Protein AF-A0AAV1RE64-F1 (afdb_monomer)

Organism: NCBI:txid77055

Radius of gyration: 35.45 Å; Cα contacts (8 Å, |Δi|>4): 995; chains: 1; bounding box: 126×80×98 Å

Solvent-accessible surface area (backbone atoms only — not comparable to full-atom values): 45840 Å² total; per-residue (Å²): 108,74,66,52,60,55,44,54,54,45,50,55,46,54,66,58,64,77,73,74,89,84,85,86,84,79,94,85,84,91,78,91,80,85,88,79,85,76,79,71,61,69,72,60,56,58,52,50,49,46,50,47,49,34,50,58,50,44,66,53,47,54,61,50,41,52,50,45,44,70,75,49,64,65,70,63,78,70,22,60,59,48,49,59,52,38,31,36,45,46,52,70,39,74,86,70,77,67,62,79,47,46,55,48,66,36,58,44,55,52,42,52,52,49,53,43,70,77,40,62,77,56,75,77,46,94,48,61,71,64,47,34,70,62,52,37,63,66,54,50,17,44,48,24,41,53,34,45,32,52,32,32,40,50,45,35,54,43,44,46,72,77,39,72,89,56,57,68,68,59,41,45,52,51,23,54,40,59,53,40,34,50,69,66,41,59,43,24,61,37,62,56,59,63,41,54,34,47,31,28,47,51,46,16,44,45,29,37,77,69,68,36,40,63,61,13,29,54,33,31,49,49,17,27,35,31,28,58,72,38,51,47,57,41,51,47,47,49,52,50,47,53,49,53,54,43,53,51,52,52,53,51,52,53,50,52,50,53,53,54,55,61,67,58,71,79,74,85,91,84,84,90,83,84,90,82,88,81,89,81,90,83,89,83,86,86,89,81,92,77,90,82,80,88,70,86,76,83,79,84,81,76,87,76,91,75,82,93,69,53,76,68,51,53,52,50,50,48,52,53,50,42,61,75,41,39,70,63,51,47,65,52,43,41,59,48,51,52,48,50,53,51,50,53,53,45,31,66,73,65,74,39,86,43,76,17,51,56,88,82,65,55,80,30,79,18,51,30,45,60,40,52,47,28,37,53,52,35,59,72,38,33,65,64,56,69,27,69,66,50,50,50,50,52,52,52,53,36,63,74,40,44,70,65,42,49,52,52,49,52,51,45,50,51,52,46,48,49,27,47,72,78,19,60,65,85,36,68,68,48,73,71,41,67,49,42,70,55,26,51,43,44,52,64,50,44,54,57,40,94,59,41,52,60,67,45,38,66,52,26,47,50,28,45,56,44,50,61,71,39,39,75,62,59,70,68,57,53,49,51,50,52,51,42,45,43,70,59,38,20,43,42,50,60,86,55,73,77,72,46,50,61,57,46,53,55,50,66,74,43,32,56,87,72,52,70,66,44,48,50,53,44,34,53,52,25,50,52,52,41,52,53,53,51,47,42,55,71,75,44,63,49,77,52,100,88,49,94,65,81,43,61,36,65,60,85,53,47,83,44,40,67,55,39,52,60,50,48,70,70,63,65,61,80,77,55,57,58,57,52,51,49,52,49,49,49,52,51,48,50,57,52,62,70,70,71,74,82,84,82,86,85,85,85,84,92,71,84,79,82,77,73,88,80,66,70,36,50,57,44,68,44,73,73,20,64,87,69,62,12,26,14,21,56,66,33,49,42,39,34,29,63,45,84,31,45,80,93,23,54,44,24,39,36,40,35,30,41,50,79,60,68,39,53,45,72,69,51,40,61,60,35,28,80,32,45,51,6,13,51,88,58,42,71,63,55,46,72,61,53,51,79,56,10,68,45,56,93,63,10,75,86,48,25,38,24,23,34,34,40,40,58,44,22,38,36,46,48,42,66,18,45,71,96,23,66,65,87,79,81,60,82,65,36,47,19,13,35,45,39,47,54,48,50,49,55,51,44,36,72,79,49,53,55,67,30,50,31,38,35,40,25,13,37,37,31,9,3,35,23,29,66,73,43,40,66,63,56,50,68,72,36,48,90,87,32,50,69,49,68,46,55,38,78,27,83,79,72,87,51,64,45,101,86,68,42,56,56,54,50,52,48,50,52,34,35,48,46,68,29,69,73

Structure (mmCIF, N/CA/C/O backbone):
data_AF-A0AAV1RE64-F1
#
_entry.id   AF-A0AAV1RE64-F1
#
loop_
_atom_site.group_PDB
_atom_site.id
_atom_site.type_symbol
_atom_site.label_atom_id
_atom_site.label_alt_id
_atom_site.label_comp_id
_atom_site.label_asym_id
_atom_site.label_entity_id
_atom_site.label_seq_id
_atom_site.pdbx_PDB_ins_code
_atom_site.Cartn_x
_atom_site.Cartn_y
_atom_site.Cartn_z
_atom_site.occupancy
_atom_site.B_iso_or_equiv
_atom_site.auth_seq_id
_atom_site.auth_comp_id
_atom_site.auth_asym_id
_atom_site.auth_atom_id
_atom_site.pdbx_PDB_model_num
ATOM 1 N N . MET A 1 1 ? 6.760 13.873 -31.650 1.00 30.31 1 MET A N 1
ATOM 2 C CA . MET A 1 1 ? 6.759 14.200 -30.200 1.00 30.31 1 MET A CA 1
ATOM 3 C C . MET A 1 1 ? 6.348 15.653 -29.901 1.00 30.31 1 MET A C 1
ATOM 5 O O . MET A 1 1 ? 5.344 15.833 -29.226 1.00 30.31 1 MET A O 1
ATOM 9 N N . ASN A 1 2 ? 6.985 16.688 -30.474 1.00 26.80 2 ASN A N 1
ATOM 10 C CA . ASN A 1 2 ? 6.529 18.094 -30.334 1.00 26.80 2 ASN A CA 1
ATOM 11 C C . ASN A 1 2 ? 5.115 18.354 -30.897 1.00 26.80 2 ASN A C 1
ATOM 13 O O . ASN A 1 2 ? 4.369 19.173 -30.364 1.00 26.80 2 ASN A O 1
ATOM 17 N N . ALA A 1 3 ? 4.709 17.604 -31.926 1.00 28.86 3 ALA A N 1
ATOM 18 C CA . ALA A 1 3 ? 3.345 17.626 -32.455 1.00 28.86 3 ALA A CA 1
ATOM 19 C C . ALA A 1 3 ? 2.308 17.020 -31.489 1.00 28.86 3 ALA A C 1
ATOM 21 O O . ALA A 1 3 ? 1.174 17.482 -31.468 1.00 28.86 3 ALA A O 1
ATOM 22 N N . ILE A 1 4 ? 2.697 16.042 -30.660 1.00 35.31 4 ILE A N 1
ATOM 23 C CA . ILE A 1 4 ? 1.818 15.409 -29.664 1.00 35.31 4 ILE A CA 1
ATOM 24 C C . ILE A 1 4 ? 1.600 16.376 -28.504 1.00 35.31 4 ILE A C 1
ATOM 26 O O . ILE A 1 4 ? 0.457 16.638 -28.179 1.00 35.31 4 ILE A O 1
ATOM 30 N N . VAL A 1 5 ? 2.659 17.007 -27.978 1.00 36.25 5 VAL A N 1
ATOM 31 C CA . VAL A 1 5 ? 2.562 18.035 -26.920 1.00 36.25 5 VAL A CA 1
ATOM 32 C C . VAL A 1 5 ? 1.746 19.255 -27.374 1.00 36.25 5 VAL A C 1
ATOM 34 O O . VAL A 1 5 ? 0.902 19.754 -26.630 1.00 36.25 5 VAL A O 1
ATOM 37 N N . ARG A 1 6 ? 1.927 19.718 -28.623 1.00 32.91 6 ARG A N 1
ATOM 38 C CA . ARG A 1 6 ? 1.088 20.788 -29.194 1.00 32.91 6 ARG A CA 1
ATOM 39 C C . ARG A 1 6 ? -0.360 20.346 -29.419 1.00 32.91 6 ARG A C 1
ATOM 41 O O . ARG A 1 6 ? -1.257 21.161 -29.237 1.00 32.91 6 ARG A O 1
ATOM 48 N N . ARG A 1 7 ? -0.620 19.086 -29.786 1.00 40.19 7 ARG A N 1
ATOM 49 C CA . ARG A 1 7 ? 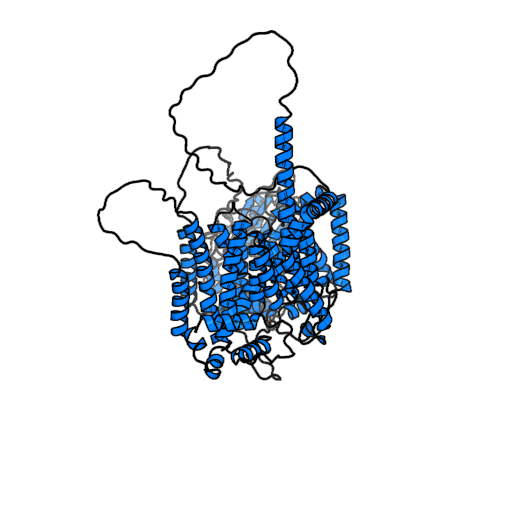-1.980 18.603 -30.078 1.00 40.19 7 ARG A CA 1
ATOM 50 C C . ARG A 1 7 ? -2.763 18.143 -28.852 1.00 40.19 7 ARG A C 1
ATOM 52 O O . ARG A 1 7 ? -3.953 18.414 -28.824 1.00 40.19 7 ARG A O 1
ATOM 59 N N . THR A 1 8 ? -2.147 17.588 -27.808 1.00 36.34 8 THR A N 1
ATOM 60 C CA . THR A 1 8 ? -2.816 17.398 -26.505 1.00 36.34 8 THR A CA 1
ATOM 61 C C . THR A 1 8 ? -3.140 18.739 -25.857 1.00 36.34 8 THR A C 1
ATOM 63 O O . THR A 1 8 ? -4.232 18.900 -25.324 1.00 36.34 8 THR A O 1
ATOM 66 N N . SER A 1 9 ? -2.272 19.748 -26.007 1.00 34.91 9 SER A N 1
ATOM 67 C CA . SER A 1 9 ? -2.593 21.139 -25.654 1.00 34.91 9 SER A CA 1
ATOM 68 C C . SER A 1 9 ? -3.762 21.709 -26.478 1.00 34.91 9 SER A C 1
ATOM 70 O O . SER A 1 9 ? -4.564 22.479 -25.951 1.00 34.91 9 SER A O 1
ATOM 72 N N . ASN A 1 10 ? -3.900 21.317 -27.749 1.00 36.12 10 ASN A N 1
ATOM 73 C CA . ASN A 1 10 ? -5.017 21.734 -28.603 1.00 36.12 10 ASN A CA 1
ATOM 74 C C . ASN A 1 10 ? -6.312 20.949 -28.341 1.00 36.12 10 ASN A C 1
ATOM 76 O O . ASN A 1 10 ? -7.383 21.525 -28.458 1.00 36.12 10 ASN A O 1
ATOM 80 N N . PHE A 1 11 ? -6.232 19.684 -27.925 1.00 35.69 11 PHE A N 1
ATOM 81 C CA . PHE A 1 11 ? -7.369 18.875 -27.477 1.00 35.69 11 PHE A CA 1
ATOM 82 C C . PHE A 1 11 ? -7.912 19.379 -26.131 1.00 35.69 11 PHE A C 1
ATOM 84 O O . PHE A 1 11 ? -9.117 19.550 -25.972 1.00 35.69 11 PHE A O 1
ATOM 91 N N . LEU A 1 12 ? -7.018 19.749 -25.205 1.00 34.56 12 LEU A N 1
ATOM 92 C CA . LEU A 1 12 ? -7.361 20.501 -23.993 1.00 34.56 12 LEU A CA 1
ATOM 93 C C . LEU A 1 12 ? -7.972 21.870 -24.330 1.00 34.56 12 LEU A C 1
ATOM 95 O O . LEU A 1 12 ? -8.958 22.255 -23.714 1.00 34.56 12 LEU A O 1
ATOM 99 N N . ARG A 1 13 ? -7.465 22.585 -25.345 1.00 37.16 13 ARG A N 1
ATOM 100 C CA . ARG A 1 13 ? -8.078 23.835 -25.839 1.00 37.16 13 ARG A CA 1
ATOM 101 C C . ARG A 1 13 ? -9.428 23.642 -26.526 1.00 37.16 13 ARG A C 1
ATOM 103 O O . ARG A 1 13 ? -10.276 24.511 -26.397 1.00 37.16 13 ARG A O 1
ATOM 110 N N . TRP A 1 14 ? -9.644 22.527 -27.211 1.00 39.84 14 TRP A N 1
ATOM 111 C CA . TRP A 1 14 ? -10.925 22.175 -27.823 1.00 39.84 14 TRP A CA 1
ATOM 112 C C . TRP A 1 14 ? -11.975 21.806 -26.760 1.00 39.84 14 TRP A C 1
ATOM 114 O O . TRP A 1 14 ? -13.126 22.223 -26.854 1.00 39.84 14 TRP A O 1
ATOM 124 N N . LEU A 1 15 ? -11.561 21.134 -25.678 1.00 31.62 15 LEU A N 1
ATOM 125 C CA . LEU A 1 15 ? -12.375 20.966 -24.467 1.00 31.62 15 LEU A CA 1
ATOM 126 C C . LEU A 1 15 ? -12.692 22.312 -23.788 1.00 31.62 15 LEU A C 1
ATOM 128 O O . LEU A 1 15 ? -13.791 22.490 -23.269 1.00 31.62 15 LEU A O 1
ATOM 132 N N . LEU A 1 16 ? -11.762 23.274 -23.828 1.00 35.59 16 LEU A N 1
ATOM 133 C CA . LEU A 1 16 ? -11.968 24.643 -23.332 1.00 35.59 16 LEU A CA 1
ATOM 134 C C . LEU A 1 16 ? -12.836 25.509 -24.270 1.00 35.59 16 LEU A C 1
ATOM 136 O O . LEU A 1 16 ? -13.486 26.438 -23.798 1.00 35.59 16 LEU A O 1
ATOM 140 N N . SER A 1 17 ? -12.891 25.219 -25.577 1.00 34.91 17 SER A N 1
ATOM 141 C CA . SER A 1 17 ? -13.649 26.016 -26.557 1.00 34.91 17 SER A CA 1
ATOM 142 C C . SER A 1 17 ? -15.141 25.678 -26.617 1.00 34.91 17 SER A C 1
ATOM 144 O O . SER A 1 17 ? -15.888 26.363 -27.307 1.00 34.91 17 SER A O 1
ATOM 146 N N . GLN A 1 18 ? -15.597 24.656 -25.889 1.00 34.59 18 GLN A N 1
ATOM 147 C CA . GLN A 1 18 ? -17.011 24.264 -25.811 1.00 34.59 18 GLN A CA 1
ATOM 148 C C . GLN A 1 18 ? -17.834 25.091 -24.803 1.00 34.59 18 GLN A C 1
ATOM 150 O O . GLN A 1 18 ? -18.966 24.730 -24.488 1.00 34.59 18 GLN A O 1
ATOM 155 N N . GLY A 1 19 ? -17.321 26.221 -24.301 1.00 39.97 19 GLY A N 1
ATOM 156 C CA . GLY A 1 19 ? -18.161 27.109 -23.499 1.00 39.97 19 GLY A CA 1
ATOM 157 C C . GLY A 1 19 ? -17.478 28.315 -22.881 1.00 39.97 19 GLY A C 1
ATOM 158 O O . GLY A 1 19 ? -17.381 28.361 -21.665 1.00 39.97 19 GLY A O 1
ATOM 159 N N . VAL A 1 20 ? -17.093 29.318 -23.678 1.00 29.23 20 VAL A N 1
ATOM 160 C CA . VAL A 1 20 ? -16.965 30.712 -23.205 1.00 29.23 20 VAL A CA 1
ATOM 161 C C . VAL A 1 20 ? -17.178 31.670 -24.386 1.00 29.23 20 VAL A C 1
ATOM 163 O O . VAL A 1 20 ? -16.322 31.771 -25.260 1.00 29.23 20 VAL A O 1
ATOM 166 N N . SER A 1 21 ? -18.291 32.413 -24.408 1.00 25.03 21 SER A N 1
ATOM 167 C CA . SER A 1 21 ? -18.388 33.654 -25.189 1.00 25.03 21 SER A CA 1
ATOM 168 C C . SER A 1 21 ? -17.872 34.810 -24.327 1.00 25.03 21 SER A C 1
ATOM 170 O O . SER A 1 21 ? -18.452 35.101 -23.279 1.00 25.03 21 SER A O 1
ATOM 172 N N . LEU A 1 22 ? -16.794 35.470 -24.746 1.00 23.70 22 LEU A N 1
ATOM 173 C CA . LEU A 1 22 ? -16.275 36.680 -24.104 1.00 23.70 22 LEU A CA 1
ATOM 174 C C . LEU A 1 22 ? -16.874 37.913 -24.791 1.00 23.70 22 LEU A C 1
ATOM 176 O O . LEU A 1 22 ? -16.552 38.206 -25.938 1.00 23.70 22 LEU A O 1
ATOM 180 N N . VAL A 1 23 ? -17.743 38.635 -24.080 1.00 24.66 23 VAL A N 1
ATOM 181 C CA . VAL A 1 23 ? -18.159 39.996 -24.450 1.00 24.66 23 VAL A CA 1
ATOM 182 C C . VAL A 1 23 ? -17.116 40.970 -23.903 1.00 24.66 23 VAL A C 1
ATOM 184 O O . VAL A 1 23 ? -16.835 40.975 -22.707 1.00 24.66 23 VAL A O 1
ATOM 187 N N . SER A 1 24 ? -16.536 41.771 -24.798 1.00 26.11 24 SER A N 1
ATOM 188 C CA . SER A 1 24 ? -15.544 42.813 -24.514 1.00 26.11 24 SER A CA 1
ATOM 189 C C . SER A 1 24 ? -16.209 44.182 -24.330 1.00 26.11 24 SER A C 1
ATOM 191 O O . SER A 1 24 ? -17.044 44.574 -25.144 1.00 26.11 24 SER A O 1
ATOM 193 N N . ARG A 1 25 ? -15.821 44.896 -23.268 1.00 24.53 25 ARG A N 1
ATOM 194 C CA . ARG A 1 25 ? -15.871 46.358 -23.020 1.00 24.53 25 ARG A CA 1
ATOM 195 C C . ARG A 1 25 ? -15.164 46.534 -21.669 1.00 24.53 25 ARG A C 1
ATOM 197 O O . ARG A 1 25 ? -15.479 45.788 -20.752 1.00 24.53 25 ARG A O 1
ATOM 204 N N . GLY A 1 26 ? -14.199 47.403 -21.415 1.00 24.08 26 GLY A N 1
ATOM 205 C CA . GLY A 1 26 ? -13.715 48.649 -22.002 1.00 24.08 26 GLY A CA 1
ATOM 206 C C . GLY A 1 26 ? -13.120 49.412 -20.802 1.00 24.08 26 GLY A C 1
ATOM 207 O O . GLY A 1 26 ? -13.701 49.370 -19.718 1.00 24.08 26 GLY A O 1
ATOM 208 N N . GLU A 1 27 ? -11.930 49.985 -20.948 1.00 27.73 27 GLU A N 1
ATOM 209 C CA . GLU A 1 27 ? -11.127 50.605 -19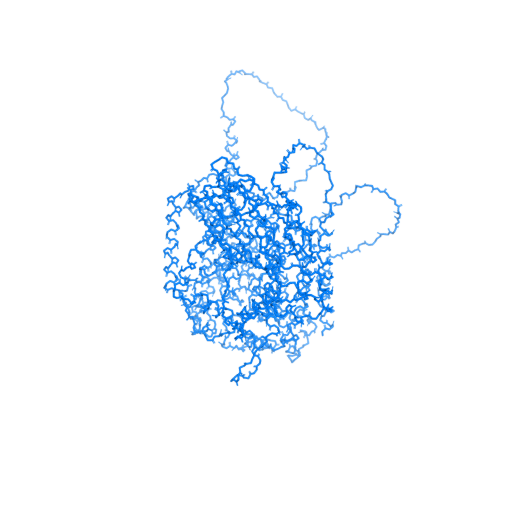.881 1.00 27.73 27 GLU A CA 1
ATOM 210 C C . GLU A 1 27 ? -11.842 51.759 -19.150 1.00 27.73 27 GLU A C 1
ATOM 212 O O . GLU A 1 27 ? -12.475 52.583 -19.802 1.00 27.73 27 GLU A O 1
ATOM 217 N N . HIS A 1 28 ? -11.698 51.853 -17.816 1.00 24.88 28 HIS A N 1
ATOM 218 C CA . HIS A 1 28 ? -11.141 53.022 -17.102 1.00 24.88 28 HIS A CA 1
ATOM 219 C C . HIS A 1 28 ? -11.316 52.959 -15.565 1.00 24.88 28 HIS A C 1
ATOM 221 O O . HIS A 1 28 ? -12.323 52.500 -15.040 1.00 24.88 28 HIS A O 1
ATOM 227 N N . GLN A 1 29 ? -10.331 53.573 -14.896 1.00 24.97 29 GLN A N 1
ATOM 228 C CA . GLN A 1 29 ? -10.312 54.163 -13.546 1.00 24.97 29 GLN A CA 1
ATOM 229 C C . GLN A 1 29 ? -9.961 53.318 -12.304 1.00 24.97 29 GLN A C 1
ATOM 231 O O . GLN A 1 29 ? -10.695 52.481 -11.790 1.00 24.97 29 GLN A O 1
ATOM 236 N N . VAL A 1 30 ? -8.807 53.713 -11.759 1.00 30.25 30 VAL A N 1
ATOM 237 C CA . VAL A 1 30 ? -8.296 53.536 -10.400 1.00 30.25 30 VAL A CA 1
ATOM 238 C C . VAL A 1 30 ? -9.179 54.288 -9.393 1.00 30.25 30 VAL A C 1
ATOM 240 O O . VAL A 1 30 ? -9.315 55.502 -9.525 1.00 30.25 30 VAL A O 1
ATOM 243 N N . ARG A 1 31 ? -9.697 53.601 -8.359 1.00 24.86 31 ARG A N 1
ATOM 244 C CA . ARG A 1 31 ? -9.714 54.020 -6.930 1.00 24.86 31 ARG A CA 1
ATOM 245 C C . ARG A 1 31 ? -10.546 53.062 -6.054 1.00 24.86 31 ARG A C 1
ATOM 247 O O . ARG A 1 31 ? -11.724 52.842 -6.279 1.00 24.86 31 ARG A O 1
ATOM 254 N N . GLN A 1 32 ? -9.875 52.524 -5.033 1.00 28.42 32 GLN A N 1
ATOM 255 C CA . GLN A 1 32 ? -10.322 52.330 -3.645 1.00 28.42 32 GLN A CA 1
ATOM 256 C C . GLN A 1 32 ? -11.811 52.001 -3.377 1.00 28.42 32 GLN A C 1
ATOM 258 O O . GLN A 1 32 ? -12.644 52.896 -3.319 1.00 28.42 32 GLN A O 1
ATOM 263 N N . CYS A 1 33 ? -12.111 50.740 -3.033 1.00 23.55 33 CYS A N 1
ATOM 264 C CA . CYS A 1 33 ? -13.186 50.390 -2.092 1.00 23.55 33 CYS A CA 1
ATOM 265 C C . CYS A 1 33 ? -12.957 49.012 -1.447 1.00 23.55 33 CYS A C 1
ATOM 267 O O . CYS A 1 33 ? -12.687 48.012 -2.113 1.00 23.55 33 CYS A O 1
ATOM 269 N N . ARG A 1 34 ? -13.065 48.994 -0.114 1.00 27.42 34 ARG A N 1
ATOM 270 C CA . ARG A 1 34 ? -13.110 47.816 0.759 1.00 27.42 34 ARG A CA 1
ATOM 271 C C . ARG A 1 34 ? -14.312 46.930 0.408 1.00 27.42 34 ARG A C 1
ATOM 273 O O . ARG A 1 34 ? -15.392 47.437 0.141 1.00 27.42 34 ARG A O 1
ATOM 280 N N . GLY A 1 35 ? -14.135 45.615 0.549 1.00 32.84 35 GLY A N 1
ATOM 281 C CA . GLY A 1 35 ? -15.232 44.688 0.837 1.00 32.84 35 GLY A CA 1
ATOM 282 C C . GLY A 1 35 ? -16.151 44.332 -0.333 1.00 32.84 35 GLY A C 1
ATOM 283 O O . GLY A 1 35 ? -17.333 44.642 -0.301 1.00 32.84 35 GLY A O 1
ATOM 284 N N . ILE A 1 36 ? -15.651 43.563 -1.305 1.00 22.66 36 ILE A N 1
ATOM 285 C CA . ILE A 1 36 ? -16.509 42.782 -2.208 1.00 22.66 36 ILE A CA 1
ATOM 286 C C . ILE A 1 36 ? -16.204 41.302 -1.978 1.00 22.66 36 ILE A C 1
ATOM 288 O O . ILE A 1 36 ? -15.208 40.759 -2.454 1.00 22.66 36 ILE A O 1
ATOM 292 N N . ARG A 1 37 ? -17.076 40.628 -1.221 1.00 24.69 37 ARG A N 1
ATOM 293 C CA . ARG A 1 37 ? -17.142 39.164 -1.200 1.00 24.69 37 ARG A CA 1
ATOM 294 C C . ARG A 1 37 ? -17.761 38.744 -2.533 1.00 24.69 37 ARG A C 1
ATOM 296 O O . ARG A 1 37 ? -18.981 38.701 -2.665 1.00 24.69 37 ARG A O 1
ATOM 303 N N . VAL A 1 38 ? -16.915 38.498 -3.533 1.00 25.59 38 VAL A N 1
ATOM 304 C CA . VAL A 1 38 ? -17.333 37.975 -4.839 1.00 25.59 38 VAL A CA 1
ATOM 305 C C . VAL A 1 38 ? -18.032 36.638 -4.603 1.00 25.59 38 VAL A C 1
ATOM 307 O O . VAL A 1 38 ? -17.408 35.643 -4.237 1.00 25.59 38 VAL A O 1
ATOM 310 N N . LYS A 1 39 ? -19.353 36.620 -4.784 1.00 27.08 39 LYS A N 1
ATOM 311 C CA . LYS A 1 39 ? -20.157 35.401 -4.816 1.00 27.08 39 LYS A CA 1
ATOM 312 C C . LYS A 1 39 ? -19.879 34.730 -6.161 1.00 27.08 39 LYS A C 1
ATOM 314 O O . LYS A 1 39 ? -20.588 34.961 -7.136 1.00 27.08 39 LYS A O 1
ATOM 319 N N . VAL A 1 40 ? -18.785 33.970 -6.236 1.00 34.50 40 VAL A N 1
ATOM 320 C CA . VAL A 1 40 ? -18.492 33.127 -7.399 1.00 34.50 40 VAL A CA 1
ATOM 321 C C . VAL A 1 40 ? -19.674 32.173 -7.565 1.00 34.50 40 VAL A C 1
ATOM 323 O O . VAL A 1 40 ? -20.089 31.503 -6.622 1.00 34.50 40 VAL A O 1
ATOM 326 N N . ARG A 1 41 ? -20.269 32.165 -8.757 1.00 37.06 41 ARG A N 1
ATOM 327 C CA . ARG A 1 41 ? -21.332 31.234 -9.152 1.00 37.06 41 ARG A CA 1
ATOM 328 C C . ARG A 1 41 ? -20.798 29.811 -8.913 1.00 37.06 41 ARG A C 1
ATOM 330 O O . ARG A 1 41 ? -19.825 29.448 -9.566 1.00 37.06 41 ARG A O 1
ATOM 337 N N . ASN A 1 42 ? -21.393 29.037 -7.996 1.00 51.50 42 ASN A N 1
ATOM 338 C CA . ASN A 1 42 ? -20.886 27.723 -7.544 1.00 51.50 42 ASN A CA 1
ATOM 339 C C . ASN A 1 42 ? -20.410 26.783 -8.676 1.00 51.50 42 ASN A C 1
ATOM 341 O O . ASN A 1 42 ? -19.464 26.033 -8.474 1.00 51.50 42 ASN A O 1
ATOM 345 N N . GLY A 1 43 ? -20.995 26.858 -9.879 1.00 56.81 43 GLY A N 1
ATOM 346 C CA . GLY A 1 43 ? -20.573 26.038 -11.024 1.00 56.81 43 GLY A CA 1
ATOM 347 C C . GLY A 1 43 ? -19.150 26.306 -11.541 1.00 56.81 43 GLY A C 1
ATOM 348 O O . GLY A 1 43 ? -18.504 25.385 -12.031 1.00 56.81 43 GLY A O 1
ATOM 349 N N . ASN A 1 44 ? -18.621 27.527 -11.395 1.00 66.81 44 ASN A N 1
ATOM 350 C CA . ASN A 1 44 ? -17.283 27.863 -11.900 1.00 66.81 44 ASN A CA 1
ATOM 351 C C . ASN A 1 44 ? -16.165 27.310 -11.002 1.00 66.81 44 ASN A C 1
ATOM 353 O O . ASN A 1 44 ? -15.087 26.991 -11.500 1.00 66.81 44 ASN A O 1
ATOM 357 N N . LEU A 1 45 ? -16.410 27.192 -9.692 1.00 73.44 45 LEU A N 1
ATOM 358 C CA . LEU A 1 45 ? -15.425 26.679 -8.737 1.00 73.44 45 LEU A CA 1
ATOM 359 C C . LEU A 1 45 ? -15.273 25.157 -8.859 1.00 73.44 45 LEU A C 1
ATOM 361 O O . LEU A 1 45 ? -14.157 24.663 -8.982 1.00 73.44 45 LEU A O 1
ATOM 365 N N . GLU A 1 46 ? -16.388 24.428 -8.927 1.00 72.81 46 GLU A N 1
ATOM 366 C CA . GLU A 1 46 ? -16.391 22.970 -9.095 1.00 72.81 46 GLU A CA 1
ATOM 367 C C . GLU A 1 46 ? -15.705 22.556 -10.409 1.00 72.81 46 GLU A C 1
ATOM 369 O O . GLU A 1 46 ? -14.882 21.640 -10.444 1.00 72.81 46 GLU A O 1
ATOM 374 N N . GLN A 1 47 ? -15.973 23.287 -11.498 1.00 81.31 47 GLN A N 1
ATOM 375 C CA . GLN A 1 47 ? -15.295 23.068 -12.774 1.00 81.31 47 GLN A CA 1
ATOM 376 C C . GLN A 1 47 ? -13.793 23.377 -12.692 1.00 81.31 47 GLN A C 1
ATOM 378 O O . GLN A 1 47 ? -12.987 22.603 -13.209 1.00 81.31 47 GLN A O 1
ATOM 383 N N . ALA A 1 48 ? -13.401 24.457 -12.008 1.00 83.62 48 ALA A N 1
ATOM 384 C CA . ALA A 1 48 ? -11.995 24.790 -11.796 1.00 83.62 48 ALA A CA 1
ATOM 385 C C . ALA A 1 48 ? -11.255 23.713 -10.982 1.00 83.62 48 ALA A C 1
ATOM 387 O O . ALA A 1 48 ? -10.118 23.380 -11.309 1.00 83.62 48 ALA A O 1
ATOM 388 N N . LEU A 1 49 ? -11.895 23.114 -9.974 1.00 86.56 49 LEU A N 1
ATOM 389 C CA . LEU A 1 49 ? -11.288 22.066 -9.148 1.00 86.56 49 LEU A CA 1
ATOM 390 C C . LEU A 1 49 ? -11.161 20.722 -9.874 1.00 86.56 49 LEU A C 1
ATOM 392 O O . LEU A 1 49 ? -10.133 20.061 -9.738 1.00 86.56 49 LEU A O 1
ATOM 396 N N . ARG A 1 50 ? -12.125 20.347 -10.727 1.00 89.69 50 ARG A N 1
ATOM 397 C CA . ARG A 1 50 ? -11.973 19.191 -11.637 1.00 89.69 50 ARG A CA 1
ATOM 398 C C . ARG A 1 50 ? -10.746 19.348 -12.533 1.00 89.69 50 ARG A C 1
ATOM 400 O O . ARG A 1 50 ? -9.961 18.413 -12.691 1.00 89.69 50 ARG A O 1
ATOM 407 N N . ILE A 1 51 ? -10.573 20.545 -13.096 1.00 89.44 51 ILE A N 1
ATOM 408 C CA . ILE A 1 51 ? -9.415 20.886 -13.928 1.00 89.44 51 ILE A CA 1
ATOM 409 C C . ILE A 1 51 ? -8.133 20.851 -13.090 1.00 89.44 51 ILE A C 1
ATOM 411 O O . ILE A 1 51 ? -7.123 20.333 -13.561 1.00 89.44 51 ILE A O 1
ATOM 415 N N . ALA A 1 52 ? -8.173 21.328 -11.843 1.00 90.00 52 ALA A N 1
ATOM 416 C CA . ALA A 1 52 ? -7.031 21.278 -10.937 1.00 90.00 52 ALA A CA 1
ATOM 417 C C . ALA A 1 52 ? -6.583 19.836 -10.648 1.00 90.00 52 ALA A C 1
ATOM 419 O O . ALA A 1 52 ? -5.398 19.546 -10.790 1.00 90.00 52 ALA A O 1
ATOM 420 N N . VAL A 1 53 ? -7.505 18.915 -10.326 1.00 93.38 53 VAL A N 1
ATOM 421 C CA . VAL A 1 53 ? -7.184 17.483 -10.141 1.00 93.38 53 VAL A CA 1
ATOM 422 C C . VAL A 1 53 ? -6.530 16.917 -11.401 1.00 93.38 53 VAL A C 1
ATOM 424 O O . VAL A 1 53 ? -5.459 16.318 -11.325 1.00 93.38 53 VAL A O 1
ATOM 427 N N . ALA A 1 54 ? -7.137 17.146 -12.570 1.00 94.75 54 ALA A N 1
ATOM 428 C CA . ALA A 1 54 ? -6.608 16.644 -13.834 1.00 94.75 54 ALA A CA 1
ATOM 429 C C . ALA A 1 54 ? -5.206 17.197 -14.140 1.00 94.75 54 ALA A C 1
ATOM 431 O O . ALA A 1 54 ? -4.330 16.450 -14.580 1.00 94.75 54 ALA A O 1
ATOM 432 N N . PHE A 1 55 ? -4.973 18.485 -13.879 1.00 94.00 55 PHE A N 1
ATOM 433 C CA . PHE A 1 55 ? -3.683 19.140 -14.077 1.00 94.00 55 PHE A CA 1
ATOM 434 C C . PHE A 1 55 ? -2.608 18.590 -13.133 1.00 94.00 55 PHE A C 1
ATOM 436 O O . PHE A 1 55 ? -1.518 18.239 -13.585 1.00 94.00 55 PHE A O 1
ATOM 443 N N . ILE A 1 56 ? -2.932 18.456 -11.843 1.00 94.00 56 ILE A N 1
ATOM 444 C CA . ILE A 1 56 ? -2.032 17.901 -10.827 1.00 94.00 56 ILE A CA 1
ATOM 445 C C . ILE A 1 56 ? -1.619 16.480 -11.223 1.00 94.00 56 ILE A C 1
ATOM 447 O O . ILE A 1 56 ? -0.427 16.205 -11.310 1.00 94.00 56 ILE A O 1
ATOM 451 N N . VAL A 1 57 ? -2.572 15.612 -11.572 1.00 95.38 57 VAL A N 1
ATOM 452 C CA . VAL A 1 57 ? -2.282 14.225 -11.978 1.00 95.38 57 VAL A CA 1
ATOM 453 C C . VAL A 1 57 ? -1.456 14.167 -13.261 1.00 95.38 57 VAL A C 1
ATOM 455 O O . VAL A 1 57 ? -0.473 13.430 -13.351 1.00 95.38 57 VAL A O 1
ATOM 458 N N . SER A 1 58 ? -1.780 15.013 -14.238 1.00 94.38 58 SER A N 1
ATOM 459 C CA . SER A 1 58 ? -1.014 15.107 -15.487 1.00 94.38 58 SER A CA 1
ATOM 460 C C . SER A 1 58 ? 0.452 15.490 -15.257 1.00 94.38 58 SER A C 1
ATOM 462 O O . SER A 1 58 ? 1.317 15.059 -16.024 1.00 94.38 58 SER A O 1
ATOM 464 N N . SER A 1 59 ? 0.743 16.267 -14.204 1.00 94.31 59 SER A N 1
ATOM 465 C CA . SER A 1 59 ? 2.091 16.772 -13.915 1.00 94.31 59 SER A CA 1
ATOM 466 C C . SER A 1 59 ? 3.121 15.669 -13.655 1.00 94.31 59 SER A C 1
ATOM 468 O O . SER A 1 59 ? 4.280 15.858 -14.015 1.00 94.31 59 SER A O 1
ATOM 470 N N . TRP A 1 60 ? 2.720 14.507 -13.119 1.00 93.69 60 TRP A N 1
ATOM 471 C CA . TRP A 1 60 ? 3.603 13.339 -12.989 1.00 93.69 60 TRP A CA 1
ATOM 472 C C . TRP A 1 60 ? 3.350 12.277 -14.060 1.00 93.69 60 TRP A C 1
ATOM 474 O O . TRP A 1 60 ? 4.304 11.644 -14.513 1.00 93.69 60 TRP A O 1
ATOM 484 N N . VAL A 1 61 ? 2.101 12.090 -14.510 1.00 96.31 61 VAL A N 1
ATOM 485 C CA . VAL A 1 61 ? 1.773 11.049 -15.500 1.00 96.31 61 VAL A CA 1
ATOM 486 C C . VAL A 1 61 ? 2.553 11.267 -16.795 1.00 96.31 61 VAL A C 1
ATOM 488 O O . VAL A 1 61 ? 3.135 10.324 -17.330 1.00 96.31 61 VAL A O 1
ATOM 491 N N . ILE A 1 62 ? 2.628 12.506 -17.286 1.00 93.75 62 ILE A N 1
ATOM 492 C CA . ILE A 1 62 ? 3.314 12.826 -18.544 1.00 93.75 62 ILE A CA 1
ATOM 493 C C . ILE A 1 62 ? 4.832 12.575 -18.462 1.00 93.75 62 ILE A C 1
ATOM 495 O O . ILE A 1 62 ? 5.331 11.786 -19.271 1.00 93.75 62 ILE A O 1
ATOM 499 N N . PRO A 1 63 ? 5.599 13.194 -17.538 1.00 94.75 63 PRO A N 1
ATOM 500 C CA . PRO A 1 63 ? 7.050 13.010 -17.506 1.00 94.75 63 PRO A CA 1
ATOM 501 C C . PRO A 1 63 ? 7.456 11.566 -17.209 1.00 94.75 63 PRO A C 1
ATOM 503 O O . PRO A 1 63 ? 8.411 11.075 -17.810 1.00 94.75 63 PRO A O 1
ATOM 506 N N . ILE A 1 64 ? 6.721 10.857 -16.349 1.00 93.94 64 ILE A N 1
ATOM 507 C CA . ILE A 1 64 ? 7.040 9.464 -16.021 1.00 93.94 64 ILE A CA 1
ATOM 508 C C . ILE A 1 64 ? 6.697 8.541 -17.190 1.00 93.94 64 ILE A C 1
ATOM 510 O O . ILE A 1 64 ? 7.502 7.676 -17.518 1.00 93.94 64 ILE A O 1
ATOM 514 N N . SER A 1 65 ? 5.597 8.782 -17.914 1.00 94.44 65 SER A N 1
ATOM 515 C CA . SER A 1 65 ? 5.315 8.056 -19.163 1.00 94.44 65 SER A CA 1
ATOM 516 C C . SER A 1 65 ? 6.431 8.251 -20.191 1.00 94.44 65 SER A C 1
ATOM 518 O O . SER A 1 65 ? 6.831 7.297 -20.855 1.00 94.44 65 SER A O 1
ATOM 520 N N . ILE A 1 66 ? 6.967 9.469 -20.327 1.00 92.44 66 ILE A N 1
ATOM 521 C CA . ILE A 1 66 ? 8.105 9.734 -21.220 1.00 92.44 66 ILE A CA 1
ATOM 522 C C . ILE A 1 66 ? 9.338 8.952 -20.757 1.00 92.44 66 ILE A C 1
ATOM 524 O O . ILE A 1 66 ? 10.021 8.351 -21.583 1.00 92.44 66 ILE A O 1
ATOM 528 N N . LEU A 1 67 ? 9.617 8.938 -19.453 1.00 92.75 67 LEU A N 1
ATOM 529 C CA . LEU A 1 67 ? 10.750 8.216 -18.880 1.00 92.75 67 LEU A CA 1
ATOM 530 C C . LEU A 1 67 ? 10.639 6.701 -19.111 1.00 92.75 67 LEU A C 1
ATOM 532 O O . LEU A 1 67 ? 11.582 6.094 -19.619 1.00 92.75 67 LEU A O 1
ATOM 536 N N . VAL A 1 68 ? 9.477 6.113 -18.812 1.00 93.12 68 VAL A N 1
ATOM 537 C CA . VAL A 1 68 ? 9.186 4.685 -19.016 1.00 93.12 68 VAL A CA 1
ATOM 538 C C . VAL A 1 68 ? 9.352 4.313 -20.484 1.00 93.12 68 VAL A C 1
ATOM 540 O O . VAL A 1 68 ? 10.078 3.378 -20.784 1.00 93.12 68 VAL A O 1
ATOM 543 N N . ASN A 1 69 ? 8.776 5.077 -21.414 1.00 92.88 69 ASN A N 1
ATOM 544 C CA . ASN A 1 69 ? 8.883 4.764 -22.842 1.00 92.88 69 ASN A CA 1
ATOM 545 C C . ASN A 1 69 ? 10.291 4.980 -23.421 1.00 92.88 69 ASN A C 1
ATOM 547 O O . ASN A 1 69 ? 10.618 4.386 -24.443 1.00 92.88 69 ASN A O 1
ATOM 551 N N . ARG A 1 70 ? 11.138 5.808 -22.792 1.00 91.19 70 ARG A N 1
ATOM 552 C CA . ARG A 1 70 ? 12.548 5.958 -23.194 1.00 91.19 70 ARG A CA 1
ATOM 553 C C . ARG A 1 70 ? 13.427 4.810 -22.707 1.00 91.19 70 ARG A C 1
ATOM 555 O O . ARG A 1 70 ? 14.325 4.398 -23.428 1.00 91.19 70 ARG A O 1
ATOM 562 N N . ILE A 1 71 ? 13.202 4.329 -21.485 1.00 88.75 71 ILE A N 1
ATOM 563 C CA . ILE A 1 71 ? 14.031 3.288 -20.852 1.00 88.75 71 ILE A CA 1
ATOM 564 C C . ILE A 1 71 ? 13.507 1.877 -21.172 1.00 88.75 71 ILE A C 1
ATOM 566 O O . ILE A 1 71 ? 14.268 0.908 -21.210 1.00 88.75 71 ILE A O 1
ATOM 570 N N . VAL A 1 72 ? 12.197 1.737 -21.376 1.00 89.44 72 VAL A N 1
ATOM 571 C CA . VAL A 1 72 ? 11.475 0.484 -21.639 1.00 89.44 72 VAL A CA 1
ATOM 572 C C . VAL A 1 72 ? 10.688 0.624 -22.956 1.00 89.44 72 VAL A C 1
ATOM 574 O O . VAL A 1 72 ? 9.461 0.679 -22.930 1.00 89.44 72 VAL A O 1
ATOM 577 N N . PRO A 1 73 ? 11.342 0.763 -24.123 1.00 87.12 73 PRO A N 1
ATOM 578 C CA . PRO A 1 73 ? 10.618 0.959 -25.384 1.00 87.12 73 PRO A CA 1
ATOM 579 C C . PRO A 1 73 ? 9.814 -0.281 -25.810 1.00 87.12 73 PRO A C 1
ATOM 581 O O . PRO A 1 73 ? 8.738 -0.142 -26.392 1.00 87.12 73 PRO A O 1
ATOM 584 N N . GLU A 1 74 ? 10.303 -1.473 -25.466 1.00 87.31 74 GLU A N 1
ATOM 585 C CA . GLU A 1 74 ? 9.682 -2.745 -25.835 1.00 87.31 74 GLU A CA 1
ATOM 586 C C . GLU A 1 74 ? 8.503 -3.130 -24.917 1.00 87.31 74 GLU A C 1
ATOM 588 O O . GLU A 1 74 ? 8.454 -2.690 -23.756 1.00 87.31 74 GLU A O 1
ATOM 593 N N . PRO A 1 75 ? 7.548 -3.945 -25.413 1.00 87.62 75 PRO A N 1
ATOM 594 C CA . PRO A 1 75 ? 6.463 -4.506 -24.608 1.00 87.62 75 PRO A CA 1
ATOM 595 C C . PRO A 1 75 ? 6.979 -5.290 -23.391 1.00 87.62 75 PRO A C 1
ATOM 597 O O . PRO A 1 75 ? 7.883 -6.116 -23.507 1.00 87.62 75 PRO A O 1
ATOM 600 N N . TYR A 1 76 ? 6.393 -5.042 -22.219 1.00 84.88 76 TYR A N 1
ATOM 601 C CA . TYR A 1 76 ? 6.729 -5.699 -20.958 1.00 84.88 76 TYR A CA 1
ATOM 602 C C . TYR A 1 76 ? 5.630 -6.678 -20.511 1.00 84.88 76 TYR A C 1
ATOM 604 O O . TYR A 1 76 ? 4.462 -6.308 -20.397 1.00 84.88 76 TYR A O 1
ATOM 612 N N . MET A 1 77 ? 6.022 -7.918 -20.197 1.00 81.12 77 MET A N 1
ATOM 613 C CA . MET A 1 77 ? 5.136 -8.998 -19.728 1.00 81.12 77 MET A CA 1
ATOM 614 C C . MET A 1 77 ? 3.903 -9.200 -20.619 1.00 81.12 77 MET A C 1
ATOM 616 O O . MET A 1 77 ? 4.062 -9.522 -21.795 1.00 81.12 77 MET A O 1
ATOM 620 N N . ASP A 1 78 ? 2.688 -8.995 -20.098 1.00 83.31 78 ASP A N 1
ATOM 621 C CA . ASP A 1 78 ? 1.450 -9.273 -20.839 1.00 83.31 78 ASP A CA 1
ATOM 622 C C . ASP A 1 78 ? 1.251 -8.288 -22.007 1.00 83.31 78 ASP A C 1
ATOM 624 O O . ASP A 1 78 ? 0.478 -8.555 -22.929 1.00 83.31 78 ASP A O 1
ATOM 628 N N . GLU A 1 79 ? 1.986 -7.165 -22.035 1.00 89.94 79 GLU A N 1
ATOM 629 C CA . GLU A 1 79 ? 1.992 -6.257 -23.185 1.00 89.94 79 GLU A CA 1
ATOM 630 C C . GLU A 1 79 ? 2.474 -6.948 -24.468 1.00 89.94 79 GLU A C 1
ATOM 632 O O . GLU A 1 79 ? 2.080 -6.522 -25.552 1.00 89.94 79 GLU A O 1
ATOM 637 N N . ILE A 1 80 ? 3.278 -8.017 -24.367 1.00 89.88 80 ILE A N 1
ATOM 638 C CA . ILE A 1 80 ? 3.735 -8.807 -25.522 1.00 89.88 80 ILE A CA 1
ATOM 639 C C . ILE A 1 80 ? 2.546 -9.432 -26.267 1.00 89.88 80 ILE A C 1
ATOM 641 O O . ILE A 1 80 ? 2.605 -9.561 -27.484 1.00 89.88 80 ILE A O 1
ATOM 645 N N . PHE A 1 81 ? 1.450 -9.747 -25.573 1.00 90.50 81 PHE A N 1
ATOM 646 C CA . PHE A 1 81 ? 0.217 -10.241 -26.195 1.00 90.50 81 PHE A CA 1
ATOM 647 C C . PHE A 1 81 ? -0.734 -9.084 -26.542 1.00 90.50 81 PHE A C 1
ATOM 649 O O . PHE A 1 81 ? -1.297 -9.018 -27.635 1.00 90.50 81 PHE A O 1
ATOM 656 N N . HIS A 1 82 ? -0.892 -8.115 -25.634 1.00 92.62 82 HIS A N 1
ATOM 657 C CA . HIS A 1 82 ? -1.863 -7.030 -25.802 1.00 92.62 82 HIS A CA 1
ATOM 658 C C . HIS A 1 82 ? -1.484 -6.003 -26.883 1.00 92.62 82 HIS A C 1
ATOM 660 O O . HIS A 1 82 ? -2.365 -5.527 -27.602 1.00 92.62 82 HIS A O 1
ATOM 666 N N . ILE A 1 83 ? -0.204 -5.633 -27.011 1.00 92.62 83 ILE A N 1
ATOM 667 C CA . ILE A 1 83 ? 0.239 -4.604 -27.966 1.00 92.62 83 ILE A CA 1
ATOM 668 C C . ILE A 1 83 ? 0.102 -5.089 -29.415 1.00 92.62 83 ILE A C 1
ATOM 670 O O . ILE A 1 83 ? -0.547 -4.384 -30.195 1.00 92.62 83 ILE A O 1
ATOM 674 N N . PRO A 1 84 ? 0.618 -6.274 -29.803 1.00 92.12 84 PRO A N 1
ATOM 675 C CA . PRO A 1 84 ? 0.422 -6.784 -31.158 1.00 92.12 84 PRO A CA 1
ATOM 676 C C . PRO A 1 84 ? -1.056 -6.973 -31.502 1.00 92.12 84 PRO A C 1
ATOM 678 O O . PRO A 1 84 ? -1.479 -6.612 -32.601 1.00 92.12 84 PRO A O 1
ATOM 681 N N . GLN A 1 85 ? -1.871 -7.449 -30.555 1.00 92.94 85 GLN A N 1
ATOM 682 C CA . GLN A 1 85 ? -3.314 -7.580 -30.758 1.00 92.94 85 GLN A CA 1
ATOM 683 C C . GLN A 1 85 ? -3.988 -6.223 -31.025 1.00 92.94 85 GLN A C 1
ATOM 685 O O . GLN A 1 85 ? -4.780 -6.094 -31.961 1.00 92.94 85 GLN A O 1
ATOM 690 N N . ALA A 1 86 ? -3.654 -5.186 -30.251 1.00 91.62 86 ALA A N 1
ATOM 691 C CA . ALA A 1 86 ? -4.163 -3.836 -30.486 1.00 91.62 86 ALA A CA 1
ATOM 692 C C . ALA A 1 86 ? -3.726 -3.293 -31.859 1.00 91.62 86 ALA A C 1
ATOM 694 O O . ALA A 1 86 ? -4.518 -2.668 -32.564 1.00 91.62 86 ALA A O 1
ATOM 695 N N . GLN A 1 87 ? -2.491 -3.578 -32.280 1.00 91.06 87 GLN A N 1
ATOM 696 C CA . GLN A 1 87 ? -1.976 -3.192 -33.595 1.00 91.06 87 GLN A CA 1
ATOM 697 C C . GLN A 1 87 ? -2.712 -3.886 -34.750 1.00 91.06 87 GLN A C 1
ATOM 699 O O . GLN A 1 87 ? -2.940 -3.248 -35.778 1.00 91.06 87 GLN A O 1
ATOM 704 N N . GLN A 1 88 ? -3.140 -5.146 -34.597 1.00 89.81 88 GLN A N 1
ATOM 705 C CA . GLN A 1 88 ? -3.991 -5.818 -35.594 1.00 89.81 88 GLN A CA 1
ATOM 706 C C . GLN A 1 88 ? -5.333 -5.100 -35.763 1.00 89.81 88 GLN A C 1
ATOM 708 O O . GLN A 1 88 ? -5.775 -4.856 -36.886 1.00 89.81 88 GLN A O 1
ATOM 713 N N . TYR A 1 89 ? -5.943 -4.667 -34.661 1.00 89.06 89 TYR A N 1
ATOM 714 C CA . TYR A 1 89 ? -7.190 -3.903 -34.707 1.00 89.06 89 TYR A CA 1
ATOM 715 C C . TYR A 1 89 ? -6.985 -2.526 -35.350 1.00 89.06 89 TYR A C 1
ATOM 717 O O . TYR A 1 89 ? -7.833 -2.071 -36.115 1.00 89.06 89 TYR A O 1
ATOM 725 N N . CYS A 1 90 ? -5.831 -1.888 -35.128 1.00 86.19 90 CYS A N 1
ATOM 726 C CA . CYS A 1 90 ? -5.462 -0.662 -35.840 1.00 86.19 90 CYS A CA 1
ATOM 727 C C . CYS A 1 90 ? -5.291 -0.876 -37.353 1.00 86.19 90 CYS A C 1
ATOM 729 O O . CYS A 1 90 ? -5.577 0.021 -38.138 1.00 86.19 90 CYS A O 1
ATOM 731 N N . LYS A 1 91 ? -4.904 -2.078 -37.791 1.00 85.12 91 LYS A N 1
ATOM 732 C CA . LYS A 1 91 ? -4.877 -2.470 -39.212 1.00 85.12 91 LYS A CA 1
ATOM 733 C C . LYS A 1 91 ? -6.261 -2.838 -39.770 1.00 85.12 91 LYS A C 1
ATOM 735 O O . LYS A 1 91 ? -6.340 -3.361 -40.877 1.00 85.12 91 LYS A O 1
ATOM 740 N N . ALA A 1 92 ? -7.338 -2.597 -39.016 1.00 84.88 92 ALA A N 1
ATOM 741 C CA . ALA A 1 92 ? -8.704 -3.034 -39.315 1.00 84.88 92 ALA A CA 1
ATOM 742 C C . ALA A 1 92 ? -8.872 -4.565 -39.430 1.00 84.88 92 ALA A C 1
ATOM 744 O O . ALA A 1 92 ? -9.866 -5.045 -39.974 1.00 84.88 92 ALA A O 1
ATOM 745 N N . ASN A 1 93 ? -7.932 -5.343 -38.884 1.00 87.00 93 ASN A N 1
ATOM 746 C CA . ASN A 1 93 ? -8.026 -6.796 -38.813 1.00 87.00 93 ASN A CA 1
ATOM 747 C C . ASN A 1 93 ? -8.708 -7.221 -37.503 1.00 87.00 93 ASN A C 1
ATOM 749 O O . ASN A 1 93 ? -8.055 -7.623 -36.539 1.00 87.00 93 ASN A O 1
ATOM 753 N N . PHE A 1 94 ? -10.036 -7.108 -37.469 1.00 88.69 94 PHE A N 1
ATOM 754 C CA . PHE A 1 94 ? -10.853 -7.455 -36.297 1.00 88.69 94 PHE A CA 1
ATOM 755 C C . PHE A 1 94 ? -11.069 -8.963 -36.113 1.00 88.69 94 PHE A C 1
ATOM 757 O O . PHE A 1 94 ? -11.549 -9.382 -35.064 1.00 88.69 94 PHE A O 1
ATOM 764 N N . SER A 1 95 ? -10.719 -9.774 -37.116 1.00 88.19 95 SER A N 1
ATOM 765 C CA . SER A 1 95 ? -10.869 -11.234 -37.076 1.00 88.19 95 SER A CA 1
ATOM 766 C C . SER A 1 95 ? -9.682 -11.944 -36.417 1.00 88.19 95 SER A C 1
ATOM 768 O O . SER A 1 95 ? -9.782 -13.122 -36.087 1.00 88.19 95 SER A O 1
ATOM 770 N N . SER A 1 96 ? -8.552 -11.254 -36.232 1.00 88.31 96 SER A N 1
ATOM 771 C CA . SER A 1 96 ? -7.373 -11.799 -35.553 1.00 88.31 96 SER A CA 1
ATOM 772 C C . SER A 1 96 ? -7.570 -11.800 -34.040 1.00 88.31 96 SER A C 1
ATOM 774 O O . SER A 1 96 ? -7.909 -10.763 -33.470 1.00 88.31 96 SER A O 1
ATOM 776 N N . TRP A 1 97 ? -7.273 -12.919 -33.378 1.00 89.62 97 TRP A N 1
ATOM 777 C CA . TRP A 1 97 ? -7.296 -13.030 -31.919 1.00 89.62 97 TRP A CA 1
ATOM 778 C C . TRP A 1 97 ? -6.136 -13.887 -31.412 1.00 89.62 97 TRP A C 1
ATOM 780 O O . TRP A 1 97 ? -5.988 -15.034 -31.831 1.00 89.62 97 TRP A O 1
ATOM 790 N N . ASP A 1 98 ? -5.332 -13.345 -30.500 1.00 88.19 98 ASP A N 1
ATOM 791 C CA . ASP A 1 98 ? -4.292 -14.102 -29.807 1.00 88.19 98 ASP A CA 1
ATOM 792 C C . ASP A 1 98 ? -4.922 -15.018 -28.730 1.00 88.19 98 ASP A C 1
ATOM 794 O O . ASP A 1 98 ? -5.611 -14.534 -27.821 1.00 88.19 98 ASP A O 1
ATOM 798 N N . PRO A 1 99 ? -4.705 -16.346 -28.797 1.00 86.94 99 PRO A N 1
ATOM 799 C CA . PRO A 1 99 ? -5.321 -17.310 -27.885 1.00 86.94 99 PRO A CA 1
ATOM 800 C C . PRO A 1 99 ? -4.834 -17.204 -26.430 1.00 86.94 99 PRO A C 1
ATOM 802 O O . PRO A 1 99 ? -5.471 -17.781 -25.543 1.00 86.94 99 PRO A O 1
ATOM 805 N N . MET A 1 100 ? -3.739 -16.486 -26.158 1.00 84.94 100 MET A N 1
ATOM 806 C CA . MET A 1 100 ? -3.238 -16.241 -24.800 1.00 84.94 100 MET A CA 1
ATOM 807 C C . MET A 1 100 ? -3.990 -15.107 -24.088 1.00 84.94 100 MET A C 1
ATOM 809 O O . MET A 1 100 ? -3.867 -14.944 -22.875 1.00 84.94 100 MET A O 1
ATOM 813 N N . ILE A 1 101 ? -4.809 -14.332 -24.807 1.00 87.06 101 ILE A N 1
ATOM 814 C CA . ILE A 1 101 ? -5.543 -13.199 -24.238 1.00 87.06 101 ILE A CA 1
ATOM 815 C C . ILE A 1 101 ? -6.823 -13.678 -23.550 1.00 87.06 101 ILE A C 1
ATOM 817 O O . ILE A 1 101 ? -7.728 -14.262 -24.148 1.00 87.06 101 ILE A O 1
ATOM 821 N N . THR A 1 102 ? -6.920 -13.369 -22.262 1.00 85.88 102 THR A N 1
ATOM 822 C CA . THR A 1 102 ? -7.956 -13.880 -21.353 1.00 85.88 102 THR A CA 1
ATOM 823 C C . THR A 1 102 ? -9.101 -12.889 -21.124 1.00 85.88 102 THR A C 1
ATOM 825 O O . THR A 1 102 ? -10.168 -13.274 -20.638 1.00 85.88 102 THR A O 1
ATOM 828 N N . THR A 1 103 ? -8.912 -11.621 -21.496 1.00 89.50 103 THR A N 1
ATOM 829 C CA . THR A 1 103 ? -9.891 -10.531 -21.353 1.00 89.50 103 THR A CA 1
ATOM 830 C C . THR A 1 103 ? -10.578 -10.196 -22.679 1.00 89.50 103 THR A C 1
ATOM 832 O O . THR A 1 103 ? -9.953 -10.348 -23.729 1.00 89.50 103 THR A O 1
ATOM 835 N N . PRO A 1 104 ? -11.815 -9.664 -22.682 1.00 91.50 104 PRO A N 1
ATOM 836 C CA . PRO A 1 104 ? -12.457 -9.233 -23.917 1.00 91.50 104 PRO A CA 1
ATOM 837 C C . PRO A 1 104 ? -11.805 -7.959 -24.506 1.00 91.50 104 PRO A C 1
ATOM 839 O O . PRO A 1 104 ? -11.033 -7.271 -23.831 1.00 91.50 104 PRO A O 1
ATOM 842 N N . PRO A 1 105 ? -12.087 -7.625 -25.780 1.00 92.88 105 PRO A N 1
ATOM 843 C CA . PRO A 1 105 ? -11.373 -6.586 -26.535 1.00 92.88 105 PRO A CA 1
ATOM 844 C C . PRO A 1 105 ? -11.643 -5.126 -26.127 1.00 92.88 105 PRO A C 1
ATOM 846 O O . PRO A 1 105 ? -11.255 -4.214 -26.861 1.00 92.88 105 PRO A O 1
ATOM 849 N N . GLY A 1 106 ? -12.301 -4.851 -24.995 1.00 93.00 106 GLY A N 1
ATOM 850 C CA . GLY A 1 106 ? -12.714 -3.496 -24.610 1.00 93.00 106 GLY A CA 1
ATOM 851 C C . GLY A 1 106 ? -11.572 -2.471 -24.584 1.00 93.00 106 GLY A C 1
ATOM 852 O O . GLY A 1 106 ? -11.748 -1.342 -25.046 1.00 93.00 106 GLY A O 1
ATOM 853 N N . LEU A 1 107 ? -10.374 -2.865 -24.133 1.00 94.19 107 LEU A N 1
ATOM 854 C CA . LEU A 1 107 ? -9.190 -1.991 -24.136 1.00 94.19 107 LEU A CA 1
ATOM 855 C C . LEU A 1 107 ? -8.727 -1.617 -25.555 1.00 94.19 107 LEU A C 1
ATOM 857 O O . LEU A 1 107 ? -8.287 -0.487 -25.786 1.00 94.19 107 LEU A O 1
ATOM 861 N N . TYR A 1 108 ? -8.858 -2.522 -26.525 1.00 93.50 108 TYR A N 1
ATOM 862 C CA . TYR A 1 108 ? -8.433 -2.271 -27.904 1.00 93.50 108 TYR A CA 1
ATOM 863 C C . TYR A 1 108 ? -9.362 -1.271 -28.584 1.00 93.50 108 TYR A C 1
ATOM 865 O O . TYR A 1 108 ? -8.892 -0.336 -29.225 1.00 93.50 108 TYR A O 1
ATOM 873 N N . TYR A 1 109 ? -10.673 -1.380 -28.355 1.00 92.44 109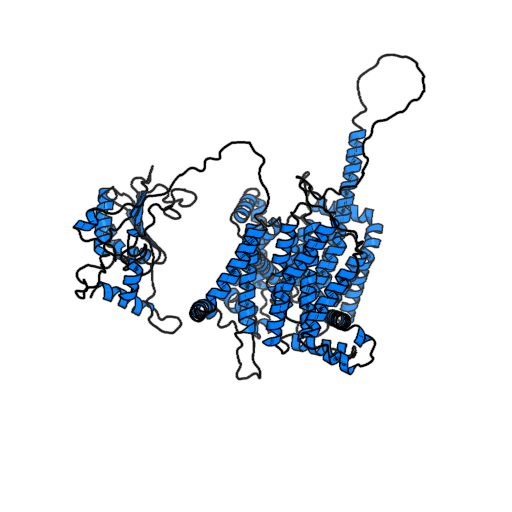 TYR A N 1
ATOM 874 C CA . TYR A 1 109 ? -11.631 -0.384 -28.839 1.00 92.44 109 TYR A CA 1
ATOM 875 C C . TYR A 1 109 ? -11.420 0.993 -28.199 1.00 92.44 109 TYR A C 1
ATOM 877 O O . TYR A 1 109 ? -11.477 2.002 -28.903 1.00 92.44 109 TYR A O 1
ATOM 885 N N . LEU A 1 110 ? -11.097 1.054 -26.898 1.00 93.19 110 LEU A N 1
ATOM 886 C CA . LEU A 1 110 ? -10.671 2.308 -26.258 1.00 93.19 110 LEU A CA 1
ATOM 887 C C . LEU A 1 110 ? -9.436 2.902 -26.929 1.00 93.19 110 LEU A C 1
ATOM 889 O O . LEU A 1 110 ? -9.347 4.114 -27.109 1.00 93.19 110 LEU A O 1
ATOM 893 N N . SER A 1 111 ? -8.498 2.048 -27.321 1.00 92.19 111 SER A N 1
ATOM 894 C CA . SER A 1 111 ? -7.257 2.474 -27.961 1.00 92.19 111 SER A CA 1
ATOM 895 C C . SER A 1 111 ? -7.503 3.005 -29.369 1.00 92.19 111 SER A C 1
ATOM 897 O O . SER A 1 111 ? -6.968 4.053 -29.716 1.00 92.19 111 SER A O 1
ATOM 899 N N . LEU A 1 112 ? -8.380 2.363 -30.146 1.00 89.50 112 LEU A N 1
ATOM 900 C CA . LEU A 1 112 ? -8.822 2.873 -31.446 1.00 89.50 112 LEU A CA 1
ATOM 901 C C . LEU A 1 112 ? -9.499 4.240 -31.319 1.00 89.50 112 LEU A C 1
ATOM 903 O O . LEU A 1 112 ? -9.158 5.161 -32.059 1.00 89.50 112 LEU A O 1
ATOM 907 N N . ALA A 1 113 ? -10.414 4.394 -30.357 1.00 89.56 113 ALA A N 1
ATOM 908 C CA . ALA A 1 113 ? -11.082 5.668 -30.096 1.00 89.56 113 ALA A CA 1
ATOM 909 C C . ALA A 1 113 ? -10.081 6.763 -29.685 1.00 89.56 113 ALA A C 1
ATOM 911 O O . ALA A 1 113 ? -10.155 7.894 -30.168 1.00 89.56 113 ALA A O 1
ATOM 912 N N . HIS A 1 114 ? -9.105 6.420 -28.840 1.00 89.75 114 HIS A N 1
ATOM 913 C CA . HIS A 1 114 ? -8.034 7.324 -28.420 1.00 89.75 114 HIS A CA 1
ATOM 914 C C . HIS A 1 114 ? -7.161 7.768 -29.596 1.00 89.75 114 HIS A C 1
ATOM 916 O O . HIS A 1 114 ? -6.977 8.966 -29.808 1.00 89.75 114 HIS A O 1
ATOM 922 N N . VAL A 1 115 ? -6.687 6.833 -30.420 1.00 86.12 115 VAL A N 1
ATOM 923 C CA . VAL A 1 115 ? -5.896 7.146 -31.619 1.00 86.12 115 VAL A CA 1
ATOM 924 C C . VAL A 1 115 ? -6.702 8.005 -32.598 1.00 86.12 115 VAL A C 1
ATOM 926 O O . VAL A 1 115 ? -6.192 9.018 -33.080 1.00 86.12 115 VAL A O 1
ATOM 929 N N . ALA A 1 116 ? -7.977 7.676 -32.830 1.00 82.88 116 ALA A N 1
ATOM 930 C CA . ALA A 1 116 ? -8.866 8.468 -33.679 1.00 82.88 116 ALA A CA 1
ATOM 931 C C . ALA A 1 116 ? -9.030 9.910 -33.160 1.00 82.88 116 ALA A C 1
ATOM 933 O O . ALA A 1 116 ? -8.989 10.857 -33.945 1.00 82.88 116 ALA A O 1
ATOM 934 N N . SER A 1 117 ? -9.137 10.094 -31.838 1.00 84.00 117 SER A N 1
ATOM 935 C CA . SER A 1 117 ? -9.238 11.421 -31.212 1.00 84.00 117 SER A CA 1
ATOM 936 C C . SER A 1 117 ? -7.965 12.268 -31.348 1.00 84.00 117 SER A C 1
ATOM 938 O O . SER A 1 117 ? -8.044 13.489 -31.484 1.00 84.00 117 SER A O 1
ATOM 940 N N . LEU A 1 118 ? -6.786 11.636 -31.363 1.00 81.19 118 LEU A N 1
ATOM 941 C CA . LEU A 1 118 ? -5.500 12.321 -31.528 1.00 81.19 118 LEU A CA 1
ATOM 942 C C . LEU A 1 118 ? -5.233 12.718 -32.989 1.00 81.19 118 LEU A C 1
ATOM 944 O O . LEU A 1 118 ? -4.514 13.692 -33.252 1.00 81.19 118 LEU A O 1
ATOM 948 N N . PHE A 1 119 ? -5.817 11.984 -33.941 1.00 75.94 119 PHE A N 1
ATOM 949 C CA . PHE A 1 119 ? -5.584 12.148 -35.376 1.00 75.94 119 PHE A CA 1
ATOM 950 C C . PHE A 1 119 ? -6.882 12.179 -36.212 1.00 75.94 119 PHE A C 1
ATOM 952 O O . PHE A 1 119 ? -7.039 11.378 -37.137 1.00 75.94 119 PHE A O 1
ATOM 959 N N . PRO A 1 120 ? -7.785 13.151 -35.980 1.00 67.62 120 PRO A N 1
ATOM 960 C CA . PRO A 1 120 ? -9.105 13.182 -36.619 1.00 67.62 120 PRO A CA 1
ATOM 961 C C . PRO A 1 120 ? -9.042 13.284 -38.153 1.00 67.62 120 PRO A C 1
ATOM 963 O O . PRO A 1 120 ? -9.871 12.705 -38.845 1.00 67.62 120 PRO A O 1
ATOM 966 N N . GLY A 1 121 ? -8.029 13.967 -38.704 1.00 59.69 121 GLY A N 1
ATOM 967 C CA . GLY A 1 121 ? -7.863 14.138 -40.154 1.00 59.69 121 GLY A CA 1
ATOM 968 C C . GLY A 1 121 ? -7.402 12.885 -40.909 1.00 59.69 121 GLY A C 1
ATOM 969 O O . GLY A 1 121 ? -7.619 12.799 -42.111 1.00 59.69 121 GLY A O 1
ATOM 970 N N . MET A 1 122 ? -6.801 11.902 -40.228 1.00 60.69 122 MET A N 1
ATOM 971 C CA . MET A 1 122 ? -6.359 10.652 -40.866 1.00 60.69 122 MET A CA 1
ATOM 972 C C . MET A 1 122 ? -7.439 9.570 -40.872 1.00 60.69 122 MET A C 1
ATOM 974 O O . MET A 1 122 ? -7.336 8.636 -41.653 1.00 60.69 122 MET A O 1
ATOM 978 N N . PHE A 1 123 ? -8.503 9.712 -40.077 1.00 54.00 123 PHE A N 1
ATOM 979 C CA . PHE A 1 123 ? -9.652 8.801 -40.124 1.00 54.00 123 PHE A CA 1
ATOM 980 C C . PHE A 1 123 ? -10.448 8.936 -41.439 1.00 54.00 123 PHE A C 1
ATOM 982 O O . PHE A 1 123 ? -11.052 7.977 -41.910 1.00 54.00 123 PHE A O 1
ATOM 989 N N . PHE A 1 124 ? -10.408 10.120 -42.061 1.00 54.03 124 PHE A N 1
ATOM 990 C CA . PHE A 1 124 ? -11.059 10.398 -43.347 1.00 54.03 124 PHE A CA 1
ATOM 991 C C . PHE A 1 124 ? -10.212 10.002 -44.567 1.00 54.03 124 PHE A C 1
ATOM 993 O O . PHE A 1 124 ? -10.748 9.845 -45.662 1.00 54.03 124 PHE A O 1
ATOM 1000 N N . ILE A 1 125 ? -8.901 9.807 -44.394 1.00 57.09 125 ILE A N 1
ATOM 1001 C CA . ILE A 1 125 ? -7.994 9.379 -45.461 1.00 57.09 125 ILE A CA 1
ATOM 1002 C C . ILE A 1 125 ? -7.876 7.855 -45.353 1.00 57.09 125 ILE A C 1
ATOM 1004 O O . ILE A 1 125 ? -7.294 7.352 -44.399 1.00 57.09 125 ILE A O 1
ATOM 1008 N N . ARG A 1 126 ? -8.445 7.108 -46.310 1.00 48.09 126 ARG A N 1
ATOM 1009 C CA . ARG A 1 126 ? -8.442 5.626 -46.394 1.00 48.09 126 ARG A CA 1
ATOM 1010 C C . ARG A 1 126 ? -7.032 5.020 -46.601 1.00 48.09 126 ARG A C 1
ATOM 1012 O O . ARG A 1 126 ? -6.806 4.266 -47.540 1.00 48.09 126 ARG A O 1
ATOM 1019 N N . GLY A 1 127 ? -6.065 5.342 -45.747 1.00 54.09 127 GLY A N 1
ATOM 1020 C CA . GLY A 1 127 ? -4.724 4.759 -45.740 1.00 54.09 127 GLY A CA 1
ATOM 1021 C C . GLY A 1 127 ? -4.564 3.779 -44.581 1.00 54.09 127 GLY A C 1
ATOM 1022 O O . GLY A 1 127 ? -4.072 4.161 -43.523 1.00 54.09 127 GLY A O 1
ATOM 1023 N N . VAL A 1 128 ? -4.964 2.516 -44.773 1.00 52.72 128 VAL A N 1
ATOM 1024 C CA . VAL A 1 128 ? -4.881 1.444 -43.752 1.00 52.72 128 VAL A CA 1
ATOM 1025 C C . VAL A 1 128 ? -3.441 1.238 -43.242 1.00 52.72 128 VAL A C 1
ATOM 1027 O O . VAL A 1 128 ? -3.233 0.908 -42.076 1.00 52.72 128 VAL A O 1
ATOM 1030 N N . SER A 1 129 ? -2.432 1.502 -44.080 1.00 53.16 129 SER A N 1
ATOM 1031 C CA . SER A 1 129 ? -1.011 1.392 -43.724 1.00 53.16 129 SER A CA 1
ATOM 1032 C C . SER A 1 129 ? -0.529 2.478 -42.751 1.00 53.16 129 SER A C 1
ATOM 1034 O O . SER A 1 129 ? 0.237 2.175 -41.841 1.00 53.16 129 SER A O 1
ATOM 1036 N N . LEU A 1 130 ? -1.023 3.717 -42.872 1.00 55.25 130 LEU A N 1
ATOM 1037 C CA . LEU A 1 130 ? -0.625 4.848 -42.019 1.00 55.25 130 LEU A CA 1
ATOM 1038 C C . LEU A 1 130 ? -1.217 4.764 -40.607 1.00 55.25 130 LEU A C 1
ATOM 1040 O O . LEU A 1 130 ? -0.583 5.198 -39.650 1.00 55.25 130 LEU A O 1
ATOM 1044 N N . PHE A 1 131 ? -2.407 4.174 -40.448 1.00 59.84 131 PHE A N 1
ATOM 1045 C CA . PHE A 1 131 ? -3.039 4.031 -39.130 1.00 59.84 131 PHE A CA 1
ATOM 1046 C C . PHE A 1 131 ? -2.320 2.999 -38.241 1.00 59.84 131 PHE A C 1
ATOM 1048 O O . PHE A 1 131 ? -2.277 3.149 -37.021 1.00 59.84 131 PHE A O 1
ATOM 1055 N N . SER A 1 132 ? -1.675 1.993 -38.846 1.00 58.44 132 SER A N 1
ATOM 1056 C CA . SER A 1 132 ? -0.868 0.999 -38.128 1.00 58.44 132 SER A CA 1
ATOM 1057 C C . SER A 1 132 ? 0.368 1.600 -37.456 1.00 58.44 132 SER A C 1
ATOM 1059 O O . SER A 1 132 ? 0.724 1.171 -36.359 1.00 58.44 132 SER A O 1
ATOM 1061 N N . GLU A 1 133 ? 1.028 2.578 -38.081 1.00 65.12 133 GLU A N 1
ATOM 1062 C CA . GLU A 1 133 ? 2.214 3.231 -37.504 1.00 65.12 133 GLU A CA 1
ATOM 1063 C C . GLU A 1 133 ? 1.862 4.121 -36.299 1.00 65.12 133 GLU A C 1
ATOM 1065 O O . GLU A 1 133 ? 2.698 4.387 -35.431 1.00 65.12 133 GLU A O 1
ATOM 1070 N N . LEU A 1 134 ? 0.595 4.538 -36.190 1.00 73.25 134 LEU A N 1
ATOM 1071 C CA . LEU A 1 134 ? 0.089 5.340 -35.074 1.00 73.25 134 LEU A CA 1
ATOM 1072 C C . LEU A 1 134 ? -0.186 4.510 -33.817 1.00 73.25 134 LEU A C 1
ATOM 1074 O O . LEU A 1 134 ? -0.250 5.075 -32.730 1.00 73.25 134 LEU A O 1
ATOM 1078 N N . CYS A 1 135 ? -0.295 3.186 -33.921 1.00 84.44 135 CYS A N 1
ATOM 1079 C CA . CYS A 1 135 ? -0.474 2.292 -32.773 1.00 84.44 135 CYS A CA 1
ATOM 1080 C C . CYS A 1 135 ? 0.862 1.765 -32.233 1.00 84.44 135 CYS A C 1
ATOM 1082 O O . CYS A 1 135 ? 1.023 0.586 -31.914 1.00 84.44 135 CYS A O 1
ATOM 1084 N N . SER A 1 136 ? 1.841 2.663 -32.126 1.00 89.00 136 SER A N 1
ATOM 1085 C CA . SER A 1 136 ? 3.109 2.380 -31.452 1.00 89.00 136 SER A CA 1
ATOM 1086 C C . SER A 1 136 ? 2.906 2.151 -29.948 1.00 89.00 136 SER A C 1
ATOM 1088 O O . SER A 1 136 ? 1.972 2.688 -29.343 1.00 89.00 136 SER A O 1
ATOM 1090 N N . THR A 1 137 ? 3.819 1.401 -29.324 1.00 90.94 137 THR A N 1
ATOM 1091 C CA . THR A 1 137 ? 3.819 1.114 -27.878 1.00 90.94 137 THR A CA 1
ATOM 1092 C C . THR A 1 137 ? 3.591 2.359 -27.003 1.00 90.94 137 THR A C 1
ATOM 1094 O O . THR A 1 137 ? 2.706 2.317 -26.145 1.00 90.94 137 THR A O 1
ATOM 1097 N N . PRO A 1 138 ? 4.267 3.509 -27.226 1.00 91.81 138 PRO A N 1
ATOM 1098 C CA . PRO A 1 138 ? 4.040 4.702 -26.407 1.00 91.81 138 PRO A CA 1
ATOM 1099 C C . PRO A 1 138 ? 2.633 5.292 -26.548 1.00 91.81 138 PRO A C 1
ATOM 1101 O O . PRO A 1 138 ? 2.089 5.823 -25.579 1.00 91.81 138 PRO A O 1
ATOM 1104 N N . ILE A 1 139 ? 2.032 5.213 -27.741 1.00 90.88 139 ILE A N 1
ATOM 1105 C CA . ILE A 1 139 ? 0.679 5.729 -27.983 1.00 90.88 139 ILE A CA 1
ATOM 1106 C C . ILE A 1 139 ? -0.351 4.822 -27.309 1.00 90.88 139 ILE A C 1
ATOM 1108 O O . ILE A 1 139 ? -1.244 5.330 -26.631 1.00 90.88 139 ILE A O 1
ATOM 1112 N N . LEU A 1 140 ? -0.187 3.502 -27.402 1.00 93.38 140 LEU A N 1
ATOM 1113 C CA . LEU A 1 140 ? -1.053 2.548 -26.710 1.00 93.38 140 LEU A CA 1
ATOM 1114 C C . LEU A 1 140 ? -0.949 2.701 -25.186 1.00 93.38 140 LEU A C 1
ATOM 1116 O O . LEU A 1 140 ? -1.968 2.885 -24.526 1.00 93.38 140 LEU A O 1
ATOM 1120 N N . ARG A 1 141 ? 0.260 2.777 -24.616 1.00 95.19 141 ARG A N 1
ATOM 1121 C CA . ARG A 1 141 ? 0.453 3.059 -23.177 1.00 95.19 141 ARG A CA 1
ATOM 1122 C C . ARG A 1 141 ? -0.169 4.389 -22.739 1.00 95.19 141 ARG A C 1
ATOM 1124 O O . ARG A 1 141 ? -0.691 4.487 -21.631 1.00 95.19 141 ARG A O 1
ATOM 1131 N N . SER A 1 142 ? -0.188 5.404 -23.610 1.00 94.62 142 SER A N 1
ATOM 1132 C CA . SER A 1 142 ? -0.811 6.699 -23.292 1.00 94.62 142 SER A CA 1
ATOM 1133 C C . SER A 1 142 ? -2.321 6.616 -23.034 1.00 94.62 142 SER A C 1
ATOM 1135 O O . SER A 1 142 ? -2.850 7.480 -22.334 1.00 94.62 142 SER A O 1
ATOM 1137 N N . VAL A 1 143 ? -3.003 5.570 -23.527 1.00 95.06 143 VAL A N 1
ATOM 1138 C CA . VAL A 1 143 ? -4.422 5.300 -23.234 1.00 95.06 143 VAL A CA 1
ATOM 1139 C C . VAL A 1 143 ? -4.628 5.175 -21.724 1.00 95.06 143 VAL A C 1
ATOM 1141 O O . VAL A 1 143 ? -5.501 5.840 -21.167 1.00 95.06 143 VAL A O 1
ATOM 1144 N N . ASN A 1 144 ? -3.774 4.410 -21.036 1.00 96.38 144 ASN A N 1
ATOM 1145 C CA . ASN A 1 144 ? -3.844 4.261 -19.582 1.00 96.38 144 ASN A CA 1
ATOM 1146 C C . ASN A 1 144 ? -3.479 5.552 -18.844 1.00 96.38 144 ASN A C 1
ATOM 1148 O O . ASN A 1 144 ? -4.134 5.884 -17.859 1.00 96.38 144 ASN A O 1
ATOM 1152 N N . GLY A 1 145 ? -2.532 6.337 -19.364 1.00 96.44 145 GLY A N 1
ATOM 1153 C CA . GLY A 1 145 ? -2.236 7.674 -18.842 1.00 96.44 145 GLY A CA 1
ATOM 1154 C C . GLY A 1 145 ? -3.459 8.600 -18.846 1.00 96.44 145 GLY A C 1
ATOM 1155 O O . GLY A 1 145 ? -3.769 9.233 -17.837 1.00 96.44 145 GLY A O 1
ATOM 1156 N N . VAL A 1 146 ? -4.198 8.645 -19.959 1.00 96.44 146 VAL A N 1
ATOM 1157 C CA . VAL A 1 146 ? -5.433 9.442 -20.073 1.00 96.44 146 VAL A CA 1
ATOM 1158 C C . VAL A 1 146 ? -6.536 8.894 -19.172 1.00 96.44 146 VAL A C 1
ATOM 1160 O O . VAL A 1 146 ? -7.202 9.664 -18.476 1.00 96.44 146 VAL A O 1
ATOM 1163 N N . LEU A 1 147 ? -6.717 7.573 -19.136 1.00 97.25 147 LEU A N 1
ATOM 1164 C CA . LEU A 1 147 ? -7.720 6.939 -18.285 1.00 97.25 147 LEU A CA 1
ATOM 1165 C C . LEU A 1 147 ? -7.440 7.163 -16.794 1.00 97.25 147 LEU A C 1
ATOM 1167 O O . LEU A 1 147 ? -8.385 7.403 -16.055 1.00 97.25 147 LEU A O 1
ATOM 1171 N N . ALA A 1 148 ? -6.183 7.186 -16.347 1.00 97.44 148 ALA A N 1
ATOM 1172 C CA . ALA A 1 148 ? -5.831 7.497 -14.958 1.00 97.44 148 ALA A CA 1
ATOM 1173 C C . ALA A 1 148 ? -6.189 8.945 -14.568 1.00 97.44 148 ALA A C 1
ATOM 1175 O O . ALA A 1 148 ? -6.710 9.197 -13.475 1.00 97.44 148 ALA A O 1
ATOM 1176 N N . ILE A 1 149 ? -5.990 9.903 -15.482 1.00 97.44 149 ILE A N 1
ATOM 1177 C CA . ILE A 1 149 ? -6.423 11.295 -15.289 1.00 97.44 149 ILE A CA 1
ATOM 1178 C C . ILE A 1 149 ? -7.954 11.356 -15.174 1.00 97.44 149 ILE A C 1
ATOM 1180 O O . ILE A 1 149 ? -8.481 11.957 -14.236 1.00 97.44 149 ILE A O 1
ATOM 1184 N N . LEU A 1 150 ? -8.678 10.686 -16.080 1.00 96.94 150 LEU A N 1
ATOM 1185 C CA . LEU A 1 150 ? -10.143 10.604 -16.031 1.00 96.94 150 LEU A CA 1
ATOM 1186 C C . LEU A 1 150 ? -10.637 9.917 -14.750 1.00 96.94 150 LEU A C 1
ATOM 1188 O O . LEU A 1 150 ? -11.572 10.405 -14.118 1.00 96.94 150 LEU A O 1
ATOM 1192 N N . CYS A 1 151 ? -9.984 8.833 -14.332 1.00 98.12 151 CYS A N 1
ATOM 1193 C CA . CYS A 1 151 ? -10.277 8.108 -13.100 1.00 98.12 151 CYS A CA 1
ATOM 1194 C C . CYS A 1 151 ? -10.179 9.030 -11.886 1.00 98.12 151 CYS A C 1
ATOM 1196 O O . CYS A 1 151 ? -11.079 9.045 -11.052 1.00 98.12 151 CYS A O 1
ATOM 1198 N N . SER A 1 152 ? -9.142 9.865 -11.823 1.00 97.50 152 SER A N 1
ATOM 1199 C CA . SER A 1 152 ? -8.938 10.817 -10.727 1.00 97.50 152 SER A CA 1
ATOM 1200 C C . SER A 1 152 ? -10.053 11.869 -10.651 1.00 97.50 152 SER A C 1
ATOM 1202 O O . SER A 1 152 ? -10.519 12.209 -9.562 1.00 97.50 152 SER A O 1
ATOM 1204 N N . VAL A 1 153 ? -10.548 12.340 -11.802 1.00 96.81 153 VAL A N 1
ATOM 1205 C CA . VAL A 1 153 ? -11.704 13.252 -11.868 1.00 96.81 153 VAL A CA 1
ATOM 1206 C C . VAL A 1 153 ? -12.994 12.543 -11.443 1.00 96.81 153 VAL A C 1
ATOM 1208 O O . VAL A 1 153 ? -13.777 13.100 -10.678 1.00 96.81 153 VAL A O 1
ATOM 1211 N N . VAL A 1 154 ? -13.212 11.302 -11.884 1.00 97.50 154 VAL A N 1
ATOM 1212 C CA . VAL A 1 154 ? -14.365 10.488 -11.459 1.00 97.50 154 VAL A CA 1
ATOM 1213 C C . VAL A 1 154 ? -14.334 10.243 -9.948 1.00 97.50 154 VAL A C 1
ATOM 1215 O O . VAL A 1 154 ? -15.363 10.358 -9.287 1.00 97.50 154 VAL A O 1
ATOM 1218 N N . VAL A 1 155 ? -13.163 9.961 -9.378 1.00 97.19 155 VAL A N 1
ATOM 1219 C CA . VAL A 1 155 ? -12.971 9.797 -7.931 1.00 97.19 155 VAL A CA 1
ATOM 1220 C C . VAL A 1 155 ? -13.319 11.084 -7.181 1.00 97.19 155 VAL A C 1
ATOM 1222 O O . VAL A 1 155 ? -14.077 11.022 -6.215 1.00 97.19 155 VAL A O 1
ATOM 1225 N N . TYR A 1 156 ? -12.839 12.245 -7.642 1.00 95.50 156 TYR A N 1
ATOM 1226 C CA . TYR A 1 156 ? -13.196 13.552 -7.073 1.00 95.50 156 TYR A CA 1
ATOM 1227 C C . TYR A 1 156 ? -14.717 13.776 -7.044 1.00 95.50 156 TYR A C 1
ATOM 1229 O O . TYR A 1 156 ? -15.279 14.134 -6.007 1.00 95.50 156 TYR A O 1
ATOM 1237 N N . GLU A 1 157 ? -15.403 13.478 -8.150 1.00 94.75 157 GLU A N 1
ATOM 1238 C CA . GLU A 1 157 ? -16.864 13.569 -8.241 1.00 94.75 157 GLU A CA 1
ATOM 1239 C C . GLU A 1 157 ? -17.578 12.656 -7.241 1.00 94.75 157 GLU A C 1
ATOM 1241 O O . GLU A 1 157 ? -18.544 13.064 -6.594 1.00 94.75 157 GLU A O 1
ATOM 1246 N N . ILE A 1 158 ? -17.110 11.412 -7.106 1.00 95.56 158 ILE A N 1
ATOM 1247 C CA . ILE A 1 158 ? -17.680 10.458 -6.155 1.00 95.56 158 ILE A CA 1
ATOM 1248 C C . ILE A 1 158 ? -17.482 10.964 -4.723 1.00 95.56 158 ILE A C 1
ATOM 1250 O O . ILE A 1 158 ? -18.427 10.923 -3.940 1.00 95.56 158 ILE A O 1
ATOM 1254 N N . ILE A 1 159 ? -16.298 11.480 -4.377 1.00 93.31 159 ILE A N 1
ATOM 1255 C CA . ILE A 1 159 ? -16.018 12.016 -3.037 1.00 93.31 159 ILE A CA 1
ATOM 1256 C C . ILE A 1 159 ? -16.994 13.145 -2.693 1.00 93.31 159 ILE A C 1
ATOM 1258 O O . ILE A 1 159 ? -17.593 13.107 -1.619 1.00 93.31 159 ILE A O 1
ATOM 1262 N N . ASN A 1 160 ? -17.211 14.097 -3.604 1.00 90.56 160 ASN A N 1
ATOM 1263 C CA . ASN A 1 160 ? -18.135 15.212 -3.379 1.00 90.56 160 ASN A CA 1
ATOM 1264 C C . ASN A 1 160 ? -19.591 14.751 -3.205 1.00 90.56 160 ASN A C 1
ATOM 1266 O O . ASN A 1 160 ? -20.307 15.281 -2.356 1.00 90.56 160 ASN A O 1
ATOM 1270 N N . LEU A 1 161 ? -20.034 13.738 -3.960 1.00 90.69 161 LEU A N 1
ATOM 1271 C CA . LEU A 1 161 ? -21.382 13.176 -3.811 1.00 90.69 161 LEU A CA 1
ATOM 1272 C C . LEU A 1 161 ? -21.554 12.381 -2.515 1.00 90.69 161 LEU A C 1
ATOM 1274 O O . LEU A 1 161 ? -22.615 12.432 -1.894 1.00 90.69 161 LEU A O 1
ATOM 1278 N N . LEU A 1 162 ? -20.529 11.632 -2.108 1.00 89.88 162 LEU A N 1
ATOM 1279 C CA . LEU A 1 162 ? -20.573 10.828 -0.890 1.00 89.88 162 LEU A CA 1
ATOM 1280 C C . LEU A 1 162 ? -20.383 11.673 0.378 1.00 89.88 162 LEU A C 1
ATOM 1282 O O . LEU A 1 162 ? -20.884 11.292 1.436 1.00 89.88 162 LEU A O 1
ATOM 1286 N N . ARG A 1 163 ? -19.661 12.799 0.292 1.00 87.69 163 ARG A N 1
ATOM 1287 C CA . ARG A 1 163 ? -19.278 13.654 1.428 1.00 87.69 163 ARG A CA 1
ATOM 1288 C C . ARG A 1 163 ? -19.538 15.146 1.132 1.00 87.69 163 ARG A C 1
ATOM 1290 O O . ARG A 1 163 ? -18.597 15.930 1.071 1.00 87.69 163 ARG A O 1
ATOM 1297 N N . PRO A 1 164 ? -20.804 15.579 1.035 1.00 81.88 164 PRO A N 1
ATOM 1298 C CA . PRO A 1 164 ? -21.164 16.945 0.628 1.00 81.88 164 PRO A CA 1
ATOM 1299 C C . PRO A 1 164 ? -20.800 18.037 1.646 1.00 81.88 164 PRO A C 1
ATOM 1301 O O . PRO A 1 164 ? -20.795 19.213 1.303 1.00 81.88 164 PRO A O 1
ATOM 1304 N N . ASN A 1 165 ? -20.504 17.664 2.895 1.00 80.56 165 ASN A N 1
ATOM 1305 C CA . ASN A 1 165 ? -20.060 18.593 3.942 1.00 80.56 165 ASN A CA 1
ATOM 1306 C C . ASN A 1 165 ? -18.526 18.731 4.006 1.00 80.56 165 ASN A C 1
ATOM 1308 O O . ASN A 1 165 ? -18.012 19.452 4.860 1.00 80.56 165 ASN A O 1
ATOM 1312 N N . LEU A 1 166 ? -17.787 17.997 3.168 1.00 83.69 166 LEU A N 1
ATOM 1313 C CA . LEU A 1 166 ? -16.332 18.065 3.120 1.00 83.69 166 LEU A CA 1
ATOM 1314 C C . LEU A 1 166 ? -15.899 19.292 2.311 1.00 83.69 166 LEU A C 1
ATOM 1316 O O . LEU A 1 166 ? -16.457 19.573 1.256 1.00 83.69 166 LEU A O 1
ATOM 1320 N N . ASP A 1 167 ? -14.878 19.998 2.794 1.00 85.25 167 ASP A N 1
ATOM 1321 C CA . ASP A 1 167 ? -14.268 21.103 2.054 1.00 85.25 167 ASP A CA 1
ATOM 1322 C C . ASP A 1 167 ? -13.725 20.620 0.696 1.00 85.25 167 ASP A C 1
ATOM 1324 O O . ASP A 1 167 ? -13.018 19.609 0.616 1.00 85.25 167 ASP A O 1
ATOM 1328 N N . GLU A 1 168 ? -14.030 21.353 -0.375 1.00 84.25 168 GLU A N 1
ATOM 1329 C CA . GLU A 1 168 ? -13.724 20.958 -1.754 1.00 84.25 168 GLU A CA 1
ATOM 1330 C C . GLU A 1 168 ? -12.208 20.821 -1.992 1.00 84.25 168 GLU A C 1
ATOM 1332 O O . GLU A 1 168 ? -11.758 19.987 -2.787 1.00 84.25 168 GLU A O 1
ATOM 1337 N N . ARG A 1 169 ? -11.390 21.590 -1.257 1.00 85.69 169 ARG A N 1
ATOM 1338 C CA . ARG A 1 169 ? -9.922 21.464 -1.283 1.00 85.69 169 ARG A CA 1
ATOM 1339 C C . ARG A 1 169 ? -9.451 20.150 -0.662 1.00 85.69 169 ARG A C 1
ATOM 1341 O O . ARG A 1 169 ? -8.551 19.508 -1.198 1.00 85.69 169 ARG A O 1
ATOM 1348 N N . LYS A 1 170 ? -10.086 19.706 0.427 1.00 88.19 170 LYS A N 1
ATOM 1349 C CA . LYS A 1 170 ? -9.794 18.406 1.055 1.00 88.19 170 LYS A CA 1
ATOM 1350 C C . LYS A 1 170 ? -10.227 17.248 0.156 1.00 88.19 170 LYS A C 1
ATOM 1352 O O . LYS A 1 170 ? -9.499 16.266 0.049 1.00 88.19 170 LYS A O 1
ATOM 1357 N N . ALA A 1 171 ? -11.360 17.381 -0.536 1.00 90.00 171 ALA A N 1
ATOM 1358 C CA . ALA A 1 171 ? -11.797 16.407 -1.538 1.00 90.00 171 ALA A CA 1
ATOM 1359 C C . ALA A 1 171 ? -10.800 16.298 -2.707 1.00 90.00 171 ALA A C 1
ATOM 1361 O O . ALA A 1 171 ? -10.430 15.194 -3.104 1.00 90.00 171 ALA A O 1
ATOM 1362 N N . THR A 1 172 ? -10.308 17.441 -3.197 1.00 91.06 172 THR A N 1
ATOM 1363 C CA . THR A 1 172 ? -9.250 17.523 -4.221 1.00 91.06 172 THR A CA 1
ATOM 1364 C C . THR A 1 172 ? -7.981 16.802 -3.761 1.00 91.06 172 THR A C 1
ATOM 1366 O O . THR A 1 172 ? -7.460 15.949 -4.477 1.00 91.06 172 THR A O 1
ATOM 1369 N N . PHE A 1 173 ? -7.514 17.092 -2.544 1.00 92.38 173 PHE A N 1
ATOM 1370 C CA . PHE A 1 173 ? -6.338 16.447 -1.962 1.00 92.38 173 PHE A CA 1
ATOM 1371 C C . PHE A 1 173 ? -6.507 14.925 -1.852 1.00 92.38 173 PHE A C 1
ATOM 1373 O O . PHE A 1 173 ? -5.626 14.173 -2.261 1.00 92.38 173 PHE A O 1
ATOM 1380 N N . PHE A 1 174 ? -7.661 14.454 -1.374 1.00 92.44 174 PHE A N 1
ATOM 1381 C CA . PHE A 1 174 ? -7.932 13.022 -1.242 1.00 92.44 174 PHE A CA 1
ATOM 1382 C C . PHE A 1 174 ? -7.982 12.300 -2.597 1.00 92.44 174 PHE A C 1
ATOM 1384 O O . PHE A 1 174 ? -7.440 11.204 -2.728 1.00 92.44 174 PHE A O 1
ATOM 1391 N N . ALA A 1 175 ? -8.562 12.926 -3.628 1.00 94.81 175 ALA A N 1
ATOM 1392 C CA . ALA A 1 175 ? -8.548 12.388 -4.989 1.00 94.81 175 ALA A CA 1
ATOM 1393 C C . ALA A 1 175 ? -7.117 12.254 -5.543 1.00 94.81 175 ALA A C 1
ATOM 1395 O O . ALA A 1 175 ? -6.790 11.243 -6.163 1.00 94.81 175 ALA A O 1
ATOM 1396 N N . VAL A 1 176 ? -6.248 13.233 -5.267 1.00 95.06 176 VAL A N 1
ATOM 1397 C CA . VAL A 1 176 ? -4.824 13.205 -5.643 1.00 95.06 176 VAL A CA 1
ATOM 1398 C C . VAL A 1 176 ? -4.067 12.094 -4.909 1.00 95.06 176 VAL A C 1
ATOM 1400 O O . VAL A 1 176 ? -3.313 11.358 -5.541 1.00 95.06 176 VAL A O 1
ATOM 1403 N N . VAL A 1 177 ? -4.298 11.912 -3.604 1.00 95.62 177 VAL A N 1
ATOM 1404 C CA . VAL A 1 177 ? -3.703 10.803 -2.832 1.00 95.62 177 VAL A CA 1
ATOM 1405 C C . VAL A 1 177 ? -4.131 9.447 -3.402 1.00 95.62 177 VAL A C 1
ATOM 1407 O O . VAL A 1 177 ? -3.298 8.560 -3.565 1.00 95.62 177 VAL A O 1
ATOM 1410 N N . LEU A 1 178 ? -5.402 9.290 -3.780 1.00 95.69 178 LEU A N 1
ATOM 1411 C CA . LEU A 1 178 ? -5.894 8.062 -4.410 1.00 95.69 178 LEU A CA 1
ATOM 1412 C C . LEU A 1 178 ? -5.310 7.814 -5.803 1.00 95.69 178 LEU A C 1
ATOM 1414 O O . LEU A 1 178 ? -5.102 6.662 -6.171 1.00 95.69 178 LEU A O 1
ATOM 1418 N N . ALA A 1 179 ? -5.005 8.859 -6.573 1.00 96.25 179 ALA A N 1
ATOM 1419 C CA . ALA A 1 179 ? -4.310 8.722 -7.854 1.00 96.25 179 ALA A CA 1
ATOM 1420 C C . ALA A 1 179 ? -2.859 8.220 -7.695 1.00 96.25 179 ALA A C 1
ATOM 1422 O O . ALA A 1 179 ? -2.282 7.677 -8.635 1.00 96.25 179 ALA A O 1
ATOM 1423 N N . LEU A 1 180 ? -2.277 8.374 -6.500 1.00 96.69 180 LEU A N 1
ATOM 1424 C CA . LEU A 1 180 ? -0.958 7.854 -6.140 1.00 96.69 180 LEU A CA 1
ATOM 1425 C C . LEU A 1 180 ? -1.006 6.423 -5.582 1.00 96.69 180 LEU A C 1
ATOM 1427 O O . LEU A 1 180 ? 0.049 5.884 -5.266 1.00 96.69 180 LEU A O 1
ATOM 1431 N N . TYR A 1 181 ? -2.177 5.785 -5.464 1.00 96.25 181 TYR A N 1
ATOM 1432 C CA . TYR A 1 181 ? -2.267 4.413 -4.955 1.00 96.25 181 TYR A CA 1
ATOM 1433 C C . TYR A 1 181 ? -1.337 3.465 -5.742 1.00 96.25 181 TYR A C 1
ATOM 1435 O O . TYR A 1 181 ? -1.494 3.375 -6.964 1.00 96.25 181 TYR A O 1
ATOM 1443 N N . PRO A 1 182 ? -0.396 2.740 -5.097 1.00 94.19 182 PRO A N 1
ATOM 1444 C CA . PRO A 1 182 ? 0.752 2.196 -5.818 1.00 94.19 182 PRO A CA 1
ATOM 1445 C C . PRO A 1 182 ? 0.460 1.249 -6.977 1.00 94.19 182 PRO A C 1
ATOM 1447 O O . PRO A 1 182 ? 1.107 1.328 -8.020 1.00 94.19 182 PRO A O 1
ATOM 1450 N N . LEU A 1 183 ? -0.555 0.392 -6.843 1.00 91.50 183 LEU A N 1
ATOM 1451 C CA . LEU A 1 183 ? -0.941 -0.514 -7.927 1.00 91.50 183 LEU A CA 1
ATOM 1452 C C . LEU A 1 183 ? -1.537 0.260 -9.106 1.00 91.50 183 LEU A C 1
ATOM 1454 O O . LEU A 1 183 ? -1.114 0.076 -10.243 1.00 91.50 183 LEU A O 1
ATOM 1458 N N . HIS A 1 184 ? -2.485 1.163 -8.839 1.00 95.12 184 HIS A N 1
ATOM 1459 C CA . HIS A 1 184 ? -3.100 1.985 -9.883 1.00 95.12 184 HIS A CA 1
ATOM 1460 C C . HIS A 1 184 ? -2.061 2.865 -10.589 1.00 95.12 184 HIS A C 1
ATOM 1462 O O . HIS A 1 184 ? -2.037 2.952 -11.818 1.00 95.12 184 HIS A O 1
ATOM 1468 N N . TRP A 1 185 ? -1.166 3.468 -9.810 1.00 96.25 185 TRP A N 1
ATOM 1469 C CA . TRP A 1 185 ? -0.121 4.344 -10.310 1.00 96.25 185 TRP A CA 1
ATOM 1470 C C . TRP A 1 185 ? 0.886 3.592 -11.190 1.00 96.25 185 TRP A C 1
ATOM 1472 O O . TRP A 1 185 ? 1.188 4.053 -12.285 1.00 96.25 185 TRP A O 1
ATOM 1482 N N . PHE A 1 186 ? 1.345 2.401 -10.790 1.00 93.75 186 PHE A N 1
ATOM 1483 C CA . PHE A 1 186 ? 2.281 1.609 -11.597 1.00 93.75 186 PHE A CA 1
ATOM 1484 C C . PHE A 1 186 ? 1.677 1.199 -12.952 1.00 93.75 186 PHE A C 1
ATOM 1486 O O . PHE A 1 186 ? 2.282 1.426 -14.002 1.00 93.75 186 PHE A O 1
ATOM 1493 N N . PHE A 1 187 ? 0.440 0.685 -12.955 1.00 93.56 187 PHE A N 1
ATOM 1494 C CA . PHE A 1 187 ? -0.255 0.276 -14.185 1.00 93.56 187 PHE A CA 1
ATOM 1495 C C . PHE A 1 187 ? -0.727 1.448 -15.061 1.00 93.56 187 PHE A C 1
ATOM 1497 O O . PHE A 1 187 ? -1.160 1.229 -16.191 1.00 93.56 187 PHE A O 1
ATOM 1504 N N . THR A 1 188 ? -0.600 2.696 -14.597 1.00 96.12 188 THR A N 1
ATOM 1505 C CA . THR A 1 188 ? -0.846 3.889 -15.427 1.00 96.12 188 THR A CA 1
ATOM 1506 C C . THR A 1 188 ? 0.148 3.993 -16.588 1.00 96.12 188 THR A C 1
ATOM 1508 O O . THR A 1 188 ? -0.187 4.550 -17.633 1.00 96.12 188 THR A O 1
ATOM 1511 N N . PHE A 1 189 ? 1.354 3.440 -16.431 1.00 95.94 189 PHE A N 1
ATOM 1512 C CA . PHE A 1 189 ? 2.441 3.570 -17.408 1.00 95.94 189 PHE A CA 1
ATOM 1513 C C . PHE A 1 189 ? 2.608 2.365 -18.338 1.00 95.94 189 PHE A C 1
ATOM 1515 O O . PHE A 1 189 ? 3.430 2.417 -19.253 1.00 95.94 189 PHE A O 1
ATOM 1522 N N . LEU A 1 190 ? 1.840 1.298 -18.114 1.00 93.75 190 LEU A N 1
ATOM 1523 C CA . LEU A 1 190 ? 1.870 0.055 -18.886 1.00 93.75 190 LEU A CA 1
ATOM 1524 C C . LEU A 1 190 ? 0.513 -0.170 -19.554 1.00 93.75 190 LEU A C 1
ATOM 1526 O O . LEU A 1 190 ? -0.513 0.262 -19.035 1.00 93.75 190 LEU A O 1
ATOM 1530 N N . TYR A 1 191 ? 0.487 -0.855 -20.691 1.00 94.69 191 TYR A N 1
ATOM 1531 C CA . TYR A 1 191 ? -0.713 -1.115 -21.478 1.00 94.69 191 TYR A CA 1
ATOM 1532 C C . TYR A 1 191 ? -1.479 -2.341 -20.961 1.00 94.69 191 TYR A C 1
ATOM 1534 O O . TYR A 1 191 ? -1.420 -3.435 -21.515 1.00 94.69 191 TYR A O 1
ATOM 1542 N N . TYR A 1 192 ? -2.198 -2.127 -19.860 1.00 93.06 192 TYR A N 1
ATOM 1543 C CA . TYR A 1 192 ? -2.959 -3.140 -19.126 1.00 93.06 192 TYR A CA 1
ATOM 1544 C C . TYR A 1 192 ? -4.446 -2.783 -19.000 1.00 93.06 192 TYR A C 1
ATOM 1546 O O . TYR A 1 192 ? -4.828 -1.613 -19.014 1.00 93.06 192 TYR A O 1
ATOM 1554 N N . THR A 1 193 ? -5.305 -3.786 -18.802 1.00 94.31 193 THR A N 1
ATOM 1555 C CA . THR A 1 193 ? -6.763 -3.595 -18.656 1.00 94.31 193 THR A CA 1
ATOM 1556 C C . THR A 1 193 ? -7.182 -2.998 -17.303 1.00 94.31 193 THR A C 1
ATOM 1558 O O . THR A 1 193 ? -8.310 -2.525 -17.166 1.00 94.31 193 THR A O 1
ATOM 1561 N N . ASP A 1 194 ? -6.292 -2.968 -16.307 1.00 94.00 194 ASP A N 1
ATOM 1562 C CA . ASP A 1 194 ? -6.562 -2.558 -14.921 1.00 94.00 194 ASP A CA 1
ATOM 1563 C C . ASP A 1 194 ? -7.091 -1.127 -14.775 1.00 94.00 194 ASP A C 1
ATOM 1565 O O . ASP A 1 194 ? -8.123 -0.901 -14.137 1.00 94.00 194 ASP A O 1
ATOM 1569 N N . VAL A 1 195 ? -6.415 -0.154 -15.392 1.00 96.56 195 VAL A N 1
ATOM 1570 C CA . VAL A 1 195 ? -6.778 1.269 -15.291 1.00 96.56 195 VAL A CA 1
ATOM 1571 C C . VAL A 1 195 ? -8.121 1.527 -15.971 1.00 96.56 195 VAL A C 1
ATOM 1573 O O . VAL A 1 195 ? -8.995 2.181 -15.397 1.00 96.56 195 VAL A O 1
ATOM 1576 N N . ALA A 1 196 ? -8.327 0.957 -17.161 1.00 96.94 196 ALA A N 1
ATOM 1577 C CA . ALA A 1 196 ? -9.590 1.039 -17.889 1.00 96.94 196 ALA A CA 1
ATOM 1578 C C . ALA A 1 196 ? -10.750 0.404 -17.103 1.00 96.94 196 ALA A C 1
ATOM 1580 O O . ALA A 1 196 ? -11.833 0.986 -16.996 1.00 96.94 196 ALA A O 1
ATOM 1581 N N . SER A 1 197 ? -10.500 -0.757 -16.496 1.00 96.94 197 SER A N 1
ATOM 1582 C CA . SER A 1 197 ? -11.453 -1.480 -15.656 1.00 96.94 197 SER A CA 1
ATOM 1583 C C . SER A 1 197 ? -11.880 -0.655 -14.441 1.00 96.94 197 SER A C 1
ATOM 1585 O O . SER A 1 197 ? -13.072 -0.458 -14.220 1.00 96.94 197 SER A O 1
ATOM 1587 N N . LEU A 1 198 ? -10.927 -0.122 -13.669 1.00 97.81 198 LEU A N 1
ATOM 1588 C CA . LEU A 1 198 ? -11.238 0.712 -12.506 1.00 97.81 198 LEU A CA 1
ATOM 1589 C C . LEU A 1 198 ? -12.022 1.968 -12.912 1.00 97.81 198 LEU A C 1
ATOM 1591 O O . LEU A 1 198 ? -13.053 2.274 -12.315 1.00 97.81 198 LEU A O 1
ATOM 1595 N N . THR A 1 199 ? -11.561 2.668 -13.952 1.00 98.00 199 THR A N 1
ATOM 1596 C CA . THR A 1 199 ? -12.171 3.922 -14.421 1.00 98.00 199 THR A CA 1
ATOM 1597 C C . THR A 1 199 ? -13.635 3.718 -14.806 1.00 98.00 199 THR A C 1
ATOM 1599 O O . THR A 1 199 ? -14.501 4.490 -14.399 1.00 98.00 199 THR A O 1
ATOM 1602 N N . THR A 1 200 ? -13.930 2.661 -15.567 1.00 97.81 200 THR A N 1
ATOM 1603 C CA . THR A 1 200 ? -15.289 2.370 -16.049 1.00 97.81 200 THR A CA 1
ATOM 1604 C C . THR A 1 200 ? -16.210 1.862 -14.943 1.00 97.81 200 THR A C 1
ATOM 1606 O O . THR A 1 200 ? -17.361 2.293 -14.886 1.00 97.81 200 THR A O 1
ATOM 1609 N N . VAL A 1 201 ? -15.712 1.049 -14.003 1.00 98.44 201 VAL A N 1
ATOM 1610 C CA . VAL A 1 201 ? -16.481 0.626 -12.819 1.00 98.44 201 VAL A CA 1
ATOM 1611 C C . VAL A 1 201 ? -16.827 1.816 -11.920 1.00 98.44 201 VAL A C 1
ATOM 1613 O O . VAL A 1 201 ? -17.974 1.952 -11.488 1.00 98.44 201 VAL A O 1
ATOM 1616 N N . LEU A 1 202 ? -15.877 2.723 -11.673 1.00 98.38 202 LEU A N 1
ATOM 1617 C CA . LEU A 1 202 ? -16.142 3.937 -10.899 1.00 98.38 202 LEU A CA 1
ATOM 1618 C C . LEU A 1 202 ? -17.063 4.906 -11.652 1.00 98.38 202 LEU A C 1
ATOM 1620 O O . LEU A 1 202 ? -17.930 5.520 -11.035 1.00 98.38 202 LEU A O 1
ATOM 1624 N N . ALA A 1 203 ? -16.952 5.011 -12.979 1.00 98.19 203 ALA A N 1
ATOM 1625 C CA . ALA A 1 203 ? -17.862 5.821 -13.788 1.00 98.19 203 ALA A CA 1
ATOM 1626 C C . ALA A 1 203 ? -19.298 5.263 -13.774 1.00 98.19 203 ALA A C 1
ATOM 1628 O O . ALA A 1 203 ? -20.254 6.025 -13.615 1.00 98.19 203 ALA A O 1
ATOM 1629 N N . MET A 1 204 ? -19.457 3.937 -13.870 1.00 97.94 204 MET A N 1
ATOM 1630 C CA . MET A 1 204 ? -20.733 3.245 -13.659 1.00 97.94 204 MET A CA 1
ATOM 1631 C C . MET A 1 204 ? -21.298 3.587 -12.279 1.00 97.94 204 MET A C 1
ATOM 1633 O O . MET A 1 204 ? -22.468 3.967 -12.171 1.00 97.94 204 MET A O 1
ATOM 1637 N N . TYR A 1 205 ? -20.474 3.506 -11.232 1.00 98.12 205 TYR A N 1
ATOM 1638 C CA . TYR A 1 205 ? -20.898 3.835 -9.876 1.00 98.12 205 TYR A CA 1
ATOM 1639 C C . TYR A 1 205 ? -21.327 5.302 -9.736 1.00 98.12 205 TYR A C 1
ATOM 1641 O O . TYR A 1 205 ? -22.405 5.583 -9.213 1.00 98.12 205 TYR A O 1
ATOM 1649 N N . LEU A 1 206 ? -20.550 6.237 -10.286 1.00 97.50 206 LEU A N 1
ATOM 1650 C CA . LEU A 1 206 ? -20.872 7.663 -10.322 1.00 97.50 206 LEU A CA 1
ATOM 1651 C C . LEU A 1 206 ? -22.207 7.934 -11.034 1.00 97.50 206 LEU A C 1
ATOM 1653 O O . LEU A 1 206 ? -23.022 8.720 -10.549 1.00 97.50 206 LEU A O 1
ATOM 1657 N N . ALA A 1 207 ? -22.463 7.275 -12.167 1.00 96.62 207 ALA A N 1
ATOM 1658 C CA . ALA A 1 207 ? -23.733 7.389 -12.880 1.00 96.62 207 ALA A CA 1
ATOM 1659 C C . ALA A 1 207 ? -24.911 6.864 -12.040 1.00 96.62 207 ALA A C 1
ATOM 1661 O O . ALA A 1 207 ? -25.972 7.493 -12.023 1.00 96.62 207 ALA A O 1
ATOM 1662 N N . CYS A 1 208 ? -24.713 5.770 -11.295 1.00 95.06 208 CYS A N 1
ATOM 1663 C CA . CYS A 1 208 ? -25.710 5.241 -10.364 1.00 95.06 208 CYS A CA 1
ATOM 1664 C C . CYS A 1 208 ? -25.996 6.226 -9.219 1.00 95.06 208 CYS A C 1
ATOM 1666 O O . CYS A 1 208 ? -27.159 6.502 -8.935 1.00 95.06 208 CYS A O 1
ATOM 1668 N N . LEU A 1 209 ? -24.959 6.827 -8.619 1.00 93.06 209 LEU A N 1
ATOM 1669 C CA . LEU A 1 209 ? -25.105 7.861 -7.583 1.00 93.06 209 LEU A CA 1
ATOM 1670 C C . LEU A 1 209 ? -25.847 9.103 -8.100 1.00 93.06 209 LEU A C 1
ATOM 1672 O O . LEU A 1 209 ? -26.654 9.694 -7.387 1.00 93.06 209 LEU A O 1
ATOM 1676 N N . LYS A 1 210 ? -25.634 9.475 -9.368 1.00 93.44 210 LYS A N 1
ATOM 1677 C CA . LYS A 1 210 ? -26.374 10.549 -10.053 1.00 93.44 210 LYS A CA 1
ATOM 1678 C C . LYS A 1 210 ? -27.781 10.123 -10.516 1.00 93.44 210 LYS A C 1
ATOM 1680 O O . LYS A 1 210 ? -28.417 10.870 -11.256 1.00 93.44 210 LYS A O 1
ATOM 1685 N N . LYS A 1 211 ? -28.269 8.943 -10.104 1.00 92.19 211 LYS A N 1
ATOM 1686 C CA . LYS A 1 211 ? -29.580 8.355 -10.453 1.00 92.19 211 LYS A CA 1
ATOM 1687 C C . LYS A 1 211 ? -29.798 8.139 -11.960 1.00 92.19 211 LYS A C 1
ATOM 1689 O O . LYS A 1 211 ? -30.929 8.051 -12.428 1.00 92.19 211 LYS A O 1
ATOM 1694 N N . LYS A 1 212 ? -28.716 8.033 -12.740 1.00 94.12 212 LYS A N 1
ATOM 1695 C CA . LYS A 1 212 ? -28.739 7.748 -14.185 1.00 94.12 212 LYS A CA 1
ATOM 1696 C C . LYS A 1 212 ? -28.517 6.252 -14.429 1.00 94.12 212 LYS A C 1
ATOM 1698 O O . LYS A 1 212 ? -27.466 5.848 -14.925 1.00 94.12 212 LYS A O 1
ATOM 1703 N N . TYR A 1 213 ? -29.501 5.426 -14.075 1.00 94.06 213 TYR A N 1
ATOM 1704 C CA . TYR A 1 213 ? -29.363 3.960 -14.059 1.00 94.06 213 TYR A CA 1
ATOM 1705 C C . TYR A 1 213 ? -29.091 3.342 -15.441 1.00 94.06 213 TYR A C 1
ATOM 1707 O O . TYR A 1 213 ? -28.232 2.475 -15.553 1.00 94.06 213 TYR A O 1
ATOM 1715 N N . HIS A 1 214 ? -29.717 3.842 -16.512 1.00 93.12 214 HIS A N 1
ATOM 1716 C CA . HIS A 1 214 ? -29.452 3.358 -17.876 1.00 93.12 214 HIS A CA 1
ATOM 1717 C C . HIS A 1 214 ? -28.010 3.635 -18.332 1.00 93.12 214 HIS A C 1
ATOM 1719 O O . HIS A 1 214 ? -27.347 2.751 -18.869 1.00 93.12 214 HIS A O 1
ATOM 1725 N N . LEU A 1 215 ? -27.497 4.845 -18.069 1.00 96.00 215 LEU A N 1
ATOM 1726 C CA . LEU A 1 215 ? -26.100 5.189 -18.356 1.00 96.00 215 LEU A CA 1
ATOM 1727 C C . LEU A 1 215 ? -25.141 4.348 -17.506 1.00 96.00 215 LEU A C 1
ATOM 1729 O O . LEU A 1 215 ? -24.109 3.904 -17.998 1.00 96.00 215 LEU A O 1
ATOM 1733 N N . SER A 1 216 ? -25.494 4.115 -16.240 1.00 96.88 216 SER A N 1
ATOM 1734 C CA . SER A 1 216 ? -24.729 3.251 -15.342 1.00 96.88 216 SER A CA 1
ATOM 1735 C C . SER A 1 216 ? -24.626 1.827 -15.896 1.00 96.88 216 SER A C 1
ATOM 1737 O O . SER A 1 216 ? -23.522 1.303 -15.994 1.00 96.88 216 SER A O 1
ATOM 1739 N N . ALA A 1 217 ? -25.728 1.244 -16.370 1.00 96.31 217 ALA A N 1
ATOM 1740 C CA . ALA A 1 217 ? -25.721 -0.081 -16.984 1.00 96.31 217 ALA A CA 1
ATOM 1741 C C . ALA A 1 217 ? -24.913 -0.144 -18.289 1.00 96.31 217 ALA A C 1
ATOM 1743 O O . ALA A 1 217 ? -24.207 -1.121 -18.507 1.00 96.31 217 ALA A O 1
ATOM 1744 N N . LEU A 1 218 ? -24.963 0.894 -19.134 1.00 96.62 218 LEU A N 1
ATOM 1745 C CA . LEU A 1 218 ? -24.140 0.969 -20.349 1.00 96.62 218 LEU A CA 1
ATOM 1746 C C . LEU A 1 218 ? -22.642 0.987 -20.011 1.00 96.62 218 LEU A C 1
ATOM 1748 O O . LEU A 1 218 ? -21.857 0.247 -20.600 1.00 96.62 218 LEU A O 1
ATOM 1752 N N . LEU A 1 219 ? -22.249 1.805 -19.029 1.00 97.25 219 LEU A N 1
ATOM 1753 C CA . LEU A 1 219 ? -20.875 1.840 -18.523 1.00 97.25 219 LEU A CA 1
ATOM 1754 C C . LEU A 1 219 ? -20.482 0.510 -17.865 1.00 97.25 219 LEU A C 1
ATOM 1756 O O . LEU A 1 219 ? -19.341 0.084 -18.007 1.00 97.25 219 LEU A O 1
ATOM 1760 N N . GLY A 1 220 ? -21.421 -0.166 -17.198 1.00 96.75 220 GLY A N 1
ATOM 1761 C CA . GLY A 1 220 ? -21.240 -1.505 -16.639 1.00 96.75 220 GLY A CA 1
ATOM 1762 C C . GLY A 1 220 ? -21.027 -2.576 -17.706 1.00 96.75 220 GLY A C 1
ATOM 1763 O O . GLY A 1 220 ? -20.081 -3.350 -17.603 1.00 96.75 220 GLY A O 1
ATOM 1764 N N . ALA A 1 221 ? -21.827 -2.572 -18.774 1.00 96.75 221 ALA A N 1
ATOM 1765 C CA . ALA A 1 221 ? -21.643 -3.450 -19.929 1.00 96.75 221 ALA A CA 1
ATOM 1766 C C . ALA A 1 221 ? -20.260 -3.249 -20.557 1.00 96.75 221 ALA A C 1
ATOM 1768 O O . ALA A 1 221 ? -19.546 -4.208 -20.845 1.00 96.75 221 ALA A O 1
ATOM 1769 N N . PHE A 1 222 ? -19.846 -1.990 -20.698 1.00 96.31 222 PHE A N 1
ATOM 1770 C CA . PHE A 1 222 ? -18.526 -1.655 -21.204 1.00 96.31 222 PHE A CA 1
ATOM 1771 C C . PHE A 1 222 ? -17.399 -2.081 -20.250 1.00 96.31 222 PHE A C 1
ATOM 1773 O O . PHE A 1 222 ? -16.380 -2.601 -20.699 1.00 96.31 222 PHE A O 1
ATOM 1780 N N . ALA A 1 223 ? -17.594 -1.949 -18.935 1.00 96.88 223 ALA A N 1
ATOM 1781 C CA . ALA A 1 223 ? -16.659 -2.457 -17.936 1.00 96.88 223 ALA A CA 1
ATOM 1782 C C . ALA A 1 223 ? -16.509 -3.986 -18.029 1.00 96.88 223 ALA A C 1
ATOM 1784 O O . ALA A 1 223 ? -15.383 -4.484 -17.996 1.00 96.88 223 ALA A O 1
ATOM 1785 N N . VAL A 1 224 ? -17.608 -4.730 -18.205 1.00 95.94 224 VAL A N 1
ATOM 1786 C CA . VAL A 1 224 ? -17.587 -6.189 -18.440 1.00 95.94 224 VAL A CA 1
ATOM 1787 C C . VAL A 1 224 ? -16.826 -6.531 -19.724 1.00 95.94 224 VAL A C 1
ATOM 1789 O O . VAL A 1 224 ? -16.065 -7.494 -19.755 1.00 95.94 224 VAL A O 1
ATOM 1792 N N . PHE A 1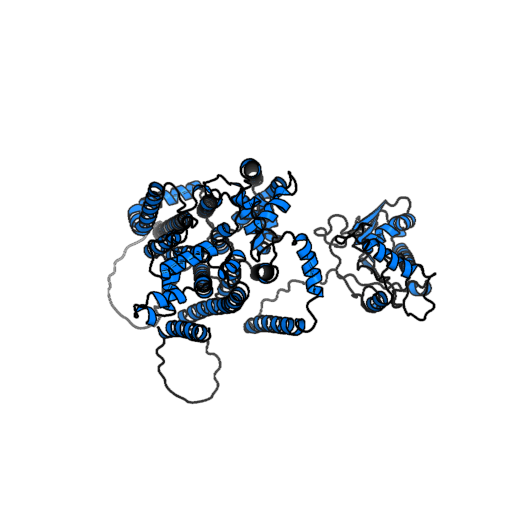 225 ? -16.963 -5.706 -20.763 1.00 94.50 225 PHE A N 1
ATOM 1793 C CA . PHE A 1 225 ? -16.251 -5.875 -22.029 1.00 94.50 225 PHE A CA 1
ATOM 1794 C C . PHE A 1 225 ? -14.750 -5.543 -21.954 1.00 94.50 225 PHE A C 1
ATOM 1796 O O . PHE A 1 225 ? -13.978 -5.962 -22.811 1.00 94.50 225 PHE A O 1
ATOM 1803 N N . ILE A 1 226 ? -14.305 -4.814 -20.930 1.00 94.75 226 ILE A N 1
ATOM 1804 C CA . ILE A 1 226 ? -12.877 -4.645 -20.619 1.00 94.75 226 ILE A CA 1
ATOM 1805 C C . ILE A 1 226 ? -12.372 -5.835 -19.800 1.00 94.75 226 ILE A C 1
ATOM 1807 O O . ILE A 1 226 ? -11.276 -6.333 -20.047 1.00 94.75 226 ILE A O 1
ATOM 1811 N N . ARG A 1 227 ? -13.164 -6.283 -18.818 1.00 92.44 227 ARG A N 1
ATOM 1812 C CA . ARG A 1 227 ? -12.861 -7.423 -17.947 1.00 92.44 227 ARG A CA 1
ATOM 1813 C C . ARG A 1 227 ? -14.130 -8.121 -17.483 1.00 92.44 227 ARG A C 1
ATOM 1815 O O . ARG A 1 227 ? -14.975 -7.516 -16.829 1.00 92.44 227 ARG A O 1
ATOM 1822 N N . GLN A 1 228 ? -14.186 -9.430 -17.689 1.00 89.69 228 GLN A N 1
ATOM 1823 C CA . GLN A 1 228 ? -15.301 -10.289 -17.299 1.00 89.69 228 GLN A CA 1
ATOM 1824 C C . GLN A 1 228 ? -15.632 -10.225 -15.798 1.00 89.69 228 GLN A C 1
ATOM 1826 O O . GLN A 1 228 ? -16.801 -10.239 -15.419 1.00 89.69 228 GLN A O 1
ATOM 1831 N N . THR A 1 229 ? -14.626 -10.074 -14.929 1.00 90.06 229 THR A N 1
ATOM 1832 C CA . THR A 1 229 ? -14.809 -10.005 -13.467 1.00 90.06 229 THR A CA 1
ATOM 1833 C C . THR A 1 229 ? -15.590 -8.767 -13.014 1.00 90.06 229 THR A C 1
ATOM 1835 O O . THR A 1 229 ? -16.167 -8.769 -11.925 1.00 90.06 229 THR A O 1
ATOM 1838 N N . ASN A 1 230 ? -15.702 -7.734 -13.859 1.00 95.62 230 ASN A N 1
ATOM 1839 C CA . ASN A 1 230 ? -16.488 -6.536 -13.559 1.00 95.62 230 ASN A CA 1
ATOM 1840 C C . ASN A 1 230 ? -17.995 -6.794 -13.476 1.00 95.62 230 ASN A C 1
ATOM 1842 O O . ASN A 1 230 ? -18.712 -5.946 -12.941 1.00 95.62 230 ASN A O 1
ATOM 1846 N N . ILE A 1 231 ? -18.478 -7.963 -13.918 1.00 95.75 231 ILE A N 1
ATOM 1847 C CA . ILE A 1 231 ? -19.883 -8.351 -13.751 1.00 95.75 231 ILE A CA 1
ATOM 1848 C C . ILE A 1 231 ? -20.296 -8.329 -12.272 1.00 95.75 231 ILE A C 1
ATOM 1850 O O . ILE A 1 231 ? -21.390 -7.880 -11.937 1.00 95.75 231 ILE A O 1
ATOM 1854 N N . ILE A 1 232 ? -19.389 -8.710 -11.366 1.00 96.19 232 ILE A N 1
ATOM 1855 C CA . ILE A 1 232 ? -19.641 -8.711 -9.922 1.00 96.19 232 ILE A CA 1
ATOM 1856 C C . ILE A 1 232 ? -19.806 -7.283 -9.393 1.00 96.19 232 ILE A C 1
ATOM 1858 O O . ILE A 1 232 ? -20.733 -7.000 -8.634 1.00 96.19 232 ILE A O 1
ATOM 1862 N N . TRP A 1 233 ? -18.953 -6.355 -9.834 1.00 97.12 233 TRP A N 1
ATOM 1863 C CA . TRP A 1 233 ? -19.049 -4.945 -9.447 1.00 97.12 233 TRP A CA 1
ATOM 1864 C C . TRP A 1 233 ? -20.292 -4.271 -10.018 1.00 97.12 233 TRP A C 1
ATOM 1866 O O . TRP A 1 233 ? -20.887 -3.422 -9.358 1.00 97.12 233 TRP A O 1
ATOM 1876 N N . MET A 1 234 ? -20.724 -4.677 -11.211 1.00 96.44 234 MET A N 1
ATOM 1877 C CA . MET A 1 234 ? -21.984 -4.229 -11.791 1.00 96.44 234 MET A CA 1
ATOM 1878 C C . MET A 1 234 ? -23.181 -4.661 -10.932 1.00 96.44 234 MET A C 1
ATOM 1880 O O . MET A 1 234 ? -24.031 -3.829 -10.617 1.00 96.44 234 MET A O 1
ATOM 1884 N N . LEU A 1 235 ? -23.219 -5.924 -10.492 1.00 95.81 235 LEU A N 1
ATOM 1885 C CA . LEU A 1 235 ? -24.247 -6.417 -9.569 1.00 95.81 235 LEU A CA 1
ATOM 1886 C C . LEU A 1 235 ? -24.206 -5.678 -8.228 1.00 95.81 235 LEU A C 1
ATOM 1888 O O . LEU A 1 235 ? -25.244 -5.250 -7.730 1.00 95.81 235 LEU A O 1
ATOM 1892 N N . PHE A 1 236 ? -23.014 -5.456 -7.674 1.00 96.31 236 PHE A N 1
ATOM 1893 C CA . PHE A 1 236 ? -22.837 -4.690 -6.441 1.00 96.31 236 PHE A CA 1
ATOM 1894 C C . PHE A 1 236 ? -23.382 -3.256 -6.559 1.00 96.31 236 PHE A C 1
ATOM 1896 O O . PHE A 1 236 ? -24.118 -2.799 -5.681 1.00 96.31 236 PHE A O 1
ATOM 1903 N N . VAL A 1 237 ? -23.079 -2.551 -7.656 1.00 96.31 237 VAL A N 1
ATOM 1904 C CA . VAL A 1 237 ? -23.593 -1.194 -7.907 1.00 96.31 237 VAL A CA 1
ATOM 1905 C C . VAL A 1 237 ? -25.109 -1.197 -8.108 1.00 96.31 237 VAL A C 1
ATOM 1907 O O . VAL A 1 237 ? -25.783 -0.326 -7.556 1.00 96.31 237 VAL A O 1
ATOM 1910 N N . ALA A 1 238 ? -25.661 -2.183 -8.822 1.00 94.38 238 ALA A N 1
ATOM 1911 C CA . ALA A 1 238 ? -27.105 -2.329 -8.984 1.00 94.38 238 ALA A CA 1
ATOM 1912 C C . ALA A 1 238 ? -27.805 -2.543 -7.630 1.00 94.38 238 ALA A C 1
ATOM 1914 O O . ALA A 1 238 ? -28.743 -1.814 -7.305 1.00 94.38 238 ALA A O 1
ATOM 1915 N N . CYS A 1 239 ? -27.296 -3.456 -6.796 1.00 92.06 239 CYS A N 1
ATOM 1916 C CA . CYS A 1 239 ? -27.786 -3.675 -5.433 1.00 92.06 239 CYS A CA 1
ATOM 1917 C C . CYS A 1 239 ? -27.731 -2.391 -4.596 1.00 92.06 239 CYS A C 1
ATOM 1919 O O . CYS A 1 239 ? -28.690 -2.065 -3.900 1.00 92.06 239 CYS A O 1
ATOM 1921 N N . ASN A 1 240 ? -26.643 -1.622 -4.694 1.00 91.25 240 ASN A N 1
ATOM 1922 C CA . ASN A 1 240 ? -26.514 -0.347 -3.991 1.00 91.25 240 ASN A CA 1
ATOM 1923 C C . ASN A 1 240 ? -27.541 0.695 -4.469 1.00 91.25 240 ASN A C 1
ATOM 1925 O O . ASN A 1 240 ? -28.150 1.382 -3.652 1.00 91.25 240 ASN A O 1
ATOM 1929 N N . GLY A 1 241 ? -27.799 0.768 -5.777 1.00 90.06 241 GLY A N 1
ATOM 1930 C CA . GLY A 1 241 ? -28.842 1.627 -6.336 1.00 90.06 241 GLY A CA 1
ATOM 1931 C C . GLY A 1 241 ? -30.252 1.246 -5.871 1.00 90.06 241 GLY A C 1
ATOM 1932 O O . GLY A 1 241 ? -31.044 2.127 -5.533 1.00 90.06 241 GLY A O 1
ATOM 1933 N N . VAL A 1 242 ? -30.560 -0.054 -5.805 1.00 90.00 242 VAL A N 1
ATOM 1934 C CA . VAL A 1 242 ? -31.841 -0.556 -5.274 1.00 90.00 242 VAL A CA 1
ATOM 1935 C C . VAL A 1 242 ? -31.987 -0.199 -3.795 1.00 90.00 242 VAL A C 1
ATOM 1937 O O . VAL A 1 242 ? -33.038 0.306 -3.394 1.00 90.00 242 VAL A O 1
ATOM 1940 N N . MET A 1 243 ? -30.936 -0.392 -2.991 1.00 86.25 243 MET A N 1
ATOM 1941 C CA . MET A 1 243 ? -30.932 -0.000 -1.577 1.00 86.25 243 MET A CA 1
ATOM 1942 C C . MET A 1 243 ? -31.177 1.505 -1.406 1.00 86.25 243 MET A C 1
ATOM 1944 O O . MET A 1 243 ? -32.010 1.888 -0.589 1.00 86.25 243 MET A O 1
ATOM 1948 N N . ASP A 1 244 ? -30.522 2.360 -2.198 1.00 85.69 244 ASP A N 1
ATOM 1949 C CA . ASP A 1 244 ? -30.683 3.820 -2.120 1.00 85.69 244 ASP A CA 1
ATOM 1950 C C . ASP A 1 244 ? -32.120 4.276 -2.434 1.00 85.69 244 ASP A C 1
ATOM 1952 O O . ASP A 1 244 ? -32.700 5.073 -1.689 1.00 85.69 244 ASP A O 1
ATOM 1956 N N . ILE A 1 245 ? -32.744 3.719 -3.482 1.00 86.62 245 ILE A N 1
ATOM 1957 C CA . ILE A 1 245 ? -34.150 4.005 -3.823 1.00 86.62 245 ILE A CA 1
ATOM 1958 C C . ILE A 1 245 ? -35.080 3.564 -2.692 1.00 86.62 245 ILE A C 1
ATOM 1960 O O . ILE A 1 245 ? -35.959 4.322 -2.278 1.00 86.62 245 ILE A O 1
ATOM 1964 N N . THR A 1 246 ? -34.873 2.349 -2.190 1.00 84.75 246 THR A N 1
ATOM 1965 C CA . THR A 1 246 ? -35.738 1.729 -1.182 1.00 84.75 246 THR A CA 1
ATOM 1966 C C . THR A 1 246 ? -35.674 2.486 0.145 1.00 84.75 246 THR A C 1
ATOM 1968 O O . THR A 1 246 ? -36.707 2.823 0.722 1.00 84.75 246 THR A O 1
ATOM 1971 N N . LEU A 1 247 ? -34.467 2.844 0.593 1.00 79.94 247 LEU A N 1
ATOM 1972 C CA . LEU A 1 247 ? -34.253 3.621 1.816 1.00 79.94 247 LEU A CA 1
ATOM 1973 C C . LEU A 1 247 ? -34.773 5.060 1.691 1.00 79.94 247 LEU A C 1
ATOM 1975 O O . LEU A 1 247 ? -35.302 5.611 2.658 1.00 79.94 247 LEU A O 1
ATOM 1979 N N . THR A 1 248 ? -34.649 5.678 0.513 1.00 80.00 248 THR A N 1
ATOM 1980 C CA . THR A 1 248 ? -35.210 7.016 0.262 1.00 80.00 248 THR A CA 1
ATOM 1981 C C . THR A 1 248 ? -36.734 6.990 0.381 1.00 80.00 248 THR A C 1
ATOM 1983 O O . THR A 1 248 ? -37.304 7.826 1.079 1.00 80.00 248 THR A O 1
ATOM 1986 N N . HIS A 1 249 ? -37.382 5.987 -0.215 1.00 80.06 249 HIS A N 1
ATOM 1987 C CA . HIS A 1 249 ? -38.833 5.820 -0.161 1.00 80.06 249 HIS A CA 1
ATOM 1988 C C . HIS A 1 249 ? -39.347 5.584 1.268 1.00 80.06 249 HIS A C 1
ATOM 1990 O O . HIS A 1 249 ? -40.322 6.201 1.689 1.00 80.06 249 HIS A O 1
ATOM 1996 N N . GLN A 1 250 ? -38.653 4.761 2.061 1.00 76.50 250 GLN A N 1
ATOM 1997 C CA . GLN A 1 250 ? -39.004 4.553 3.472 1.00 76.50 250 GLN A CA 1
ATOM 1998 C C . GLN A 1 250 ? -38.944 5.854 4.286 1.00 76.50 250 GLN A C 1
ATOM 2000 O O . GLN A 1 250 ? -39.835 6.120 5.090 1.00 76.50 250 GLN A O 1
ATOM 2005 N N . ARG A 1 251 ? -37.935 6.709 4.059 1.00 73.50 251 ARG A N 1
ATOM 2006 C CA . ARG A 1 251 ? -37.848 8.019 4.732 1.00 73.50 251 ARG A CA 1
ATOM 2007 C C . ARG A 1 251 ? -38.972 8.965 4.323 1.00 73.50 251 ARG A C 1
ATOM 2009 O O . ARG A 1 251 ? -39.400 9.771 5.146 1.00 73.50 251 ARG A O 1
ATOM 2016 N N . GLU A 1 252 ? -39.411 8.913 3.069 1.00 76.06 252 GLU A N 1
ATOM 2017 C CA . GLU A 1 252 ? -40.539 9.712 2.588 1.00 76.06 252 GLU A CA 1
ATOM 2018 C C . GLU A 1 252 ? -41.848 9.268 3.249 1.00 76.06 252 GLU A C 1
ATOM 2020 O O . GLU A 1 252 ? -42.551 10.122 3.785 1.00 76.06 252 GLU A O 1
ATOM 2025 N N . ILE A 1 253 ? -42.114 7.958 3.330 1.00 74.94 253 ILE A N 1
ATOM 2026 C CA . ILE A 1 253 ? -43.283 7.412 4.045 1.00 74.94 253 ILE A CA 1
ATOM 2027 C C . ILE A 1 253 ? -43.276 7.852 5.515 1.00 74.94 253 ILE A C 1
ATOM 2029 O O . ILE A 1 253 ? -44.244 8.442 5.982 1.00 74.94 253 ILE A O 1
ATOM 2033 N N . VAL A 1 254 ? -42.157 7.670 6.227 1.00 74.31 254 VAL A N 1
ATOM 2034 C CA . VAL A 1 254 ? -42.046 8.052 7.649 1.00 74.31 254 VAL A CA 1
ATOM 2035 C C . VAL A 1 254 ? -42.239 9.560 7.859 1.00 74.31 254 VAL A C 1
ATOM 2037 O O . VAL A 1 254 ? -42.814 9.982 8.861 1.00 74.31 254 VAL A O 1
ATOM 2040 N N . LYS A 1 255 ? -41.781 10.408 6.928 1.00 71.00 255 LYS A N 1
ATOM 2041 C CA . LYS A 1 255 ? -42.034 11.857 6.995 1.00 71.00 255 LYS A CA 1
ATOM 2042 C C . LYS A 1 255 ? -43.514 12.188 6.809 1.00 71.00 255 LYS A C 1
ATOM 2044 O O . LYS A 1 255 ? -44.018 13.041 7.535 1.00 71.00 255 LYS A O 1
ATOM 2049 N N . VAL A 1 256 ? -44.189 11.534 5.864 1.00 71.00 256 VAL A N 1
ATOM 2050 C CA . VAL A 1 256 ? -45.629 11.711 5.622 1.00 71.00 256 VAL A CA 1
ATOM 2051 C C . VAL A 1 256 ? -46.439 11.244 6.835 1.00 71.00 256 VAL A C 1
ATOM 2053 O O . VAL A 1 256 ? -47.310 11.977 7.298 1.00 71.00 256 VAL A O 1
ATOM 2056 N N . ASP A 1 257 ? -46.090 10.103 7.429 1.00 64.56 257 ASP A N 1
ATOM 2057 C CA . ASP A 1 257 ? -46.746 9.594 8.637 1.00 64.56 257 ASP A CA 1
ATOM 2058 C C . ASP A 1 257 ? -46.528 10.512 9.844 1.00 64.56 257 ASP A C 1
ATOM 2060 O O . ASP A 1 257 ? -47.478 10.810 10.567 1.00 64.56 257 ASP A O 1
ATOM 2064 N N . ASN A 1 258 ? -45.322 11.053 10.040 1.00 65.88 258 ASN A N 1
ATOM 2065 C CA . ASN A 1 258 ? -45.059 12.009 11.122 1.00 65.88 258 ASN A CA 1
ATOM 2066 C C . ASN A 1 258 ? -45.817 13.334 10.937 1.00 65.88 258 ASN A C 1
ATOM 2068 O O . ASN A 1 258 ? -46.305 13.900 11.916 1.00 65.88 258 ASN A O 1
ATOM 2072 N N . LEU A 1 259 ? -45.966 13.814 9.698 1.00 65.06 259 LEU A N 1
ATOM 2073 C CA . LEU A 1 259 ? -46.787 14.991 9.385 1.00 65.06 259 LEU A CA 1
ATOM 2074 C C . LEU A 1 259 ? -48.276 14.721 9.655 1.00 65.06 259 LEU A C 1
ATOM 2076 O O . LEU A 1 259 ? -48.947 15.554 10.262 1.00 65.06 259 LEU A O 1
ATOM 2080 N N . ASN A 1 260 ? -48.772 13.534 9.301 1.00 52.31 260 ASN A N 1
ATOM 2081 C CA . ASN A 1 260 ? -50.157 13.128 9.551 1.00 52.31 260 ASN A CA 1
ATOM 2082 C C . ASN A 1 260 ? -50.444 12.897 11.046 1.00 52.31 260 ASN A C 1
ATOM 2084 O O . ASN A 1 260 ? -51.523 13.234 11.531 1.00 52.31 260 ASN A O 1
ATOM 2088 N N . THR A 1 261 ? -49.475 12.374 11.803 1.00 48.97 261 THR A N 1
ATOM 2089 C CA . THR A 1 261 ? -49.592 12.176 13.260 1.00 48.97 261 THR A CA 1
ATOM 2090 C C . THR A 1 261 ? -49.479 13.500 14.026 1.00 48.97 261 THR A C 1
ATOM 2092 O O . THR A 1 261 ? -50.149 13.681 15.041 1.00 48.97 261 THR A O 1
ATOM 2095 N N . SER A 1 262 ? -48.689 14.459 13.524 1.00 44.00 262 SER A N 1
ATOM 2096 C CA . SER A 1 262 ? -48.631 15.824 14.067 1.00 44.00 262 SER A CA 1
ATOM 2097 C C . SER A 1 262 ? -49.900 16.628 13.763 1.00 44.00 262 SER A C 1
ATOM 2099 O O . SER A 1 262 ? -50.295 17.445 14.588 1.00 44.00 262 SER A O 1
ATOM 2101 N N . GLY A 1 263 ? -50.560 16.383 12.625 1.00 41.56 263 GLY A N 1
ATOM 2102 C CA . GLY A 1 263 ? -51.854 16.985 12.279 1.00 41.56 263 GLY A CA 1
ATOM 2103 C C . GLY A 1 263 ? -53.051 16.405 13.046 1.00 41.56 263 GLY A C 1
ATOM 2104 O O . GLY A 1 263 ? -54.089 17.047 13.121 1.00 41.56 263 GLY A O 1
ATOM 2105 N N . LYS A 1 264 ? -52.910 15.218 13.654 1.00 41.03 264 LYS A N 1
ATOM 2106 C CA . LYS A 1 264 ? -53.952 14.570 14.476 1.00 41.03 264 LYS A CA 1
ATOM 2107 C C . LYS A 1 264 ? -53.859 14.864 15.980 1.00 41.03 264 LYS A C 1
ATOM 2109 O O . LYS A 1 264 ? -54.714 14.407 16.728 1.00 41.03 264 LYS A O 1
ATOM 2114 N N . LYS A 1 265 ? -52.851 15.615 16.445 1.00 33.69 265 LYS A N 1
ATOM 2115 C CA . LYS A 1 265 ? -52.674 15.964 17.873 1.00 33.69 265 LYS A CA 1
ATOM 2116 C C . LYS A 1 265 ? -53.319 17.293 18.302 1.00 33.69 265 LYS A C 1
ATOM 2118 O O . LYS A 1 265 ? -53.118 17.705 19.439 1.00 33.69 265 LYS A O 1
ATOM 2123 N N . THR A 1 266 ? -54.109 17.937 17.443 1.00 34.25 266 THR A N 1
ATOM 2124 C CA . THR A 1 266 ? -54.868 19.161 17.779 1.00 34.25 266 THR A CA 1
ATOM 2125 C C . THR A 1 266 ? -56.370 18.961 17.958 1.00 34.25 266 THR A C 1
ATOM 2127 O O . THR A 1 266 ? -57.068 19.951 18.109 1.00 34.25 266 THR A O 1
ATOM 2130 N N . ASP A 1 267 ? -56.865 17.725 18.033 1.00 34.78 267 ASP A N 1
ATOM 2131 C CA . ASP A 1 267 ? -58.253 17.462 18.419 1.00 34.78 267 ASP A CA 1
ATOM 2132 C C . ASP A 1 267 ? -58.283 16.475 19.586 1.00 34.78 267 ASP A C 1
ATOM 2134 O O . ASP A 1 267 ? -58.252 15.264 19.396 1.00 34.78 267 ASP A O 1
ATOM 2138 N N . HIS A 1 268 ? -58.240 17.012 20.809 1.00 30.09 268 HIS A N 1
ATOM 2139 C CA . HIS A 1 268 ? -59.293 16.810 21.810 1.00 30.09 268 HIS A CA 1
ATOM 2140 C C . HIS A 1 268 ? -58.946 17.471 23.160 1.00 30.09 268 HIS A C 1
ATOM 2142 O O . HIS A 1 268 ? -57.937 17.154 23.782 1.00 30.09 268 HIS A O 1
ATOM 2148 N N . SER A 1 269 ? -59.892 18.319 23.596 1.00 26.72 269 SER A N 1
ATOM 2149 C CA . SER A 1 269 ? -60.427 18.512 24.960 1.00 26.72 269 SER A CA 1
ATOM 2150 C C . SER A 1 269 ? -60.123 19.832 25.689 1.00 26.72 269 SER A C 1
ATOM 2152 O O . SER A 1 269 ? -59.145 19.913 26.423 1.00 26.72 269 SER A O 1
ATOM 2154 N N . VAL A 1 270 ? -61.056 20.796 25.596 1.00 25.84 270 VAL A N 1
ATOM 2155 C CA . VAL A 1 270 ? -61.490 21.716 26.680 1.00 25.84 270 VAL A CA 1
ATOM 2156 C C . VAL A 1 270 ? -63.006 22.000 26.482 1.00 25.84 270 VAL A C 1
ATOM 2158 O O . VAL A 1 270 ? -63.437 22.035 25.327 1.00 25.84 270 VAL A O 1
ATOM 2161 N N . PRO A 1 271 ? -63.841 22.113 27.545 1.00 30.72 271 PRO A N 1
ATOM 2162 C CA . PRO A 1 271 ? -65.296 21.930 27.464 1.00 30.72 271 PRO A CA 1
ATOM 2163 C C . PRO A 1 271 ? -66.123 23.211 27.219 1.00 30.72 271 PRO A C 1
ATOM 2165 O O . PRO A 1 271 ? -65.661 24.326 27.428 1.00 30.72 271 PRO A O 1
ATOM 2168 N N . ASN A 1 272 ? -67.374 22.975 26.792 1.00 30.09 272 ASN A N 1
ATOM 2169 C CA . ASN A 1 272 ? -68.543 23.855 26.611 1.00 30.09 272 ASN A CA 1
ATOM 2170 C C . ASN A 1 272 ? -68.478 25.319 27.097 1.00 30.09 272 ASN A C 1
ATOM 2172 O O . ASN A 1 272 ? -68.387 25.574 28.294 1.00 30.09 272 ASN A O 1
ATOM 2176 N N . SER A 1 273 ? -68.785 26.266 26.195 1.00 23.44 273 SER A N 1
ATOM 2177 C CA . SER A 1 273 ? -69.778 27.339 26.434 1.00 23.44 273 SER A CA 1
ATOM 2178 C C . SER A 1 273 ? -70.076 28.197 25.183 1.00 23.44 273 SER A C 1
ATOM 2180 O O . SER A 1 273 ? -69.180 28.646 24.485 1.00 23.44 273 SER A O 1
ATOM 2182 N N . HIS A 1 274 ? -71.379 28.405 24.958 1.00 25.20 274 HIS A N 1
ATOM 2183 C CA . HIS A 1 274 ? -72.088 29.550 24.358 1.00 25.20 274 HIS A CA 1
ATOM 2184 C C . HIS A 1 274 ? -71.799 30.111 22.935 1.00 25.20 274 HIS A C 1
ATOM 2186 O O . HIS A 1 274 ? -70.803 30.767 22.671 1.00 25.20 274 HIS A O 1
ATOM 2192 N N . ILE A 1 275 ? -72.812 29.918 22.067 1.00 26.09 275 ILE A N 1
ATOM 2193 C CA . ILE A 1 275 ? -73.576 30.873 21.215 1.00 26.09 275 ILE A CA 1
ATOM 2194 C C . ILE A 1 275 ? -72.901 32.208 20.781 1.00 26.09 275 ILE A C 1
ATOM 2196 O O . ILE A 1 275 ? -72.548 33.017 21.629 1.00 26.09 275 ILE A O 1
ATOM 2200 N N . ILE A 1 276 ? -72.909 32.502 19.462 1.00 24.59 276 ILE A N 1
ATOM 2201 C CA . ILE A 1 276 ? -73.549 33.661 18.758 1.00 24.59 276 ILE A CA 1
ATOM 2202 C C . ILE A 1 276 ? -72.857 33.963 17.402 1.00 24.59 276 ILE A C 1
ATOM 2204 O O . ILE A 1 276 ? -71.673 34.266 17.335 1.00 24.59 276 ILE A O 1
ATOM 2208 N N . VAL A 1 277 ? -73.668 33.870 16.334 1.00 25.84 277 VAL A N 1
ATOM 2209 C CA . VAL A 1 277 ? -73.830 34.742 15.141 1.00 25.84 277 VAL A CA 1
ATOM 2210 C C . VAL A 1 277 ? -72.671 35.657 14.706 1.00 25.84 277 VAL A C 1
ATOM 2212 O O . VAL A 1 277 ? -72.214 36.497 15.471 1.00 25.84 277 VAL A O 1
ATOM 2215 N N . GLY A 1 278 ? -72.380 35.675 13.395 1.00 25.33 278 GLY A N 1
ATOM 2216 C CA . GLY A 1 278 ? -71.949 36.923 12.747 1.00 25.33 278 GLY A CA 1
ATOM 2217 C C . GLY A 1 278 ? -71.073 36.797 11.505 1.00 25.33 278 GLY A C 1
ATOM 2218 O O . GLY A 1 278 ? -69.863 36.637 11.584 1.00 25.33 278 GLY A O 1
ATOM 2219 N N . SER A 1 279 ? -71.710 36.978 10.352 1.00 27.62 279 SER A N 1
ATOM 2220 C CA . SER A 1 279 ? -71.151 37.442 9.077 1.00 27.62 279 SER A CA 1
ATOM 2221 C C . SER A 1 279 ? -70.060 38.522 9.192 1.00 27.62 279 SER A C 1
ATOM 2223 O O . SER A 1 279 ? -70.219 39.455 9.975 1.00 27.62 279 SER A O 1
ATOM 2225 N N . ASN A 1 280 ? -69.061 38.511 8.297 1.00 28.00 280 ASN A N 1
ATOM 2226 C CA . ASN A 1 280 ? -68.915 39.544 7.253 1.00 28.00 280 ASN A CA 1
ATOM 2227 C C . ASN A 1 280 ? -67.630 39.394 6.421 1.00 28.00 280 ASN A C 1
ATOM 2229 O O . ASN A 1 280 ? -66.508 39.367 6.921 1.00 28.00 280 ASN A O 1
ATOM 2233 N N . MET A 1 281 ? -67.824 39.386 5.102 1.00 31.62 281 MET A N 1
ATOM 2234 C CA . MET A 1 281 ? -66.808 39.718 4.105 1.00 31.62 281 MET A CA 1
ATOM 2235 C C . MET A 1 281 ? -66.334 41.177 4.274 1.00 31.62 281 MET A C 1
ATOM 2237 O O . MET A 1 281 ? -67.168 42.026 4.579 1.00 31.62 281 MET A O 1
ATOM 2241 N N . ARG A 1 282 ? -65.061 41.492 3.943 1.00 27.48 282 ARG A N 1
ATOM 2242 C CA . ARG A 1 282 ? -64.639 42.408 2.837 1.00 27.48 282 ARG A CA 1
ATOM 2243 C C . ARG A 1 282 ? -63.178 42.923 2.962 1.00 27.48 282 ARG A C 1
ATOM 2245 O O . ARG A 1 282 ? -62.810 43.552 3.939 1.00 27.48 282 ARG A O 1
ATOM 2252 N N . ARG A 1 283 ? -62.403 42.694 1.882 1.00 32.19 283 ARG A N 1
ATOM 2253 C CA . ARG A 1 283 ? -61.230 43.416 1.292 1.00 32.19 283 ARG A CA 1
ATOM 2254 C C . ARG A 1 283 ? -60.364 44.376 2.147 1.00 32.19 283 ARG A C 1
ATOM 2256 O O . ARG A 1 283 ? -60.862 45.429 2.525 1.00 32.19 283 ARG A O 1
ATOM 2263 N N . ARG A 1 284 ? -59.024 44.223 2.052 1.00 24.31 284 ARG A N 1
ATOM 2264 C CA . ARG A 1 284 ? -58.078 45.117 1.304 1.00 24.31 284 ARG A CA 1
ATOM 2265 C C . ARG A 1 284 ? -56.597 44.668 1.432 1.00 24.31 284 ARG A C 1
ATOM 2267 O O . ARG A 1 284 ? -56.137 44.375 2.524 1.00 24.31 284 ARG A O 1
ATOM 2274 N N . LYS A 1 285 ? -55.852 44.670 0.311 1.00 33.69 285 LYS A N 1
ATOM 2275 C CA . LYS A 1 285 ? -54.365 44.810 0.218 1.00 33.69 285 LYS A CA 1
ATOM 2276 C C . LYS A 1 285 ? -53.981 46.266 0.601 1.00 33.69 285 LYS A C 1
ATOM 2278 O O . LYS A 1 285 ? -54.877 47.098 0.421 1.00 33.69 285 LYS A O 1
ATOM 2283 N N . PRO A 1 286 ? -52.734 46.640 1.011 1.00 33.81 286 PRO A N 1
ATOM 2284 C CA . PRO A 1 286 ? -51.477 46.313 0.300 1.00 33.81 286 PRO A CA 1
ATOM 2285 C C . PRO A 1 286 ? -50.147 46.221 1.122 1.00 33.81 286 PRO A C 1
ATOM 2287 O O . PRO A 1 286 ? -50.076 46.583 2.285 1.00 33.81 286 PRO A O 1
ATOM 2290 N N . ASN A 1 287 ? -49.090 45.805 0.402 1.00 23.48 287 ASN A N 1
ATOM 2291 C CA . ASN A 1 287 ? -47.639 46.068 0.540 1.00 23.48 287 ASN A CA 1
ATOM 2292 C C . ASN A 1 287 ? -46.812 45.586 1.754 1.00 23.48 287 ASN A C 1
ATOM 2294 O O . ASN A 1 287 ? -46.978 46.032 2.879 1.00 23.48 287 ASN A O 1
ATOM 2298 N N . GLY A 1 288 ? -45.776 44.796 1.440 1.00 24.92 288 GLY A N 1
ATOM 2299 C CA . GLY A 1 288 ? -44.623 44.508 2.297 1.00 24.92 288 GLY A CA 1
ATOM 2300 C C . GLY A 1 288 ? -43.784 43.369 1.712 1.00 24.92 288 GLY A C 1
ATOM 2301 O O . GLY A 1 288 ? -44.224 42.225 1.701 1.00 24.92 288 GLY A O 1
ATOM 2302 N N . ALA A 1 289 ? -42.622 43.694 1.151 1.00 27.00 289 ALA A N 1
ATOM 2303 C CA . ALA A 1 289 ? -41.728 42.781 0.444 1.00 27.00 289 ALA A CA 1
ATOM 2304 C C . ALA A 1 289 ? -41.154 41.672 1.345 1.00 27.00 289 ALA A C 1
ATOM 2306 O O . ALA A 1 289 ? -40.577 41.983 2.381 1.00 27.00 289 ALA A O 1
ATOM 2307 N N . VAL A 1 290 ? -41.219 40.410 0.899 1.00 27.55 290 VAL A N 1
ATOM 2308 C CA . VAL A 1 290 ? -40.271 39.350 1.288 1.00 27.55 290 VAL A CA 1
ATOM 2309 C C . VAL A 1 290 ? -40.052 38.420 0.092 1.00 27.55 290 VAL A C 1
ATOM 2311 O O . VAL A 1 290 ? -40.989 37.823 -0.442 1.00 27.55 290 VAL A O 1
ATOM 2314 N N . ASP A 1 291 ? -38.791 38.332 -0.320 1.00 23.36 291 ASP A N 1
ATOM 2315 C CA . ASP A 1 291 ? -38.255 37.457 -1.358 1.00 23.36 291 ASP A CA 1
ATOM 2316 C C . ASP A 1 291 ? -38.637 35.985 -1.157 1.00 23.36 291 ASP A C 1
ATOM 2318 O O . ASP A 1 291 ? -38.307 35.369 -0.144 1.00 23.36 291 ASP A O 1
ATOM 2322 N N . ASN A 1 292 ? -39.235 35.377 -2.183 1.00 23.11 292 ASN A N 1
ATOM 2323 C CA . ASN A 1 292 ? -39.434 33.932 -2.271 1.00 23.11 292 ASN A CA 1
ATOM 2324 C C . ASN A 1 292 ? -38.534 33.351 -3.370 1.00 23.11 292 ASN A C 1
ATOM 2326 O O . ASN A 1 292 ? -38.975 33.050 -4.477 1.00 23.11 292 ASN A O 1
ATOM 2330 N N . SER A 1 293 ? -37.256 33.143 -3.045 1.00 24.11 293 SER A N 1
ATOM 2331 C CA . SER A 1 293 ? -36.404 32.209 -3.787 1.00 24.11 293 SER A CA 1
ATOM 2332 C C . SER A 1 293 ? -36.496 30.822 -3.142 1.00 24.11 293 SER A C 1
ATOM 2334 O O . SER A 1 293 ? -35.671 30.414 -2.328 1.00 24.11 293 SER A O 1
ATOM 2336 N N . LYS A 1 294 ? -37.527 30.056 -3.522 1.00 26.06 294 LYS A N 1
ATOM 2337 C CA . LYS A 1 294 ? -37.560 28.604 -3.291 1.00 26.06 294 LYS A CA 1
ATOM 2338 C C . LYS A 1 294 ? -36.550 27.932 -4.225 1.00 26.06 294 LYS A C 1
ATOM 2340 O O . LYS A 1 294 ? -36.898 27.421 -5.281 1.00 26.06 294 LYS A O 1
ATOM 2345 N N . SER A 1 295 ? -35.285 27.943 -3.816 1.00 23.34 295 SER A N 1
ATOM 2346 C CA . SER A 1 295 ? -34.298 26.957 -4.246 1.00 23.34 295 SER A CA 1
ATOM 2347 C C . SER A 1 295 ? -34.321 25.821 -3.230 1.00 23.34 295 SER A C 1
ATOM 2349 O O . SER A 1 295 ? -33.959 25.998 -2.065 1.00 23.34 295 SER A O 1
ATOM 2351 N N . SER A 1 296 ? -34.817 24.665 -3.665 1.00 23.92 296 SER A N 1
ATOM 2352 C CA . SER A 1 296 ? -34.792 23.412 -2.921 1.00 23.92 296 SER A CA 1
ATOM 2353 C C . SER A 1 296 ? -33.340 23.002 -2.660 1.00 23.92 296 SER A C 1
ATOM 2355 O O . SER A 1 296 ? -32.707 22.328 -3.471 1.00 23.92 296 SER A O 1
ATOM 2357 N N . ARG A 1 297 ? -32.798 23.433 -1.520 1.00 22.05 297 ARG A N 1
ATOM 2358 C CA . ARG A 1 297 ? -31.548 22.915 -0.965 1.00 22.05 297 ARG A CA 1
ATOM 2359 C C . ARG A 1 297 ? -31.791 21.495 -0.467 1.00 22.05 297 ARG A C 1
ATOM 2361 O O . ARG A 1 297 ? -32.399 21.284 0.579 1.00 22.05 297 ARG A O 1
ATOM 2368 N N . THR A 1 298 ? -31.310 20.532 -1.239 1.00 23.62 298 THR A N 1
ATOM 2369 C CA . THR A 1 298 ? -31.173 19.126 -0.864 1.00 23.62 298 THR A CA 1
ATOM 2370 C C . THR A 1 298 ? -30.233 19.039 0.340 1.00 23.62 298 THR A C 1
ATOM 2372 O O . THR A 1 298 ? -29.029 19.246 0.216 1.00 23.62 298 THR A O 1
ATOM 2375 N N . SER A 1 299 ? -30.786 18.803 1.529 1.00 24.64 299 SER A N 1
ATOM 2376 C CA . SER A 1 299 ? -30.023 18.591 2.756 1.00 24.64 299 SER A CA 1
ATOM 2377 C C . SER A 1 299 ? -29.516 17.151 2.812 1.00 24.64 299 SER A C 1
ATOM 2379 O O . SER A 1 299 ? -30.279 16.200 2.971 1.00 24.64 299 SER A O 1
ATOM 2381 N N . THR A 1 300 ? -28.207 16.970 2.682 1.00 28.73 300 THR A N 1
ATOM 2382 C CA . THR A 1 300 ? -27.574 15.653 2.772 1.00 28.73 300 THR A CA 1
ATOM 2383 C C . THR A 1 300 ? -27.233 15.297 4.217 1.00 28.73 300 THR A C 1
ATOM 2385 O O . THR A 1 300 ? -26.199 15.665 4.762 1.00 28.73 300 THR A O 1
ATOM 2388 N N . HIS A 1 301 ? -28.186 14.590 4.821 1.00 32.41 301 HIS A N 1
ATOM 2389 C CA . HIS A 1 301 ? -28.042 13.328 5.552 1.00 32.41 301 HIS A CA 1
ATOM 2390 C C . HIS A 1 301 ? -26.741 13.058 6.330 1.00 32.41 301 HIS A C 1
ATOM 2392 O O . HIS A 1 301 ? -25.904 12.256 5.918 1.00 32.41 301 HIS A O 1
ATOM 2398 N N . THR A 1 302 ? -26.675 13.589 7.548 1.00 23.98 302 THR A N 1
ATOM 2399 C CA . THR A 1 302 ? -25.979 12.936 8.665 1.00 23.98 302 THR A CA 1
ATOM 2400 C C . THR A 1 302 ? -26.870 11.798 9.178 1.00 23.98 302 THR A C 1
ATOM 2402 O O . THR A 1 302 ? -28.041 12.024 9.490 1.00 23.98 302 THR A O 1
ATOM 2405 N N . TYR A 1 303 ? -26.358 10.565 9.229 1.00 34.38 303 TYR A N 1
ATOM 2406 C CA . TYR A 1 303 ? -27.086 9.422 9.786 1.00 34.38 303 TYR A CA 1
ATOM 2407 C C . TYR A 1 303 ? -27.244 9.599 11.302 1.00 34.38 303 TYR A C 1
ATOM 2409 O O . TYR A 1 303 ? -26.313 9.366 12.065 1.00 34.38 303 TYR A O 1
ATOM 2417 N N . SER A 1 304 ? -28.433 10.016 11.731 1.00 22.38 304 SER A N 1
ATOM 2418 C CA . SER A 1 304 ? -28.880 9.852 13.112 1.00 22.38 304 SER A CA 1
ATOM 2419 C C . SER A 1 304 ? -29.316 8.398 13.296 1.00 22.38 304 SER A C 1
ATOM 2421 O O . SER A 1 304 ? -30.330 7.964 12.749 1.00 22.38 304 SER A O 1
ATOM 2423 N N . THR A 1 305 ? -28.520 7.626 14.031 1.00 31.48 305 THR A N 1
ATOM 2424 C CA . THR A 1 305 ? -28.920 6.328 14.574 1.00 31.48 305 THR A CA 1
ATOM 2425 C C . THR A 1 305 ? -29.958 6.556 15.670 1.00 31.48 305 THR A C 1
ATOM 2427 O O . THR A 1 305 ? -29.604 6.786 16.824 1.00 31.48 305 THR A O 1
ATOM 2430 N N . SER A 1 306 ? -31.240 6.480 15.323 1.00 28.67 306 SER A N 1
ATOM 2431 C CA . SER A 1 306 ? -32.303 6.271 16.306 1.00 28.67 306 SER A CA 1
ATOM 2432 C C . SER A 1 306 ? -33.236 5.163 15.815 1.00 28.67 306 SER A C 1
ATOM 2434 O O . SER A 1 306 ? -33.592 5.124 14.642 1.00 28.67 306 SER A O 1
ATOM 2436 N N . HIS A 1 307 ? -33.569 4.265 16.745 1.00 30.95 307 HIS A N 1
ATOM 2437 C CA . HIS A 1 307 ? -34.298 2.994 16.631 1.00 30.95 307 HIS A CA 1
ATOM 2438 C C . HIS A 1 307 ? -33.493 1.763 16.175 1.00 30.95 307 HIS A C 1
ATOM 2440 O O . HIS A 1 307 ? -33.174 1.558 15.007 1.00 30.95 307 HIS A O 1
ATOM 2446 N N . SER A 1 308 ? -33.199 0.900 17.155 1.00 35.84 308 SER A N 1
ATOM 2447 C CA . SER A 1 308 ? -32.647 -0.441 16.979 1.00 35.84 308 SER A CA 1
ATOM 2448 C C . SER A 1 308 ? -33.677 -1.369 16.327 1.00 35.84 308 SER A C 1
ATOM 2450 O O . SER A 1 308 ? -34.469 -2.007 17.017 1.00 35.84 308 SER A O 1
ATOM 2452 N N . SER A 1 309 ? -33.662 -1.454 15.001 1.00 46.88 309 SER A N 1
ATOM 2453 C CA . SER A 1 309 ? -34.224 -2.594 14.270 1.00 46.88 309 SER A CA 1
ATOM 2454 C C . SER A 1 309 ? -33.128 -3.653 14.088 1.00 46.88 309 SER A C 1
ATOM 2456 O O . SER A 1 309 ? -31.946 -3.324 13.938 1.00 46.88 309 SER A O 1
ATOM 2458 N N . GLY A 1 310 ? -33.474 -4.937 14.195 1.00 61.31 310 GLY A N 1
ATOM 2459 C CA . GLY A 1 310 ? -32.525 -6.026 13.986 1.00 61.31 310 GLY A CA 1
ATOM 2460 C C . GLY A 1 310 ? -32.043 -6.080 12.531 1.00 61.31 310 GLY A C 1
ATOM 2461 O O . GLY A 1 310 ? -32.718 -5.612 11.621 1.00 61.31 310 GLY A O 1
ATOM 2462 N N . PHE A 1 311 ? -30.886 -6.702 12.279 1.00 71.00 311 PHE A N 1
ATOM 2463 C CA . PHE A 1 311 ? -30.354 -6.885 10.913 1.00 71.00 311 PHE A CA 1
ATOM 2464 C C . PHE A 1 311 ? -31.344 -7.613 9.981 1.00 71.00 311 PHE A C 1
ATOM 2466 O O . PHE A 1 311 ? -31.455 -7.293 8.801 1.00 71.00 311 PHE A O 1
ATOM 2473 N N . LEU A 1 312 ? -32.098 -8.573 10.524 1.00 73.00 312 LEU A N 1
ATOM 2474 C CA . LEU A 1 312 ? -33.138 -9.288 9.782 1.00 73.00 312 LEU A CA 1
ATOM 2475 C C . LEU A 1 312 ? -34.351 -8.406 9.469 1.00 73.00 312 LEU A C 1
ATOM 2477 O O . LEU A 1 312 ? -34.983 -8.594 8.432 1.00 73.00 312 LEU A O 1
ATOM 2481 N N . ASP A 1 313 ? -34.661 -7.438 10.329 1.00 72.00 313 ASP A N 1
ATOM 2482 C CA . ASP A 1 313 ? -35.758 -6.496 10.101 1.00 72.00 313 ASP A CA 1
ATOM 2483 C C . ASP A 1 313 ? -35.392 -5.505 8.993 1.00 72.00 313 ASP A C 1
ATOM 2485 O O . ASP A 1 313 ? -36.232 -5.189 8.156 1.00 72.00 313 ASP A O 1
ATOM 2489 N N . GLU A 1 314 ? -34.119 -5.097 8.920 1.00 75.38 314 GLU A N 1
ATOM 2490 C CA . GLU A 1 314 ? -33.578 -4.291 7.820 1.00 75.38 314 GLU A CA 1
ATOM 2491 C C . GLU A 1 314 ? -33.718 -5.021 6.470 1.00 75.38 314 GLU A C 1
ATOM 2493 O O . GLU A 1 314 ? -34.227 -4.445 5.506 1.00 75.38 314 GLU A O 1
ATOM 2498 N N . ILE A 1 315 ? -33.358 -6.312 6.408 1.00 78.38 315 ILE A N 1
ATOM 2499 C CA . ILE A 1 315 ? -33.536 -7.144 5.202 1.00 78.38 315 ILE A CA 1
ATOM 2500 C C . ILE A 1 315 ? -35.014 -7.243 4.826 1.00 78.38 315 ILE A C 1
ATOM 2502 O O . ILE A 1 315 ? -35.379 -6.972 3.682 1.00 78.38 315 ILE A O 1
ATOM 2506 N N . LYS A 1 316 ? -35.877 -7.614 5.781 1.00 80.00 316 LYS A N 1
ATOM 2507 C CA . LYS A 1 316 ? -37.318 -7.755 5.537 1.00 80.00 316 LYS A CA 1
ATOM 2508 C C . LYS A 1 316 ? -37.923 -6.449 5.030 1.00 80.00 316 LYS A C 1
ATOM 2510 O O . LYS A 1 316 ? -38.671 -6.474 4.056 1.00 80.00 316 LYS A O 1
ATOM 2515 N N . ALA A 1 317 ? -37.567 -5.317 5.636 1.00 78.94 317 ALA A N 1
ATOM 2516 C CA . ALA A 1 317 ? -38.044 -4.003 5.225 1.00 78.94 317 ALA A CA 1
ATOM 2517 C C . ALA A 1 317 ? -37.608 -3.664 3.792 1.00 78.94 317 ALA A C 1
ATOM 2519 O O . ALA A 1 317 ? -38.435 -3.234 2.988 1.00 78.94 317 ALA A O 1
ATOM 2520 N N . ILE A 1 318 ? -36.341 -3.911 3.439 1.00 80.50 318 ILE A N 1
ATOM 2521 C CA . ILE A 1 318 ? -35.842 -3.683 2.077 1.00 80.50 318 ILE A CA 1
ATOM 2522 C C . ILE A 1 318 ? -36.570 -4.583 1.074 1.00 80.50 318 ILE A C 1
ATOM 2524 O O . ILE A 1 318 ? -37.014 -4.090 0.038 1.00 80.50 318 ILE A O 1
ATOM 2528 N N . CYS A 1 319 ? -36.749 -5.872 1.371 1.00 83.44 319 CYS A N 1
ATOM 2529 C CA . CYS A 1 319 ? -37.450 -6.807 0.490 1.00 83.44 319 CYS A CA 1
ATOM 2530 C C . CYS A 1 319 ? -38.920 -6.417 0.277 1.00 83.44 319 CYS A C 1
ATOM 2532 O O . CYS A 1 319 ? -39.387 -6.394 -0.862 1.00 83.44 319 CYS A O 1
ATOM 2534 N N . LEU A 1 320 ? -39.640 -6.063 1.345 1.00 83.12 320 LEU A N 1
ATOM 2535 C CA . LEU A 1 320 ? -41.051 -5.670 1.276 1.00 83.12 320 LEU A CA 1
ATOM 2536 C C . LEU A 1 320 ? -41.239 -4.372 0.486 1.00 83.12 320 LEU A C 1
ATOM 2538 O O . LEU A 1 320 ? -42.071 -4.316 -0.419 1.00 83.12 320 LEU A O 1
ATOM 2542 N N . THR A 1 321 ? -40.437 -3.342 0.767 1.00 79.69 321 THR A N 1
ATOM 2543 C CA . THR A 1 321 ? -40.505 -2.079 0.020 1.00 79.69 321 THR A CA 1
ATOM 2544 C C . THR A 1 321 ? -40.056 -2.266 -1.437 1.00 79.69 321 THR A C 1
ATOM 2546 O O . THR A 1 321 ? -40.671 -1.707 -2.344 1.00 79.69 321 THR A O 1
ATOM 2549 N N . SER A 1 322 ? -39.057 -3.118 -1.701 1.00 83.50 322 SER A N 1
ATOM 2550 C CA . SER A 1 322 ? -38.655 -3.465 -3.074 1.00 83.50 322 SER A CA 1
ATOM 2551 C C . SER A 1 322 ? -39.785 -4.157 -3.840 1.00 83.50 322 SER A C 1
ATOM 2553 O O . SER A 1 322 ? -40.024 -3.841 -5.004 1.00 83.50 322 SER A O 1
ATOM 2555 N N . TRP A 1 323 ? -40.529 -5.055 -3.185 1.00 85.12 323 TRP A N 1
ATOM 2556 C CA . TRP A 1 323 ? -41.690 -5.724 -3.776 1.00 85.12 323 TRP A CA 1
ATOM 2557 C C . TRP A 1 323 ? -42.823 -4.745 -4.106 1.00 85.12 323 TRP A C 1
ATOM 2559 O O . TRP A 1 323 ? -43.420 -4.822 -5.181 1.00 85.12 323 TRP A O 1
ATOM 2569 N N . GLN A 1 324 ? -43.080 -3.776 -3.224 1.00 84.12 324 GLN A N 1
ATOM 2570 C CA . GLN A 1 324 ? -44.051 -2.704 -3.468 1.00 84.12 324 GLN A CA 1
ATOM 2571 C C . GLN A 1 324 ? -43.646 -1.820 -4.659 1.00 84.12 324 GLN A C 1
ATOM 2573 O O . GLN A 1 324 ? -44.499 -1.377 -5.423 1.00 84.12 324 GLN A O 1
ATOM 2578 N N . MET A 1 325 ? -42.343 -1.610 -4.868 1.00 84.25 325 MET A N 1
ATOM 2579 C CA . MET A 1 325 ? -41.793 -0.783 -5.950 1.00 84.25 325 MET A CA 1
ATOM 2580 C C . MET A 1 325 ? -41.352 -1.583 -7.188 1.00 84.25 325 MET A C 1
ATOM 2582 O O . MET A 1 325 ? -40.640 -1.044 -8.044 1.00 84.25 325 MET A O 1
ATOM 2586 N N . LYS A 1 326 ? -41.779 -2.848 -7.317 1.00 87.25 326 LYS A N 1
ATOM 2587 C CA . LYS A 1 326 ? -41.266 -3.799 -8.319 1.00 87.25 326 LYS A CA 1
ATOM 2588 C C . LYS A 1 326 ? -41.251 -3.259 -9.748 1.00 87.25 326 LYS A C 1
ATOM 2590 O O . LYS A 1 326 ? -40.234 -3.385 -10.415 1.00 87.25 326 LYS A O 1
ATOM 2595 N N . SER A 1 327 ? -42.309 -2.587 -10.205 1.00 85.56 327 SER A N 1
ATOM 2596 C CA . SER A 1 327 ? -42.381 -2.072 -11.583 1.00 85.56 327 SER A CA 1
ATOM 2597 C C . SER A 1 327 ? -41.380 -0.941 -11.838 1.00 85.56 327 SER A C 1
ATOM 2599 O O . SER A 1 327 ? -40.736 -0.900 -12.884 1.00 85.56 327 SER A O 1
ATOM 2601 N N . LYS A 1 328 ? -41.199 -0.043 -10.861 1.00 87.31 328 LYS A N 1
ATOM 2602 C CA . LYS A 1 328 ? -40.250 1.076 -10.956 1.00 87.31 328 LYS A CA 1
ATOM 2603 C C . LYS A 1 328 ? -38.804 0.584 -10.917 1.00 87.31 328 LYS A C 1
ATOM 2605 O O . LYS A 1 328 ? -37.974 1.068 -11.689 1.00 87.31 328 LYS A O 1
ATOM 2610 N N . LEU A 1 329 ? -38.511 -0.377 -10.039 1.00 88.75 329 LEU A N 1
ATOM 2611 C CA . LEU A 1 329 ? -37.195 -1.008 -9.953 1.00 88.75 329 LEU A CA 1
ATOM 2612 C C . LEU A 1 329 ? -36.892 -1.820 -11.215 1.00 88.75 329 LEU A C 1
ATOM 2614 O O . LEU A 1 329 ? -35.818 -1.660 -11.786 1.00 88.75 329 LEU A O 1
ATOM 2618 N N . LEU A 1 330 ? -37.852 -2.609 -11.703 1.00 87.56 330 LEU A N 1
ATOM 2619 C CA . LEU A 1 330 ? -37.694 -3.404 -12.917 1.00 87.56 330 LEU A CA 1
ATOM 2620 C C . LEU A 1 330 ? -37.400 -2.518 -14.129 1.00 87.56 330 LEU A C 1
ATOM 2622 O O . LEU A 1 330 ? -36.449 -2.793 -14.846 1.00 87.56 330 LEU A O 1
ATOM 2626 N N . PHE A 1 331 ? -38.138 -1.423 -14.331 1.00 89.25 331 PHE A N 1
ATOM 2627 C CA . PHE A 1 331 ? -37.857 -0.502 -15.436 1.00 89.25 331 PHE A CA 1
ATOM 2628 C C . PHE A 1 331 ? -36.457 0.122 -15.314 1.00 89.25 331 PHE A C 1
ATOM 2630 O O . PHE A 1 331 ? -35.668 0.060 -16.257 1.00 89.25 331 PHE A O 1
ATOM 2637 N N . SER A 1 332 ? -36.118 0.642 -14.128 1.00 89.44 332 SER A N 1
ATOM 2638 C CA . SER A 1 332 ? -34.857 1.364 -13.888 1.00 89.44 332 SER A CA 1
ATOM 2639 C C . SER A 1 332 ? -33.615 0.470 -13.985 1.00 89.44 332 SER A C 1
ATOM 2641 O O . SER A 1 332 ? -32.570 0.924 -14.447 1.00 89.44 332 SER A O 1
ATOM 2643 N N . PHE A 1 333 ? -33.720 -0.794 -13.558 1.00 92.44 333 PHE A N 1
ATOM 2644 C CA . PHE A 1 333 ? -32.611 -1.755 -13.547 1.00 92.44 333 PHE A CA 1
ATOM 2645 C C . PHE A 1 333 ? -32.701 -2.824 -14.645 1.00 92.44 333 PHE A C 1
ATOM 2647 O O . PHE A 1 333 ? -31.794 -3.648 -14.751 1.00 92.44 333 PHE A O 1
ATOM 2654 N N . SER A 1 334 ? -33.721 -2.787 -15.511 1.00 92.69 334 SER A N 1
ATOM 2655 C CA . SER A 1 334 ? -33.842 -3.695 -16.664 1.00 92.69 334 SER A CA 1
ATOM 2656 C C . SER A 1 334 ? -32.569 -3.793 -17.515 1.00 92.69 334 SER A C 1
ATOM 2658 O O . SER A 1 334 ? -32.218 -4.914 -17.892 1.00 92.69 334 SER A O 1
ATOM 2660 N N . PRO A 1 335 ? -31.795 -2.710 -17.763 1.00 93.75 335 PRO A N 1
ATOM 2661 C CA . PRO A 1 335 ? -30.593 -2.837 -18.579 1.00 93.75 335 PRO A CA 1
ATOM 2662 C C . PRO A 1 335 ? -29.473 -3.607 -17.863 1.00 93.75 335 PRO A C 1
ATOM 2664 O O . PRO A 1 335 ? -28.709 -4.308 -18.516 1.00 93.75 335 PRO A O 1
ATOM 2667 N N . PHE A 1 336 ? -29.390 -3.544 -16.528 1.00 93.69 336 PHE A N 1
ATOM 2668 C CA . PHE A 1 336 ? -28.441 -4.362 -15.759 1.00 93.69 336 PHE A CA 1
ATOM 2669 C C . PHE A 1 336 ? -28.774 -5.850 -15.869 1.00 93.69 336 PHE A C 1
ATOM 2671 O O . PHE A 1 336 ? -27.878 -6.677 -16.036 1.00 93.69 336 PHE A O 1
ATOM 2678 N N . PHE A 1 337 ? -30.066 -6.186 -15.804 1.00 92.44 337 PHE A N 1
ATOM 2679 C CA . PHE A 1 337 ? -30.533 -7.560 -15.969 1.00 92.44 337 PHE A CA 1
ATOM 2680 C C . PHE A 1 337 ? -30.236 -8.089 -17.376 1.00 92.44 337 PHE A C 1
ATOM 2682 O O . PHE A 1 337 ? -29.746 -9.206 -17.513 1.00 92.44 337 PHE A O 1
ATOM 2689 N N . LEU A 1 338 ? -30.439 -7.269 -18.412 1.00 94.25 338 LEU A N 1
ATOM 2690 C CA . LEU A 1 338 ? -30.100 -7.631 -19.789 1.00 94.25 338 LEU A CA 1
ATOM 2691 C C . LEU A 1 338 ? -28.611 -7.978 -19.941 1.00 94.25 338 LEU A C 1
ATOM 2693 O O . LEU A 1 338 ? -28.277 -8.999 -20.544 1.00 94.25 338 LEU A O 1
ATOM 2697 N N . VAL A 1 339 ? -27.718 -7.169 -19.363 1.00 95.00 339 VAL A N 1
ATOM 2698 C CA . VAL A 1 339 ? -26.270 -7.438 -19.389 1.00 95.00 339 VAL A CA 1
ATOM 2699 C C . VAL A 1 339 ? -25.945 -8.733 -18.646 1.00 95.00 339 VAL A C 1
ATOM 2701 O O . VAL A 1 339 ? -25.162 -9.535 -19.148 1.00 95.00 339 VAL A O 1
ATOM 2704 N N . LEU A 1 340 ? -26.571 -8.978 -17.489 1.00 94.62 340 LEU A N 1
ATOM 2705 C CA . LEU A 1 340 ? -26.378 -10.214 -16.727 1.00 94.62 340 LEU A CA 1
ATOM 2706 C C . LEU A 1 340 ? -26.809 -11.453 -17.522 1.00 94.62 340 LEU A C 1
ATOM 2708 O O . LEU A 1 340 ? -26.042 -12.406 -17.613 1.00 94.62 340 LEU A O 1
ATOM 2712 N N . VAL A 1 341 ? -28.003 -11.437 -18.120 1.00 94.94 341 VAL A N 1
ATOM 2713 C CA . VAL A 1 341 ? -28.504 -12.548 -18.947 1.00 94.94 341 VAL A CA 1
ATOM 2714 C C . VAL A 1 341 ? -27.584 -12.784 -20.141 1.00 94.94 341 VAL A C 1
ATOM 2716 O O . VAL A 1 341 ? -27.221 -13.924 -20.417 1.00 94.94 341 VAL A O 1
ATOM 2719 N N . THR A 1 342 ? -27.143 -11.712 -20.803 1.00 93.88 342 THR A N 1
ATOM 2720 C CA . THR A 1 342 ? -26.198 -11.799 -21.926 1.00 93.88 342 THR A CA 1
ATOM 2721 C C . THR A 1 342 ? -24.866 -12.408 -21.489 1.00 93.88 342 THR A C 1
ATOM 2723 O O . THR A 1 342 ? -24.315 -13.255 -22.185 1.00 93.88 342 THR A O 1
ATOM 2726 N N . PHE A 1 343 ? -24.359 -12.029 -20.314 1.00 93.50 343 PHE A N 1
ATOM 2727 C CA . PHE A 1 343 ? -23.129 -12.588 -19.760 1.00 93.50 343 PHE A CA 1
ATOM 2728 C C . PHE A 1 343 ? -23.276 -14.074 -19.411 1.00 93.50 343 PHE A C 1
ATOM 2730 O O . PHE A 1 343 ? -22.401 -14.865 -19.746 1.00 93.50 343 PHE A O 1
ATOM 2737 N N . VAL A 1 344 ? -24.387 -14.480 -18.790 1.00 93.38 344 VAL A N 1
ATOM 2738 C CA . VAL A 1 344 ? -24.661 -15.895 -18.484 1.00 93.38 344 VAL A CA 1
ATOM 2739 C C . VAL A 1 344 ? -24.777 -16.720 -19.768 1.00 93.38 344 VAL A C 1
ATOM 2741 O O . VAL A 1 344 ? -24.182 -17.793 -19.855 1.00 93.38 344 VAL A O 1
ATOM 2744 N N . ALA A 1 345 ? -25.471 -16.201 -20.785 1.00 93.31 345 ALA A N 1
ATOM 2745 C CA . ALA A 1 345 ? -25.548 -16.833 -22.100 1.00 93.31 345 ALA A CA 1
ATOM 2746 C C . ALA A 1 345 ? -24.158 -16.970 -22.745 1.00 93.31 345 ALA A C 1
ATOM 2748 O O . ALA A 1 345 ? -23.826 -18.033 -23.265 1.00 93.31 345 ALA A O 1
ATOM 2749 N N . PHE A 1 346 ? -23.316 -15.936 -22.643 1.00 91.00 346 PHE A N 1
ATOM 2750 C CA . PHE A 1 346 ? -21.927 -15.983 -23.095 1.00 91.00 346 PHE A CA 1
ATOM 2751 C C . PHE A 1 346 ? -21.109 -17.049 -22.354 1.00 91.00 346 PHE A C 1
ATOM 2753 O O . PHE A 1 346 ? -20.403 -17.811 -23.004 1.00 91.00 346 PHE A O 1
ATOM 2760 N N . VAL A 1 347 ? -21.209 -17.149 -21.024 1.00 89.62 347 VAL A N 1
ATOM 2761 C CA . VAL A 1 347 ? -20.480 -18.167 -20.243 1.00 89.62 347 VAL A CA 1
ATOM 2762 C C . VAL A 1 347 ? -20.922 -19.575 -20.639 1.00 89.62 347 VAL A C 1
ATOM 2764 O O . VAL A 1 347 ? -20.075 -20.455 -20.782 1.00 89.62 347 VAL A O 1
ATOM 2767 N N . HIS A 1 348 ? -22.223 -19.784 -20.864 1.00 90.00 348 HIS A N 1
ATOM 2768 C CA . HIS A 1 348 ? -22.745 -21.069 -21.322 1.00 90.00 348 HIS A CA 1
ATOM 2769 C C . HIS A 1 348 ? -22.243 -21.421 -22.730 1.00 90.00 348 HIS A C 1
ATOM 2771 O O . HIS A 1 348 ? -21.796 -22.541 -22.956 1.00 90.00 348 HIS A O 1
ATOM 2777 N N . TRP A 1 349 ? -22.242 -20.454 -23.651 1.00 91.06 349 TRP A N 1
ATOM 2778 C CA . TRP A 1 349 ? -21.749 -20.636 -25.018 1.00 91.06 349 TRP A CA 1
ATOM 2779 C C . TRP A 1 349 ? -20.226 -20.835 -25.093 1.00 91.06 349 TRP A C 1
ATOM 2781 O O . TRP A 1 349 ? -19.747 -21.692 -25.829 1.00 91.06 349 TRP A O 1
ATOM 2791 N N . ASN A 1 350 ? -19.453 -20.077 -24.313 1.00 87.50 350 ASN A N 1
ATOM 2792 C CA . ASN A 1 350 ? -17.990 -20.146 -24.295 1.00 87.50 350 ASN A CA 1
ATOM 2793 C C . ASN A 1 350 ? -17.457 -21.326 -23.454 1.00 87.50 350 ASN A C 1
ATOM 2795 O O . ASN A 1 350 ? -16.283 -21.685 -23.567 1.00 87.50 350 ASN A O 1
ATOM 2799 N N . GLY A 1 351 ? -18.274 -21.909 -22.572 1.00 83.81 351 GLY A N 1
ATOM 2800 C CA . GLY A 1 351 ? -17.885 -22.996 -21.664 1.00 83.81 351 GLY A CA 1
ATOM 2801 C C . GLY A 1 351 ? -16.920 -22.584 -20.541 1.00 83.81 351 GLY A C 1
ATOM 2802 O O . GLY A 1 351 ? -16.468 -23.426 -19.773 1.00 83.81 351 GLY A O 1
ATOM 2803 N N . SER A 1 352 ? -16.577 -21.297 -20.438 1.00 82.69 352 SER A N 1
ATOM 2804 C CA . SER A 1 352 ? -15.743 -20.721 -19.379 1.00 82.69 352 SER A CA 1
ATOM 2805 C C . SER A 1 352 ? -16.021 -19.223 -19.248 1.00 82.69 352 SER A C 1
ATOM 2807 O O . SER A 1 352 ? -16.518 -18.575 -20.171 1.00 82.69 352 SER A O 1
ATOM 2809 N N . VAL A 1 353 ? -15.661 -18.655 -18.099 1.00 83.12 353 VAL A N 1
ATOM 2810 C CA . VAL A 1 353 ? -15.687 -17.206 -17.853 1.00 83.12 353 VAL A CA 1
ATOM 2811 C C . VAL A 1 353 ? -14.557 -16.487 -18.608 1.00 83.12 353 VAL A C 1
ATOM 2813 O O . VAL A 1 353 ? -14.660 -15.294 -18.883 1.00 83.12 353 VAL A O 1
ATOM 2816 N N . VAL A 1 354 ? -13.489 -17.204 -18.971 1.00 80.25 354 VAL A N 1
ATOM 2817 C CA . VAL A 1 354 ? -12.296 -16.664 -19.642 1.00 80.25 354 VAL A CA 1
ATOM 2818 C C . VAL A 1 354 ? -12.301 -17.024 -21.135 1.00 80.25 354 VAL A C 1
ATOM 2820 O O . VAL A 1 354 ? -12.720 -18.121 -21.509 1.00 80.25 354 VAL A O 1
ATOM 2823 N N . LEU A 1 355 ? -11.857 -16.099 -21.996 1.00 76.56 355 LEU A N 1
ATOM 2824 C CA . LEU A 1 355 ? -11.808 -16.298 -23.454 1.00 76.56 355 LEU A CA 1
ATOM 2825 C C . LEU A 1 355 ? -10.645 -17.214 -23.877 1.00 76.56 355 LEU A C 1
ATOM 2827 O O . LEU A 1 355 ? -10.888 -18.299 -24.405 1.00 76.56 355 LEU A O 1
ATOM 2831 N N . GLY A 1 356 ? -9.403 -16.788 -23.628 1.00 72.62 356 GLY A N 1
ATOM 2832 C CA . GLY A 1 356 ? -8.168 -17.525 -23.926 1.00 72.62 356 GLY A CA 1
ATOM 2833 C C . GLY A 1 356 ? -7.582 -18.282 -22.728 1.00 72.62 356 GLY A C 1
ATOM 2834 O O . GLY A 1 356 ? -8.035 -18.108 -21.600 1.00 72.62 356 GLY A O 1
ATOM 2835 N N . ALA A 1 357 ? -6.589 -19.142 -22.981 1.00 72.88 357 ALA A N 1
ATOM 2836 C CA . ALA A 1 357 ? -5.845 -19.921 -21.975 1.00 72.88 357 ALA A CA 1
ATOM 2837 C C . ALA A 1 357 ? -6.708 -20.554 -20.849 1.00 72.88 357 ALA A C 1
ATOM 2839 O O . ALA A 1 357 ? -6.398 -20.442 -19.662 1.00 72.88 357 ALA A O 1
ATOM 2840 N N . LYS A 1 358 ? -7.811 -21.229 -21.208 1.00 78.19 358 LYS A N 1
ATOM 2841 C CA . LYS A 1 358 ? -8.816 -21.744 -20.250 1.00 78.19 358 LYS A CA 1
ATOM 2842 C C . LYS A 1 358 ? -8.234 -22.695 -19.194 1.00 78.19 358 LYS A C 1
ATOM 2844 O O . LYS A 1 358 ? -8.653 -22.648 -18.042 1.00 78.19 358 LYS A O 1
ATOM 2849 N N . GLU A 1 359 ? -7.248 -23.507 -19.569 1.00 68.25 359 GLU A N 1
ATOM 2850 C CA . GLU A 1 359 ? -6.591 -24.480 -18.682 1.00 68.25 359 GLU A CA 1
ATOM 2851 C C . GLU A 1 359 ? -5.723 -23.823 -17.596 1.00 68.25 359 GLU A C 1
ATOM 2853 O O . GLU A 1 359 ? -5.566 -24.367 -16.507 1.00 68.25 359 GLU A O 1
ATOM 2858 N N . ALA A 1 360 ? -5.213 -22.617 -17.856 1.00 63.66 360 ALA A N 1
ATOM 2859 C CA . ALA A 1 360 ? -4.389 -21.843 -16.927 1.00 63.66 360 ALA A CA 1
ATOM 2860 C C . ALA A 1 360 ? -5.216 -21.026 -15.912 1.00 63.66 360 ALA A C 1
ATOM 2862 O O . ALA A 1 360 ? -4.673 -20.513 -14.932 1.00 63.66 360 ALA A O 1
ATOM 2863 N N . HIS A 1 361 ? -6.528 -20.899 -16.140 1.00 68.31 361 HIS A N 1
ATOM 2864 C CA . HIS A 1 361 ? -7.438 -20.046 -15.370 1.00 68.31 361 HIS A CA 1
ATOM 2865 C C . HIS A 1 361 ? -8.660 -20.813 -14.850 1.00 68.31 361 HIS A C 1
ATOM 2867 O O . HIS A 1 361 ? -9.790 -20.316 -14.881 1.00 68.31 361 HIS A O 1
ATOM 2873 N N . VAL A 1 362 ? -8.440 -22.033 -14.357 1.00 73.94 362 VAL A N 1
ATOM 2874 C CA . VAL A 1 362 ? -9.492 -22.831 -13.719 1.00 73.94 362 VAL A CA 1
ATOM 2875 C C . VAL A 1 362 ? -9.906 -22.184 -12.396 1.00 73.94 362 VAL A C 1
ATOM 2877 O O . VAL A 1 362 ? -9.072 -21.827 -11.559 1.00 73.94 362 VAL A O 1
ATOM 2880 N N . VAL A 1 363 ? -11.219 -22.047 -12.203 1.00 79.75 363 VAL A N 1
ATOM 2881 C CA . VAL A 1 363 ? -11.811 -21.539 -10.961 1.00 79.75 363 VAL A CA 1
ATOM 2882 C C . VAL A 1 363 ? -11.342 -22.401 -9.794 1.00 79.75 363 VAL A C 1
ATOM 2884 O O . VAL A 1 363 ? -11.599 -23.602 -9.762 1.00 79.75 363 VAL A O 1
ATOM 2887 N N . SER A 1 364 ? -10.664 -21.780 -8.831 1.00 81.69 364 SER A N 1
ATOM 2888 C CA . SER A 1 364 ? -10.121 -22.470 -7.659 1.00 81.69 364 SER A CA 1
ATOM 2889 C C . SER A 1 364 ? -10.674 -21.853 -6.378 1.00 81.69 364 SER A C 1
ATOM 2891 O O . SER A 1 364 ? -10.810 -20.636 -6.324 1.00 81.69 364 SER A O 1
ATOM 2893 N N . PRO A 1 365 ? -10.983 -22.633 -5.329 1.00 87.38 365 PRO A N 1
ATOM 2894 C CA . PRO A 1 365 ? -11.482 -22.097 -4.065 1.00 87.38 365 PRO A CA 1
ATOM 2895 C C . PRO A 1 365 ? -10.340 -21.504 -3.215 1.00 87.38 365 PRO A C 1
ATOM 2897 O O . PRO A 1 365 ? -9.966 -22.057 -2.188 1.00 87.38 365 PRO A O 1
ATOM 2900 N N . HIS A 1 366 ? -9.757 -20.371 -3.618 1.00 88.75 366 HIS A N 1
ATOM 2901 C CA . HIS A 1 366 ? -8.638 -19.736 -2.908 1.00 88.75 366 HIS A CA 1
ATOM 2902 C C . HIS A 1 366 ? -9.133 -18.771 -1.813 1.00 88.75 366 HIS A C 1
ATOM 2904 O O . HIS A 1 366 ? -8.961 -17.552 -1.885 1.00 88.75 366 HIS A O 1
ATOM 2910 N N . PHE A 1 367 ? -9.747 -19.302 -0.752 1.00 90.00 367 PHE A N 1
ATOM 2911 C CA . PHE A 1 367 ? -10.300 -18.485 0.341 1.00 90.00 367 PHE A CA 1
ATOM 2912 C C . PHE A 1 367 ? -9.257 -17.631 1.085 1.00 90.00 367 PHE A C 1
ATOM 2914 O O . PHE A 1 367 ? -9.607 -16.581 1.628 1.00 90.00 367 PHE A O 1
ATOM 2921 N N . ALA A 1 368 ? -7.973 -18.011 1.066 1.00 90.12 368 ALA A N 1
ATOM 2922 C CA . ALA A 1 368 ? -6.903 -17.217 1.674 1.00 90.12 368 ALA A CA 1
ATOM 2923 C C . ALA A 1 368 ? -6.729 -15.822 1.029 1.00 90.12 368 ALA A C 1
ATOM 2925 O O . ALA A 1 368 ? -6.280 -14.895 1.704 1.00 90.12 368 ALA A O 1
ATOM 2926 N N . GLN A 1 369 ? -7.181 -15.612 -0.216 1.00 91.38 369 GLN A N 1
ATOM 2927 C CA . GLN A 1 369 ? -7.146 -14.303 -0.886 1.00 91.38 369 GLN A CA 1
ATOM 2928 C C . GLN A 1 369 ? -7.923 -13.228 -0.125 1.00 91.38 369 GLN A C 1
ATOM 2930 O O . GLN A 1 369 ? -7.523 -12.066 -0.119 1.00 91.38 369 GLN A O 1
ATOM 2935 N N . LEU A 1 370 ? -9.011 -13.603 0.558 1.00 92.81 370 LEU A N 1
ATOM 2936 C CA . LEU A 1 370 ? -9.779 -12.681 1.397 1.00 92.81 370 LEU A CA 1
ATOM 2937 C C . LEU A 1 370 ? -8.971 -12.178 2.596 1.00 92.81 370 LEU A C 1
ATOM 2939 O O . LEU A 1 370 ? -9.144 -11.040 3.029 1.00 92.81 370 LEU A O 1
ATOM 2943 N N . LEU A 1 371 ? -8.098 -13.026 3.136 1.00 93.38 371 LEU A N 1
ATOM 2944 C CA . LEU A 1 371 ? -7.224 -12.695 4.257 1.00 93.38 371 LEU A CA 1
ATOM 2945 C C . LEU A 1 371 ?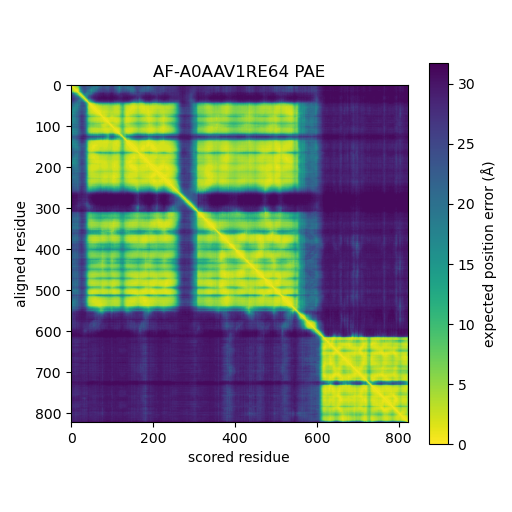 -6.048 -11.832 3.782 1.00 93.38 371 LEU A C 1
ATOM 2947 O O . LEU A 1 371 ? -5.727 -10.815 4.393 1.00 93.38 371 LEU A O 1
ATOM 2951 N N . TYR A 1 372 ? -5.455 -12.175 2.637 1.00 93.00 372 TYR A N 1
ATOM 2952 C CA . TYR A 1 372 ? -4.400 -11.369 2.020 1.00 93.00 372 TYR A CA 1
ATOM 2953 C C . TYR A 1 372 ? -4.903 -9.969 1.660 1.00 93.00 372 TYR A C 1
ATOM 2955 O O . TYR A 1 372 ? -4.247 -8.978 1.983 1.00 93.00 372 TYR A O 1
ATOM 2963 N N . PHE A 1 373 ? -6.100 -9.874 1.080 1.00 94.81 373 PHE A N 1
ATOM 2964 C CA . PHE A 1 373 ? -6.739 -8.606 0.755 1.00 94.81 373 PHE A CA 1
ATOM 2965 C C . PHE A 1 373 ? -6.956 -7.716 1.983 1.00 94.81 373 PHE A C 1
ATOM 2967 O O . PHE A 1 373 ? -6.663 -6.518 1.914 1.00 94.81 373 PHE A O 1
ATOM 2974 N N . SER A 1 374 ? -7.448 -8.266 3.102 1.00 94.75 374 SER A N 1
ATOM 2975 C CA . SER A 1 374 ? -7.707 -7.460 4.301 1.00 94.75 374 SER A CA 1
ATOM 2976 C C . SER A 1 374 ? -6.423 -6.889 4.884 1.00 94.75 374 SER A C 1
ATOM 2978 O O . SER A 1 374 ? -6.371 -5.694 5.186 1.00 94.75 374 SER A O 1
ATOM 2980 N N . LEU A 1 375 ? -5.363 -7.699 4.969 1.00 94.12 375 LEU A N 1
ATOM 2981 C CA . LEU A 1 375 ? -4.070 -7.236 5.458 1.00 94.12 375 LEU A CA 1
ATOM 2982 C C . LEU A 1 375 ? -3.469 -6.186 4.523 1.00 94.12 375 LEU A C 1
ATOM 2984 O O . LEU A 1 375 ? -3.157 -5.091 4.986 1.00 94.12 375 LEU A O 1
ATOM 2988 N N . VAL A 1 376 ? -3.377 -6.466 3.219 1.00 93.50 376 VAL A N 1
ATOM 2989 C CA . VAL A 1 376 ? -2.808 -5.528 2.235 1.00 93.50 376 VAL A CA 1
ATOM 2990 C C . VAL A 1 376 ? -3.571 -4.202 2.223 1.00 93.50 376 VAL A C 1
ATOM 2992 O O . VAL A 1 376 ? -2.949 -3.142 2.242 1.00 93.50 376 VAL A O 1
ATOM 2995 N N . SER A 1 377 ? -4.904 -4.236 2.268 1.00 94.81 377 SER A N 1
ATOM 2996 C CA . SER A 1 377 ? -5.726 -3.019 2.306 1.00 94.81 377 SER A CA 1
ATOM 2997 C C . SER A 1 377 ? -5.543 -2.234 3.604 1.00 94.81 377 SER A C 1
ATOM 2999 O O . SER A 1 377 ? -5.422 -1.011 3.566 1.00 94.81 377 SER A O 1
ATOM 3001 N N . SER A 1 378 ? -5.471 -2.923 4.749 1.00 94.00 378 SER A N 1
ATOM 3002 C CA . SER A 1 378 ? -5.229 -2.274 6.042 1.00 94.00 378 SER A CA 1
ATOM 3003 C C . SER A 1 378 ? -3.830 -1.658 6.137 1.00 94.00 378 SER A C 1
ATOM 3005 O O . SER A 1 378 ? -3.691 -0.571 6.688 1.00 94.00 378 SER A O 1
ATOM 3007 N N . LEU A 1 379 ? -2.808 -2.292 5.545 1.00 93.00 379 LEU A N 1
ATOM 3008 C CA . LEU A 1 379 ? -1.441 -1.765 5.471 1.00 93.00 379 LEU A CA 1
ATOM 3009 C C . LEU A 1 379 ? -1.338 -0.574 4.511 1.00 93.00 379 LEU A C 1
ATOM 3011 O O . LEU A 1 379 ? -0.704 0.425 4.837 1.00 93.00 379 LEU A O 1
ATOM 3015 N N . ALA A 1 380 ? -2.018 -0.628 3.361 1.00 92.69 380 ALA A N 1
ATOM 3016 C CA . ALA A 1 380 ? -2.111 0.505 2.437 1.00 92.69 380 ALA A CA 1
ATOM 3017 C C . ALA A 1 380 ? -2.818 1.725 3.058 1.00 92.69 380 ALA A C 1
ATOM 3019 O O . ALA A 1 380 ? -2.682 2.839 2.555 1.00 92.69 380 ALA A O 1
ATOM 3020 N N . LEU A 1 381 ? -3.557 1.525 4.151 1.00 93.50 381 LEU A N 1
ATOM 3021 C CA . LEU A 1 381 ? -4.232 2.553 4.941 1.00 93.50 381 LEU A CA 1
ATOM 3022 C C . LEU A 1 381 ? -3.754 2.525 6.401 1.00 93.50 381 LEU A C 1
ATOM 3024 O O . LEU A 1 381 ? -4.538 2.769 7.320 1.00 93.50 381 LEU A O 1
ATOM 3028 N N . ALA A 1 382 ? -2.472 2.217 6.632 1.00 92.00 382 ALA A N 1
ATOM 3029 C CA . ALA A 1 382 ? -1.969 1.935 7.974 1.00 92.00 382 ALA A CA 1
ATOM 3030 C C . ALA A 1 382 ? -2.210 3.051 9.009 1.00 92.00 382 ALA A C 1
ATOM 3032 O O . ALA A 1 382 ? -2.655 2.715 10.109 1.00 92.00 382 ALA A O 1
ATOM 3033 N N . PRO A 1 383 ? -2.028 4.352 8.686 1.00 89.88 383 PRO A N 1
ATOM 3034 C CA . PRO A 1 383 ? -2.350 5.436 9.618 1.00 89.88 383 PRO A CA 1
ATOM 3035 C C . PRO A 1 383 ? -3.809 5.434 10.093 1.00 89.88 383 PRO A C 1
ATOM 3037 O O . PRO A 1 383 ? -4.083 5.862 11.205 1.00 89.88 383 PRO A O 1
ATOM 3040 N N . LEU A 1 384 ? -4.742 4.906 9.292 1.00 86.94 384 LEU A N 1
ATOM 3041 C CA . LEU A 1 384 ? -6.149 4.772 9.667 1.00 86.94 384 LEU A CA 1
ATOM 3042 C C . LEU A 1 384 ? -6.390 3.524 10.533 1.00 86.94 384 LEU A C 1
ATOM 3044 O O . LEU A 1 384 ? -6.991 3.617 11.601 1.00 86.94 384 LEU A O 1
ATOM 3048 N N . HIS A 1 385 ? -5.929 2.353 10.083 1.00 88.38 385 HIS A N 1
ATOM 3049 C CA . HIS A 1 385 ? -6.299 1.068 10.696 1.00 88.38 385 HIS A CA 1
ATOM 3050 C C . HIS A 1 385 ? -5.429 0.633 11.875 1.00 88.38 385 HIS A C 1
ATOM 3052 O O . HIS A 1 385 ? -5.883 -0.195 12.666 1.00 88.38 385 HIS A O 1
ATOM 3058 N N . PHE A 1 386 ? -4.210 1.159 11.999 1.00 88.19 386 PHE A N 1
ATOM 3059 C CA . PHE A 1 386 ? -3.273 0.852 13.086 1.00 88.19 386 PHE A CA 1
ATOM 3060 C C . PHE A 1 386 ? -3.007 2.068 13.987 1.00 88.19 386 PHE A C 1
ATOM 3062 O O . PHE A 1 386 ? -2.042 2.077 14.749 1.00 88.19 386 PHE A O 1
ATOM 3069 N N . SER A 1 387 ? -3.862 3.097 13.925 1.00 85.62 387 SER A N 1
ATOM 3070 C CA . SER A 1 387 ? -3.832 4.193 14.894 1.00 85.62 387 SER A CA 1
ATOM 3071 C C . SER A 1 387 ? -4.205 3.697 16.292 1.00 85.62 387 SER A C 1
ATOM 3073 O O . SER A 1 387 ? -5.042 2.804 16.458 1.00 85.62 387 SER A O 1
ATOM 3075 N N . LEU A 1 388 ? -3.611 4.313 17.318 1.00 82.50 388 LEU A N 1
ATOM 3076 C CA . LEU A 1 388 ? -3.922 3.992 18.713 1.00 82.50 388 LEU A CA 1
ATOM 3077 C C . LEU A 1 388 ? -5.412 4.188 19.023 1.00 82.50 388 LEU A C 1
ATOM 3079 O O . LEU A 1 388 ? -5.990 3.381 19.746 1.00 82.50 388 LEU A O 1
ATOM 3083 N N . ASP A 1 389 ? -6.047 5.206 18.439 1.00 78.31 389 ASP A N 1
ATOM 3084 C CA . ASP A 1 389 ? -7.474 5.478 18.634 1.00 78.31 389 ASP A CA 1
ATOM 3085 C C . ASP A 1 389 ? -8.356 4.333 18.113 1.00 78.31 389 ASP A C 1
ATOM 3087 O O . ASP A 1 389 ? -9.206 3.821 18.844 1.00 78.31 389 ASP A O 1
ATOM 3091 N N . GLN A 1 390 ? -8.089 3.840 16.899 1.00 81.56 390 GLN A N 1
ATOM 3092 C CA . GLN A 1 390 ? -8.840 2.730 16.313 1.00 81.56 390 GLN A CA 1
ATOM 3093 C C . GLN A 1 390 ? -8.654 1.429 17.108 1.00 81.56 390 GLN A C 1
ATOM 3095 O O . GLN A 1 390 ? -9.625 0.703 17.348 1.00 81.56 390 GLN A O 1
ATOM 3100 N N . VAL A 1 391 ? -7.429 1.144 17.564 1.00 81.94 391 VAL A N 1
ATOM 3101 C CA . VAL A 1 391 ? -7.127 -0.028 18.404 1.00 81.94 391 VAL A CA 1
ATOM 3102 C C . VAL A 1 391 ? -7.883 0.054 19.733 1.00 81.94 391 VAL A C 1
ATOM 3104 O O . VAL A 1 391 ? -8.556 -0.901 20.127 1.00 81.94 391 VAL A O 1
ATOM 3107 N N . VAL A 1 392 ? -7.838 1.209 20.403 1.00 83.25 392 VAL A N 1
ATOM 3108 C CA . VAL A 1 392 ? -8.547 1.446 21.669 1.00 83.25 392 VAL A CA 1
ATOM 3109 C C . VAL A 1 392 ? -10.063 1.371 21.474 1.00 83.25 392 VAL A C 1
ATOM 3111 O O . VAL A 1 392 ? -10.761 0.795 22.312 1.00 83.25 392 VAL A O 1
ATOM 3114 N N . HIS A 1 393 ? -10.593 1.901 20.371 1.00 81.44 393 HIS A N 1
ATOM 3115 C CA . HIS A 1 393 ? -12.016 1.840 20.052 1.00 81.44 393 HIS A CA 1
ATOM 3116 C C . HIS A 1 393 ? -12.494 0.396 19.842 1.00 81.44 393 HIS A C 1
ATOM 3118 O O . HIS A 1 393 ? -13.503 -0.012 20.429 1.00 81.44 393 HIS A O 1
ATOM 3124 N N . LEU A 1 394 ? -11.752 -0.408 19.071 1.00 80.50 394 LEU A N 1
ATOM 3125 C CA . LEU A 1 394 ? -12.042 -1.832 18.876 1.00 80.50 394 LEU A CA 1
ATOM 3126 C C . LEU A 1 394 ? -11.965 -2.606 20.196 1.00 80.50 394 LEU A C 1
ATOM 3128 O O . LEU A 1 394 ? -12.879 -3.375 20.499 1.00 80.50 394 LEU A O 1
ATOM 3132 N N . PHE A 1 395 ? -10.944 -2.351 21.017 1.00 83.06 395 PHE A N 1
ATOM 3133 C CA . PHE A 1 395 ? -10.791 -2.983 22.329 1.00 83.06 395 PHE A CA 1
ATOM 3134 C C . PHE A 1 395 ? -11.942 -2.625 23.283 1.00 83.06 395 PHE A C 1
ATOM 3136 O O . PHE A 1 395 ? -12.542 -3.493 23.919 1.00 83.06 395 PHE A O 1
ATOM 3143 N N . ARG A 1 396 ? -12.340 -1.349 23.331 1.00 82.88 396 ARG A N 1
ATOM 3144 C CA . ARG A 1 396 ? -13.482 -0.888 24.133 1.00 82.88 396 ARG A CA 1
ATOM 3145 C C . ARG A 1 396 ? -14.800 -1.491 23.637 1.00 82.88 396 ARG A C 1
ATOM 3147 O O . ARG A 1 396 ? -15.639 -1.873 24.452 1.00 82.88 396 ARG A O 1
ATOM 3154 N N . SER A 1 397 ? -14.993 -1.590 22.320 1.00 77.12 397 SER A N 1
ATOM 3155 C CA . SER A 1 397 ? -16.163 -2.243 21.716 1.00 77.12 397 SER A CA 1
ATOM 3156 C C . SER A 1 397 ? -16.219 -3.731 22.067 1.00 77.12 397 SER A C 1
ATOM 3158 O O . SER A 1 397 ? -17.281 -4.232 22.443 1.00 77.12 397 SER A O 1
ATOM 3160 N N . PHE A 1 398 ? -15.072 -4.414 22.013 1.00 78.44 398 PHE A N 1
ATOM 3161 C CA . PHE A 1 398 ? -14.931 -5.810 22.413 1.00 78.44 398 PHE A CA 1
ATOM 3162 C C . PHE A 1 398 ? -15.355 -6.015 23.872 1.00 78.44 398 PHE A C 1
ATOM 3164 O O . PHE A 1 398 ? -16.158 -6.899 24.166 1.00 78.44 398 PHE A O 1
ATOM 3171 N N . TRP A 1 399 ? -14.899 -5.147 24.781 1.00 80.56 399 TRP A N 1
ATOM 3172 C CA . TRP A 1 399 ? -15.215 -5.270 26.205 1.00 80.56 399 TRP A CA 1
ATOM 3173 C C . TRP A 1 399 ? -16.681 -4.953 26.538 1.00 80.56 399 TRP A C 1
ATOM 3175 O O . TRP A 1 399 ? -17.275 -5.612 27.390 1.00 80.56 399 TRP A O 1
ATOM 3185 N N . LYS A 1 400 ? -17.310 -4.000 25.832 1.00 78.00 400 LYS A N 1
ATOM 3186 C CA . LYS A 1 400 ? -18.733 -3.652 26.024 1.00 78.00 400 LYS A CA 1
ATOM 3187 C C . LYS A 1 400 ? -19.695 -4.797 25.688 1.00 78.00 400 LYS A C 1
ATOM 3189 O O . LYS A 1 400 ? -20.761 -4.881 26.289 1.00 78.00 400 LYS A O 1
ATOM 3194 N N . LYS A 1 401 ? -19.354 -5.662 24.726 1.00 78.38 401 LYS A N 1
ATOM 3195 C CA . LYS A 1 401 ? -20.173 -6.815 24.297 1.00 78.38 401 LYS A CA 1
ATOM 3196 C C . LYS A 1 401 ? -19.391 -8.122 24.418 1.00 78.38 401 LYS A C 1
ATOM 3198 O O . LYS A 1 401 ? -19.398 -8.939 23.499 1.00 78.38 401 LYS A O 1
ATOM 3203 N N . ARG A 1 402 ? -18.727 -8.308 25.565 1.00 79.00 402 ARG A N 1
ATOM 3204 C CA . ARG A 1 402 ? -17.708 -9.343 25.799 1.00 79.00 402 ARG A CA 1
ATOM 3205 C C . ARG A 1 402 ? -18.083 -10.728 25.268 1.00 79.00 402 ARG A C 1
ATOM 3207 O O . ARG A 1 402 ? -17.299 -11.296 24.523 1.00 79.00 402 ARG A O 1
ATOM 3214 N N . ALA A 1 403 ? -19.271 -11.249 25.582 1.00 81.06 403 ALA A N 1
ATOM 3215 C CA . ALA A 1 403 ? -19.676 -12.594 25.155 1.00 81.06 403 ALA A CA 1
ATOM 3216 C C . ALA A 1 403 ? -19.853 -12.722 23.628 1.00 81.06 403 ALA A C 1
ATOM 3218 O O . ALA A 1 403 ? -19.306 -13.635 23.012 1.00 81.06 403 ALA A O 1
ATOM 3219 N N . LEU A 1 404 ? -20.570 -11.781 23.002 1.00 78.50 404 LEU A N 1
ATOM 3220 C CA . LEU A 1 404 ? -20.821 -11.796 21.558 1.00 78.50 404 LEU A CA 1
ATOM 3221 C C . LEU A 1 404 ? -19.539 -11.527 20.761 1.00 78.50 404 LEU A C 1
ATOM 3223 O O . LEU A 1 404 ? -19.276 -12.208 19.775 1.00 78.50 404 LEU A O 1
ATOM 3227 N N . CYS A 1 405 ? -18.736 -10.550 21.186 1.00 78.25 405 CYS A N 1
ATOM 3228 C CA . CYS A 1 405 ? -17.477 -10.228 20.523 1.00 78.25 405 CYS A CA 1
ATOM 3229 C C . CYS A 1 405 ? -16.454 -11.355 20.684 1.00 78.25 405 CYS A C 1
ATOM 3231 O O . CYS A 1 405 ? -15.785 -11.685 19.712 1.00 78.25 405 CYS A O 1
ATOM 3233 N N . PHE A 1 406 ? -16.373 -11.993 21.856 1.00 83.19 406 PHE A N 1
ATOM 3234 C CA . PHE A 1 406 ? -15.525 -13.168 22.049 1.00 83.19 406 PHE A CA 1
ATOM 3235 C C . PHE A 1 406 ? -15.927 -14.305 21.103 1.00 83.19 406 PHE A C 1
ATOM 3237 O O . PHE A 1 406 ? -15.074 -14.813 20.386 1.00 83.19 406 PHE A O 1
ATOM 3244 N N . PHE A 1 407 ? -17.223 -14.627 21.014 1.00 83.12 407 PHE A N 1
ATOM 3245 C CA . PHE A 1 407 ? -17.730 -15.632 20.074 1.00 83.12 407 PHE A CA 1
ATOM 3246 C C . PHE A 1 407 ? -17.430 -15.282 18.605 1.00 83.12 407 PHE A C 1
ATOM 3248 O O . PHE A 1 407 ? -16.985 -16.127 17.835 1.00 83.12 407 PHE A O 1
ATOM 3255 N N . GLN A 1 408 ? -17.624 -14.025 18.198 1.00 82.94 408 GLN A N 1
ATOM 3256 C CA . GLN A 1 408 ? -17.309 -13.585 16.834 1.00 82.94 408 GLN A CA 1
ATOM 3257 C C . GLN A 1 408 ? -15.815 -13.707 16.513 1.00 82.94 408 GLN A C 1
ATOM 3259 O O . GLN A 1 408 ? -15.460 -14.142 15.419 1.00 82.94 408 GLN A O 1
ATOM 3264 N N . TRP A 1 409 ? -14.943 -13.340 17.454 1.00 86.31 409 TRP A N 1
ATOM 3265 C CA . TRP A 1 409 ? -13.494 -13.446 17.287 1.00 86.31 409 TRP A CA 1
ATOM 3266 C C . TRP A 1 409 ? -13.024 -14.899 17.231 1.00 86.31 409 TRP A C 1
ATOM 3268 O O . TRP A 1 409 ? -12.209 -15.227 16.372 1.00 86.31 409 TRP A O 1
ATOM 3278 N N . THR A 1 410 ? -13.549 -15.785 18.083 1.00 86.56 410 THR A N 1
ATOM 3279 C CA . THR A 1 410 ? -13.186 -17.211 18.055 1.00 86.56 410 THR A CA 1
ATOM 3280 C C . THR A 1 410 ? -13.643 -17.883 16.764 1.00 86.56 410 THR A C 1
ATOM 3282 O O . THR A 1 410 ? -12.853 -18.592 16.143 1.00 86.56 410 THR A O 1
ATOM 3285 N N . VAL A 1 411 ? -14.863 -17.598 16.294 1.00 87.88 411 VAL A N 1
ATOM 3286 C CA . VAL A 1 411 ? -15.359 -18.091 14.997 1.00 87.88 411 VAL A CA 1
ATOM 3287 C C . VAL A 1 411 ? -14.507 -17.556 13.843 1.00 87.88 411 VAL A C 1
ATOM 3289 O O . VAL A 1 411 ? -14.119 -18.327 12.966 1.00 87.88 411 VAL A O 1
ATOM 3292 N N . ALA A 1 412 ? -14.162 -16.264 13.848 1.00 89.25 412 ALA A N 1
ATOM 3293 C CA . ALA A 1 412 ? -13.329 -15.664 12.806 1.00 89.25 412 ALA A CA 1
ATOM 3294 C C . ALA A 1 412 ? -11.907 -16.249 12.778 1.00 89.25 412 ALA A C 1
ATOM 3296 O O . ALA A 1 412 ? -11.378 -16.508 11.695 1.00 89.25 412 ALA A O 1
ATOM 3297 N N . LEU A 1 413 ? -11.299 -16.497 13.943 1.00 91.94 413 LEU A N 1
ATOM 3298 C CA . LEU A 1 413 ? -9.989 -17.145 14.063 1.00 91.94 413 LEU A CA 1
ATOM 3299 C C . LEU A 1 413 ? -10.033 -18.597 13.575 1.00 91.94 413 LEU A C 1
ATOM 3301 O O . LEU A 1 413 ? -9.166 -18.997 12.798 1.00 91.94 413 LEU A O 1
ATOM 3305 N N . ALA A 1 414 ? -11.051 -19.367 13.969 1.00 91.44 414 ALA A N 1
ATOM 3306 C CA . ALA A 1 414 ? -11.221 -20.749 13.528 1.00 91.44 414 ALA A CA 1
ATOM 3307 C C . ALA A 1 414 ? -11.416 -20.833 12.004 1.00 91.44 414 ALA A C 1
ATOM 3309 O O . ALA A 1 414 ? -10.701 -21.573 11.328 1.00 91.44 414 ALA A O 1
ATOM 3310 N N . ALA A 1 415 ? -12.311 -20.012 11.446 1.00 90.88 415 ALA A N 1
ATOM 3311 C CA . ALA A 1 415 ? -12.555 -19.950 10.006 1.00 90.88 415 ALA A CA 1
ATOM 3312 C C . ALA A 1 415 ? -11.310 -19.497 9.225 1.00 90.88 415 ALA A C 1
ATOM 3314 O O . ALA A 1 415 ? -10.954 -20.113 8.224 1.00 90.88 415 ALA A O 1
ATOM 3315 N N . SER A 1 416 ? -10.601 -18.468 9.701 1.00 92.06 416 SER A N 1
ATOM 3316 C CA . SER A 1 416 ? -9.381 -17.976 9.045 1.00 92.06 416 SER A CA 1
ATOM 3317 C C . SER A 1 416 ? -8.249 -19.003 9.099 1.00 92.06 416 SER A C 1
ATOM 3319 O O . SER A 1 416 ? -7.522 -19.165 8.123 1.00 92.06 416 SER A O 1
ATOM 3321 N N . THR A 1 417 ? -8.127 -19.747 10.201 1.00 92.19 417 THR A N 1
ATOM 3322 C CA . THR A 1 417 ? -7.163 -20.851 10.317 1.00 92.19 417 THR A CA 1
ATOM 3323 C C . THR A 1 417 ? -7.496 -21.970 9.332 1.00 92.19 417 THR A C 1
ATOM 3325 O O . THR A 1 417 ? -6.602 -22.445 8.634 1.00 92.19 417 THR A O 1
ATOM 3328 N N . LEU A 1 418 ? -8.777 -22.339 9.206 1.00 92.56 418 LEU A N 1
ATOM 3329 C CA . LEU A 1 418 ? -9.243 -23.319 8.220 1.00 92.56 418 LEU A CA 1
ATOM 3330 C C . LEU A 1 418 ? -8.962 -22.858 6.782 1.00 92.56 418 LEU A C 1
ATOM 3332 O O . LEU A 1 418 ? -8.497 -23.655 5.964 1.00 92.56 418 LEU A O 1
ATOM 3336 N N . PHE A 1 419 ? -9.200 -21.576 6.485 1.00 92.38 419 PHE A N 1
ATOM 3337 C CA . PHE A 1 419 ? -8.907 -20.972 5.184 1.00 92.38 419 PHE A CA 1
ATOM 3338 C C . PHE A 1 419 ? -7.418 -21.007 4.856 1.00 92.38 419 PHE A C 1
ATOM 3340 O O . PHE A 1 419 ? -7.047 -21.426 3.763 1.00 92.38 419 PHE A O 1
ATOM 3347 N N . VAL A 1 420 ? -6.555 -20.637 5.803 1.00 90.81 420 VAL A N 1
ATOM 3348 C CA . VAL A 1 420 ? -5.106 -20.710 5.598 1.00 90.81 420 VAL A CA 1
ATOM 3349 C C . VAL A 1 420 ? -4.638 -22.158 5.443 1.00 90.81 420 VAL A C 1
ATOM 3351 O O . VAL A 1 420 ? -3.798 -22.432 4.586 1.00 90.81 420 VAL A O 1
ATOM 3354 N N . HIS A 1 421 ? -5.165 -23.084 6.246 1.00 90.31 421 HIS A N 1
ATOM 3355 C CA . HIS A 1 421 ? -4.765 -24.489 6.213 1.00 90.31 421 HIS A CA 1
ATOM 3356 C C . HIS A 1 421 ? -5.134 -25.164 4.889 1.00 90.31 421 HIS A C 1
ATOM 3358 O O . HIS A 1 421 ? -4.271 -25.773 4.261 1.00 90.31 421 HIS A O 1
ATOM 3364 N N . SER A 1 422 ? -6.394 -25.021 4.465 1.00 87.69 422 SER A N 1
ATOM 3365 C CA . SER A 1 422 ? -6.978 -25.814 3.372 1.00 87.69 422 SER A CA 1
ATOM 3366 C C . SER A 1 422 ? -6.972 -25.096 2.021 1.00 87.69 422 SER A C 1
ATOM 3368 O O . SER A 1 422 ? -7.057 -25.745 0.985 1.00 87.69 422 SER A O 1
ATOM 3370 N N . TYR A 1 423 ? -6.885 -23.761 2.016 1.00 86.69 423 TYR A N 1
ATOM 3371 C CA . TYR A 1 423 ? -7.138 -22.936 0.829 1.00 86.69 423 TYR A CA 1
ATOM 3372 C C . TYR A 1 423 ? -6.055 -21.873 0.563 1.00 86.69 423 TYR A C 1
ATOM 3374 O O . TYR A 1 423 ? -6.306 -20.908 -0.161 1.00 86.69 423 TYR A O 1
ATOM 3382 N N . SER A 1 424 ? -4.848 -22.044 1.121 1.00 84.56 424 SER A N 1
ATOM 3383 C CA . SER A 1 424 ? -3.650 -21.301 0.688 1.00 84.56 424 SER A CA 1
ATOM 3384 C C . SER A 1 424 ? -2.968 -22.061 -0.451 1.00 84.56 424 SER A C 1
ATOM 3386 O O . SER A 1 424 ? -2.187 -22.981 -0.206 1.00 84.56 424 SER A O 1
ATOM 3388 N N . ILE A 1 425 ? -3.265 -21.691 -1.696 1.00 83.19 425 ILE A N 1
ATOM 3389 C CA . ILE A 1 425 ? -2.814 -22.434 -2.884 1.00 83.19 425 ILE A CA 1
ATOM 3390 C C . ILE A 1 425 ? -1.490 -21.860 -3.408 1.00 83.19 425 ILE A C 1
ATOM 3392 O O . ILE A 1 425 ? -1.407 -20.680 -3.749 1.00 83.19 425 ILE A O 1
ATOM 3396 N N . ALA A 1 426 ? -0.463 -22.705 -3.535 1.00 81.62 426 ALA A N 1
ATOM 3397 C CA . ALA A 1 426 ? 0.770 -22.366 -4.245 1.00 81.62 426 ALA A CA 1
ATOM 3398 C C . ALA A 1 426 ? 0.587 -22.625 -5.748 1.00 81.62 426 ALA A C 1
ATOM 3400 O O . ALA A 1 426 ? 0.794 -23.742 -6.217 1.00 81.62 426 ALA A O 1
ATOM 3401 N N . HIS A 1 427 ? 0.156 -21.620 -6.510 1.00 81.81 427 HIS A N 1
ATOM 3402 C CA . HIS A 1 427 ? -0.048 -21.801 -7.949 1.00 81.81 427 HIS A CA 1
ATOM 3403 C C . HIS A 1 427 ? 1.280 -21.991 -8.705 1.00 81.81 427 HIS A C 1
ATOM 3405 O O . HIS A 1 427 ? 2.271 -21.336 -8.386 1.00 81.81 427 HIS A O 1
ATOM 3411 N N . ALA A 1 428 ? 1.294 -22.814 -9.760 1.00 80.62 428 ALA A N 1
ATOM 3412 C CA . ALA A 1 428 ? 2.501 -23.089 -10.548 1.00 80.62 428 ALA A CA 1
ATOM 3413 C C . ALA A 1 428 ? 3.138 -21.810 -11.128 1.00 80.62 428 ALA A C 1
ATOM 3415 O O . ALA A 1 428 ? 4.334 -21.602 -10.951 1.00 80.62 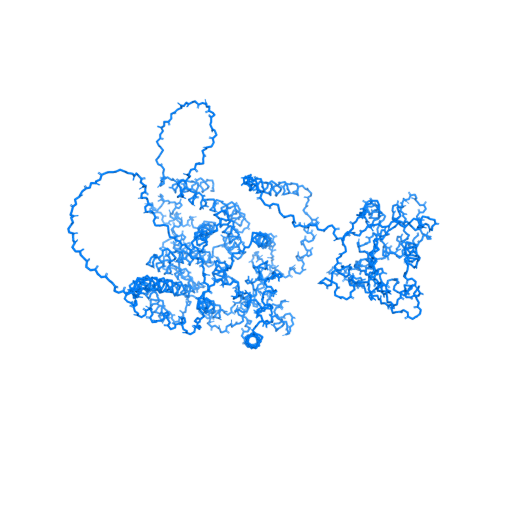428 ALA A O 1
ATOM 3416 N N . TYR A 1 429 ? 2.345 -20.901 -11.715 1.00 77.56 429 TYR A N 1
ATOM 3417 C CA . TYR A 1 429 ? 2.848 -19.598 -12.193 1.00 77.56 429 TYR A CA 1
ATOM 3418 C C . TYR A 1 429 ? 3.477 -18.741 -11.091 1.00 77.56 429 TYR A C 1
ATOM 3420 O O . TYR A 1 429 ? 4.487 -18.088 -11.334 1.00 77.56 429 TYR A O 1
ATOM 3428 N N . LEU A 1 430 ? 2.916 -18.774 -9.875 1.00 80.94 430 LEU A N 1
ATOM 3429 C CA . LEU A 1 430 ? 3.475 -18.037 -8.743 1.00 80.94 430 LEU A CA 1
ATOM 3430 C C . LEU A 1 430 ? 4.865 -18.564 -8.392 1.00 80.94 430 LEU A C 1
ATOM 3432 O O . LEU A 1 430 ? 5.727 -17.765 -8.070 1.00 80.94 430 LEU A O 1
ATOM 3436 N N . LEU A 1 431 ? 5.071 -19.885 -8.438 1.00 80.94 431 LEU A N 1
ATOM 3437 C CA . LEU A 1 431 ? 6.346 -20.531 -8.114 1.00 80.94 431 LEU A CA 1
ATOM 3438 C C . LEU A 1 431 ? 7.367 -20.464 -9.258 1.00 80.94 431 LEU A C 1
ATOM 3440 O O . LEU A 1 431 ? 8.568 -20.449 -8.992 1.00 80.94 431 LEU A O 1
ATOM 3444 N N . ALA A 1 432 ? 6.897 -20.439 -10.505 1.00 75.94 432 ALA A N 1
ATOM 3445 C CA . ALA A 1 432 ? 7.738 -20.409 -11.695 1.00 75.94 432 ALA A CA 1
ATOM 3446 C C . ALA A 1 432 ? 8.314 -19.013 -11.974 1.00 75.94 432 ALA A C 1
ATOM 3448 O O . ALA A 1 432 ? 9.442 -18.899 -12.451 1.00 75.94 432 ALA A O 1
ATOM 3449 N N . ASP A 1 433 ? 7.573 -17.948 -11.655 1.00 72.19 433 ASP A N 1
ATOM 3450 C CA . ASP A 1 433 ? 7.967 -16.583 -11.991 1.00 72.19 433 ASP A CA 1
ATOM 3451 C C . ASP A 1 433 ? 8.542 -15.823 -10.784 1.00 72.19 433 ASP A C 1
ATOM 3453 O O . ASP A 1 433 ? 7.847 -15.125 -10.042 1.00 72.19 433 ASP A O 1
ATOM 3457 N N . ASN A 1 434 ? 9.864 -15.913 -10.614 1.00 75.38 434 ASN A N 1
ATOM 3458 C CA . ASN A 1 434 ? 10.583 -15.188 -9.564 1.00 75.38 434 ASN A CA 1
ATOM 3459 C C . ASN A 1 434 ? 10.761 -13.682 -9.840 1.00 75.38 434 ASN A C 1
ATOM 3461 O O . ASN A 1 434 ? 11.447 -13.006 -9.068 1.00 75.38 434 ASN A O 1
ATOM 3465 N N . ARG A 1 435 ? 10.158 -13.148 -10.911 1.00 71.94 435 ARG A N 1
ATOM 3466 C CA . ARG A 1 435 ? 10.214 -11.718 -11.236 1.00 71.94 435 ARG A CA 1
ATOM 3467 C C . ARG A 1 435 ? 9.229 -10.902 -10.407 1.00 71.94 435 ARG A C 1
ATOM 3469 O O . ARG A 1 435 ? 9.435 -9.716 -10.162 1.00 71.94 435 ARG A O 1
ATOM 3476 N N . HIS A 1 436 ? 8.174 -11.550 -9.923 1.00 72.06 436 HIS A N 1
ATOM 3477 C CA . HIS A 1 436 ? 7.077 -10.900 -9.222 1.00 72.06 436 HIS A CA 1
ATOM 3478 C C . HIS A 1 436 ? 7.322 -10.795 -7.710 1.00 72.06 436 HIS A C 1
ATOM 3480 O O . HIS A 1 436 ? 7.773 -11.735 -7.057 1.00 72.06 436 HIS A O 1
ATOM 3486 N N . TYR A 1 437 ? 6.918 -9.672 -7.110 1.00 73.62 437 TYR A N 1
ATOM 3487 C CA . TYR A 1 437 ? 6.930 -9.471 -5.650 1.00 73.62 437 TYR A CA 1
ATOM 3488 C C . TYR A 1 437 ? 6.106 -10.534 -4.905 1.00 73.62 437 TYR A C 1
ATOM 3490 O O . TYR A 1 437 ? 6.430 -10.912 -3.778 1.00 73.62 437 TYR A O 1
ATOM 3498 N N . THR A 1 438 ? 5.059 -11.063 -5.542 1.00 80.19 438 THR A N 1
ATOM 3499 C CA . THR A 1 438 ? 4.204 -12.113 -4.978 1.00 80.19 438 THR A CA 1
ATOM 3500 C C . THR A 1 438 ? 4.958 -13.427 -4.784 1.00 80.19 438 THR A C 1
ATOM 3502 O O . THR A 1 438 ? 4.715 -14.098 -3.781 1.00 80.19 438 THR A O 1
ATOM 3505 N N . PHE A 1 439 ? 5.940 -13.753 -5.638 1.00 82.81 439 PHE A N 1
ATOM 3506 C CA . PHE A 1 439 ? 6.823 -14.910 -5.441 1.00 82.81 439 PHE A CA 1
ATOM 3507 C C . PHE A 1 439 ? 7.631 -14.778 -4.149 1.00 82.81 439 PHE A C 1
ATOM 3509 O O . PHE A 1 439 ? 7.674 -15.704 -3.338 1.00 82.81 439 PHE A O 1
ATOM 3516 N N . TYR A 1 440 ? 8.250 -13.617 -3.914 1.00 80.69 440 TYR A N 1
ATOM 3517 C CA . TYR A 1 440 ? 9.053 -13.400 -2.709 1.00 80.69 440 TYR A CA 1
ATOM 3518 C C . TYR A 1 440 ? 8.198 -13.277 -1.454 1.00 80.69 440 TYR A C 1
ATOM 3520 O O . TYR A 1 440 ? 8.599 -13.789 -0.413 1.00 80.69 440 TYR A O 1
ATOM 3528 N N . LEU A 1 441 ? 7.014 -12.670 -1.537 1.00 82.44 441 LEU A N 1
ATOM 3529 C CA . LEU A 1 441 ? 6.064 -12.662 -0.429 1.00 82.44 441 LEU A CA 1
ATOM 3530 C C . LEU A 1 441 ? 5.638 -14.088 -0.063 1.00 82.44 441 LEU A C 1
ATOM 3532 O O . LEU A 1 441 ? 5.667 -14.464 1.108 1.00 82.44 441 LEU A O 1
ATOM 3536 N N . TRP A 1 442 ? 5.299 -14.900 -1.065 1.00 85.31 442 TRP A N 1
ATOM 3537 C CA . TRP A 1 442 ? 4.936 -16.294 -0.855 1.00 85.31 442 TRP A CA 1
ATOM 3538 C C . TRP A 1 442 ? 6.089 -17.078 -0.230 1.00 85.31 442 TRP A C 1
ATOM 3540 O O . TRP A 1 442 ? 5.919 -17.691 0.817 1.00 85.31 442 TRP A O 1
ATOM 3550 N N . ARG A 1 443 ? 7.286 -17.000 -0.820 1.00 85.25 443 ARG A N 1
ATOM 3551 C CA . ARG A 1 443 ? 8.451 -17.793 -0.414 1.00 85.25 443 ARG A CA 1
ATOM 3552 C C . ARG A 1 443 ? 9.107 -17.321 0.887 1.00 85.25 443 ARG A C 1
ATOM 3554 O O . ARG A 1 443 ? 9.480 -18.156 1.698 1.00 85.25 443 ARG A O 1
ATOM 3561 N N . LYS A 1 444 ? 9.308 -16.013 1.080 1.00 84.50 444 LYS A N 1
ATOM 3562 C CA . LYS A 1 444 ? 10.075 -15.454 2.216 1.00 84.50 444 LYS A CA 1
ATOM 3563 C C . LYS A 1 444 ? 9.214 -15.037 3.406 1.00 84.50 444 LYS A C 1
ATOM 3565 O O . LYS A 1 444 ? 9.763 -14.920 4.498 1.00 84.50 444 LYS A O 1
ATOM 3570 N N . VAL A 1 445 ? 7.914 -14.793 3.215 1.00 85.00 445 VAL A N 1
ATOM 3571 C CA . VAL A 1 445 ? 7.006 -14.373 4.297 1.00 85.00 445 VAL A CA 1
ATOM 3572 C C . VAL A 1 445 ? 6.008 -15.480 4.614 1.00 85.00 445 VAL A C 1
ATOM 3574 O O . VAL A 1 445 ? 6.050 -16.027 5.708 1.00 85.00 445 VAL A O 1
ATOM 3577 N N . ILE A 1 446 ? 5.149 -15.865 3.669 1.00 84.50 446 ILE A N 1
ATOM 3578 C CA . ILE A 1 446 ? 4.060 -16.823 3.940 1.00 84.50 446 ILE A CA 1
ATOM 3579 C C . ILE A 1 446 ? 4.608 -18.233 4.220 1.00 84.50 446 ILE A C 1
ATOM 3581 O O . ILE A 1 446 ? 4.173 -18.880 5.171 1.00 84.50 446 ILE A O 1
ATOM 3585 N N . GLN A 1 447 ? 5.580 -18.686 3.426 1.00 85.56 447 GLN A N 1
ATOM 3586 C CA . GLN A 1 447 ? 6.229 -20.002 3.523 1.00 85.56 447 GLN A CA 1
ATOM 3587 C C . GLN A 1 447 ? 7.634 -19.936 4.144 1.00 85.56 447 GLN A C 1
ATOM 3589 O O . GLN A 1 447 ? 8.413 -20.871 3.987 1.00 85.56 447 GLN A O 1
ATOM 3594 N N . SER A 1 448 ? 7.969 -18.844 4.846 1.00 85.56 448 SER A N 1
ATOM 3595 C CA . SER A 1 448 ? 9.275 -18.687 5.512 1.00 85.56 448 SER A CA 1
ATOM 3596 C C . SER A 1 448 ? 9.562 -19.842 6.476 1.00 85.56 448 SER A C 1
ATOM 3598 O O . SER A 1 448 ? 10.636 -20.437 6.474 1.00 85.56 448 SER A O 1
ATOM 3600 N N . HIS A 1 449 ? 8.546 -20.184 7.268 1.00 86.81 449 HIS A N 1
ATOM 3601 C CA . HIS A 1 449 ? 8.501 -21.340 8.143 1.00 86.81 449 HIS A CA 1
ATOM 3602 C C . HIS A 1 449 ? 7.080 -21.920 8.108 1.00 86.81 449 HIS A C 1
ATOM 3604 O O . HIS A 1 449 ? 6.113 -21.193 7.858 1.00 86.81 449 HIS A O 1
ATOM 3610 N N . TRP A 1 450 ? 6.918 -23.218 8.387 1.00 83.00 450 TRP A N 1
ATOM 3611 C CA . TRP A 1 450 ? 5.616 -23.901 8.301 1.00 83.00 450 TRP A CA 1
ATOM 3612 C C . TRP A 1 450 ? 4.533 -23.262 9.192 1.00 83.00 450 TRP A C 1
ATOM 3614 O O . TRP A 1 450 ? 3.341 -23.355 8.886 1.00 83.00 450 TRP A O 1
ATOM 3624 N N . SER A 1 451 ? 4.951 -22.593 10.274 1.00 86.19 451 SER A N 1
ATOM 3625 C CA . SER A 1 451 ? 4.076 -21.903 11.225 1.00 86.19 451 SER A CA 1
ATOM 3626 C C . SER A 1 451 ? 3.735 -20.456 10.839 1.00 86.19 451 SER A C 1
ATOM 3628 O O . SER A 1 451 ? 2.728 -19.933 11.319 1.00 86.19 451 SER A O 1
ATOM 3630 N N . THR A 1 452 ? 4.508 -19.799 9.961 1.00 85.25 452 THR A N 1
ATOM 3631 C CA . THR A 1 452 ? 4.358 -18.357 9.677 1.00 85.25 452 THR A CA 1
ATOM 3632 C C . THR A 1 452 ? 2.996 -18.026 9.075 1.00 85.25 452 THR A C 1
ATOM 3634 O O . THR A 1 452 ? 2.361 -17.058 9.488 1.00 85.25 452 THR A O 1
ATOM 3637 N N . LYS A 1 453 ? 2.484 -18.873 8.172 1.00 86.19 453 LYS A N 1
ATOM 3638 C CA . LYS A 1 453 ? 1.140 -18.710 7.597 1.00 86.19 453 LYS A CA 1
ATOM 3639 C C . LYS A 1 453 ? 0.029 -18.659 8.658 1.00 86.19 453 LYS A C 1
ATOM 3641 O O . LYS A 1 453 ? -0.925 -17.905 8.494 1.00 86.19 453 LYS A O 1
ATOM 3646 N N . TYR A 1 454 ? 0.165 -19.404 9.760 1.00 90.44 454 TYR A N 1
ATOM 3647 C CA . TYR A 1 454 ? -0.802 -19.389 10.865 1.00 90.44 454 TYR A CA 1
ATOM 3648 C C . TYR A 1 454 ? -0.575 -18.217 11.819 1.00 90.44 454 TYR A C 1
ATOM 3650 O O . TYR A 1 454 ? -1.536 -17.653 12.332 1.00 90.44 454 TYR A O 1
ATOM 3658 N N . LEU A 1 455 ? 0.679 -17.797 12.013 1.00 90.44 455 LEU A N 1
ATOM 3659 C CA . LEU A 1 455 ? 1.015 -16.638 12.844 1.00 90.44 455 LEU A CA 1
ATOM 3660 C C . LEU A 1 455 ? 0.420 -15.328 12.293 1.00 90.44 455 LEU A C 1
ATOM 3662 O O . LEU A 1 455 ? 0.160 -14.400 13.053 1.00 90.44 455 LEU A O 1
ATOM 3666 N N . LEU A 1 456 ? 0.155 -15.260 10.984 1.00 90.25 456 LEU A N 1
ATOM 3667 C CA . LEU A 1 456 ? -0.517 -14.124 10.344 1.00 90.25 456 LEU A CA 1
ATOM 3668 C C . LEU A 1 456 ? -2.043 -14.104 10.563 1.00 90.25 456 LEU A C 1
ATOM 3670 O O . LEU A 1 456 ? -2.668 -13.065 10.357 1.00 90.25 456 LEU A O 1
ATOM 3674 N N . VAL A 1 457 ? -2.660 -15.205 11.015 1.00 92.94 457 VAL A N 1
ATOM 3675 C CA . VAL A 1 457 ? -4.123 -15.313 11.183 1.00 92.94 457 VAL A CA 1
ATOM 3676 C C . VAL A 1 457 ? -4.708 -14.251 12.125 1.00 92.94 457 VAL A C 1
ATOM 3678 O O . VAL A 1 457 ? -5.678 -13.600 11.726 1.00 92.94 457 VAL A O 1
ATOM 3681 N N . PRO A 1 458 ? -4.140 -13.988 13.319 1.00 92.69 458 PRO A N 1
ATOM 3682 C CA . PRO A 1 458 ? -4.629 -12.915 14.184 1.00 92.69 458 PRO A CA 1
ATOM 3683 C C . PRO A 1 458 ? -4.602 -11.536 13.513 1.00 92.69 458 PRO A C 1
ATOM 3685 O O . PRO A 1 458 ? -5.527 -10.748 13.705 1.00 92.69 458 PRO A O 1
ATOM 3688 N N . LEU A 1 459 ? -3.588 -11.262 12.681 1.00 91.31 459 LEU A N 1
ATOM 3689 C CA . LEU A 1 459 ? -3.489 -10.008 11.929 1.00 91.31 459 LEU A CA 1
ATOM 3690 C C . LEU A 1 459 ? -4.573 -9.919 10.851 1.00 91.31 459 LEU A C 1
ATOM 3692 O O . LEU A 1 459 ? -5.231 -8.889 10.748 1.00 91.31 459 LEU A O 1
ATOM 3696 N N . TYR A 1 460 ? -4.828 -10.999 10.104 1.00 93.25 460 TYR A N 1
ATOM 3697 C CA . TYR A 1 460 ? -5.906 -11.034 9.107 1.00 93.25 460 TYR A CA 1
ATOM 3698 C C . TYR A 1 460 ? -7.282 -10.774 9.720 1.00 93.25 460 TYR A C 1
ATOM 3700 O O . TYR A 1 460 ? -8.090 -10.026 9.157 1.00 93.25 460 TYR A O 1
ATOM 3708 N N . VAL A 1 461 ? -7.540 -11.386 10.879 1.00 92.12 461 VAL A N 1
ATOM 3709 C CA . VAL A 1 461 ? -8.786 -11.206 11.627 1.00 92.12 461 VAL A CA 1
ATOM 3710 C C . VAL A 1 461 ? -8.897 -9.765 12.120 1.00 92.12 461 VAL A C 1
ATOM 3712 O O . VAL A 1 461 ? -9.907 -9.114 11.847 1.00 92.12 461 VAL A O 1
ATOM 3715 N N . TYR A 1 462 ? -7.847 -9.226 12.751 1.00 92.38 462 TYR A N 1
ATOM 3716 C CA . TYR A 1 462 ? -7.805 -7.822 13.166 1.00 92.38 462 TYR A CA 1
ATOM 3717 C C . TYR A 1 462 ? -8.100 -6.869 12.000 1.00 92.38 462 TYR A C 1
ATOM 3719 O O . TYR A 1 462 ? -8.953 -5.988 12.131 1.00 92.38 462 TYR A O 1
ATOM 3727 N N . SER A 1 463 ? -7.453 -7.066 10.847 1.00 93.75 463 SER A N 1
ATOM 3728 C CA . SER A 1 463 ? -7.644 -6.228 9.663 1.00 93.75 463 SER A CA 1
ATOM 3729 C C . SER A 1 463 ? -9.104 -6.205 9.204 1.00 93.75 463 SER A C 1
ATOM 3731 O O . SER A 1 463 ? -9.628 -5.128 8.926 1.00 93.75 463 SER A O 1
ATOM 3733 N N . TRP A 1 464 ? -9.801 -7.347 9.189 1.00 92.81 464 TRP A N 1
ATOM 3734 C CA . TRP A 1 464 ? -11.229 -7.390 8.845 1.00 92.81 464 TRP A CA 1
ATOM 3735 C C . TRP A 1 464 ? -12.112 -6.669 9.865 1.00 92.81 464 TRP A C 1
ATOM 3737 O O . TRP A 1 464 ? -12.972 -5.882 9.471 1.00 92.81 464 TRP A O 1
ATOM 3747 N N . PHE A 1 465 ? -11.886 -6.875 11.166 1.00 89.69 465 PHE A N 1
ATOM 3748 C CA . PHE A 1 465 ? -12.631 -6.155 12.204 1.00 89.69 465 PHE A CA 1
ATOM 3749 C C . PHE A 1 465 ? -12.395 -4.640 12.130 1.00 89.69 465 PHE A C 1
ATOM 3751 O O . PHE A 1 465 ? -13.342 -3.864 12.271 1.00 89.69 465 PHE A O 1
ATOM 3758 N N . SER A 1 466 ? -11.162 -4.214 11.846 1.00 90.62 466 SER A N 1
ATOM 3759 C CA . SER A 1 466 ? -10.823 -2.804 11.649 1.00 90.62 466 SER A CA 1
ATOM 3760 C C . SER A 1 466 ? -11.483 -2.224 10.396 1.00 90.62 466 SER A C 1
ATOM 3762 O O . SER A 1 466 ? -12.047 -1.132 10.459 1.00 90.62 466 SER A O 1
ATOM 3764 N N . ILE A 1 467 ? -11.499 -2.965 9.283 1.00 91.25 467 ILE A N 1
ATOM 3765 C CA . ILE A 1 467 ? -12.202 -2.584 8.049 1.00 91.25 467 ILE A CA 1
ATOM 3766 C C . ILE A 1 467 ? -13.703 -2.424 8.300 1.00 91.25 467 ILE A C 1
ATOM 3768 O O . ILE A 1 467 ? -14.270 -1.386 7.963 1.00 91.25 467 ILE A O 1
ATOM 3772 N N . PHE A 1 468 ? -14.353 -3.406 8.928 1.00 88.69 468 PHE A N 1
ATOM 3773 C CA . PHE A 1 468 ? -15.785 -3.328 9.218 1.00 88.69 468 PHE A CA 1
ATOM 3774 C C . PHE A 1 468 ? -16.126 -2.195 10.186 1.00 88.69 468 PHE A C 1
ATOM 3776 O O . PHE A 1 468 ? -17.159 -1.554 10.016 1.00 88.69 468 PHE A O 1
ATOM 3783 N N . GLY A 1 469 ? -15.255 -1.911 11.158 1.00 82.88 469 GLY A N 1
ATOM 3784 C CA . GLY A 1 469 ? -15.406 -0.762 12.050 1.00 82.88 469 GLY A CA 1
ATOM 3785 C C . GLY A 1 469 ? -15.215 0.589 11.352 1.00 82.88 469 GLY A C 1
ATOM 3786 O O . GLY A 1 469 ? -15.828 1.569 11.758 1.00 82.88 469 GLY A O 1
ATOM 3787 N N . ALA A 1 470 ? -14.391 0.651 10.302 1.00 86.12 470 ALA A N 1
ATOM 3788 C CA . ALA A 1 470 ? -14.111 1.880 9.561 1.00 86.12 470 ALA A CA 1
ATOM 3789 C C . ALA A 1 470 ? -15.166 2.215 8.488 1.00 86.12 470 ALA A C 1
ATOM 3791 O O . ALA A 1 470 ? -15.226 3.359 8.031 1.00 86.12 470 ALA A O 1
ATOM 3792 N N . LEU A 1 471 ? -15.976 1.244 8.055 1.00 86.62 471 LEU A N 1
ATOM 3793 C CA . LEU A 1 471 ? -17.023 1.444 7.051 1.00 86.62 471 LEU A CA 1
ATOM 3794 C C . LEU A 1 471 ? -18.247 2.136 7.668 1.00 86.62 471 LEU A C 1
ATOM 3796 O O . LEU A 1 471 ? -19.014 1.538 8.419 1.00 86.62 471 LEU A O 1
ATOM 3800 N N . ALA A 1 472 ? -18.488 3.387 7.276 1.00 78.19 472 ALA A N 1
ATOM 3801 C CA . ALA A 1 472 ? -19.599 4.207 7.763 1.00 78.19 472 ALA A CA 1
ATOM 3802 C C . ALA A 1 472 ? -20.930 3.879 7.046 1.00 78.19 472 ALA A C 1
ATOM 3804 O O . ALA A 1 472 ? -21.594 4.771 6.507 1.00 78.19 472 ALA A O 1
ATOM 3805 N N . ARG A 1 473 ? -21.294 2.592 6.941 1.00 84.12 473 ARG A N 1
ATOM 3806 C CA . ARG A 1 473 ? -22.417 2.110 6.115 1.00 84.12 473 ARG A CA 1
ATOM 3807 C C . ARG A 1 473 ? -23.320 1.101 6.836 1.00 84.12 473 ARG A C 1
ATOM 3809 O O . ARG A 1 473 ? -22.878 0.462 7.788 1.00 84.12 473 ARG A O 1
ATOM 3816 N N . PRO A 1 474 ? -24.584 0.939 6.389 1.00 82.06 474 PRO A N 1
ATOM 3817 C CA . PRO A 1 474 ? -25.484 -0.072 6.938 1.00 82.06 474 PRO A CA 1
ATOM 3818 C C . PRO A 1 474 ? -24.913 -1.485 6.794 1.00 82.06 474 PRO A C 1
ATOM 3820 O O . PRO A 1 474 ? -24.177 -1.776 5.846 1.00 82.06 474 PRO A O 1
ATOM 3823 N N . LYS A 1 475 ? -25.284 -2.389 7.707 1.00 83.81 475 LYS A N 1
ATOM 3824 C CA . LYS A 1 475 ? -24.736 -3.757 7.758 1.00 83.81 475 LYS A CA 1
ATOM 3825 C C . LYS A 1 475 ? -24.971 -4.528 6.462 1.00 83.81 475 LYS A C 1
ATOM 3827 O O . LYS A 1 475 ? -24.103 -5.287 6.040 1.00 83.81 475 LYS A O 1
ATOM 3832 N N . ILE A 1 476 ? -26.111 -4.304 5.809 1.00 84.00 476 ILE A N 1
ATOM 3833 C CA . ILE A 1 476 ? -26.433 -4.934 4.526 1.00 84.00 476 ILE A CA 1
ATOM 3834 C C . ILE A 1 476 ? -25.482 -4.510 3.403 1.00 84.00 476 ILE A C 1
ATOM 3836 O O . ILE A 1 476 ? -25.067 -5.342 2.599 1.00 84.00 476 ILE A O 1
ATOM 3840 N N . TRP A 1 477 ? -25.062 -3.243 3.388 1.00 89.81 477 TRP A N 1
ATOM 3841 C CA . TRP A 1 477 ? -24.092 -2.751 2.414 1.00 89.81 477 TRP A CA 1
ATOM 3842 C C . TRP A 1 477 ? -22.717 -3.379 2.652 1.00 89.81 477 TRP A C 1
ATOM 3844 O O . TRP A 1 477 ? -22.070 -3.818 1.704 1.00 89.81 477 TRP A O 1
ATOM 3854 N N . VAL A 1 478 ? -22.296 -3.483 3.919 1.00 90.44 478 VAL A N 1
ATOM 3855 C CA . VAL A 1 478 ? -21.024 -4.125 4.299 1.00 90.44 478 VAL A CA 1
ATOM 3856 C C . VAL A 1 478 ? -21.014 -5.601 3.894 1.00 90.44 478 VAL A C 1
ATOM 3858 O O . VAL A 1 478 ? -20.021 -6.074 3.343 1.00 90.44 478 VAL A O 1
ATOM 3861 N N . LEU A 1 479 ? -22.130 -6.311 4.092 1.00 88.69 479 LEU A N 1
ATOM 3862 C CA . LEU A 1 479 ? -22.284 -7.694 3.640 1.00 88.69 479 LEU A CA 1
ATOM 3863 C C . LEU A 1 479 ? -22.202 -7.801 2.110 1.00 88.69 479 LEU A C 1
ATOM 3865 O O . LEU A 1 479 ? -21.452 -8.630 1.603 1.00 88.69 479 LEU A O 1
ATOM 3869 N N . ALA A 1 480 ? -22.920 -6.951 1.371 1.00 90.81 480 ALA A N 1
ATOM 3870 C CA . ALA A 1 480 ? -22.876 -6.943 -0.092 1.00 90.81 480 ALA A CA 1
ATOM 3871 C C . ALA A 1 480 ? -21.460 -6.666 -0.626 1.00 90.81 480 ALA A C 1
ATOM 3873 O O . ALA A 1 480 ? -21.018 -7.318 -1.569 1.00 90.81 480 ALA A O 1
ATOM 3874 N N . TYR A 1 481 ? -20.727 -5.745 0.006 1.00 94.94 481 TYR A N 1
ATOM 3875 C CA . TYR A 1 481 ? -19.335 -5.445 -0.326 1.00 94.94 481 TYR A CA 1
ATOM 3876 C C . TYR A 1 481 ? -18.408 -6.640 -0.056 1.00 94.94 481 TYR A C 1
ATOM 3878 O O . TYR A 1 481 ? -17.586 -6.989 -0.907 1.00 94.94 481 TYR A O 1
ATOM 3886 N N . PHE A 1 482 ? -18.555 -7.300 1.098 1.00 94.12 482 PHE A N 1
ATOM 3887 C CA . PHE A 1 482 ? -17.773 -8.489 1.440 1.00 94.12 482 PHE A CA 1
ATOM 3888 C C . PHE A 1 482 ? -18.031 -9.637 0.455 1.00 94.12 482 PHE A C 1
ATOM 3890 O O . PHE A 1 482 ? -17.083 -10.231 -0.053 1.00 94.12 482 PHE A O 1
ATOM 3897 N N . LEU A 1 483 ? -19.299 -9.904 0.121 1.00 94.06 483 LEU A N 1
ATOM 3898 C CA . LEU A 1 483 ? -19.680 -10.941 -0.843 1.00 94.06 483 LEU A CA 1
ATOM 3899 C C . LEU A 1 483 ? -19.176 -10.631 -2.258 1.00 94.06 483 LEU A C 1
ATOM 3901 O O . LEU A 1 483 ? -18.661 -11.525 -2.922 1.00 94.06 483 LEU A O 1
ATOM 3905 N N . ALA A 1 484 ? -19.263 -9.374 -2.707 1.00 95.81 484 ALA A N 1
ATOM 3906 C CA . ALA A 1 484 ? -18.712 -8.955 -3.995 1.00 95.81 484 ALA A CA 1
ATOM 3907 C C . ALA A 1 484 ? -17.183 -9.124 -4.039 1.00 95.81 484 ALA A C 1
ATOM 3909 O O . ALA A 1 484 ? -16.638 -9.643 -5.010 1.00 95.81 484 ALA A O 1
ATOM 3910 N N . THR A 1 485 ? -16.495 -8.759 -2.955 1.00 95.75 485 THR A N 1
ATOM 3911 C CA . THR A 1 485 ? -15.045 -8.955 -2.818 1.00 95.75 485 THR A CA 1
ATOM 3912 C C . THR A 1 485 ? -14.689 -10.445 -2.854 1.00 95.75 485 THR A C 1
ATOM 3914 O O . THR A 1 485 ? -13.790 -10.844 -3.589 1.00 95.75 485 THR A O 1
ATOM 3917 N N . ALA A 1 486 ? -15.432 -11.293 -2.138 1.00 94.44 486 ALA A N 1
ATOM 3918 C CA . ALA A 1 486 ? -15.238 -12.742 -2.153 1.00 94.44 486 ALA A CA 1
ATOM 3919 C C . ALA A 1 486 ? -15.474 -13.355 -3.537 1.00 94.44 486 ALA A C 1
ATOM 3921 O O . ALA A 1 486 ? -14.662 -14.156 -3.990 1.00 94.44 486 ALA A O 1
ATOM 3922 N N . ALA A 1 487 ? -16.529 -12.939 -4.237 1.00 93.62 487 ALA A N 1
ATOM 3923 C CA . ALA A 1 487 ? -16.853 -13.445 -5.567 1.00 93.62 487 ALA A CA 1
ATOM 3924 C C . ALA A 1 487 ? -15.799 -13.089 -6.631 1.00 93.62 487 ALA A C 1
ATOM 3926 O O . ALA A 1 487 ? -15.677 -13.807 -7.618 1.00 93.62 487 ALA A O 1
ATOM 3927 N N . VAL A 1 488 ? -15.022 -12.016 -6.438 1.00 92.69 488 VAL A N 1
ATOM 3928 C CA . VAL A 1 488 ? -13.899 -11.667 -7.326 1.00 92.69 488 VAL A CA 1
ATOM 3929 C C . VAL A 1 488 ? -12.606 -12.368 -6.908 1.00 92.69 488 VAL A C 1
ATOM 3931 O O . VAL A 1 488 ? -11.869 -12.842 -7.767 1.00 92.69 488 VAL A O 1
ATOM 3934 N N . LEU A 1 489 ? -12.311 -12.420 -5.605 1.00 92.94 489 LEU A N 1
ATOM 3935 C CA . LEU A 1 489 ? -10.998 -12.844 -5.114 1.00 92.94 489 LEU A CA 1
ATOM 3936 C C . LEU A 1 489 ? -10.874 -14.347 -4.869 1.00 92.94 489 LEU A C 1
ATOM 3938 O O . LEU A 1 489 ? -9.820 -14.906 -5.148 1.00 92.94 489 LEU A O 1
ATOM 3942 N N . VAL A 1 490 ? -11.917 -15.008 -4.356 1.00 92.00 490 VAL A N 1
ATOM 3943 C CA . VAL A 1 490 ? -11.854 -16.444 -4.033 1.00 92.00 490 VAL A CA 1
ATOM 3944 C C . VAL A 1 490 ? -11.611 -17.293 -5.281 1.00 92.00 490 VAL A C 1
ATOM 3946 O O . VAL A 1 490 ? -10.738 -18.149 -5.200 1.00 92.00 490 VAL A O 1
ATOM 3949 N N . PRO A 1 491 ? -12.280 -17.055 -6.431 1.00 89.94 491 PRO A N 1
ATOM 3950 C CA . PRO A 1 491 ? -12.043 -17.831 -7.650 1.00 89.94 491 PRO A CA 1
ATOM 3951 C C . PRO A 1 491 ? -10.638 -17.695 -8.246 1.00 89.94 491 PRO A C 1
ATOM 3953 O O . PRO A 1 491 ? -10.289 -18.496 -9.111 1.00 89.94 491 PRO A O 1
ATOM 3956 N N . ALA A 1 492 ? -9.865 -16.674 -7.850 1.00 85.81 492 ALA A N 1
ATOM 3957 C CA . ALA A 1 492 ? -8.571 -16.351 -8.438 1.00 85.81 492 ALA A CA 1
ATOM 3958 C C . ALA A 1 492 ? -7.453 -17.226 -7.830 1.00 85.81 492 ALA A C 1
ATOM 3960 O O . ALA A 1 492 ? -7.067 -17.020 -6.673 1.00 85.81 492 ALA A O 1
ATOM 3961 N N . PRO A 1 493 ? -6.883 -18.180 -8.593 1.00 78.12 493 PRO A N 1
ATOM 3962 C CA . PRO A 1 493 ? -5.926 -19.143 -8.049 1.00 78.12 493 PRO A CA 1
ATOM 3963 C C . PRO A 1 493 ? -4.558 -18.530 -7.720 1.00 78.12 493 PRO A C 1
ATOM 3965 O O . PRO A 1 493 ? -3.873 -19.017 -6.820 1.00 78.12 493 PRO A O 1
ATOM 3968 N N . VAL A 1 494 ? -4.164 -17.467 -8.431 1.00 81.81 494 VAL A N 1
ATOM 3969 C CA . VAL A 1 494 ? -2.866 -16.791 -8.292 1.00 81.81 494 VAL A CA 1
ATOM 3970 C C . VAL A 1 494 ? -2.998 -15.576 -7.376 1.00 81.81 494 VAL A C 1
ATOM 3972 O O . VAL A 1 494 ? -3.914 -14.765 -7.527 1.00 81.81 494 VAL A O 1
ATOM 3975 N N . ILE A 1 495 ? -2.059 -15.414 -6.439 1.00 82.44 495 ILE A N 1
ATOM 3976 C CA . ILE A 1 495 ? -1.943 -14.186 -5.644 1.00 82.44 495 ILE A CA 1
ATOM 3977 C C . ILE A 1 495 ? -1.494 -13.065 -6.570 1.00 82.44 495 ILE A C 1
ATOM 3979 O O . ILE A 1 495 ? -0.331 -13.008 -6.964 1.00 82.44 495 ILE A O 1
ATOM 3983 N N . GLU A 1 496 ? -2.416 -12.164 -6.889 1.00 81.69 496 GLU A N 1
ATOM 3984 C CA . GLU A 1 496 ? -2.142 -10.992 -7.705 1.00 81.69 496 GLU A CA 1
ATOM 3985 C C . GLU A 1 496 ? -2.847 -9.773 -7.122 1.00 81.69 496 GLU A C 1
ATOM 3987 O O . GLU A 1 496 ? -4.076 -9.669 -7.113 1.00 81.69 496 GLU A O 1
ATOM 3992 N N . PHE A 1 497 ? -2.056 -8.805 -6.666 1.00 84.31 497 PHE A N 1
ATOM 3993 C CA . PHE A 1 497 ? -2.588 -7.610 -6.016 1.00 84.31 497 PHE A CA 1
ATOM 3994 C C . PHE A 1 497 ? -3.447 -6.749 -6.942 1.00 84.31 497 PHE A C 1
ATOM 3996 O O . PHE A 1 497 ? -4.289 -5.992 -6.466 1.00 84.31 497 PHE A O 1
ATOM 4003 N N . ARG A 1 498 ? -3.310 -6.893 -8.265 1.00 86.75 498 ARG A N 1
ATOM 4004 C CA . ARG A 1 498 ? -4.107 -6.142 -9.241 1.00 86.75 498 ARG A CA 1
ATOM 4005 C C . ARG A 1 498 ? -5.622 -6.323 -9.058 1.00 86.75 498 ARG A C 1
ATOM 4007 O O . ARG A 1 498 ? -6.364 -5.348 -9.199 1.00 86.75 498 ARG A O 1
ATOM 4014 N N . TYR A 1 499 ? -6.077 -7.500 -8.613 1.00 89.00 499 TYR A N 1
ATOM 4015 C CA . TYR A 1 499 ? -7.493 -7.752 -8.300 1.00 89.00 499 TYR A CA 1
ATOM 4016 C C . TYR A 1 499 ? -7.987 -7.035 -7.035 1.00 89.00 499 TYR A C 1
ATOM 4018 O O . TYR A 1 499 ? -9.193 -6.867 -6.859 1.00 89.00 499 TYR A O 1
ATOM 4026 N N . TYR A 1 500 ? -7.084 -6.564 -6.171 1.00 93.12 500 TYR A N 1
ATOM 4027 C CA . TYR A 1 500 ? -7.440 -5.849 -4.942 1.00 93.12 500 TYR A CA 1
ATOM 4028 C C . TYR A 1 500 ? -7.837 -4.394 -5.209 1.00 93.12 500 TYR A C 1
ATOM 4030 O O . TYR A 1 500 ? -8.511 -3.787 -4.382 1.00 93.12 500 TYR A O 1
ATOM 4038 N N . THR A 1 501 ? -7.476 -3.850 -6.376 1.00 94.38 501 THR A N 1
ATOM 4039 C CA . THR A 1 501 ? -7.656 -2.435 -6.727 1.00 94.38 501 THR A CA 1
ATOM 4040 C C . THR A 1 501 ? -9.116 -1.981 -6.610 1.00 94.38 501 THR A C 1
ATOM 4042 O O . THR A 1 501 ? -9.408 -1.054 -5.865 1.00 94.38 501 THR A O 1
ATOM 4045 N N . ILE A 1 502 ? -10.066 -2.623 -7.298 1.00 96.44 502 ILE A N 1
ATOM 4046 C CA . ILE A 1 502 ? -11.475 -2.184 -7.265 1.00 96.44 502 ILE A CA 1
ATOM 4047 C C . ILE A 1 502 ? -12.091 -2.289 -5.854 1.00 96.44 502 ILE A C 1
ATOM 4049 O O . ILE A 1 502 ? -12.635 -1.279 -5.392 1.00 96.44 502 ILE A O 1
ATOM 4053 N N . PRO A 1 503 ? -11.992 -3.432 -5.136 1.00 96.50 503 PRO A N 1
ATOM 4054 C CA . PRO A 1 503 ? -12.472 -3.499 -3.758 1.00 96.50 503 PRO A CA 1
ATOM 4055 C C . PRO A 1 503 ? -11.832 -2.430 -2.863 1.00 96.50 503 PRO A C 1
ATOM 4057 O O . PRO A 1 503 ? -12.536 -1.770 -2.102 1.00 96.50 503 PRO A O 1
ATOM 4060 N N . PHE A 1 504 ? -10.524 -2.185 -3.006 1.00 96.50 504 PHE A N 1
ATOM 4061 C CA . PHE A 1 504 ? -9.811 -1.157 -2.250 1.00 96.50 504 PHE A CA 1
ATOM 4062 C C . PHE A 1 504 ? -10.388 0.250 -2.471 1.00 96.50 504 PHE A C 1
ATOM 4064 O O . PHE A 1 504 ? -10.625 0.968 -1.500 1.00 96.50 504 PHE A O 1
ATOM 4071 N N . TYR A 1 505 ? -10.685 0.641 -3.718 1.00 96.88 505 TYR A N 1
ATOM 4072 C CA . TYR A 1 505 ? -11.309 1.943 -3.996 1.00 96.88 505 TYR A CA 1
ATOM 4073 C C . TYR A 1 505 ? -12.707 2.051 -3.376 1.00 96.88 505 TYR A C 1
ATOM 4075 O O . TYR A 1 505 ? -13.049 3.089 -2.808 1.00 96.88 505 TYR A O 1
ATOM 4083 N N . PHE A 1 506 ? -13.517 0.989 -3.421 1.00 96.06 506 PHE A N 1
ATOM 4084 C CA . PHE A 1 506 ? -14.812 0.997 -2.737 1.00 96.06 506 PHE A CA 1
ATOM 4085 C C . PHE A 1 506 ? -14.664 1.102 -1.214 1.00 96.06 506 PHE A C 1
ATOM 4087 O O . PHE A 1 506 ? -15.405 1.876 -0.606 1.00 96.06 506 PHE A O 1
ATOM 4094 N N . LEU A 1 507 ? -13.691 0.406 -0.617 1.00 95.00 507 LEU A N 1
ATOM 4095 C CA . LEU A 1 507 ? -13.365 0.494 0.808 1.00 95.00 507 LEU A CA 1
ATOM 4096 C C . LEU A 1 507 ? -13.027 1.930 1.228 1.00 95.00 507 LEU A C 1
ATOM 4098 O O . LEU A 1 507 ? -13.687 2.482 2.106 1.00 95.00 507 LEU A O 1
ATOM 4102 N N . ILE A 1 508 ? -12.036 2.557 0.591 1.00 93.81 508 ILE A N 1
ATOM 4103 C CA . ILE A 1 508 ? -11.557 3.892 0.981 1.00 93.81 508 ILE A CA 1
ATOM 4104 C C . ILE A 1 508 ? -12.573 5.012 0.694 1.00 93.81 508 ILE A C 1
ATOM 4106 O O . ILE A 1 508 ? -12.663 5.984 1.445 1.00 93.81 508 ILE A O 1
ATOM 4110 N N . LEU A 1 509 ? -13.386 4.885 -0.360 1.00 93.38 509 LEU A N 1
ATOM 4111 C CA . LEU A 1 509 ? -14.448 5.856 -0.652 1.00 93.38 509 LEU A CA 1
ATOM 4112 C C . LEU A 1 509 ? -15.597 5.800 0.372 1.00 93.38 509 LEU A C 1
ATOM 4114 O O . LEU A 1 509 ? -16.300 6.795 0.555 1.00 93.38 509 LEU A O 1
ATOM 4118 N N . HIS A 1 510 ? -15.789 4.658 1.042 1.00 92.19 510 HIS A N 1
ATOM 4119 C CA . HIS A 1 510 ? -16.878 4.424 2.002 1.00 92.19 510 HIS A CA 1
ATOM 4120 C C . HIS A 1 510 ? -16.415 4.343 3.462 1.00 92.19 510 HIS A C 1
ATOM 4122 O O . HIS A 1 510 ? -17.251 4.157 4.351 1.00 92.19 510 HIS A O 1
ATOM 4128 N N . SER A 1 511 ? -15.119 4.517 3.725 1.00 89.12 511 SER A N 1
ATOM 4129 C CA . SER A 1 511 ? -14.597 4.646 5.081 1.00 89.12 511 SER A CA 1
ATOM 4130 C C . SER A 1 511 ? -14.972 5.997 5.704 1.00 89.12 511 SER A C 1
ATOM 4132 O O . SER A 1 511 ? -15.329 6.957 5.003 1.00 89.12 511 SER A O 1
ATOM 4134 N N . HIS A 1 512 ? -14.908 6.075 7.036 1.00 79.88 512 HIS A N 1
ATOM 4135 C CA . HIS A 1 512 ? -15.005 7.335 7.772 1.00 79.88 512 HIS A CA 1
ATOM 4136 C C . HIS A 1 512 ? -14.004 8.376 7.242 1.00 79.88 512 HIS A C 1
ATOM 4138 O O . HIS A 1 512 ? -12.984 8.036 6.641 1.00 79.88 512 HIS A O 1
ATOM 4144 N N . ALA A 1 513 ? -14.329 9.662 7.418 1.00 71.19 513 ALA A N 1
ATOM 4145 C CA . ALA A 1 513 ? -13.481 10.749 6.942 1.00 71.19 513 ALA A CA 1
ATOM 4146 C C . ALA A 1 513 ? -12.073 10.607 7.536 1.00 71.19 513 ALA A C 1
ATOM 4148 O O . ALA A 1 513 ? -11.899 10.701 8.748 1.00 71.19 513 ALA A O 1
ATOM 4149 N N . VAL A 1 514 ? -11.094 10.359 6.664 1.00 77.06 514 VAL A N 1
ATOM 4150 C CA . VAL A 1 514 ? -9.685 10.291 7.045 1.00 77.06 514 VAL A CA 1
ATOM 4151 C C . VAL A 1 514 ? -9.257 11.700 7.427 1.00 77.06 514 VAL A C 1
ATOM 4153 O O . VAL A 1 514 ? -9.501 12.655 6.682 1.00 77.06 514 VAL A O 1
ATOM 4156 N N . ASP A 1 515 ? -8.653 11.844 8.599 1.00 82.50 515 ASP A N 1
ATOM 4157 C CA . ASP A 1 515 ? -8.103 13.119 9.023 1.00 82.50 515 ASP A CA 1
ATOM 4158 C C . ASP A 1 515 ? -6.973 13.558 8.072 1.00 82.50 515 ASP A C 1
ATOM 4160 O O . ASP A 1 515 ? -6.397 12.770 7.310 1.00 82.50 515 ASP A O 1
ATOM 4164 N N . ILE A 1 516 ? -6.684 14.858 8.061 1.00 84.56 516 ILE A N 1
ATOM 4165 C CA . ILE A 1 516 ? -5.713 15.415 7.116 1.00 84.56 516 ILE A CA 1
ATOM 4166 C C . ILE A 1 516 ? -4.300 14.875 7.368 1.00 84.56 516 ILE A C 1
ATOM 4168 O O . ILE A 1 516 ? -3.573 14.638 6.407 1.00 84.56 516 ILE A O 1
ATOM 4172 N N . GLN A 1 517 ? -3.929 14.623 8.628 1.00 86.44 517 GLN A N 1
ATOM 4173 C CA . GLN A 1 517 ? -2.599 14.129 8.986 1.00 86.44 517 GLN A CA 1
ATOM 4174 C C . GLN A 1 517 ? -2.410 12.696 8.482 1.00 86.44 517 GLN A C 1
ATOM 4176 O O . GLN A 1 517 ? -1.448 12.421 7.767 1.00 86.44 517 GLN A O 1
ATOM 4181 N N . SER A 1 518 ? -3.372 11.810 8.741 1.00 88.56 518 SER A N 1
ATOM 4182 C CA . SER A 1 518 ? -3.389 10.446 8.211 1.00 88.56 518 SER A CA 1
ATOM 4183 C C . SER A 1 518 ? -3.404 10.430 6.686 1.00 88.56 518 SER A C 1
ATOM 4185 O O . SER A 1 518 ? -2.684 9.642 6.081 1.00 88.56 518 SER A O 1
ATOM 4187 N N . SER A 1 519 ? -4.160 11.326 6.043 1.00 89.00 519 SER A N 1
ATOM 4188 C CA . SER A 1 519 ? -4.187 11.432 4.577 1.00 89.00 519 SER A CA 1
ATOM 4189 C C . SER A 1 519 ? -2.824 11.836 4.000 1.00 89.00 519 SER A C 1
ATOM 4191 O O . SER A 1 519 ? -2.405 11.292 2.979 1.00 89.00 519 SER A O 1
ATOM 4193 N N . VAL A 1 520 ? -2.108 12.752 4.664 1.00 92.31 520 VAL A N 1
ATOM 4194 C CA . VAL A 1 520 ? -0.737 13.140 4.296 1.00 92.31 520 VAL A CA 1
ATOM 4195 C C . VAL A 1 520 ? 0.231 11.974 4.493 1.00 92.31 520 VAL A C 1
ATOM 4197 O O . VAL A 1 520 ? 1.009 11.687 3.589 1.00 92.31 520 VAL A O 1
ATOM 4200 N N . LEU A 1 521 ? 0.160 11.262 5.622 1.00 92.25 521 LEU A N 1
ATOM 4201 C CA . LEU A 1 521 ? 1.009 10.095 5.888 1.00 92.25 521 LEU A CA 1
ATOM 4202 C C . LEU A 1 521 ? 0.781 8.970 4.869 1.00 92.25 521 LEU A C 1
ATOM 4204 O O . LEU A 1 521 ? 1.747 8.404 4.360 1.00 92.25 521 LEU A O 1
ATOM 4208 N N . ILE A 1 522 ? -0.480 8.685 4.523 1.00 93.69 522 ILE A N 1
ATOM 4209 C CA . ILE A 1 522 ? -0.839 7.726 3.468 1.00 93.69 522 ILE A CA 1
ATOM 4210 C C . ILE A 1 522 ? -0.247 8.177 2.127 1.00 93.69 522 ILE A C 1
ATOM 4212 O O . ILE A 1 522 ? 0.418 7.390 1.455 1.00 93.69 522 ILE A O 1
ATOM 4216 N N . GLY A 1 523 ? -0.429 9.450 1.760 1.00 94.56 523 GLY A N 1
ATOM 4217 C CA . GLY A 1 523 ? 0.117 10.014 0.525 1.00 94.56 523 GLY A CA 1
ATOM 4218 C C . GLY A 1 523 ? 1.643 9.927 0.445 1.00 94.56 523 GLY A C 1
ATOM 4219 O O . GLY A 1 523 ? 2.177 9.506 -0.579 1.00 94.56 523 GLY A O 1
ATOM 4220 N N . LEU A 1 524 ? 2.354 10.255 1.528 1.00 94.38 524 LEU A N 1
ATOM 4221 C CA . LEU A 1 524 ? 3.812 10.118 1.610 1.00 94.38 524 LEU A CA 1
ATOM 4222 C C . LEU A 1 524 ? 4.248 8.658 1.464 1.00 94.38 524 LEU A C 1
ATOM 4224 O O . LEU A 1 524 ? 5.166 8.375 0.694 1.00 94.38 524 LEU A O 1
ATOM 4228 N N . GLY A 1 525 ? 3.562 7.732 2.139 1.00 93.06 525 GLY A N 1
ATOM 4229 C CA . GLY A 1 525 ? 3.805 6.297 1.999 1.00 93.06 525 GLY A CA 1
ATOM 4230 C C . GLY A 1 525 ? 3.666 5.832 0.549 1.00 93.06 525 GLY A C 1
ATOM 4231 O O . GLY A 1 525 ? 4.554 5.159 0.030 1.00 93.06 525 GLY A O 1
ATOM 4232 N N . TYR A 1 526 ? 2.609 6.265 -0.142 1.00 96.31 526 TYR A N 1
ATOM 4233 C CA . TYR A 1 526 ? 2.393 5.942 -1.554 1.00 96.31 526 TYR A CA 1
ATOM 4234 C C . TYR A 1 526 ? 3.484 6.500 -2.461 1.00 96.31 526 TYR A C 1
ATOM 4236 O O . TYR A 1 526 ? 3.987 5.774 -3.315 1.00 96.31 526 TYR A O 1
ATOM 4244 N N . VAL A 1 527 ? 3.899 7.754 -2.262 1.00 95.81 527 VAL A N 1
ATOM 4245 C CA . VAL A 1 527 ? 5.002 8.350 -3.032 1.00 95.81 527 VAL A CA 1
ATOM 4246 C C . VAL A 1 527 ? 6.291 7.556 -2.835 1.00 95.81 527 VAL A C 1
ATOM 4248 O O . VAL A 1 527 ? 6.947 7.230 -3.822 1.00 95.81 527 VAL A O 1
ATOM 4251 N N . VAL A 1 528 ? 6.637 7.195 -1.596 1.00 94.06 528 VAL A N 1
ATOM 4252 C CA . VAL A 1 528 ? 7.834 6.392 -1.305 1.00 94.06 528 VAL A CA 1
ATOM 4253 C C . VAL A 1 528 ? 7.759 5.036 -2.006 1.00 94.06 528 VAL A C 1
ATOM 4255 O O . VAL A 1 528 ? 8.691 4.672 -2.723 1.00 94.06 528 VAL A O 1
ATOM 4258 N N . THR A 1 529 ? 6.643 4.313 -1.876 1.00 90.88 529 THR A N 1
ATOM 4259 C CA . THR A 1 529 ? 6.453 3.026 -2.559 1.00 90.88 529 THR A CA 1
ATOM 4260 C C . THR A 1 529 ? 6.545 3.173 -4.080 1.00 90.88 529 THR A C 1
ATOM 4262 O O . THR A 1 529 ? 7.232 2.382 -4.722 1.00 90.88 529 THR A O 1
ATOM 4265 N N . ASN A 1 530 ? 5.925 4.195 -4.669 1.00 94.69 530 ASN A N 1
ATOM 4266 C CA . ASN A 1 530 ? 5.950 4.441 -6.115 1.00 94.69 530 ASN A CA 1
ATOM 4267 C C . ASN A 1 530 ? 7.345 4.772 -6.633 1.00 94.69 530 ASN A C 1
ATOM 4269 O O . ASN A 1 530 ? 7.765 4.239 -7.656 1.00 94.69 530 ASN A O 1
ATOM 4273 N N . VAL A 1 531 ? 8.084 5.627 -5.925 1.00 92.25 531 VAL A N 1
ATOM 4274 C CA . VAL A 1 531 ? 9.457 5.976 -6.301 1.00 92.25 531 VAL A CA 1
ATOM 4275 C C . VAL A 1 531 ? 10.352 4.743 -6.229 1.00 92.25 531 VAL A C 1
ATOM 4277 O O . VAL A 1 531 ? 11.086 4.487 -7.179 1.00 92.25 531 VAL A O 1
ATOM 4280 N N . LEU A 1 532 ? 10.265 3.951 -5.156 1.00 88.50 532 LEU A N 1
ATOM 4281 C CA . LEU A 1 532 ? 11.066 2.734 -4.998 1.00 88.50 532 LEU A CA 1
ATOM 4282 C C . LEU A 1 532 ? 10.744 1.690 -6.071 1.00 88.50 532 LEU A C 1
ATOM 4284 O O . LEU A 1 532 ? 11.652 1.188 -6.733 1.00 88.50 532 LEU A O 1
ATOM 4288 N N . THR A 1 533 ? 9.460 1.394 -6.281 1.00 87.81 533 THR A N 1
ATOM 4289 C CA . THR A 1 533 ? 9.014 0.403 -7.274 1.00 87.81 533 THR A CA 1
ATOM 4290 C C . THR A 1 533 ? 9.355 0.833 -8.700 1.00 87.81 533 THR A C 1
ATOM 4292 O O . THR A 1 533 ? 9.906 0.039 -9.462 1.00 87.81 533 THR A O 1
ATOM 4295 N N . MET A 1 534 ? 9.127 2.101 -9.059 1.00 89.06 534 MET A N 1
ATOM 4296 C CA . MET A 1 534 ? 9.482 2.629 -10.380 1.00 89.06 534 MET A CA 1
ATOM 4297 C C . MET A 1 534 ? 10.996 2.689 -10.589 1.00 89.06 534 MET A C 1
ATOM 4299 O O . MET A 1 534 ? 11.483 2.350 -11.664 1.00 89.06 534 MET A O 1
ATOM 4303 N N . PHE A 1 535 ? 11.765 3.078 -9.569 1.00 88.88 535 PHE A N 1
ATOM 4304 C CA . PHE A 1 535 ? 13.223 3.074 -9.644 1.00 88.88 535 PHE A CA 1
ATOM 4305 C C . PHE A 1 535 ? 13.761 1.662 -9.896 1.00 88.88 535 PHE A C 1
ATOM 4307 O O . PHE A 1 535 ? 14.598 1.464 -10.779 1.00 88.88 535 PHE A O 1
ATOM 4314 N N . MET A 1 536 ? 13.242 0.676 -9.159 1.00 82.69 536 MET A N 1
ATOM 4315 C CA . MET A 1 536 ? 13.607 -0.728 -9.328 1.00 82.69 536 MET A CA 1
ATOM 4316 C C . MET A 1 536 ? 13.267 -1.230 -10.735 1.00 82.69 536 MET A C 1
ATOM 4318 O O . MET A 1 536 ? 14.112 -1.839 -11.389 1.00 82.69 536 MET A O 1
ATOM 4322 N N . PHE A 1 537 ? 12.069 -0.909 -11.227 1.00 86.06 537 PHE A N 1
ATOM 4323 C CA . PHE A 1 537 ? 11.609 -1.282 -12.564 1.00 86.06 537 PHE A CA 1
ATOM 4324 C C . PHE A 1 537 ? 12.460 -0.674 -13.693 1.00 86.06 537 PHE A C 1
ATOM 4326 O O . PHE A 1 537 ? 12.781 -1.358 -14.666 1.00 86.06 537 PHE A O 1
ATOM 4333 N N . LEU A 1 538 ? 12.852 0.598 -13.570 1.00 86.19 538 LEU A N 1
ATOM 4334 C CA . LEU A 1 538 ? 13.572 1.317 -14.624 1.00 86.19 538 LEU A CA 1
ATOM 4335 C C . LEU A 1 538 ? 15.084 1.061 -14.623 1.00 86.19 538 LEU A C 1
ATOM 4337 O O . LEU A 1 538 ? 15.679 0.956 -15.693 1.00 86.19 538 LEU A O 1
ATOM 4341 N N . PHE A 1 539 ? 15.717 0.985 -13.449 1.00 85.06 539 PHE A N 1
ATOM 4342 C CA . PHE A 1 539 ? 17.179 1.095 -13.335 1.00 85.06 539 PHE A CA 1
ATOM 4343 C C . PHE A 1 539 ? 17.882 -0.153 -12.795 1.00 85.06 539 PHE A C 1
ATOM 4345 O O . PHE A 1 539 ? 19.109 -0.151 -12.682 1.00 85.06 539 PHE A O 1
ATOM 4352 N N . ARG A 1 540 ? 17.154 -1.225 -12.460 1.00 81.94 540 ARG A N 1
ATOM 4353 C CA . ARG A 1 540 ? 17.750 -2.486 -11.977 1.00 81.94 540 ARG A CA 1
ATOM 4354 C C . ARG A 1 540 ? 17.300 -3.695 -12.813 1.00 81.94 540 ARG A C 1
ATOM 4356 O O . ARG A 1 540 ? 16.653 -4.603 -12.287 1.00 81.94 540 ARG A O 1
ATOM 4363 N N . PRO A 1 541 ? 17.622 -3.717 -14.120 1.00 78.38 541 PRO A N 1
ATOM 4364 C CA . PRO A 1 541 ? 17.450 -4.911 -14.936 1.00 78.38 541 PRO A CA 1
ATOM 4365 C C . PRO A 1 541 ? 18.437 -6.020 -14.542 1.00 78.38 541 PRO A C 1
ATOM 4367 O O . PRO A 1 541 ? 19.472 -5.759 -13.930 1.00 78.38 541 PRO A O 1
ATOM 4370 N N . PHE A 1 542 ? 18.147 -7.254 -14.946 1.00 72.19 542 PHE A N 1
ATOM 4371 C CA . PHE A 1 542 ? 19.015 -8.415 -14.749 1.00 72.19 542 PHE A CA 1
ATOM 4372 C C . PHE A 1 542 ? 18.994 -9.332 -15.983 1.00 72.19 542 PHE A C 1
ATOM 4374 O O . PHE A 1 542 ? 18.122 -9.219 -16.842 1.00 72.19 542 PHE A O 1
ATOM 4381 N N . TYR A 1 543 ? 19.962 -10.245 -16.077 1.00 68.12 543 TYR A N 1
ATOM 4382 C CA . TYR A 1 543 ? 20.109 -11.167 -17.207 1.00 68.12 543 TYR A CA 1
ATOM 4383 C C . TYR A 1 543 ? 20.057 -12.628 -16.743 1.00 68.12 543 TYR A C 1
ATOM 4385 O O . TYR A 1 543 ? 20.534 -12.967 -15.649 1.00 68.12 543 TYR A O 1
ATOM 4393 N N . TRP A 1 544 ? 19.476 -13.490 -17.575 1.00 72.44 544 TRP A N 1
ATOM 4394 C CA . TRP A 1 544 ? 19.573 -14.940 -17.449 1.00 72.44 544 TRP A CA 1
ATOM 4395 C C . TRP A 1 544 ? 20.428 -15.475 -18.585 1.00 72.44 544 TRP A C 1
ATOM 4397 O O . TRP A 1 544 ? 20.179 -15.183 -19.744 1.00 72.44 544 TRP A O 1
ATOM 4407 N N . SER A 1 545 ? 21.422 -16.295 -18.253 1.00 64.56 545 SER A N 1
ATOM 4408 C CA . SER A 1 545 ? 22.339 -16.884 -19.237 1.00 64.56 545 SER A CA 1
ATOM 4409 C C . SER A 1 545 ? 21.649 -17.748 -20.297 1.00 64.56 545 SER A C 1
ATOM 4411 O O . SER A 1 545 ? 22.222 -17.952 -21.360 1.00 64.56 545 SER A O 1
ATOM 4413 N N . HIS A 1 546 ? 20.446 -18.246 -20.006 1.00 74.12 546 HIS A N 1
ATOM 4414 C CA . HIS A 1 546 ? 19.689 -19.186 -20.833 1.00 74.12 546 HIS A CA 1
ATOM 4415 C C . HIS A 1 546 ? 18.495 -18.558 -21.571 1.00 74.12 546 HIS A C 1
ATOM 4417 O O . HIS A 1 546 ? 17.887 -19.243 -22.385 1.00 74.12 546 HIS A O 1
ATOM 4423 N N . GLU A 1 547 ? 18.157 -17.287 -21.324 1.00 70.00 547 GLU A N 1
ATOM 4424 C CA . GLU A 1 547 ? 17.073 -16.596 -22.033 1.00 70.00 547 GLU A CA 1
ATOM 4425 C C . GLU A 1 547 ? 17.600 -15.344 -22.748 1.00 70.00 547 GLU A C 1
ATOM 4427 O O . GLU A 1 547 ? 18.271 -14.518 -22.122 1.00 70.00 547 GLU A O 1
ATOM 4432 N N . PRO A 1 548 ? 17.290 -15.158 -24.043 1.00 59.28 548 PRO A N 1
ATOM 4433 C CA . PRO A 1 548 ? 17.671 -13.950 -24.755 1.00 59.28 548 PRO A CA 1
ATOM 4434 C C . PRO A 1 548 ? 16.871 -12.744 -24.242 1.00 59.28 548 PRO A C 1
ATOM 4436 O O . PRO A 1 548 ? 15.645 -12.776 -24.160 1.00 59.28 548 PRO A O 1
ATOM 4439 N N . GLY A 1 549 ? 17.573 -11.648 -23.949 1.00 62.34 549 GLY A N 1
ATOM 4440 C CA . GLY A 1 549 ? 16.974 -10.368 -23.567 1.00 62.34 549 GLY A CA 1
ATOM 4441 C C . GLY A 1 549 ? 17.195 -9.961 -22.108 1.00 62.34 549 GLY A C 1
ATOM 4442 O O . GLY A 1 549 ? 17.600 -10.738 -21.246 1.00 62.34 549 GLY A O 1
ATOM 4443 N N . THR A 1 550 ? 16.954 -8.680 -21.838 1.00 59.25 550 THR A N 1
ATOM 4444 C CA . THR A 1 550 ? 17.120 -8.084 -20.510 1.00 59.25 550 THR A CA 1
ATOM 4445 C C . THR A 1 550 ? 15.836 -8.244 -19.707 1.00 59.25 550 THR A C 1
ATOM 4447 O O . THR A 1 550 ? 14.837 -7.583 -19.995 1.00 59.25 550 THR A O 1
ATOM 4450 N N . GLN A 1 551 ? 15.874 -9.071 -18.667 1.00 65.38 551 GLN A N 1
ATOM 4451 C CA . GLN A 1 551 ? 14.753 -9.245 -17.753 1.00 65.38 551 GLN A CA 1
ATOM 4452 C C . GLN A 1 551 ? 14.680 -8.061 -16.783 1.00 65.38 551 GLN A C 1
ATOM 4454 O O . GLN A 1 551 ? 15.685 -7.436 -16.423 1.00 65.38 551 GLN A O 1
ATOM 4459 N N . ARG A 1 552 ? 13.468 -7.713 -16.363 1.00 64.62 552 ARG A N 1
ATOM 4460 C CA . ARG A 1 552 ? 13.221 -6.606 -15.433 1.00 64.62 552 ARG A CA 1
ATOM 4461 C C . ARG A 1 552 ? 12.384 -7.135 -14.282 1.00 64.62 552 ARG A C 1
ATOM 4463 O O . ARG A 1 552 ? 11.507 -7.958 -14.510 1.00 64.62 552 ARG A O 1
ATOM 4470 N N . GLN A 1 553 ? 12.726 -6.681 -13.071 1.00 54.34 553 GLN A N 1
ATOM 4471 C CA . GLN A 1 553 ? 12.213 -7.160 -11.780 1.00 54.34 553 GLN A CA 1
ATOM 4472 C C . GLN A 1 553 ? 12.853 -8.490 -11.298 1.00 54.34 553 GLN A C 1
ATOM 4474 O O . GLN A 1 553 ? 12.381 -9.573 -11.596 1.00 54.34 553 GLN A O 1
ATOM 4479 N N . ARG A 1 554 ? 13.981 -8.413 -10.565 1.00 42.25 554 ARG A N 1
ATOM 4480 C CA . ARG A 1 554 ? 14.559 -9.502 -9.739 1.00 42.25 554 ARG A CA 1
ATOM 4481 C C . ARG A 1 554 ? 14.777 -8.935 -8.340 1.00 42.25 554 ARG A C 1
ATOM 4483 O O . ARG A 1 554 ? 15.782 -8.287 -8.073 1.00 42.25 554 ARG A O 1
ATOM 4490 N N . GLU A 1 555 ? 13.834 -9.177 -7.437 1.00 42.84 555 GLU A N 1
ATOM 4491 C CA . GLU A 1 555 ? 13.898 -8.733 -6.032 1.00 42.84 555 GLU A CA 1
ATOM 4492 C C . GLU A 1 555 ? 14.564 -9.760 -5.099 1.00 42.84 555 GLU A C 1
ATOM 4494 O O . GLU A 1 555 ? 14.576 -9.607 -3.877 1.00 42.84 555 GLU A O 1
ATOM 4499 N N . GLY A 1 556 ? 15.207 -10.798 -5.640 1.00 37.25 556 GLY A N 1
ATOM 4500 C CA . GLY A 1 556 ? 16.072 -11.690 -4.858 1.00 37.25 556 GLY A CA 1
ATOM 4501 C C . GLY A 1 556 ? 17.153 -10.912 -4.100 1.00 37.25 556 GLY A C 1
ATOM 4502 O O . GLY A 1 556 ? 17.496 -11.275 -2.975 1.00 37.25 556 GLY A O 1
ATOM 4503 N N . GLU A 1 557 ? 17.572 -9.776 -4.666 1.00 36.34 557 GLU A N 1
ATOM 4504 C CA . GLU A 1 557 ? 18.470 -8.792 -4.066 1.00 36.34 557 GLU A CA 1
ATOM 4505 C C . GLU A 1 557 ? 17.786 -7.819 -3.093 1.00 36.34 557 GLU A C 1
ATOM 4507 O O . GLU A 1 557 ? 18.469 -6.974 -2.542 1.00 36.34 557 GLU A O 1
ATOM 4512 N N . MET A 1 558 ? 16.480 -7.901 -2.809 1.00 37.44 558 MET A N 1
ATOM 4513 C CA . MET A 1 558 ? 15.796 -6.953 -1.912 1.00 37.44 558 MET A CA 1
ATOM 4514 C C . MET A 1 558 ? 16.130 -7.155 -0.425 1.00 37.44 558 MET A C 1
ATOM 4516 O O . MET A 1 558 ? 16.053 -6.207 0.352 1.00 37.44 558 MET A O 1
ATOM 4520 N N . GLY A 1 559 ? 16.658 -8.330 -0.054 1.00 35.53 559 GLY A N 1
ATOM 4521 C CA . GLY A 1 559 ? 17.402 -8.489 1.209 1.00 35.53 559 GLY A CA 1
ATOM 4522 C C . GLY A 1 559 ? 18.666 -7.617 1.254 1.00 35.53 559 GLY A C 1
ATOM 4523 O O . GLY A 1 559 ? 19.046 -7.123 2.307 1.00 35.53 559 GLY A O 1
ATOM 4524 N N . ASN A 1 560 ? 19.231 -7.324 0.082 1.00 35.91 560 ASN A N 1
ATOM 4525 C CA . ASN A 1 560 ? 20.283 -6.345 -0.141 1.00 35.91 560 ASN A CA 1
ATOM 4526 C C . ASN A 1 560 ? 19.751 -4.969 -0.578 1.00 35.91 560 ASN A C 1
ATOM 4528 O O . ASN A 1 560 ? 20.576 -4.092 -0.719 1.00 35.91 560 ASN A O 1
ATOM 4532 N N . VAL A 1 561 ? 18.451 -4.695 -0.777 1.00 38.09 561 VAL A N 1
ATOM 4533 C CA . VAL A 1 561 ? 17.964 -3.354 -1.197 1.00 38.09 561 VAL A CA 1
ATOM 4534 C C . VAL A 1 561 ? 17.805 -2.408 -0.020 1.00 38.09 561 VAL A C 1
ATOM 4536 O O . VAL A 1 561 ? 18.011 -1.221 -0.206 1.00 38.09 561 VAL A O 1
ATOM 4539 N N . VAL A 1 562 ? 17.576 -2.885 1.205 1.00 38.06 562 V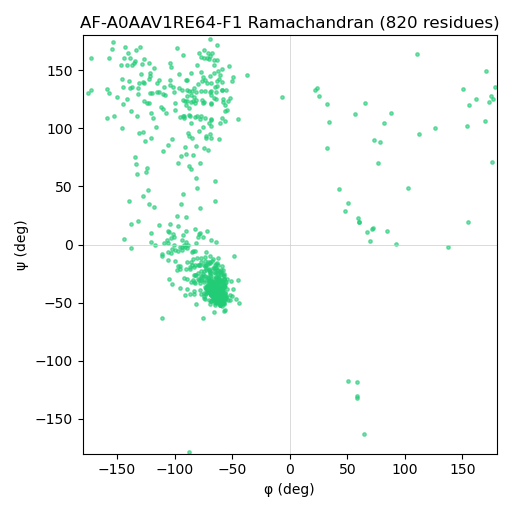AL A N 1
ATOM 4540 C CA . VAL A 1 562 ? 17.781 -2.037 2.396 1.00 38.06 562 VAL A CA 1
ATOM 4541 C C . VAL A 1 562 ? 19.275 -1.696 2.539 1.00 38.06 562 VAL A C 1
ATOM 4543 O O . VAL A 1 562 ? 19.630 -0.536 2.743 1.00 38.06 562 VAL A O 1
ATOM 4546 N N . GLY A 1 563 ? 20.165 -2.666 2.290 1.00 33.34 563 GLY A N 1
ATOM 4547 C CA . GLY A 1 563 ? 21.621 -2.460 2.243 1.00 33.34 563 GLY A CA 1
ATOM 4548 C C . GLY A 1 563 ? 22.106 -1.620 1.051 1.00 33.34 563 GLY A C 1
ATOM 4549 O O . GLY A 1 563 ? 23.040 -0.834 1.172 1.00 33.34 563 GLY A O 1
ATOM 4550 N N . VAL A 1 564 ? 21.439 -1.710 -0.098 1.00 36.12 564 VAL A N 1
ATOM 4551 C CA . VAL A 1 564 ? 21.737 -0.960 -1.318 1.00 36.12 564 VAL A CA 1
ATOM 4552 C C . VAL A 1 564 ? 21.083 0.405 -1.261 1.00 36.12 564 VAL A C 1
ATOM 4554 O O . VAL A 1 564 ? 21.691 1.324 -1.758 1.00 36.12 564 VAL A O 1
ATOM 4557 N N . LEU A 1 565 ? 19.945 0.617 -0.603 1.00 34.91 565 LEU A N 1
ATOM 4558 C CA . LEU A 1 565 ? 19.442 1.957 -0.295 1.00 34.91 565 LEU A CA 1
ATOM 4559 C C . LEU A 1 565 ? 20.431 2.681 0.621 1.00 34.91 565 LEU A C 1
ATOM 4561 O O . LEU A 1 565 ? 20.738 3.833 0.349 1.00 34.91 565 LEU A O 1
ATOM 4565 N N . LEU A 1 566 ? 21.045 1.990 1.589 1.00 39.25 566 LEU A N 1
ATOM 4566 C CA . LEU A 1 566 ? 22.154 2.514 2.401 1.00 39.25 566 LEU A CA 1
ATOM 4567 C C . LEU A 1 566 ? 23.454 2.747 1.591 1.00 39.25 566 LEU A C 1
ATOM 4569 O O . LEU A 1 566 ? 24.158 3.730 1.824 1.00 39.25 566 LEU A O 1
ATOM 4573 N N . LEU A 1 567 ? 23.770 1.908 0.595 1.00 35.72 567 LEU A N 1
ATOM 4574 C CA . LEU A 1 567 ? 24.945 2.078 -0.286 1.00 35.72 567 LEU A CA 1
ATOM 4575 C C . LEU A 1 567 ? 24.718 3.064 -1.454 1.00 35.72 567 LEU A C 1
ATOM 4577 O O . LEU A 1 567 ? 25.664 3.685 -1.934 1.00 35.72 567 LEU A O 1
ATOM 4581 N N . TRP A 1 568 ? 23.479 3.242 -1.906 1.00 32.78 568 TRP A N 1
ATOM 4582 C CA . TRP A 1 568 ? 23.040 4.134 -2.987 1.00 32.78 568 TRP A CA 1
ATOM 4583 C C . TRP A 1 568 ? 22.846 5.556 -2.449 1.00 32.78 568 TRP A C 1
ATOM 4585 O O . TRP A 1 568 ? 23.249 6.513 -3.111 1.00 32.78 568 TRP A O 1
ATOM 4595 N N . TRP A 1 569 ? 22.433 5.690 -1.180 1.00 36.50 569 TRP A N 1
ATOM 4596 C CA . TRP A 1 569 ? 22.579 6.916 -0.381 1.00 36.50 569 TRP A CA 1
ATOM 4597 C C . TRP A 1 569 ? 24.042 7.378 -0.285 1.00 36.50 569 TRP A C 1
ATOM 4599 O O . TRP A 1 569 ? 24.323 8.572 -0.220 1.00 36.50 569 TRP A O 1
ATOM 4609 N N . ARG A 1 570 ? 24.993 6.437 -0.349 1.00 38.50 570 ARG A N 1
ATOM 4610 C CA . ARG A 1 570 ? 26.442 6.697 -0.349 1.00 38.50 570 ARG A CA 1
ATOM 4611 C C . ARG A 1 570 ? 27.025 7.065 -1.723 1.00 38.50 570 ARG A C 1
ATOM 4613 O O . ARG A 1 570 ? 28.129 7.601 -1.761 1.00 38.50 570 ARG A O 1
ATOM 4620 N N . LYS A 1 571 ? 26.331 6.792 -2.841 1.00 37.75 571 LYS A N 1
ATOM 4621 C CA . LYS A 1 571 ? 26.884 6.909 -4.214 1.00 37.75 571 LYS A CA 1
ATOM 4622 C C . LYS A 1 571 ? 26.305 8.038 -5.081 1.00 37.75 571 LYS A C 1
ATOM 4624 O O . LYS A 1 571 ? 26.878 8.327 -6.131 1.00 37.75 571 LYS A O 1
ATOM 4629 N N . LEU A 1 572 ? 25.232 8.716 -4.669 1.00 37.03 572 LEU A N 1
ATOM 4630 C CA . LEU A 1 572 ? 24.770 9.943 -5.334 1.00 37.03 572 LEU A CA 1
ATOM 4631 C C . LEU A 1 572 ? 25.688 11.115 -4.973 1.00 37.03 572 LEU A C 1
ATOM 4633 O O . LEU A 1 572 ? 25.599 11.698 -3.894 1.00 37.03 572 LEU A O 1
ATOM 4637 N N . GLY A 1 573 ? 26.591 11.449 -5.897 1.00 44.69 573 GLY A N 1
ATOM 4638 C CA . GLY A 1 573 ? 27.516 12.569 -5.763 1.00 44.69 573 GLY A CA 1
ATOM 4639 C C . GLY A 1 573 ? 26.807 13.873 -5.378 1.00 44.69 573 GLY A C 1
ATOM 4640 O O . GLY A 1 573 ? 25.733 14.198 -5.891 1.00 44.69 573 GLY A O 1
ATOM 4641 N N . LYS A 1 574 ? 27.460 14.636 -4.493 1.00 46.59 574 LYS A N 1
ATOM 4642 C CA . LYS A 1 574 ? 27.008 15.858 -3.791 1.00 46.59 574 LYS A CA 1
ATOM 4643 C C . LYS A 1 574 ? 26.357 16.956 -4.662 1.00 46.59 574 LYS A C 1
ATOM 4645 O O . LYS A 1 574 ? 25.780 17.892 -4.124 1.00 46.59 574 LYS A O 1
ATOM 4650 N N . LYS A 1 575 ? 26.409 16.851 -5.993 1.00 42.22 575 LYS A N 1
ATOM 4651 C CA . LYS A 1 575 ? 25.934 17.859 -6.955 1.00 42.22 575 LYS A CA 1
ATOM 4652 C C . LYS A 1 575 ? 24.414 17.826 -7.207 1.00 42.22 575 LYS A C 1
ATOM 4654 O O . LYS A 1 575 ? 23.843 18.864 -7.519 1.00 42.22 575 LYS A O 1
ATOM 4659 N N . TYR A 1 576 ? 23.746 16.679 -7.031 1.00 45.91 576 TYR A N 1
ATOM 4660 C CA . TYR A 1 576 ? 22.295 16.539 -7.282 1.00 45.91 576 TYR A CA 1
ATOM 4661 C C . TYR A 1 576 ? 21.419 16.712 -6.030 1.00 45.91 576 TYR A C 1
ATOM 4663 O O . TYR A 1 576 ? 20.235 17.026 -6.149 1.00 45.91 576 TYR A O 1
ATOM 4671 N N . TRP A 1 577 ? 22.009 16.591 -4.836 1.00 45.38 577 TRP A N 1
ATOM 4672 C CA . TRP A 1 577 ? 21.331 16.831 -3.556 1.00 45.38 577 TRP A CA 1
ATOM 4673 C C . TRP A 1 577 ? 20.875 18.283 -3.399 1.00 45.38 577 TRP A C 1
ATOM 4675 O O . TRP A 1 577 ? 19.775 18.521 -2.916 1.00 45.38 577 TRP A O 1
ATOM 4685 N N . GLY A 1 578 ? 21.665 19.249 -3.881 1.00 48.62 578 GLY A N 1
ATOM 4686 C CA . GLY A 1 578 ? 21.282 20.662 -3.851 1.00 48.62 578 GLY A CA 1
ATOM 4687 C C . GLY A 1 578 ? 20.055 20.959 -4.714 1.00 48.62 578 GLY A C 1
ATOM 4688 O O . GLY A 1 578 ? 19.160 21.670 -4.284 1.00 48.62 578 GLY A O 1
ATOM 4689 N N . ILE A 1 579 ? 19.959 20.355 -5.900 1.00 56.06 579 ILE A N 1
ATOM 4690 C CA . ILE A 1 579 ? 18.856 20.612 -6.839 1.00 56.06 579 ILE A CA 1
ATOM 4691 C C . ILE A 1 579 ? 17.562 19.942 -6.357 1.00 56.06 579 ILE A C 1
ATOM 4693 O O . ILE A 1 579 ? 16.504 20.563 -6.392 1.00 56.06 579 ILE A O 1
ATOM 4697 N N . ALA A 1 580 ? 17.642 18.704 -5.857 1.00 48.00 580 ALA A N 1
ATOM 4698 C CA . ALA A 1 580 ? 16.485 17.983 -5.328 1.00 48.00 580 ALA A CA 1
ATOM 4699 C C . ALA A 1 580 ? 15.990 18.566 -3.993 1.00 48.00 580 ALA A C 1
ATOM 4701 O O . ALA A 1 580 ? 14.784 18.693 -3.807 1.00 48.00 580 ALA A O 1
ATOM 4702 N N . ALA A 1 581 ? 16.893 18.983 -3.097 1.00 53.69 581 ALA A N 1
ATOM 4703 C CA . ALA A 1 581 ? 16.522 19.641 -1.845 1.00 53.69 581 ALA A CA 1
ATOM 4704 C C . ALA A 1 581 ? 15.937 21.037 -2.087 1.00 53.69 581 ALA A C 1
ATOM 4706 O O . ALA A 1 581 ? 14.970 21.407 -1.434 1.00 53.69 581 ALA A O 1
ATOM 4707 N N . VAL A 1 582 ? 16.459 21.797 -3.056 1.00 60.78 582 VAL A N 1
ATOM 4708 C CA . VAL A 1 582 ? 15.887 23.096 -3.439 1.00 60.78 582 VAL A CA 1
ATOM 4709 C C . VAL A 1 582 ? 14.528 22.912 -4.116 1.00 60.78 582 VAL A C 1
ATOM 4711 O O . VAL A 1 582 ? 13.586 23.604 -3.752 1.00 60.78 582 VAL A O 1
ATOM 4714 N N . ALA A 1 583 ? 14.363 21.939 -5.018 1.00 58.75 583 ALA A N 1
ATOM 4715 C CA . ALA A 1 583 ? 13.068 21.650 -5.637 1.00 58.75 583 ALA A CA 1
ATOM 4716 C C . ALA A 1 583 ? 12.026 21.154 -4.616 1.00 58.75 583 ALA A C 1
ATOM 4718 O O . ALA A 1 583 ? 10.886 21.610 -4.636 1.00 58.75 583 ALA A O 1
ATOM 4719 N N . PHE A 1 584 ? 12.416 20.272 -3.691 1.00 54.69 584 PHE A N 1
ATOM 4720 C CA . PHE A 1 584 ? 11.545 19.763 -2.630 1.00 54.69 584 PHE A CA 1
ATOM 4721 C C . PHE A 1 584 ? 11.190 20.851 -1.612 1.00 54.69 584 PHE A C 1
ATOM 4723 O O . PHE A 1 584 ? 10.025 20.977 -1.251 1.00 54.69 584 PHE A O 1
ATOM 4730 N N . SER A 1 585 ? 12.147 21.699 -1.224 1.00 57.91 585 SER A N 1
ATOM 4731 C CA . SER A 1 585 ? 11.896 22.856 -0.358 1.00 57.91 585 SER A CA 1
ATOM 4732 C C . SER A 1 585 ? 11.037 23.913 -1.045 1.00 57.91 585 SER A C 1
ATOM 4734 O O . SER A 1 585 ? 10.187 24.490 -0.386 1.00 57.91 585 SER A O 1
ATOM 4736 N N . ILE A 1 586 ? 11.175 24.135 -2.357 1.00 61.69 586 ILE A N 1
ATOM 4737 C CA . ILE A 1 586 ? 10.304 25.047 -3.117 1.00 61.69 586 ILE A CA 1
ATOM 4738 C C . ILE A 1 586 ? 8.885 24.480 -3.225 1.00 61.69 586 ILE A C 1
ATOM 4740 O O . ILE A 1 586 ? 7.933 25.233 -3.050 1.00 61.69 586 ILE A O 1
ATOM 4744 N N . ILE A 1 587 ? 8.715 23.176 -3.465 1.00 62.19 587 ILE A N 1
ATOM 4745 C CA . ILE A 1 587 ? 7.397 22.515 -3.522 1.00 62.19 587 ILE A CA 1
ATOM 4746 C C . ILE A 1 587 ? 6.731 22.506 -2.141 1.00 62.19 587 ILE A C 1
ATOM 4748 O O . ILE A 1 587 ? 5.552 22.828 -2.023 1.00 62.19 587 ILE A O 1
ATOM 4752 N N . LEU A 1 588 ? 7.488 22.192 -1.088 1.00 52.84 588 LEU A N 1
ATOM 4753 C CA . LEU A 1 588 ? 7.000 22.207 0.286 1.00 52.84 588 LEU A CA 1
ATOM 4754 C C . LEU A 1 588 ? 6.647 23.636 0.711 1.00 52.84 588 LEU A C 1
ATOM 4756 O O . LEU A 1 588 ? 5.549 23.864 1.193 1.00 52.84 588 LEU A O 1
ATOM 4760 N N . PHE A 1 589 ? 7.513 24.615 0.441 1.00 48.94 589 PHE A N 1
ATOM 4761 C CA . PHE A 1 589 ? 7.272 26.025 0.753 1.00 48.94 589 PHE A CA 1
ATOM 4762 C C . PHE A 1 589 ? 6.100 26.602 -0.048 1.00 48.94 589 PHE A C 1
ATOM 4764 O O . PHE A 1 589 ? 5.280 27.308 0.522 1.00 48.94 589 PHE A O 1
ATOM 4771 N N . THR A 1 590 ? 5.940 26.263 -1.333 1.00 47.28 590 THR A N 1
ATOM 4772 C CA . THR A 1 590 ? 4.769 26.693 -2.123 1.00 47.28 590 THR A CA 1
ATOM 4773 C C . THR A 1 590 ? 3.474 26.034 -1.651 1.00 47.28 590 THR A C 1
ATOM 4775 O O . THR A 1 590 ? 2.450 26.709 -1.609 1.00 47.28 590 THR A O 1
ATOM 4778 N N . LEU A 1 591 ? 3.494 24.769 -1.219 1.00 43.56 591 LEU A N 1
ATOM 4779 C CA . LEU A 1 591 ? 2.324 24.109 -0.627 1.00 43.56 591 LEU A CA 1
ATOM 4780 C C . LEU A 1 591 ? 1.950 24.696 0.743 1.00 43.56 591 LEU A C 1
ATOM 4782 O O . LEU A 1 591 ? 0.762 24.854 1.018 1.00 43.56 591 LEU A O 1
ATOM 4786 N N . THR A 1 592 ? 2.928 25.086 1.565 1.00 44.78 592 THR A N 1
ATOM 4787 C CA . THR A 1 592 ? 2.672 25.749 2.854 1.00 44.78 592 THR A CA 1
ATOM 4788 C C . THR A 1 592 ? 2.192 27.194 2.656 1.00 44.78 592 THR A C 1
ATOM 4790 O O . THR A 1 592 ? 1.220 27.608 3.278 1.00 44.78 592 THR A O 1
ATOM 4793 N N . TYR A 1 593 ? 2.787 27.947 1.724 1.00 38.16 593 TYR A N 1
ATOM 4794 C CA . TYR A 1 593 ? 2.465 29.361 1.481 1.00 38.16 593 TYR A CA 1
ATOM 4795 C C . TYR A 1 593 ? 1.135 29.567 0.728 1.00 38.16 593 TYR A C 1
ATOM 4797 O O . TYR A 1 593 ? 0.472 30.587 0.900 1.00 38.16 593 TYR A O 1
ATOM 4805 N N . VAL A 1 594 ? 0.693 28.593 -0.084 1.00 44.44 594 VAL A N 1
ATOM 4806 C CA . VAL A 1 594 ? -0.612 28.640 -0.783 1.00 44.44 594 VAL A CA 1
ATOM 4807 C C . VAL A 1 594 ? -1.789 28.315 0.151 1.00 44.44 594 VAL A C 1
ATOM 4809 O O . VAL A 1 594 ? -2.917 28.738 -0.118 1.00 44.44 594 VAL A O 1
ATOM 4812 N N . PHE A 1 595 ? -1.554 27.606 1.260 1.00 39.34 595 PHE A N 1
ATOM 4813 C CA . PHE A 1 595 ? -2.603 27.229 2.215 1.00 39.34 595 PHE A CA 1
ATOM 4814 C C . PHE A 1 595 ? -2.630 28.058 3.507 1.00 39.34 595 PHE A C 1
ATOM 4816 O O . PHE A 1 595 ? -3.617 27.964 4.233 1.00 39.34 595 PHE A O 1
ATOM 4823 N N . ASP A 1 596 ? -1.643 28.929 3.739 1.00 33.44 596 ASP A N 1
ATOM 4824 C CA . ASP A 1 596 ? -1.569 29.809 4.918 1.00 33.44 596 ASP A CA 1
ATOM 4825 C C . ASP A 1 596 ? -2.077 31.249 4.668 1.00 33.44 596 ASP A C 1
ATOM 4827 O O . ASP A 1 596 ? -1.712 32.201 5.351 1.00 33.44 596 ASP A O 1
ATOM 4831 N N . SER A 1 597 ? -2.955 31.451 3.677 1.00 31.81 597 SER A N 1
ATOM 4832 C CA . SER A 1 597 ? -3.619 32.746 3.469 1.00 31.81 597 SER A CA 1
ATOM 4833 C C . SER A 1 597 ? -5.138 32.631 3.554 1.00 31.81 597 SER A C 1
ATOM 4835 O O . SER A 1 597 ? -5.830 32.404 2.558 1.00 31.81 597 SER A O 1
ATOM 4837 N N . ARG A 1 598 ? -5.615 32.856 4.786 1.00 35.78 598 ARG A N 1
ATOM 4838 C CA . ARG A 1 598 ? -6.914 33.396 5.240 1.00 35.78 598 ARG A CA 1
ATOM 4839 C C . ARG A 1 598 ? -7.617 32.479 6.231 1.00 35.78 598 ARG A C 1
ATOM 4841 O O . ARG A 1 598 ? -8.401 31.630 5.828 1.00 35.78 598 ARG A O 1
ATOM 4848 N N . THR A 1 599 ? -7.493 32.841 7.504 1.00 29.06 599 THR A N 1
ATOM 4849 C CA . THR A 1 599 ? -8.639 33.370 8.263 1.00 29.06 599 THR A CA 1
ATOM 4850 C C . THR A 1 599 ? -8.124 34.176 9.449 1.00 29.06 599 THR A C 1
ATOM 4852 O O . THR A 1 599 ? -7.611 33.603 10.403 1.00 29.06 599 THR A O 1
ATOM 4855 N N . ASP A 1 600 ? -8.283 35.496 9.367 1.00 27.70 600 ASP A N 1
ATOM 4856 C CA . ASP A 1 600 ? -8.147 36.414 10.494 1.00 27.70 600 ASP A CA 1
ATOM 4857 C C . ASP A 1 600 ? -9.463 36.466 11.290 1.00 27.70 600 ASP A C 1
ATOM 4859 O O . ASP A 1 600 ? -10.549 36.553 10.711 1.00 27.70 600 ASP A O 1
ATOM 4863 N N . HIS A 1 601 ? -9.300 36.400 12.611 1.00 28.77 601 HIS A N 1
ATOM 4864 C CA . HIS A 1 601 ? -10.111 36.898 13.726 1.00 28.77 601 HIS A CA 1
ATOM 4865 C C . HIS A 1 601 ? -11.654 36.994 13.644 1.00 28.77 601 HIS A C 1
ATOM 4867 O O . HIS A 1 601 ? -12.229 37.854 12.983 1.00 28.77 601 HIS A O 1
ATOM 4873 N N . HIS A 1 602 ? -12.312 36.278 14.568 1.00 27.23 602 HIS A N 1
ATOM 4874 C CA . HIS A 1 602 ? -13.175 36.939 15.555 1.00 27.23 602 HIS A CA 1
ATOM 4875 C C . HIS A 1 602 ? -13.026 36.295 16.941 1.00 27.23 602 HIS A C 1
ATOM 4877 O O . HIS A 1 602 ? -12.833 35.091 17.089 1.00 27.23 602 HIS A O 1
ATOM 4883 N N . SER A 1 603 ? -13.043 37.175 17.931 1.00 25.70 603 SER A N 1
ATOM 4884 C CA . SER A 1 603 ? -12.613 37.056 19.317 1.00 25.70 603 SER A CA 1
ATOM 4885 C C . SER A 1 603 ? -13.572 36.328 20.267 1.00 25.70 603 SER A C 1
ATOM 4887 O O . SER A 1 603 ? -14.773 36.238 20.031 1.00 25.70 603 SER A O 1
ATOM 4889 N N . SER A 1 604 ? -12.983 35.972 21.416 1.00 26.12 604 SER A N 1
ATOM 4890 C CA . SER A 1 604 ? -13.565 35.871 22.764 1.00 26.12 604 SER A CA 1
ATOM 4891 C C . SER A 1 604 ? -14.515 34.709 23.077 1.00 26.12 604 SER A C 1
ATOM 4893 O O . SER A 1 604 ? -15.731 34.867 23.082 1.00 26.12 604 SER A O 1
ATOM 4895 N N . PHE A 1 605 ? -13.932 33.604 23.554 1.00 24.83 605 PHE A N 1
ATOM 4896 C CA . PHE A 1 605 ? -14.278 33.113 24.892 1.00 24.83 605 PHE A CA 1
ATOM 4897 C C . PHE A 1 605 ? -13.040 32.492 25.548 1.00 24.83 605 PHE A C 1
ATOM 4899 O O . PHE A 1 605 ? -12.609 31.386 25.230 1.00 24.83 605 PHE A O 1
ATOM 4906 N N . THR A 1 606 ? -12.424 33.270 26.429 1.00 26.22 606 THR A N 1
ATOM 4907 C CA . THR A 1 606 ? -11.288 32.894 27.262 1.00 26.22 606 THR A CA 1
ATOM 4908 C C . THR A 1 606 ? -11.739 31.857 28.288 1.00 26.22 606 THR A C 1
ATOM 4910 O O . THR A 1 606 ? -12.424 32.175 29.256 1.00 26.22 606 THR A O 1
ATOM 4913 N N . ARG A 1 607 ? -11.317 30.608 28.100 1.00 26.58 607 ARG A N 1
ATOM 4914 C CA . ARG A 1 607 ? -10.949 29.714 29.203 1.00 26.58 607 ARG A CA 1
ATOM 4915 C C . ARG A 1 607 ? -9.611 29.083 28.822 1.00 26.58 607 ARG A C 1
ATOM 4917 O O . ARG A 1 607 ? -9.584 28.339 27.843 1.00 26.58 607 ARG A O 1
ATOM 4924 N N . PRO A 1 608 ? -8.505 29.419 29.503 1.00 31.19 608 PRO A N 1
ATOM 4925 C CA . PRO A 1 608 ? -7.228 28.796 29.208 1.00 31.19 608 PRO A CA 1
ATOM 4926 C C . PRO A 1 608 ? -7.313 27.331 29.641 1.00 31.19 608 PRO A C 1
ATOM 4928 O O . PRO A 1 608 ? -7.615 27.039 30.796 1.00 31.19 608 PRO A O 1
ATOM 4931 N N . LEU A 1 609 ? -7.099 26.407 28.701 1.00 30.25 609 LEU A N 1
ATOM 4932 C CA . LEU A 1 609 ? -6.639 25.076 29.072 1.00 30.25 609 LEU A CA 1
ATOM 4933 C C . LEU A 1 609 ? -5.172 25.250 29.466 1.00 30.25 609 LEU A C 1
ATOM 4935 O O . LEU A 1 609 ? -4.338 25.544 28.609 1.00 30.25 609 LEU A O 1
ATOM 4939 N N . ASP A 1 610 ? -4.907 25.128 30.762 1.00 26.59 610 ASP A N 1
ATOM 4940 C CA . ASP A 1 610 ? -3.577 25.009 31.349 1.00 26.59 610 ASP A CA 1
ATOM 4941 C C . ASP A 1 610 ? -2.726 24.014 30.546 1.00 26.59 610 ASP A C 1
ATOM 4943 O O . ASP A 1 610 ? -2.931 22.800 30.590 1.00 26.59 610 ASP A O 1
ATOM 4947 N N . LEU A 1 611 ? -1.750 24.534 29.804 1.00 33.78 611 LEU A N 1
ATOM 4948 C CA . LEU A 1 611 ? -0.574 23.782 29.387 1.00 33.78 611 LEU A CA 1
ATOM 4949 C C . LEU A 1 611 ? 0.386 23.809 30.576 1.00 33.78 611 LEU A C 1
ATOM 4951 O O . LEU A 1 611 ? 1.254 24.673 30.669 1.00 33.78 611 LEU A O 1
ATOM 4955 N N . THR A 1 612 ? 0.192 22.883 31.513 1.00 35.88 612 THR A N 1
ATOM 4956 C CA . THR A 1 612 ? 1.110 22.689 32.636 1.00 35.88 612 THR A CA 1
ATOM 4957 C C . THR A 1 612 ? 2.508 22.374 32.104 1.00 35.88 612 THR A C 1
ATOM 4959 O O . THR A 1 612 ? 2.707 21.390 31.387 1.00 35.88 612 THR A O 1
ATOM 4962 N N . THR A 1 613 ? 3.479 23.198 32.494 1.00 44.12 613 THR A N 1
ATOM 4963 C CA . THR A 1 613 ? 4.941 23.051 32.370 1.00 44.12 613 THR A CA 1
ATOM 4964 C C . THR A 1 613 ? 5.494 21.873 33.182 1.00 44.12 613 THR A C 1
ATOM 4966 O O . THR A 1 613 ? 6.562 21.955 33.785 1.00 44.12 613 THR A O 1
ATOM 4969 N N . ASP A 1 614 ? 4.762 20.770 33.235 1.00 51.81 614 ASP A N 1
ATOM 4970 C CA . ASP A 1 614 ? 5.057 19.668 34.130 1.00 51.81 614 ASP A CA 1
ATOM 4971 C C . ASP A 1 614 ? 5.958 18.649 33.419 1.00 51.81 614 ASP A C 1
ATOM 4973 O O . ASP A 1 614 ? 5.514 17.876 32.564 1.00 51.81 614 ASP A O 1
ATOM 4977 N N . ASN A 1 615 ? 7.223 18.618 33.866 1.00 67.06 615 ASN A N 1
ATOM 4978 C CA . ASN A 1 615 ? 8.203 17.519 33.769 1.00 67.06 615 ASN A CA 1
ATOM 4979 C C . ASN A 1 615 ? 9.310 17.603 32.702 1.00 67.06 615 ASN A C 1
ATOM 4981 O O . ASN A 1 615 ? 9.594 16.618 32.013 1.00 67.06 615 ASN A O 1
ATOM 4985 N N . LEU A 1 616 ? 10.001 18.741 32.619 1.00 86.31 616 LEU A N 1
ATOM 4986 C CA . LEU A 1 616 ? 11.373 18.782 32.100 1.00 86.31 616 LEU A CA 1
ATOM 4987 C C . LEU A 1 616 ? 12.365 18.528 33.250 1.00 86.31 616 LEU A C 1
ATOM 4989 O O . LEU A 1 616 ? 12.239 19.129 34.314 1.00 86.31 616 LEU A O 1
ATOM 4993 N N . VAL A 1 617 ? 13.332 17.632 33.046 1.00 92.44 617 VAL A N 1
ATOM 4994 C CA . VAL A 1 617 ? 14.398 17.312 34.012 1.00 92.44 617 VAL A CA 1
ATOM 4995 C C . VAL A 1 617 ? 15.667 18.037 33.583 1.00 92.44 617 VAL A C 1
ATOM 4997 O O . VAL A 1 617 ? 16.003 18.010 32.403 1.00 92.44 617 VAL A O 1
ATOM 5000 N N . GLY A 1 618 ? 16.323 18.735 34.511 1.00 95.06 618 GLY A N 1
ATOM 5001 C CA . GLY A 1 618 ? 17.521 19.524 34.227 1.00 95.06 618 GLY A CA 1
ATOM 5002 C C . GLY A 1 618 ? 18.816 18.716 34.283 1.00 95.06 618 GLY A C 1
ATOM 5003 O O . GLY A 1 618 ? 18.958 17.824 35.121 1.00 95.06 618 GLY A O 1
ATOM 5004 N N . LEU A 1 619 ? 19.770 19.109 33.440 1.00 96.75 619 LEU A N 1
ATOM 5005 C CA . LEU A 1 619 ? 21.117 18.554 33.397 1.00 96.75 619 LEU A CA 1
ATOM 5006 C C . LEU A 1 619 ? 21.955 19.051 34.582 1.00 96.75 619 LEU A C 1
ATOM 5008 O O . LEU A 1 619 ? 22.218 20.251 34.712 1.00 96.75 619 LEU A O 1
ATOM 5012 N N . THR A 1 620 ? 22.468 18.118 35.375 1.00 97.38 620 THR A N 1
ATOM 5013 C CA . THR A 1 620 ? 23.443 18.367 36.439 1.00 97.38 620 THR A CA 1
ATOM 5014 C C . THR A 1 620 ? 24.842 18.016 35.940 1.00 97.38 620 THR A C 1
ATOM 5016 O O . THR A 1 620 ? 25.102 16.884 35.540 1.00 97.38 620 THR A O 1
ATOM 5019 N N . LEU A 1 621 ? 25.759 18.988 35.963 1.00 97.06 621 LEU A N 1
ATOM 5020 C CA . LEU A 1 621 ? 27.176 18.763 35.657 1.00 97.06 621 LEU A CA 1
ATOM 5021 C C . LEU A 1 621 ? 27.938 18.381 36.925 1.00 97.06 621 LEU A C 1
ATOM 5023 O O . LEU A 1 621 ? 27.830 19.063 37.948 1.00 97.06 621 LEU A O 1
ATOM 5027 N N . LEU A 1 622 ? 28.753 17.333 36.836 1.00 94.56 622 LEU A N 1
ATOM 5028 C CA . LEU A 1 622 ? 29.503 16.799 37.963 1.00 94.56 622 LEU A CA 1
ATOM 5029 C C . LEU A 1 622 ? 30.747 17.654 38.239 1.00 94.56 622 LEU A C 1
ATOM 5031 O O . LEU A 1 622 ? 31.782 17.512 37.592 1.00 94.56 622 LEU A O 1
ATOM 5035 N N . ARG A 1 623 ? 30.652 18.570 39.208 1.00 88.75 623 ARG A N 1
ATOM 5036 C CA . ARG A 1 623 ? 31.736 19.523 39.518 1.00 88.75 623 ARG A CA 1
ATOM 5037 C C . ARG A 1 623 ? 32.989 18.839 40.070 1.00 88.75 623 ARG A C 1
ATOM 5039 O O . ARG A 1 623 ? 34.090 19.177 39.643 1.00 88.75 623 ARG A O 1
ATOM 5046 N N . ASN A 1 624 ? 32.808 17.830 40.923 1.00 83.94 624 ASN A N 1
ATOM 5047 C CA . ASN A 1 624 ? 33.896 17.057 41.540 1.00 83.94 624 ASN A CA 1
ATOM 5048 C C . ASN A 1 624 ? 34.654 16.171 40.533 1.00 83.94 624 ASN A C 1
ATOM 5050 O O . ASN A 1 624 ? 35.710 15.628 40.849 1.00 83.94 624 ASN A O 1
ATOM 5054 N N . ALA A 1 625 ? 34.141 16.032 39.303 1.00 89.38 625 ALA A N 1
ATOM 5055 C CA . ALA A 1 625 ? 34.778 15.247 38.253 1.00 89.38 625 ALA A CA 1
ATOM 5056 C C . ALA A 1 625 ? 36.135 15.837 37.835 1.00 89.38 625 ALA A C 1
ATOM 5058 O O . ALA A 1 625 ? 37.058 15.096 37.505 1.00 89.38 625 ALA A O 1
ATOM 5059 N N . LYS A 1 626 ? 36.281 17.170 37.898 1.00 87.56 626 LYS A N 1
ATOM 5060 C CA . LYS A 1 626 ? 37.509 17.866 37.493 1.00 87.56 626 LYS A CA 1
ATOM 5061 C C . LYS A 1 626 ? 38.717 17.448 38.328 1.00 87.56 626 LYS A C 1
ATOM 5063 O O . LYS A 1 626 ? 39.765 17.160 37.758 1.00 87.56 626 LYS A O 1
ATOM 5068 N N . ASP A 1 627 ? 38.549 17.371 39.646 1.00 86.25 627 ASP A N 1
ATOM 5069 C CA . ASP A 1 627 ? 39.630 17.057 40.590 1.00 86.25 627 ASP A CA 1
ATOM 5070 C C . ASP A 1 627 ? 40.091 15.597 40.471 1.00 86.25 627 ASP A C 1
ATOM 5072 O O . ASP A 1 627 ? 41.237 15.270 40.762 1.00 86.25 627 ASP A O 1
ATOM 5076 N N . ARG A 1 628 ? 39.210 14.726 39.965 1.00 85.88 628 ARG A N 1
ATOM 5077 C CA . ARG A 1 628 ? 39.484 13.312 39.669 1.00 85.88 628 ARG A CA 1
ATOM 5078 C C . ARG A 1 628 ? 39.949 13.069 38.235 1.00 85.88 628 ARG A C 1
ATOM 5080 O O . ARG A 1 628 ? 40.160 11.932 37.829 1.00 85.88 628 ARG A O 1
ATOM 5087 N N . GLY A 1 629 ? 40.037 14.127 37.430 1.00 87.88 629 GLY A N 1
ATOM 5088 C CA . GLY A 1 629 ? 40.311 14.021 36.004 1.00 87.88 629 GLY A CA 1
ATOM 5089 C C . GLY A 1 629 ? 39.193 13.352 35.195 1.00 87.88 629 GLY A C 1
ATOM 5090 O O . GLY A 1 629 ? 39.401 13.090 34.020 1.00 87.88 629 GLY A O 1
ATOM 5091 N N . ALA A 1 630 ? 38.007 13.105 35.740 1.00 92.81 630 ALA A N 1
ATOM 5092 C CA . ALA A 1 630 ? 36.877 12.533 35.015 1.00 92.81 630 ALA A CA 1
ATOM 5093 C C . ALA A 1 630 ? 36.271 13.572 34.049 1.00 92.81 630 ALA A C 1
ATOM 5095 O O . ALA A 1 630 ? 35.433 14.386 34.428 1.00 92.81 630 ALA A O 1
ATOM 5096 N N . LEU A 1 631 ? 36.721 13.577 32.794 1.00 93.00 631 LEU A N 1
ATOM 5097 C CA . LEU A 1 631 ? 36.352 14.580 31.789 1.00 93.00 631 LEU A CA 1
ATOM 5098 C C . LEU A 1 631 ? 35.886 13.912 30.492 1.00 93.00 631 LEU A C 1
ATOM 5100 O O . LEU A 1 631 ? 36.410 12.865 30.116 1.00 93.00 631 LEU A O 1
ATOM 5104 N N . CYS A 1 632 ? 34.933 14.542 29.801 1.00 95.00 632 CYS A N 1
ATOM 5105 C CA . CYS A 1 632 ? 34.491 14.134 28.465 1.00 95.00 632 CYS A CA 1
ATOM 5106 C C . CYS A 1 632 ? 35.627 14.250 27.428 1.00 95.00 632 CYS A C 1
ATOM 5108 O O . CYS A 1 632 ? 36.668 14.850 27.702 1.00 95.00 632 CYS A O 1
ATOM 5110 N N . LEU A 1 633 ? 35.401 13.744 26.207 1.00 92.75 633 LEU A N 1
ATOM 5111 C CA . LEU A 1 633 ? 36.400 13.746 25.124 1.00 92.75 633 LEU A CA 1
ATOM 5112 C C . LEU A 1 633 ? 37.040 15.120 24.846 1.00 92.75 633 LEU A C 1
ATOM 5114 O O . LEU A 1 633 ? 38.193 15.165 24.420 1.00 92.75 633 LEU A O 1
ATOM 5118 N N . ASP A 1 634 ? 36.312 16.224 25.050 1.00 92.81 634 ASP A N 1
ATOM 5119 C CA . ASP A 1 634 ? 36.792 17.601 24.850 1.00 92.81 634 ASP A CA 1
ATOM 5120 C C . ASP A 1 634 ? 37.369 18.285 26.105 1.00 92.81 634 ASP A C 1
ATOM 5122 O O . ASP A 1 634 ? 37.835 19.420 26.008 1.00 92.81 634 ASP A O 1
ATOM 5126 N N . GLY A 1 635 ? 37.316 17.643 27.276 1.00 91.81 635 GLY A N 1
ATOM 5127 C CA . GLY A 1 635 ? 37.699 18.248 28.557 1.00 91.81 635 GLY A CA 1
ATOM 5128 C C . GLY A 1 635 ? 36.564 18.909 29.342 1.00 91.81 635 GLY A C 1
ATOM 5129 O O . GLY A 1 635 ? 36.811 19.440 30.424 1.00 91.81 635 GLY A O 1
ATOM 5130 N N . SER A 1 636 ? 35.328 18.889 28.842 1.00 95.62 636 SER A N 1
ATOM 5131 C CA . SER A 1 636 ? 34.160 19.355 29.596 1.00 95.62 636 SER A CA 1
ATOM 5132 C C . SER A 1 636 ? 33.746 18.364 30.694 1.00 95.62 636 SER A C 1
ATOM 5134 O O . SER A 1 636 ? 34.117 17.187 30.677 1.00 95.62 636 SER A O 1
ATOM 5136 N N . LEU A 1 637 ? 32.984 18.847 31.681 1.00 97.12 637 LEU A N 1
ATOM 5137 C CA . LEU A 1 637 ? 32.521 18.021 32.801 1.00 97.12 637 LEU A CA 1
ATOM 5138 C C . LEU A 1 637 ? 31.436 17.036 32.339 1.00 97.12 637 LEU A C 1
ATOM 5140 O O . LEU A 1 637 ? 30.545 17.455 31.595 1.00 97.12 637 LEU A O 1
ATOM 5144 N N . PRO A 1 638 ? 31.442 15.778 32.806 1.00 97.12 638 PRO A N 1
ATOM 5145 C CA . PRO A 1 638 ? 30.335 14.857 32.583 1.00 97.12 638 PRO A CA 1
ATOM 5146 C C . PRO A 1 638 ? 29.082 15.308 33.344 1.00 97.12 638 PRO A C 1
ATOM 5148 O O . PRO A 1 638 ? 29.140 16.157 34.239 1.00 97.12 638 PRO A O 1
ATOM 5151 N N . GLY A 1 639 ? 27.930 14.740 32.991 1.00 96.75 639 GLY A N 1
ATOM 5152 C CA . GLY A 1 639 ? 26.667 15.115 33.615 1.00 96.75 639 GLY A CA 1
ATOM 5153 C C . GLY A 1 639 ? 25.602 14.031 33.575 1.00 96.75 639 GLY A C 1
ATOM 5154 O O . GLY A 1 639 ? 25.721 13.023 32.878 1.00 96.75 639 GLY A O 1
ATOM 5155 N N . TYR A 1 640 ? 24.548 14.263 34.345 1.00 97.94 640 TYR A N 1
ATOM 5156 C CA . TYR A 1 640 ? 23.393 13.386 34.462 1.00 97.94 640 TYR A CA 1
ATOM 5157 C C . TYR A 1 640 ? 22.122 14.206 34.687 1.00 97.94 640 TYR A C 1
ATOM 5159 O O . TYR A 1 640 ? 22.164 15.312 35.224 1.00 97.94 640 TYR A O 1
ATOM 5167 N N . ASP A 1 641 ? 20.985 13.652 34.295 1.00 97.75 641 ASP A N 1
ATOM 5168 C CA . ASP A 1 641 ? 19.665 14.179 34.628 1.00 97.75 641 ASP A CA 1
ATOM 5169 C C . ASP A 1 641 ? 19.081 13.342 35.765 1.00 97.75 641 ASP A C 1
ATOM 5171 O O . ASP A 1 641 ? 19.145 12.111 35.716 1.00 97.75 641 ASP A O 1
ATOM 5175 N N . PHE A 1 642 ? 18.490 13.980 36.776 1.00 97.19 642 PHE A N 1
ATOM 5176 C CA . PHE A 1 642 ? 17.949 13.284 37.946 1.00 97.19 642 PHE A CA 1
ATOM 5177 C C . PHE A 1 642 ? 16.536 13.740 38.300 1.00 97.19 642 PHE A C 1
ATOM 5179 O O . PHE A 1 642 ? 16.266 14.928 38.464 1.00 97.19 642 PHE A O 1
ATOM 5186 N N . GLN A 1 643 ? 15.640 12.769 38.474 1.00 95.81 643 GLN A N 1
ATOM 5187 C CA . GLN A 1 643 ? 14.296 12.970 38.997 1.00 95.81 643 GLN A CA 1
ATOM 5188 C C . GLN A 1 643 ? 14.084 12.083 40.228 1.00 95.81 643 GLN A C 1
ATOM 5190 O O . GLN A 1 643 ? 14.177 10.857 40.148 1.00 95.81 643 GLN A O 1
ATOM 5195 N N . LYS A 1 644 ? 13.763 12.711 41.364 1.00 95.50 644 LYS A N 1
ATOM 5196 C CA . LYS A 1 644 ? 13.542 12.022 42.640 1.00 95.50 644 LYS A CA 1
ATOM 5197 C C . LYS A 1 644 ? 12.272 11.161 42.606 1.00 95.50 644 LYS A C 1
ATOM 5199 O O . LYS A 1 644 ? 11.241 11.588 42.085 1.00 95.50 644 LYS A O 1
ATOM 5204 N N . GLY A 1 645 ? 12.359 9.965 43.183 1.00 94.25 645 GLY A N 1
ATOM 5205 C CA . GLY A 1 645 ? 11.235 9.047 43.359 1.00 94.25 645 GLY A CA 1
ATOM 5206 C C . GLY A 1 645 ? 10.285 9.480 44.477 1.00 94.25 645 GLY A C 1
ATOM 5207 O O . GLY A 1 645 ? 10.601 10.348 45.293 1.00 94.25 645 GLY A O 1
ATOM 5208 N N . PHE A 1 646 ? 9.108 8.859 44.533 1.00 94.62 646 PHE A N 1
ATOM 5209 C CA . PHE A 1 646 ? 8.065 9.178 45.507 1.00 94.62 646 PHE A CA 1
ATOM 5210 C C . PHE A 1 646 ? 7.288 7.937 45.966 1.00 94.62 646 PHE A C 1
ATOM 5212 O O . PHE A 1 646 ? 7.268 6.894 45.310 1.00 94.62 646 PHE A O 1
ATOM 5219 N N . GLY A 1 647 ? 6.613 8.054 47.112 1.00 94.25 647 GLY A N 1
ATOM 5220 C CA . GLY A 1 647 ? 5.821 6.965 47.686 1.00 94.25 647 GLY A CA 1
ATOM 5221 C C . GLY A 1 647 ? 6.665 5.714 47.944 1.00 94.25 647 GLY A C 1
ATOM 5222 O O . GLY A 1 647 ? 7.760 5.807 48.493 1.00 94.25 647 GLY A O 1
ATOM 5223 N N . SER A 1 648 ? 6.165 4.550 47.522 1.00 92.38 648 SER A N 1
ATOM 5224 C CA . SER A 1 648 ? 6.855 3.262 47.678 1.00 92.38 648 SER A CA 1
ATOM 5225 C C . SER A 1 648 ? 8.159 3.136 46.877 1.00 92.38 648 SER A C 1
ATOM 5227 O O . SER A 1 648 ? 8.985 2.298 47.219 1.00 92.38 648 SER A O 1
ATOM 5229 N N . GLY A 1 649 ? 8.363 3.955 45.839 1.00 92.25 649 GLY A N 1
ATOM 5230 C CA . GLY A 1 649 ? 9.554 3.927 44.984 1.00 92.25 649 GLY A CA 1
ATOM 5231 C C . GLY A 1 649 ? 10.696 4.830 45.460 1.00 92.25 649 GLY A C 1
ATOM 5232 O O . GLY A 1 649 ? 11.725 4.907 44.796 1.00 92.25 649 GLY A O 1
ATOM 5233 N N . SER A 1 650 ? 10.555 5.515 46.600 1.00 94.06 650 SER A N 1
ATOM 5234 C CA . SER A 1 650 ? 11.555 6.469 47.112 1.00 94.06 650 SER A CA 1
ATOM 5235 C C . SER A 1 650 ? 12.909 5.838 47.464 1.00 94.06 650 SER A C 1
ATOM 5237 O O . SER A 1 650 ? 13.921 6.533 47.410 1.00 94.06 650 SER A O 1
ATOM 5239 N N . ASN A 1 651 ? 12.938 4.534 47.760 1.00 95.56 651 ASN A N 1
ATOM 5240 C CA . ASN A 1 651 ? 14.156 3.751 48.012 1.00 95.56 651 ASN A CA 1
ATOM 5241 C C . ASN A 1 651 ? 14.537 2.839 46.832 1.00 95.56 651 ASN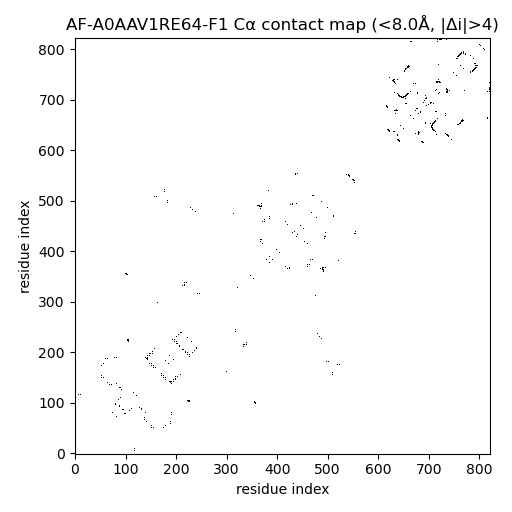 A C 1
ATOM 5243 O O . ASN A 1 651 ? 15.403 1.974 46.976 1.00 95.56 651 ASN A O 1
ATOM 5247 N N . SER A 1 652 ? 13.893 3.015 45.678 1.00 98.00 652 SER A N 1
ATOM 5248 C CA . SER A 1 652 ? 14.167 2.251 44.465 1.00 98.00 652 SER A CA 1
ATOM 5249 C C . SER A 1 652 ? 14.754 3.161 43.389 1.00 98.00 652 SER A C 1
ATOM 5251 O O . SER A 1 652 ? 14.372 4.328 43.275 1.00 98.00 652 SER A O 1
ATOM 5253 N N . TRP A 1 653 ? 15.717 2.650 42.627 1.00 98.44 653 TRP A N 1
ATOM 5254 C CA . TRP A 1 653 ? 16.535 3.442 41.709 1.00 98.44 653 TRP A CA 1
ATOM 5255 C C . TRP A 1 653 ? 16.610 2.807 40.327 1.00 98.44 653 TRP A C 1
ATOM 5257 O O . TRP A 1 653 ? 16.780 1.598 40.198 1.00 98.44 653 TRP A O 1
ATOM 5267 N N . ILE A 1 654 ? 16.524 3.631 39.288 1.00 98.12 654 ILE A N 1
ATOM 5268 C CA . ILE A 1 654 ? 16.857 3.256 37.920 1.00 98.12 654 ILE A CA 1
ATOM 5269 C C . ILE A 1 654 ? 17.874 4.244 37.355 1.00 98.12 654 ILE A C 1
ATOM 5271 O O . ILE A 1 654 ? 17.643 5.454 37.322 1.00 98.12 654 ILE A O 1
ATOM 5275 N N . LEU A 1 655 ? 19.008 3.711 36.915 1.00 98.44 655 LEU A N 1
ATOM 5276 C CA . LEU A 1 655 ? 20.075 4.455 36.260 1.00 98.44 655 LEU A CA 1
ATOM 5277 C C . LEU A 1 655 ? 20.094 4.021 34.799 1.00 98.44 655 LEU A C 1
ATOM 5279 O O . LEU A 1 655 ? 20.329 2.853 34.513 1.00 98.44 655 LEU A O 1
ATOM 5283 N N . HIS A 1 656 ? 19.828 4.944 33.880 1.00 98.38 656 HIS A N 1
ATOM 5284 C CA . HIS A 1 656 ? 19.800 4.669 32.449 1.00 98.38 656 HIS A CA 1
ATOM 5285 C C . HIS A 1 656 ? 20.955 5.365 31.726 1.00 98.38 656 HIS A C 1
ATOM 5287 O O . HIS A 1 656 ? 21.035 6.594 31.705 1.00 98.38 656 HIS A O 1
ATOM 5293 N N . ILE A 1 657 ? 21.828 4.581 31.104 1.00 98.44 657 ILE A N 1
ATOM 5294 C CA . ILE A 1 657 ? 22.993 5.044 30.361 1.00 98.44 657 ILE A CA 1
ATOM 5295 C C . ILE A 1 657 ? 22.588 5.368 28.921 1.00 98.44 657 ILE A C 1
ATOM 5297 O O . ILE A 1 657 ? 22.069 4.520 28.189 1.00 98.44 657 ILE A O 1
ATOM 5301 N N . GLU A 1 658 ? 22.832 6.610 28.507 1.00 97.31 658 GLU A N 1
ATOM 5302 C CA . GLU A 1 658 ? 22.580 7.066 27.144 1.00 97.31 658 GLU A CA 1
ATOM 5303 C C . GLU A 1 658 ? 23.436 6.316 26.105 1.00 97.31 658 GLU A C 1
ATOM 5305 O O . GLU A 1 658 ? 24.608 6.021 26.320 1.00 97.31 658 GLU A O 1
ATOM 5310 N N . GLY A 1 659 ? 22.836 5.999 24.954 1.00 94.44 659 GLY A N 1
ATOM 5311 C CA . GLY A 1 659 ? 23.536 5.414 23.810 1.00 94.44 659 GLY A CA 1
ATOM 5312 C C . GLY A 1 659 ? 24.139 6.462 22.872 1.00 94.44 659 GLY A C 1
ATOM 5313 O O . GLY A 1 659 ? 24.009 7.665 23.068 1.00 94.44 659 GLY A O 1
ATOM 5314 N N . GLY A 1 660 ? 24.774 6.008 21.791 1.00 93.81 660 GLY A N 1
ATOM 5315 C CA . GLY A 1 660 ? 25.302 6.921 20.767 1.00 93.81 660 GLY A CA 1
ATOM 5316 C C . GLY A 1 660 ? 26.466 6.384 19.936 1.00 93.81 660 GLY A C 1
ATOM 5317 O O . GLY A 1 660 ? 27.215 7.181 19.369 1.00 93.81 660 GLY A O 1
ATOM 5318 N N . GLY A 1 661 ? 26.674 5.066 19.893 1.00 94.62 661 GLY A N 1
ATOM 5319 C CA . GLY A 1 661 ? 27.811 4.441 19.210 1.00 94.62 661 GLY A CA 1
ATOM 5320 C C . GLY A 1 661 ? 29.171 4.789 19.827 1.00 94.62 661 GLY A C 1
ATOM 5321 O O . GLY A 1 661 ? 29.252 5.292 20.944 1.00 94.62 661 GLY A O 1
ATOM 5322 N N . TRP A 1 662 ? 30.243 4.553 19.080 1.00 95.00 662 TRP A N 1
ATOM 5323 C CA . TRP A 1 662 ? 31.626 4.769 19.522 1.00 95.00 662 TRP A CA 1
ATOM 5324 C C . TRP A 1 662 ? 32.402 5.581 18.491 1.00 95.00 662 TRP A C 1
ATOM 5326 O O . TRP A 1 662 ? 31.927 5.796 17.372 1.00 95.00 662 TRP A O 1
ATOM 5336 N N . CYS A 1 663 ? 33.601 6.020 18.857 1.00 92.94 663 C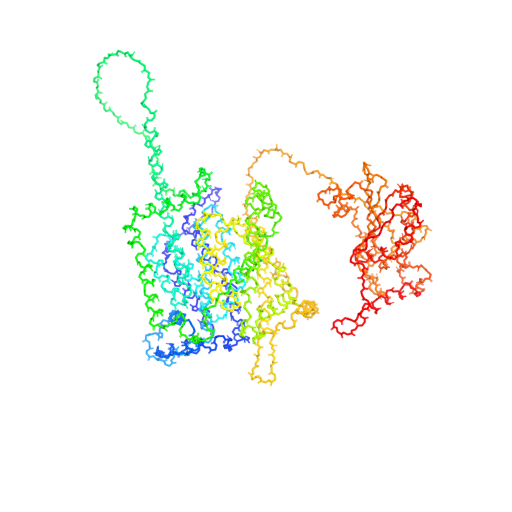YS A N 1
ATOM 5337 C CA . CYS A 1 663 ? 34.589 6.506 17.903 1.00 92.94 663 CYS A CA 1
ATOM 5338 C C . CYS A 1 663 ? 35.804 5.565 17.920 1.00 92.94 663 CYS A C 1
ATOM 5340 O O . CYS A 1 663 ? 36.280 5.190 18.985 1.00 92.94 663 CYS A O 1
ATOM 5342 N N . ASN A 1 664 ? 36.263 5.135 16.742 1.00 91.69 664 ASN A N 1
ATOM 5343 C CA . ASN A 1 664 ? 37.286 4.090 16.588 1.00 91.69 664 ASN A CA 1
ATOM 5344 C C . ASN A 1 664 ? 38.546 4.577 15.842 1.00 91.69 664 ASN A C 1
ATOM 5346 O O . ASN A 1 664 ? 39.472 3.818 15.602 1.00 91.69 664 ASN A O 1
ATOM 5350 N N . THR A 1 665 ? 38.600 5.861 15.475 1.00 90.81 665 THR A N 1
ATOM 5351 C CA . THR A 1 665 ? 39.807 6.540 14.960 1.00 90.81 665 THR A CA 1
ATOM 5352 C C . THR A 1 665 ? 39.955 7.926 15.589 1.00 90.81 665 THR A C 1
ATOM 5354 O O . THR A 1 665 ? 38.945 8.558 15.912 1.00 90.81 665 THR A O 1
ATOM 5357 N N . ILE A 1 666 ? 41.179 8.464 15.673 1.00 88.69 666 ILE A N 1
ATOM 5358 C CA . ILE A 1 666 ? 41.426 9.839 16.157 1.00 88.69 666 ILE A CA 1
ATOM 5359 C C . ILE A 1 666 ? 40.565 10.864 15.407 1.00 88.69 666 ILE A C 1
ATOM 5361 O O . ILE A 1 666 ? 39.944 11.719 16.033 1.00 88.69 666 ILE A O 1
ATOM 5365 N N . ALA A 1 667 ? 40.448 10.746 14.080 1.00 91.06 667 ALA A N 1
ATOM 5366 C CA . ALA A 1 667 ? 39.606 11.633 13.276 1.00 91.06 667 ALA A CA 1
ATOM 5367 C C . ALA A 1 667 ? 38.123 11.554 13.683 1.00 91.06 667 ALA A C 1
ATOM 5369 O O . ALA A 1 667 ? 37.477 12.586 13.873 1.00 91.06 667 ALA A O 1
ATOM 5370 N N . SER A 1 668 ? 37.592 10.341 13.878 1.00 93.31 668 SER A N 1
ATOM 5371 C CA . SER A 1 668 ? 36.207 10.159 14.327 1.00 93.31 668 SER A CA 1
ATOM 5372 C C . SER A 1 668 ? 35.972 10.697 15.744 1.00 93.31 668 SER A C 1
ATOM 5374 O O . SER A 1 668 ? 34.933 11.301 15.999 1.00 93.31 668 SER A O 1
ATOM 5376 N N . CYS A 1 669 ? 36.943 10.555 16.652 1.00 91.56 669 CYS A N 1
ATOM 5377 C CA . CYS A 1 669 ? 36.841 11.070 18.017 1.00 91.56 669 CYS A CA 1
ATOM 5378 C C . CYS A 1 669 ? 36.972 12.600 18.065 1.00 91.56 669 CYS A C 1
ATOM 5380 O O . CYS A 1 669 ? 36.219 13.259 18.781 1.00 91.56 669 CYS A O 1
ATOM 5382 N N . LEU A 1 670 ? 37.842 13.193 17.238 1.00 91.06 670 LEU A N 1
ATOM 5383 C CA . LEU A 1 670 ? 37.943 14.646 17.067 1.00 91.06 670 LEU A CA 1
ATOM 5384 C C . LEU A 1 670 ? 36.653 15.254 16.516 1.00 91.06 670 LEU A C 1
ATOM 5386 O O . LEU A 1 670 ? 36.273 16.339 16.941 1.00 91.06 670 LEU A O 1
ATOM 5390 N N . GLN A 1 671 ? 35.968 14.568 15.601 1.00 92.62 671 GLN A N 1
ATOM 5391 C CA . GLN A 1 671 ? 34.651 15.001 15.134 1.00 92.62 671 GLN A CA 1
ATOM 5392 C C . GLN A 1 671 ? 33.585 14.832 16.224 1.00 92.62 671 GLN A C 1
ATOM 5394 O O . GLN A 1 671 ? 32.679 15.648 16.342 1.00 92.62 671 GLN A O 1
ATOM 5399 N N . ARG A 1 672 ? 33.679 13.774 17.032 1.00 94.56 672 ARG A N 1
ATOM 5400 C CA . ARG A 1 672 ? 32.709 13.497 18.094 1.00 94.56 672 ARG A CA 1
ATOM 5401 C C . ARG A 1 672 ? 32.781 14.505 19.240 1.00 94.56 672 ARG A C 1
ATOM 5403 O O . ARG A 1 672 ? 31.734 14.857 19.782 1.00 94.56 672 ARG A O 1
ATOM 5410 N N . LYS A 1 673 ? 33.974 15.006 19.580 1.00 92.50 673 LYS A N 1
ATOM 5411 C CA . LYS A 1 673 ? 34.173 15.980 20.670 1.00 92.50 673 LYS A CA 1
ATOM 5412 C C . LYS A 1 673 ? 33.396 17.291 20.466 1.00 92.50 673 LYS A C 1
ATOM 5414 O O . LYS A 1 673 ? 33.079 17.963 21.435 1.00 92.50 673 LYS A O 1
ATOM 5419 N N . SER A 1 674 ? 33.046 17.647 19.225 1.00 94.00 674 SER A N 1
ATOM 5420 C CA . SER A 1 674 ? 32.229 18.829 18.901 1.00 94.00 674 SER A CA 1
ATOM 5421 C C . SER A 1 674 ? 30.719 18.544 18.861 1.00 94.00 674 SER A C 1
ATOM 5423 O O . SER A 1 674 ? 29.963 19.251 18.196 1.00 94.00 674 SER A O 1
ATOM 5425 N N . THR A 1 675 ? 30.266 17.491 19.549 1.00 96.00 675 THR A N 1
ATOM 5426 C CA . THR A 1 675 ? 28.855 17.083 19.633 1.00 96.00 675 THR A CA 1
ATOM 5427 C C . THR A 1 675 ? 28.458 16.772 21.077 1.00 96.00 675 THR A C 1
ATOM 5429 O O . THR A 1 675 ? 29.319 16.575 21.934 1.00 96.00 675 THR A O 1
ATOM 5432 N N . ALA A 1 676 ? 27.153 16.636 21.339 1.00 95.69 676 ALA A N 1
ATOM 5433 C CA . ALA A 1 676 ? 26.624 16.267 22.658 1.00 95.69 676 ALA A CA 1
ATOM 5434 C C . ALA A 1 676 ? 27.136 14.909 23.185 1.00 95.69 676 ALA A C 1
ATOM 5436 O O . ALA A 1 676 ? 27.054 14.655 24.380 1.00 95.69 676 ALA A O 1
ATOM 5437 N N . LEU A 1 677 ? 27.665 14.054 22.299 1.00 96.69 677 LEU A N 1
ATOM 5438 C CA . LEU A 1 677 ? 28.192 12.722 22.612 1.00 96.69 677 LEU A CA 1
ATOM 5439 C C . LEU A 1 677 ? 29.708 12.694 22.875 1.00 96.69 677 LEU A C 1
ATOM 5441 O O . LEU A 1 677 ? 30.296 11.617 23.010 1.00 96.69 677 LEU A O 1
ATOM 5445 N N . GLY A 1 678 ? 30.353 13.860 22.872 1.00 94.75 678 GLY A N 1
ATOM 5446 C CA . GLY A 1 678 ? 31.762 14.030 23.227 1.00 94.75 678 GLY A CA 1
ATOM 5447 C C . GLY A 1 678 ? 32.038 15.263 24.091 1.00 94.75 678 GLY A C 1
ATOM 5448 O O . GLY A 1 678 ? 33.182 15.480 24.475 1.00 94.75 678 GLY A O 1
ATOM 5449 N N . SER A 1 679 ? 31.013 16.070 24.385 1.00 96.00 679 SER A N 1
ATOM 5450 C CA . SER A 1 679 ? 31.136 17.302 25.160 1.00 96.00 679 SER A CA 1
ATOM 5451 C C . SER A 1 679 ? 29.802 17.723 25.773 1.00 96.00 679 SER A C 1
ATOM 5453 O O . SER A 1 679 ? 28.774 17.790 25.089 1.00 96.00 679 SER A O 1
ATOM 5455 N N . SER A 1 680 ? 29.822 18.080 27.056 1.00 96.38 680 SER A N 1
ATOM 5456 C CA . SER A 1 680 ? 28.648 18.597 27.760 1.00 96.38 680 SER A CA 1
ATOM 5457 C C . SER A 1 680 ? 28.280 20.030 27.381 1.00 96.38 680 SER A C 1
ATOM 5459 O O . SER A 1 680 ? 27.166 20.474 27.664 1.00 96.38 680 SER A O 1
ATOM 5461 N N . ASN A 1 681 ? 29.149 20.741 26.655 1.00 95.56 681 ASN A N 1
ATOM 5462 C CA . ASN A 1 681 ? 28.844 22.071 26.122 1.00 95.56 681 ASN A CA 1
ATOM 5463 C C . ASN A 1 681 ? 27.726 22.042 25.069 1.00 95.56 681 ASN A C 1
ATOM 5465 O O . ASN A 1 681 ? 27.044 23.048 24.876 1.00 95.56 681 ASN A O 1
ATOM 5469 N N . TYR A 1 682 ? 27.520 20.891 24.424 1.00 95.94 682 TYR A N 1
ATOM 5470 C CA . TYR A 1 682 ? 26.494 20.690 23.400 1.00 95.94 682 TYR A CA 1
ATOM 5471 C C . TYR A 1 682 ? 25.307 19.847 23.887 1.00 95.94 682 TYR A C 1
ATOM 5473 O O . TYR A 1 682 ? 24.426 19.529 23.091 1.00 95.94 682 TYR A O 1
ATOM 5481 N N . MET A 1 683 ? 25.271 19.455 25.165 1.00 96.38 683 MET A N 1
ATOM 5482 C CA . MET A 1 683 ? 24.140 18.713 25.724 1.00 96.38 683 MET A CA 1
ATOM 5483 C C . MET A 1 683 ? 22.934 19.629 25.956 1.00 96.38 683 MET A C 1
ATOM 5485 O O . MET A 1 683 ? 23.070 20.784 26.366 1.00 96.38 683 MET A O 1
ATOM 5489 N N . GLU A 1 684 ? 21.738 19.087 25.730 1.00 94.12 684 GLU A N 1
ATOM 5490 C CA . GLU A 1 684 ? 20.485 19.747 26.093 1.00 94.12 684 GLU A CA 1
ATOM 5491 C C . GLU A 1 684 ? 20.457 20.025 27.603 1.00 94.12 684 GLU A C 1
ATOM 5493 O O . GLU A 1 684 ? 20.793 19.163 28.412 1.00 94.12 684 GLU A O 1
ATOM 5498 N N . ARG A 1 685 ? 20.074 21.248 27.993 1.00 94.25 685 ARG A N 1
ATOM 5499 C CA . ARG A 1 685 ? 20.052 21.662 29.409 1.00 94.25 685 ARG A CA 1
ATOM 5500 C C . ARG A 1 685 ? 18.892 21.062 30.189 1.00 94.25 685 ARG A C 1
ATOM 5502 O O . ARG A 1 685 ? 18.947 21.017 31.415 1.00 94.25 685 ARG A O 1
ATOM 5509 N N . GLN A 1 686 ? 17.841 20.673 29.482 1.00 92.19 686 GLN A N 1
ATOM 5510 C CA . GLN A 1 686 ? 16.659 20.053 30.041 1.00 92.19 686 GLN A CA 1
ATOM 5511 C C . GLN A 1 686 ? 16.133 19.022 29.055 1.00 92.19 686 GLN A C 1
ATOM 5513 O O . GLN A 1 686 ? 16.023 19.317 27.866 1.00 92.19 686 GLN A O 1
ATOM 5518 N N . ILE A 1 687 ? 15.769 17.844 29.548 1.00 92.19 687 ILE A N 1
ATOM 5519 C CA . ILE A 1 687 ? 15.206 16.772 28.731 1.00 92.19 687 ILE A CA 1
ATOM 5520 C C . ILE A 1 687 ? 13.904 16.251 29.324 1.00 92.19 687 ILE A C 1
ATOM 5522 O O . ILE A 1 687 ? 13.648 16.324 30.527 1.00 92.19 687 ILE A O 1
ATOM 5526 N N . ARG A 1 688 ? 13.067 15.674 28.464 1.00 91.81 688 ARG A N 1
ATOM 5527 C CA . ARG A 1 688 ? 11.857 14.981 28.896 1.00 91.81 688 ARG A CA 1
ATOM 5528 C C . ARG A 1 688 ? 12.156 13.507 29.128 1.00 91.81 688 ARG A C 1
ATOM 5530 O O . ARG A 1 688 ? 12.558 12.794 28.209 1.00 91.81 688 ARG A O 1
ATOM 5537 N N . PHE A 1 689 ? 11.882 13.028 30.334 1.00 94.00 689 PHE A N 1
ATOM 5538 C CA . PHE A 1 689 ? 11.915 11.596 30.607 1.00 94.00 689 PHE A CA 1
ATOM 5539 C C . PHE A 1 689 ? 10.702 10.896 29.977 1.00 94.00 689 PHE A C 1
ATOM 5541 O O . PHE A 1 689 ? 9.562 11.343 30.111 1.00 94.00 689 PHE A O 1
ATOM 5548 N N . SER A 1 690 ? 10.956 9.794 29.275 1.00 91.44 690 SER A N 1
ATOM 5549 C CA . SER A 1 690 ? 9.955 8.991 28.563 1.00 91.44 690 SER A CA 1
ATOM 5550 C C . SER A 1 690 ? 10.294 7.499 28.662 1.00 91.44 690 SER A C 1
ATOM 5552 O O . SER A 1 690 ? 11.364 7.137 29.156 1.00 91.44 690 SER A O 1
ATOM 5554 N N . GLY A 1 691 ? 9.368 6.627 28.248 1.00 92.06 691 GLY A N 1
ATOM 5555 C CA . GLY A 1 691 ? 9.550 5.173 28.345 1.00 92.06 691 GLY A CA 1
ATOM 5556 C C . GLY A 1 691 ? 9.797 4.731 29.789 1.00 92.06 691 GLY A C 1
ATOM 5557 O O . GLY A 1 691 ? 9.091 5.178 30.689 1.00 92.06 691 GLY A O 1
ATOM 5558 N N . ILE A 1 692 ? 10.841 3.928 30.018 1.00 94.44 692 ILE A N 1
ATOM 5559 C CA . ILE A 1 692 ? 11.214 3.408 31.348 1.00 94.44 692 ILE A CA 1
ATOM 5560 C C . ILE A 1 692 ? 11.608 4.501 32.365 1.00 94.44 692 ILE A C 1
ATOM 5562 O O . ILE A 1 692 ? 11.624 4.255 33.567 1.00 94.44 692 ILE A O 1
ATOM 5566 N N . LEU A 1 693 ? 11.890 5.728 31.907 1.00 95.75 693 LEU A N 1
ATOM 5567 C CA . LEU A 1 693 ? 12.133 6.889 32.773 1.00 95.75 693 LEU A CA 1
ATOM 5568 C C . LEU A 1 693 ? 10.880 7.766 32.953 1.00 95.75 693 LEU A C 1
ATOM 5570 O O . LEU A 1 693 ? 10.885 8.727 33.721 1.00 95.75 693 LEU A O 1
ATOM 5574 N N . SER A 1 694 ? 9.776 7.479 32.264 1.00 93.81 694 SER A N 1
ATOM 5575 C CA . SER A 1 694 ? 8.559 8.284 32.396 1.00 93.81 694 SER A CA 1
ATOM 5576 C C . SER A 1 694 ? 8.038 8.252 33.834 1.00 93.81 694 SER A C 1
ATOM 5578 O O . SER A 1 694 ? 8.107 7.228 34.510 1.00 93.81 694 SER A O 1
ATOM 5580 N N . HIS A 1 695 ? 7.520 9.379 34.321 1.00 90.81 695 HIS A N 1
ATOM 5581 C CA . HIS A 1 695 ? 6.830 9.458 35.615 1.00 90.81 695 HIS A CA 1
ATOM 5582 C C . HIS A 1 695 ? 5.324 9.170 35.492 1.00 90.81 695 HIS A C 1
ATOM 5584 O O . HIS A 1 695 ? 4.615 9.149 36.495 1.00 90.81 695 HIS A O 1
ATOM 5590 N N . HIS A 1 696 ? 4.828 8.949 34.270 1.00 88.69 696 HIS A N 1
ATOM 5591 C CA . HIS A 1 696 ? 3.436 8.601 34.029 1.00 88.69 696 HIS A CA 1
ATOM 5592 C C . HIS A 1 696 ? 3.247 7.076 34.074 1.00 88.69 696 HIS A C 1
ATOM 5594 O O . HIS A 1 696 ? 3.840 6.382 33.241 1.00 88.69 696 HIS A O 1
ATOM 5600 N N . PRO A 1 697 ? 2.358 6.546 34.939 1.00 90.81 697 PRO A N 1
ATOM 5601 C CA . PRO A 1 697 ? 2.067 5.109 35.007 1.00 90.81 697 PRO A CA 1
ATOM 5602 C C . PRO A 1 697 ? 1.590 4.501 33.680 1.00 90.81 697 PRO A C 1
ATOM 5604 O O . PRO A 1 697 ? 1.773 3.317 33.436 1.00 90.81 697 PRO A O 1
ATOM 5607 N N . SER A 1 698 ? 0.995 5.306 32.792 1.00 89.75 698 SER A N 1
ATOM 5608 C CA . SER A 1 698 ? 0.556 4.859 31.463 1.00 89.75 698 SER A CA 1
ATOM 5609 C C . SER A 1 698 ? 1.706 4.540 30.502 1.00 89.75 698 SER A C 1
ATOM 5611 O O . SER A 1 698 ? 1.500 3.802 29.544 1.00 89.75 698 SER A O 1
ATOM 5613 N N . GLN A 1 699 ? 2.893 5.107 30.735 1.00 87.25 699 GLN A N 1
ATOM 5614 C CA . GLN A 1 699 ? 4.107 4.848 29.953 1.00 87.25 699 GLN A CA 1
ATOM 5615 C C . GLN A 1 699 ? 5.099 3.953 30.703 1.00 87.25 699 GLN A C 1
ATOM 5617 O O . GLN A 1 699 ? 5.862 3.234 30.068 1.00 87.25 699 GLN A O 1
ATOM 5622 N N . ASN A 1 700 ? 5.097 4.024 32.035 1.00 93.38 700 ASN A N 1
ATOM 5623 C CA . ASN A 1 700 ? 6.009 3.307 32.914 1.00 93.38 700 ASN A CA 1
ATOM 5624 C C . ASN A 1 700 ? 5.231 2.682 34.082 1.00 93.38 700 ASN A C 1
ATOM 5626 O O . ASN A 1 700 ? 5.248 3.225 35.183 1.00 93.38 700 ASN A O 1
ATOM 5630 N N . PRO A 1 701 ? 4.491 1.589 33.860 1.00 92.75 701 PRO A N 1
ATOM 5631 C CA . PRO A 1 701 ? 3.637 1.020 34.900 1.00 92.75 701 PRO A CA 1
ATOM 5632 C C . PRO A 1 701 ? 4.431 0.528 36.120 1.00 92.75 701 PRO A C 1
ATOM 5634 O O . PRO A 1 701 ? 3.918 0.595 37.234 1.00 92.75 701 PRO A O 1
ATOM 5637 N N . ASP A 1 702 ? 5.680 0.100 35.920 1.00 93.31 702 ASP A N 1
ATOM 5638 C CA . ASP A 1 702 ? 6.472 -0.590 36.942 1.00 93.31 702 ASP A CA 1
ATOM 5639 C C . ASP A 1 702 ? 7.394 0.343 37.745 1.00 93.31 702 ASP A C 1
ATOM 5641 O O . ASP A 1 702 ? 7.547 0.170 38.954 1.00 93.31 702 ASP A O 1
ATOM 5645 N N . PHE A 1 703 ? 7.993 1.353 37.097 1.00 95.88 703 PHE A N 1
ATOM 5646 C CA . PHE A 1 703 ? 9.051 2.185 37.695 1.00 95.88 703 PHE A CA 1
ATOM 5647 C C . PHE A 1 703 ? 8.706 3.683 37.764 1.00 95.88 703 PHE A C 1
ATOM 5649 O O . PHE A 1 703 ? 9.584 4.501 38.048 1.00 95.88 703 PHE A O 1
ATOM 5656 N N . PHE A 1 704 ? 7.457 4.094 37.491 1.00 95.19 704 PHE A N 1
ATOM 5657 C CA . PHE A 1 704 ? 7.107 5.522 37.362 1.00 95.19 704 PHE A CA 1
ATOM 5658 C C . PHE A 1 704 ? 7.472 6.373 38.585 1.00 95.19 704 PHE A C 1
ATOM 5660 O O . PHE A 1 704 ? 7.803 7.554 38.429 1.00 95.19 704 PHE A O 1
ATOM 5667 N N . ASN A 1 705 ? 7.414 5.778 39.778 1.00 96.38 705 ASN A N 1
ATOM 5668 C CA . ASN A 1 705 ? 7.657 6.429 41.061 1.00 96.38 705 ASN A CA 1
ATOM 5669 C C . ASN A 1 705 ? 9.060 6.175 41.646 1.00 96.38 705 ASN A C 1
ATOM 5671 O O . ASN A 1 705 ? 9.313 6.582 42.779 1.00 96.38 705 ASN A O 1
ATOM 5675 N N . TRP A 1 706 ? 9.964 5.523 40.909 1.00 97.94 706 TRP A N 1
ATOM 5676 C CA . TRP A 1 706 ? 11.351 5.293 41.334 1.00 97.94 706 TRP A CA 1
ATOM 5677 C C . TRP A 1 706 ? 12.208 6.557 41.181 1.00 97.94 706 TRP A C 1
ATOM 5679 O O . TRP A 1 706 ? 11.858 7.474 40.433 1.00 97.94 706 TRP A O 1
ATOM 5689 N N . ASN A 1 707 ? 13.354 6.601 41.864 1.00 98.06 707 ASN A N 1
ATOM 5690 C CA . ASN A 1 707 ? 14.414 7.564 41.561 1.00 98.06 707 ASN A CA 1
ATOM 5691 C C . ASN A 1 707 ? 14.985 7.256 40.179 1.00 98.06 707 ASN A C 1
ATOM 5693 O O . ASN A 1 707 ? 15.384 6.125 39.913 1.00 98.06 707 ASN A O 1
ATOM 5697 N N . LYS A 1 708 ? 15.021 8.252 39.296 1.00 97.50 708 LYS A N 1
ATOM 5698 C CA . LYS A 1 708 ? 15.366 8.074 37.885 1.00 97.50 708 LYS A CA 1
ATOM 5699 C C . LYS A 1 708 ? 16.546 8.945 37.519 1.00 97.50 708 LYS A C 1
ATOM 5701 O O . LYS A 1 708 ? 16.474 10.166 37.642 1.00 97.50 708 LYS A O 1
ATOM 5706 N N . VAL A 1 709 ? 17.603 8.310 37.040 1.00 98.31 709 VAL A N 1
ATOM 5707 C CA . VAL A 1 709 ? 18.829 8.965 36.594 1.00 98.31 709 VAL A CA 1
ATOM 5708 C C . VAL A 1 709 ? 19.035 8.643 35.120 1.00 98.31 709 VAL A C 1
ATOM 5710 O O . VAL A 1 709 ? 19.003 7.473 34.742 1.00 98.31 709 VAL A O 1
ATOM 5713 N N . LYS A 1 710 ? 19.284 9.654 34.285 1.00 98.06 710 LYS A N 1
ATOM 5714 C CA . LYS A 1 710 ? 19.826 9.456 32.937 1.00 98.06 710 LYS A CA 1
ATOM 5715 C C . LYS A 1 710 ? 21.280 9.914 32.915 1.00 98.06 710 LYS A C 1
ATOM 5717 O O . LYS A 1 710 ? 21.554 11.101 33.053 1.00 98.06 710 LYS A O 1
ATOM 5722 N N . ILE A 1 711 ? 22.203 8.979 32.733 1.00 98.25 711 ILE A N 1
ATOM 5723 C CA . ILE A 1 711 ? 23.636 9.258 32.618 1.00 98.25 711 ILE A CA 1
ATOM 5724 C C . ILE A 1 711 ? 23.930 9.701 31.181 1.00 98.25 711 ILE A C 1
ATOM 5726 O O . ILE A 1 711 ? 23.591 8.986 30.234 1.00 98.25 711 ILE A O 1
ATOM 5730 N N . ARG A 1 712 ? 24.540 10.882 31.010 1.00 97.25 712 ARG A N 1
ATOM 5731 C CA . ARG A 1 712 ? 24.877 11.436 29.690 1.00 97.25 712 ARG A CA 1
ATOM 5732 C C . ARG A 1 712 ? 26.192 10.853 29.188 1.00 97.25 712 ARG A C 1
ATOM 5734 O O . ARG A 1 712 ? 27.211 10.920 29.869 1.00 97.25 712 ARG A O 1
ATOM 5741 N N . TYR A 1 713 ? 26.174 10.316 27.977 1.00 96.06 713 TYR A N 1
ATOM 5742 C CA . TYR A 1 713 ? 27.304 9.600 27.389 1.00 96.06 713 TYR A CA 1
ATOM 5743 C C . TYR A 1 713 ? 28.231 10.545 26.613 1.00 96.06 713 TYR A C 1
ATOM 5745 O O . TYR A 1 713 ? 27.784 11.198 25.669 1.00 96.06 713 TYR A O 1
ATOM 5753 N N . CYS A 1 714 ? 29.511 10.637 27.002 1.00 96.31 714 CYS A N 1
ATOM 5754 C CA . CYS A 1 714 ? 30.449 11.614 26.421 1.00 96.31 714 CYS A CA 1
ATOM 5755 C C . CYS A 1 714 ? 31.909 11.153 26.243 1.00 96.31 714 CYS A C 1
ATOM 5757 O O . CYS A 1 714 ? 32.755 11.956 25.849 1.00 96.31 714 CYS A O 1
ATOM 5759 N N . ASP A 1 715 ? 32.219 9.888 26.519 1.00 93.38 715 ASP A N 1
ATOM 5760 C CA . ASP A 1 715 ? 33.562 9.296 26.429 1.00 93.38 715 ASP A CA 1
ATOM 5761 C C . ASP A 1 715 ? 33.800 8.544 25.107 1.00 93.38 715 ASP A C 1
ATOM 5763 O O . ASP A 1 715 ? 34.940 8.311 24.719 1.00 93.38 715 ASP A O 1
ATOM 5767 N N . GLY A 1 716 ? 32.730 8.180 24.387 1.00 92.38 716 GLY A N 1
ATOM 5768 C CA . GLY A 1 716 ? 32.822 7.486 23.096 1.00 92.38 716 GLY A CA 1
ATOM 5769 C C . GLY A 1 716 ? 33.274 6.024 23.188 1.00 92.38 716 GLY A C 1
ATOM 5770 O O . GLY A 1 716 ? 33.597 5.437 22.153 1.00 92.38 716 GLY A O 1
ATOM 5771 N N . ALA A 1 717 ? 33.266 5.457 24.396 1.00 93.00 717 ALA A N 1
ATOM 5772 C CA . ALA A 1 717 ? 33.919 4.216 24.775 1.00 93.00 717 ALA A CA 1
ATOM 5773 C C . ALA A 1 717 ? 33.060 3.309 25.689 1.00 93.00 717 ALA A C 1
ATOM 5775 O O . ALA A 1 717 ? 33.591 2.405 26.325 1.00 93.00 717 ALA A O 1
ATOM 5776 N N . SER A 1 718 ? 31.739 3.520 25.765 1.00 95.38 718 SER A N 1
ATOM 5777 C CA . SER A 1 718 ? 30.848 2.825 26.719 1.00 95.38 718 SER A CA 1
ATOM 5778 C C . SER A 1 718 ? 31.332 2.858 28.177 1.00 95.38 718 SER A C 1
ATOM 5780 O O . SER A 1 718 ? 31.139 1.891 28.903 1.00 95.38 718 SER A O 1
ATOM 5782 N N . PHE A 1 719 ? 31.954 3.960 28.597 1.00 94.56 719 PHE A N 1
ATOM 5783 C CA . PHE A 1 719 ? 32.555 4.156 29.917 1.00 94.56 719 PHE A CA 1
ATOM 5784 C C . PHE A 1 719 ? 33.684 3.168 30.281 1.00 94.56 719 PHE A C 1
ATOM 5786 O O . PHE A 1 719 ? 34.079 3.074 31.439 1.00 94.56 719 PHE A O 1
ATOM 5793 N N . ALA A 1 720 ? 34.289 2.498 29.294 1.00 90.94 720 ALA A N 1
ATOM 5794 C CA . ALA A 1 720 ? 35.330 1.494 29.533 1.00 90.94 720 ALA A CA 1
ATOM 5795 C C . ALA A 1 720 ? 36.773 2.047 29.568 1.00 90.94 720 ALA A C 1
ATOM 5797 O O . ALA A 1 720 ? 37.661 1.399 30.116 1.00 90.94 720 ALA A O 1
ATOM 5798 N N . GLY A 1 721 ? 37.038 3.222 28.981 1.00 85.75 721 GLY A N 1
ATOM 5799 C CA . GLY A 1 721 ? 38.411 3.733 28.803 1.00 85.75 721 GLY A CA 1
ATOM 5800 C C . GLY A 1 721 ? 39.080 4.250 30.089 1.00 85.75 721 GLY A C 1
ATOM 5801 O O . GLY A 1 721 ? 38.431 4.923 30.890 1.00 85.75 721 GLY A O 1
ATOM 5802 N N . HIS A 1 722 ? 40.383 3.999 30.266 1.00 78.38 722 HIS A N 1
ATOM 5803 C CA . HIS A 1 722 ? 41.174 4.389 31.447 1.00 78.38 722 HIS A CA 1
ATOM 5804 C C . HIS A 1 722 ? 42.361 5.303 31.043 1.00 78.38 722 HIS A C 1
ATOM 5806 O O . HIS A 1 722 ? 42.890 5.136 29.953 1.00 78.38 722 HIS A O 1
ATOM 5812 N N . PRO A 1 723 ? 42.813 6.271 31.869 1.00 66.19 723 PRO A N 1
ATOM 5813 C CA . PRO A 1 723 ? 43.746 7.335 31.465 1.00 66.19 723 PRO A CA 1
ATOM 5814 C C . PRO A 1 723 ? 45.231 6.934 31.399 1.00 66.19 723 PRO A C 1
ATOM 5816 O O . PRO A 1 723 ? 46.071 7.806 31.195 1.00 66.19 723 PRO A O 1
ATOM 5819 N N . GLN A 1 724 ? 45.602 5.659 31.572 1.00 59.44 724 GLN A N 1
ATOM 5820 C CA . GLN A 1 724 ? 47.017 5.235 31.512 1.00 59.44 724 GLN A CA 1
ATOM 5821 C C . GLN A 1 724 ? 47.636 5.336 30.095 1.00 59.44 724 GLN A C 1
ATOM 5823 O O . GLN A 1 724 ? 48.791 4.974 29.892 1.00 59.44 724 GLN A O 1
ATOM 5828 N N . THR A 1 725 ? 46.870 5.859 29.136 1.00 52.12 725 THR A N 1
ATOM 5829 C CA . THR A 1 725 ? 47.021 5.734 27.678 1.00 52.12 725 THR A CA 1
ATOM 5830 C C . THR A 1 725 ? 46.729 7.071 26.983 1.00 52.12 725 THR A C 1
ATOM 5832 O O . THR A 1 725 ? 46.082 7.175 25.938 1.00 52.12 725 THR A O 1
ATOM 5835 N N . GLU A 1 726 ? 47.140 8.176 27.613 1.00 56.75 726 GLU A N 1
ATOM 5836 C CA . GLU A 1 726 ? 47.100 9.473 26.943 1.00 56.75 726 GLU A CA 1
ATOM 5837 C C . GLU A 1 726 ? 48.141 9.494 25.817 1.00 56.75 726 GLU A C 1
ATOM 5839 O O . GLU A 1 726 ? 49.347 9.371 26.053 1.00 56.75 726 GLU A O 1
ATOM 5844 N N . PHE A 1 727 ? 47.685 9.711 24.579 1.00 53.53 727 PHE A N 1
ATOM 5845 C CA . PHE A 1 727 ? 48.572 9.976 23.449 1.00 53.53 727 PHE A CA 1
ATOM 5846 C C . PHE A 1 727 ? 49.464 11.185 23.772 1.00 53.53 727 PHE A C 1
ATOM 5848 O O . PHE A 1 727 ? 49.040 12.337 23.672 1.00 53.53 727 PHE A O 1
ATOM 5855 N N . LYS A 1 728 ? 50.749 10.936 24.057 1.00 48.91 728 LYS A N 1
ATOM 5856 C CA . LYS A 1 728 ? 51.778 11.976 24.267 1.00 48.91 728 LYS A CA 1
ATOM 5857 C C . LYS A 1 728 ? 52.069 12.832 23.016 1.00 48.91 728 LYS A C 1
ATOM 5859 O O . LYS A 1 728 ? 52.897 13.735 23.070 1.00 48.91 728 LYS A O 1
ATOM 5864 N N . ASN A 1 729 ? 51.364 12.594 21.905 1.00 50.72 729 ASN A N 1
ATOM 5865 C CA . ASN A 1 729 ? 51.542 13.240 20.599 1.00 50.72 729 ASN A CA 1
ATOM 5866 C C . ASN A 1 729 ? 50.615 14.455 20.359 1.00 50.72 729 ASN A C 1
ATOM 5868 O O . ASN A 1 729 ? 50.176 14.694 19.235 1.00 50.72 729 ASN A O 1
ATOM 5872 N N . GLY A 1 730 ? 50.303 15.241 21.395 1.00 54.38 730 GLY A N 1
ATOM 5873 C CA . GLY A 1 730 ? 49.713 16.580 21.226 1.00 54.38 730 GLY A CA 1
ATOM 5874 C C . GLY A 1 730 ? 48.243 16.642 20.776 1.00 54.38 730 GLY A C 1
ATOM 5875 O O . GLY A 1 730 ? 47.774 17.709 20.381 1.00 54.38 730 GLY A O 1
ATOM 5876 N N . THR A 1 731 ? 47.487 15.540 20.832 1.00 61.94 731 THR A N 1
ATOM 5877 C CA . THR A 1 731 ? 46.038 15.543 20.561 1.00 61.94 731 THR A CA 1
ATOM 5878 C C . THR A 1 731 ? 45.231 15.919 21.806 1.00 61.94 731 THR A C 1
ATOM 5880 O O . THR A 1 731 ? 45.412 15.327 22.861 1.00 61.94 731 THR A O 1
ATOM 5883 N N . THR A 1 732 ? 44.277 16.847 21.684 1.00 73.31 732 THR A N 1
ATOM 5884 C CA . THR A 1 732 ? 43.427 17.343 22.792 1.00 73.31 732 THR A CA 1
ATOM 5885 C C . THR A 1 732 ? 42.271 16.393 23.184 1.00 73.31 732 THR A C 1
ATOM 5887 O O . THR A 1 732 ? 41.177 16.879 23.470 1.00 73.31 732 THR A O 1
ATOM 5890 N N . LEU A 1 733 ? 42.418 15.072 23.052 1.00 86.50 733 LEU A N 1
ATOM 5891 C CA . LEU A 1 733 ? 41.341 14.102 23.316 1.00 86.50 733 LEU A CA 1
ATOM 5892 C C . LEU A 1 733 ? 41.562 13.392 24.652 1.00 86.50 733 LEU A C 1
ATOM 5894 O O . LEU A 1 733 ? 42.681 12.972 24.930 1.00 86.50 733 LEU A O 1
ATOM 5898 N N . LEU A 1 734 ? 40.495 13.221 25.436 1.00 87.81 734 LEU A N 1
ATOM 5899 C CA . LEU A 1 734 ? 40.540 12.567 26.748 1.00 87.81 734 LEU A CA 1
ATOM 5900 C C . LEU A 1 734 ? 39.649 11.315 26.781 1.00 87.81 734 LEU A C 1
ATOM 5902 O O . LEU A 1 734 ? 38.425 11.417 26.808 1.00 87.81 734 LEU A O 1
ATOM 5906 N N . PHE A 1 735 ? 40.255 10.126 26.820 1.00 89.25 735 PHE A N 1
ATOM 5907 C CA . PHE A 1 735 ? 39.545 8.841 26.892 1.00 89.25 735 PHE A CA 1
ATOM 5908 C C . PHE A 1 735 ? 39.399 8.373 28.343 1.00 89.25 735 PHE A C 1
ATOM 5910 O O . PHE A 1 735 ? 40.137 7.517 28.818 1.00 89.25 735 PHE A O 1
ATOM 5917 N N . ARG A 1 736 ? 38.465 8.980 29.079 1.00 89.69 736 ARG A N 1
ATOM 5918 C CA . ARG A 1 736 ? 38.373 8.829 30.544 1.00 89.69 736 ARG A CA 1
ATOM 5919 C C . ARG A 1 736 ? 37.062 8.197 31.014 1.00 89.69 736 ARG A C 1
ATOM 5921 O O . ARG A 1 736 ? 36.571 8.524 32.089 1.00 89.69 736 ARG A O 1
ATOM 5928 N N . GLY A 1 737 ? 36.493 7.306 30.202 1.00 92.06 737 GLY A N 1
ATOM 5929 C CA . GLY A 1 737 ? 35.190 6.680 30.443 1.00 92.06 737 GLY A CA 1
ATOM 5930 C C . GLY A 1 737 ? 35.048 6.053 31.833 1.00 92.06 737 GLY A C 1
ATOM 5931 O O . GLY A 1 737 ? 34.094 6.364 32.538 1.00 92.06 737 GLY A O 1
ATOM 5932 N N . HIS A 1 738 ? 36.030 5.264 32.268 1.00 91.31 738 HIS A N 1
ATOM 5933 C CA . HIS A 1 738 ? 35.992 4.581 33.560 1.00 91.31 738 HIS A CA 1
ATOM 5934 C C . HIS A 1 738 ? 36.046 5.567 34.736 1.00 91.31 738 HIS A C 1
ATOM 5936 O O . HIS A 1 738 ? 35.272 5.450 35.678 1.00 91.31 738 HIS A O 1
ATOM 5942 N N . LEU A 1 739 ? 36.869 6.619 34.637 1.00 92.44 739 LEU A N 1
ATOM 5943 C CA . LEU A 1 739 ? 36.898 7.682 35.651 1.00 92.44 739 LEU A CA 1
ATOM 5944 C C . LEU A 1 739 ? 35.567 8.442 35.725 1.00 92.44 739 LEU A C 1
ATOM 5946 O O . LEU A 1 739 ? 35.133 8.837 36.806 1.00 92.44 739 LEU A O 1
ATOM 5950 N N . ILE A 1 740 ? 34.917 8.675 34.577 1.00 95.44 740 ILE A N 1
ATOM 5951 C CA . ILE A 1 740 ? 33.589 9.300 34.539 1.00 95.44 740 ILE A CA 1
ATOM 5952 C C . ILE A 1 740 ? 32.558 8.400 35.220 1.00 95.44 740 ILE A C 1
ATOM 5954 O O . ILE A 1 740 ? 31.736 8.908 35.982 1.00 95.44 740 ILE A O 1
ATOM 5958 N N . TRP A 1 741 ? 32.615 7.088 34.980 1.00 95.38 741 TRP A N 1
ATOM 5959 C CA . TRP A 1 741 ? 31.756 6.113 35.645 1.00 95.38 741 TRP A CA 1
ATOM 5960 C C . TRP A 1 741 ? 31.923 6.143 37.168 1.00 95.38 741 TRP A C 1
ATOM 5962 O O . TRP A 1 741 ? 30.939 6.361 37.872 1.00 95.38 741 TRP A O 1
ATOM 5972 N N . GLU A 1 742 ? 33.153 6.024 37.675 1.00 94.25 742 GLU A N 1
ATOM 5973 C CA . GLU A 1 742 ? 33.441 6.075 39.116 1.00 94.25 742 GLU A CA 1
ATOM 5974 C C . GLU A 1 742 ? 32.954 7.384 39.750 1.00 94.25 742 GLU A C 1
ATOM 5976 O O . GLU A 1 742 ? 32.281 7.384 40.780 1.00 94.25 742 GLU A O 1
ATOM 5981 N N . ALA A 1 743 ? 33.246 8.520 39.109 1.00 95.38 743 ALA A N 1
ATOM 5982 C CA . ALA A 1 743 ? 32.844 9.825 39.616 1.00 95.38 743 ALA A CA 1
ATOM 5983 C C . ALA A 1 743 ? 31.312 9.987 39.651 1.00 95.38 743 ALA A C 1
ATOM 5985 O O . ALA A 1 743 ? 30.778 10.572 40.596 1.00 95.38 743 ALA A O 1
ATOM 5986 N N . LEU A 1 744 ? 30.597 9.464 38.648 1.00 96.50 744 LEU A N 1
ATOM 5987 C CA . LEU A 1 744 ? 29.134 9.454 38.633 1.00 96.50 744 LEU A CA 1
ATOM 5988 C C . LEU A 1 744 ? 28.559 8.537 39.713 1.00 96.50 744 LEU A C 1
ATOM 5990 O O . LEU A 1 744 ? 27.593 8.923 40.364 1.00 96.50 744 LEU A O 1
ATOM 5994 N N . MET A 1 745 ? 29.121 7.346 39.921 1.00 96.94 745 MET A N 1
ATOM 5995 C CA . MET A 1 745 ? 28.624 6.437 40.955 1.00 96.94 745 MET A CA 1
ATOM 5996 C C . MET A 1 745 ? 28.793 7.025 42.357 1.00 96.94 745 MET A C 1
ATOM 5998 O O . MET A 1 745 ? 27.833 7.012 43.124 1.00 96.94 745 MET A O 1
ATOM 6002 N N . ASP A 1 746 ? 29.947 7.616 42.669 1.00 95.50 746 ASP A N 1
ATOM 6003 C CA . ASP A 1 746 ? 30.187 8.269 43.963 1.00 95.50 746 ASP A CA 1
ATOM 6004 C C . ASP A 1 746 ? 29.203 9.413 44.235 1.00 95.50 746 ASP A C 1
ATOM 6006 O O . ASP A 1 746 ? 28.646 9.528 45.331 1.00 95.50 746 ASP A O 1
ATOM 6010 N N . GLU A 1 747 ? 28.938 10.237 43.221 1.00 95.75 747 GLU A N 1
ATOM 6011 C CA . GLU A 1 747 ? 27.923 11.285 43.296 1.00 95.75 747 GLU A CA 1
ATOM 6012 C C . GLU A 1 747 ? 26.543 10.688 43.588 1.00 95.75 747 GLU A C 1
ATOM 6014 O O . GLU A 1 747 ? 25.868 11.115 44.527 1.00 95.75 747 GLU A O 1
ATOM 6019 N N . LEU A 1 748 ? 26.126 9.675 42.823 1.00 97.00 748 LEU A N 1
ATOM 6020 C CA . LEU A 1 748 ? 24.811 9.056 42.977 1.00 97.00 748 LEU A CA 1
ATOM 6021 C C . LEU A 1 748 ? 24.654 8.383 44.351 1.00 97.00 748 LEU A C 1
ATOM 6023 O O . LEU A 1 748 ? 23.601 8.504 44.986 1.00 97.00 748 LEU A O 1
ATOM 6027 N N . LEU A 1 749 ? 25.709 7.735 44.855 1.00 96.56 749 LEU A N 1
ATOM 6028 C CA . LEU A 1 749 ? 25.772 7.177 46.208 1.00 96.56 749 LEU A CA 1
ATOM 6029 C C . LEU A 1 749 ? 25.583 8.263 47.272 1.00 96.56 749 LEU A C 1
ATOM 6031 O O . LEU A 1 749 ? 24.826 8.041 48.223 1.00 96.56 749 LEU A O 1
ATOM 6035 N N . SER A 1 750 ? 26.196 9.436 47.083 1.00 95.31 750 SER A N 1
ATOM 6036 C CA . SER A 1 750 ? 26.098 10.566 48.016 1.00 95.31 750 SER A CA 1
ATOM 6037 C C . SER A 1 750 ? 24.697 11.189 48.078 1.00 95.31 750 SER A C 1
ATOM 6039 O O . SER A 1 750 ? 24.251 11.590 49.152 1.00 95.31 750 SER A O 1
ATOM 6041 N N . ILE A 1 751 ? 23.958 11.214 46.961 1.00 94.81 751 ILE A N 1
ATOM 6042 C CA . ILE A 1 751 ? 22.602 11.794 46.907 1.00 94.81 751 ILE A CA 1
ATOM 6043 C C . ILE A 1 751 ? 21.500 10.816 47.341 1.00 94.81 751 ILE A C 1
ATOM 6045 O O . ILE A 1 751 ? 20.338 11.214 47.461 1.00 94.81 751 ILE A O 1
ATOM 6049 N N . GLY A 1 752 ? 21.841 9.547 47.594 1.00 94.75 752 GLY A N 1
ATOM 6050 C CA . GLY A 1 752 ? 20.943 8.589 48.242 1.00 94.75 752 GLY A CA 1
ATOM 6051 C C . GLY A 1 752 ? 20.904 7.182 47.649 1.00 94.75 752 GLY A C 1
ATOM 6052 O O . GLY A 1 752 ? 20.208 6.334 48.209 1.00 94.75 752 GLY A O 1
ATOM 6053 N N . LEU A 1 753 ? 21.639 6.896 46.568 1.00 96.88 753 LEU A N 1
ATOM 6054 C CA . LEU A 1 753 ? 21.706 5.545 45.993 1.00 96.88 753 LEU A CA 1
ATOM 6055 C C . LEU A 1 753 ? 22.293 4.524 46.988 1.00 96.88 753 LEU A C 1
ATOM 6057 O O . LEU A 1 753 ? 21.899 3.361 46.976 1.00 96.88 753 LEU A O 1
ATOM 6061 N N . SER A 1 754 ? 23.149 4.968 47.914 1.00 95.69 754 SER A N 1
ATOM 6062 C CA . SER A 1 754 ? 23.710 4.151 49.005 1.00 95.69 754 SER A CA 1
ATOM 6063 C C . SER A 1 754 ? 22.653 3.527 49.928 1.00 95.69 754 SER A C 1
ATOM 6065 O O . SER A 1 754 ? 22.917 2.511 50.564 1.00 95.69 754 SER A O 1
ATOM 6067 N N . ASN A 1 755 ? 21.439 4.088 49.967 1.00 95.12 755 ASN A N 1
ATOM 6068 C CA . ASN A 1 755 ? 20.316 3.594 50.770 1.00 95.12 755 ASN A CA 1
ATOM 6069 C C . ASN A 1 755 ? 19.290 2.789 49.948 1.00 95.12 755 ASN A C 1
ATOM 6071 O O . ASN A 1 755 ? 18.192 2.501 50.434 1.00 95.12 755 ASN A O 1
ATOM 6075 N N . ALA A 1 756 ? 19.598 2.461 48.690 1.00 96.88 756 ALA A N 1
ATOM 6076 C CA . ALA A 1 756 ? 18.665 1.782 47.802 1.00 96.88 756 ALA A CA 1
ATOM 6077 C C . ALA A 1 756 ? 18.326 0.366 48.292 1.00 96.88 756 ALA A C 1
ATOM 6079 O O . ALA A 1 756 ? 19.202 -0.419 48.643 1.00 96.88 756 ALA A O 1
ATOM 6080 N N . LYS A 1 757 ? 17.038 0.007 48.247 1.00 97.31 757 LYS A N 1
ATOM 6081 C CA . LYS A 1 757 ? 16.565 -1.376 48.444 1.00 97.31 757 LYS A CA 1
ATOM 6082 C C . LYS A 1 757 ? 16.455 -2.135 47.131 1.00 97.31 757 LYS A C 1
ATOM 6084 O O . LYS A 1 757 ? 16.601 -3.357 47.105 1.00 97.31 757 LYS A O 1
ATOM 6089 N N . GLN A 1 758 ? 16.204 -1.412 46.044 1.00 97.75 758 GLN A N 1
ATOM 6090 C CA . GLN A 1 758 ? 16.152 -1.951 44.693 1.00 97.75 758 GLN A CA 1
ATOM 6091 C C . GLN A 1 758 ? 16.879 -1.003 43.746 1.00 97.75 758 GLN A C 1
ATOM 6093 O O . GLN A 1 758 ? 16.677 0.209 43.811 1.00 97.75 758 GLN A O 1
ATOM 6098 N N . ALA A 1 759 ? 17.703 -1.546 42.859 1.00 98.06 759 ALA A N 1
ATOM 6099 C CA . ALA A 1 759 ? 18.405 -0.764 41.855 1.00 98.06 759 ALA A CA 1
ATOM 6100 C C . ALA A 1 759 ? 18.409 -1.489 40.506 1.00 98.06 759 ALA A C 1
ATOM 6102 O O . ALA A 1 759 ? 18.669 -2.691 40.433 1.00 98.06 759 ALA A O 1
ATOM 6103 N N . LEU A 1 760 ? 18.124 -0.749 39.439 1.00 98.31 760 LEU A N 1
ATOM 6104 C CA . LEU A 1 760 ? 18.168 -1.223 38.064 1.00 98.31 760 LEU A CA 1
ATOM 6105 C C . LEU A 1 760 ? 19.163 -0.378 37.267 1.00 98.31 760 LEU A C 1
ATOM 6107 O O . LEU A 1 760 ? 18.914 0.803 37.023 1.00 98.31 760 LEU A O 1
ATOM 6111 N N . LEU A 1 761 ? 20.263 -0.986 36.830 1.00 98.56 761 LEU A N 1
ATOM 6112 C CA . LEU A 1 761 ? 21.136 -0.387 35.826 1.00 98.56 761 LEU A CA 1
ATOM 6113 C C . LEU A 1 761 ? 20.599 -0.731 34.438 1.00 98.56 761 LEU A C 1
ATOM 6115 O O . LEU A 1 761 ? 20.309 -1.885 34.141 1.00 98.56 761 LEU A O 1
ATOM 6119 N N . SER A 1 762 ? 20.428 0.258 33.579 1.00 98.12 762 SER A N 1
ATOM 6120 C CA . SER A 1 762 ? 19.901 0.079 32.233 1.00 98.12 762 SER A CA 1
ATOM 6121 C C . SER A 1 762 ? 20.667 0.942 31.244 1.00 98.12 762 SER A C 1
ATOM 6123 O O . SER A 1 762 ? 21.281 1.933 31.617 1.00 98.12 762 SER A O 1
ATOM 6125 N N . GLY A 1 763 ? 20.588 0.616 29.962 1.00 97.56 763 GLY A N 1
ATOM 6126 C CA . GLY A 1 763 ? 21.091 1.471 28.900 1.00 97.56 763 GLY A CA 1
ATOM 6127 C C . GLY A 1 763 ? 20.712 0.924 27.536 1.00 97.56 763 GLY A C 1
ATOM 6128 O O . GLY A 1 763 ? 20.379 -0.253 27.414 1.00 97.56 763 GLY A O 1
ATOM 6129 N N . CYS A 1 764 ? 20.753 1.785 26.519 1.00 96.56 764 CYS A N 1
ATOM 6130 C CA . CYS A 1 764 ? 20.408 1.427 25.143 1.00 96.56 764 CYS A CA 1
ATOM 6131 C C . CYS A 1 764 ? 21.627 1.540 24.216 1.00 96.56 764 CYS A C 1
ATOM 6133 O O . CYS A 1 764 ? 22.398 2.501 24.308 1.00 96.56 764 CYS A O 1
ATOM 6135 N N . SER A 1 765 ? 21.806 0.596 23.287 1.00 96.44 765 SER A N 1
ATOM 6136 C CA . SER A 1 765 ? 22.897 0.610 22.301 1.00 96.44 765 SER A CA 1
ATOM 6137 C C . SER A 1 765 ? 24.275 0.643 22.988 1.00 96.44 765 SER A C 1
ATOM 6139 O O . SER A 1 765 ? 24.591 -0.255 23.765 1.00 96.44 765 SER A O 1
ATOM 6141 N N . ALA A 1 766 ? 25.089 1.682 22.772 1.00 96.19 766 ALA A N 1
ATOM 6142 C CA . ALA A 1 766 ? 26.364 1.849 23.475 1.00 96.19 766 ALA A CA 1
ATOM 6143 C C . ALA A 1 766 ? 26.212 1.929 25.008 1.00 96.19 766 ALA A C 1
ATOM 6145 O O . ALA A 1 766 ? 27.068 1.418 25.729 1.00 96.19 766 ALA A O 1
ATOM 6146 N N . GLY A 1 767 ? 25.104 2.483 25.510 1.00 97.50 767 GLY A N 1
ATOM 6147 C CA . GLY A 1 767 ? 24.775 2.460 26.937 1.00 97.50 767 GLY A CA 1
ATOM 6148 C C . GLY A 1 767 ? 24.318 1.078 27.416 1.00 97.50 767 GLY A C 1
ATOM 6149 O O . GLY A 1 767 ? 24.522 0.719 28.573 1.00 97.50 767 GLY A O 1
ATOM 6150 N N . GLY A 1 768 ? 23.748 0.267 26.520 1.00 97.56 768 GLY A N 1
ATOM 6151 C CA . GLY A 1 768 ? 23.428 -1.135 26.790 1.00 97.56 768 GLY A CA 1
ATOM 6152 C C . GLY A 1 768 ? 24.695 -1.973 26.950 1.00 97.56 768 GLY A C 1
ATOM 6153 O O . GLY A 1 768 ? 24.794 -2.745 27.896 1.00 97.56 768 GLY A O 1
ATOM 6154 N N . LEU A 1 769 ? 25.701 -1.760 26.093 1.00 96.62 769 LEU A N 1
ATOM 6155 C CA . LEU A 1 769 ? 27.018 -2.376 26.276 1.00 96.62 769 LEU A CA 1
ATOM 6156 C C . LEU A 1 769 ? 27.686 -1.896 27.574 1.00 96.62 769 LEU A C 1
ATOM 6158 O O . LEU A 1 769 ? 28.192 -2.720 28.324 1.00 96.62 769 LEU A O 1
ATOM 6162 N N . ALA A 1 770 ? 27.620 -0.596 27.884 1.00 97.00 770 ALA A N 1
ATOM 6163 C CA . ALA A 1 770 ? 28.121 -0.061 29.155 1.00 97.00 770 ALA A CA 1
ATOM 6164 C C . ALA A 1 770 ? 27.439 -0.724 30.368 1.00 97.00 770 ALA A C 1
ATOM 6166 O O . ALA A 1 770 ? 28.090 -1.041 31.356 1.00 97.00 770 ALA A O 1
ATOM 6167 N N . THR A 1 771 ? 26.135 -1.008 30.268 1.00 98.06 771 THR A N 1
ATOM 6168 C CA . THR A 1 771 ? 25.394 -1.743 31.305 1.00 98.06 771 THR A CA 1
ATOM 6169 C C . THR A 1 771 ? 25.950 -3.149 31.510 1.00 98.06 771 THR A C 1
ATOM 6171 O O . THR A 1 771 ? 26.028 -3.592 32.648 1.00 98.06 771 THR A O 1
ATOM 6174 N N . LEU A 1 772 ? 26.340 -3.852 30.440 1.00 96.94 772 LEU A N 1
ATOM 6175 C CA . LEU A 1 772 ? 26.967 -5.174 30.550 1.00 96.94 772 LEU A CA 1
ATOM 6176 C C . LEU A 1 772 ? 28.362 -5.092 31.178 1.00 96.94 772 LEU A C 1
ATOM 6178 O O . LEU A 1 772 ? 28.687 -5.927 32.012 1.00 96.94 772 LEU A O 1
ATOM 6182 N N . ILE A 1 773 ? 29.157 -4.088 30.796 1.00 95.06 773 ILE A N 1
ATOM 6183 C CA . ILE A 1 773 ? 30.527 -3.892 31.293 1.00 95.06 773 ILE A CA 1
ATOM 6184 C C . ILE A 1 773 ? 30.535 -3.591 32.797 1.00 95.06 773 ILE A C 1
ATOM 6186 O O . ILE A 1 773 ? 31.351 -4.149 33.517 1.00 95.06 773 ILE A O 1
ATOM 6190 N N . HIS A 1 774 ? 29.623 -2.741 33.273 1.00 96.88 774 HIS A N 1
ATOM 6191 C CA . HIS A 1 774 ? 29.651 -2.226 34.646 1.00 96.88 774 HIS A CA 1
ATOM 6192 C C . HIS A 1 774 ? 28.637 -2.874 35.599 1.00 96.88 774 HIS A C 1
ATOM 6194 O O . HIS A 1 774 ? 28.474 -2.403 36.724 1.00 96.88 774 HIS A O 1
ATOM 6200 N N . CYS A 1 775 ? 27.904 -3.908 35.171 1.00 97.38 775 CYS A N 1
ATOM 6201 C CA . CYS A 1 775 ? 26.839 -4.492 35.994 1.00 97.38 775 CYS A CA 1
ATOM 6202 C C . CYS A 1 775 ? 27.357 -5.047 37.329 1.00 97.38 775 CYS A C 1
ATOM 6204 O O . CYS A 1 775 ? 26.741 -4.815 38.372 1.00 97.38 775 CYS A O 1
ATOM 6206 N N . ASP A 1 776 ? 28.480 -5.765 37.285 1.00 95.69 776 ASP A N 1
ATOM 6207 C CA . ASP A 1 776 ? 29.051 -6.418 38.462 1.00 95.69 776 ASP A CA 1
ATOM 6208 C C . ASP A 1 776 ? 29.626 -5.372 39.430 1.00 95.69 776 ASP A C 1
ATOM 6210 O O . ASP A 1 776 ? 29.225 -5.348 40.594 1.00 95.69 776 ASP A O 1
ATOM 6214 N N . ASP A 1 777 ? 30.410 -4.407 38.931 1.00 93.69 777 ASP A N 1
ATOM 6215 C CA . ASP A 1 777 ? 30.901 -3.266 39.722 1.00 93.69 777 ASP A CA 1
ATOM 6216 C C . ASP A 1 777 ? 29.740 -2.498 40.379 1.00 93.69 777 ASP A C 1
ATOM 6218 O O . ASP A 1 777 ? 29.765 -2.172 41.565 1.00 93.69 777 ASP A O 1
ATOM 6222 N N . PHE A 1 778 ? 28.660 -2.246 39.630 1.00 97.12 778 PHE A N 1
ATOM 6223 C CA . PHE A 1 778 ? 27.474 -1.568 40.151 1.00 97.12 778 PHE A CA 1
ATOM 6224 C C . PHE A 1 778 ? 26.798 -2.348 41.285 1.00 97.12 778 PHE A C 1
ATOM 6226 O O . PHE A 1 778 ? 26.307 -1.752 42.247 1.00 97.12 778 PHE A O 1
ATOM 6233 N N . ARG A 1 779 ? 26.766 -3.684 41.199 1.00 96.69 779 ARG A N 1
ATOM 6234 C CA . ARG A 1 779 ? 26.235 -4.539 42.266 1.00 96.69 779 ARG A CA 1
ATOM 6235 C C . ARG A 1 779 ? 27.077 -4.440 43.534 1.00 96.69 779 ARG A C 1
ATOM 6237 O O . ARG A 1 779 ? 26.493 -4.479 44.622 1.00 96.69 779 ARG A O 1
ATOM 6244 N N . GLU A 1 780 ? 28.396 -4.352 43.408 1.00 96.38 780 GLU A N 1
ATOM 6245 C CA . GLU A 1 780 ? 29.324 -4.294 44.543 1.00 96.38 780 GLU A CA 1
ATOM 6246 C C . GLU A 1 780 ? 29.227 -2.980 45.327 1.00 96.38 780 GLU A C 1
ATOM 6248 O O . GLU A 1 780 ? 29.374 -2.985 46.549 1.00 96.38 780 GLU A O 1
ATOM 6253 N N . LEU A 1 781 ? 28.890 -1.877 44.654 1.00 95.06 781 LEU A N 1
ATOM 6254 C CA . LEU A 1 781 ? 28.724 -0.554 45.270 1.00 95.06 781 LEU A CA 1
ATOM 6255 C C . LEU A 1 781 ? 27.478 -0.424 46.164 1.00 95.06 781 LEU A C 1
ATOM 6257 O O . LEU A 1 781 ? 27.360 0.537 46.928 1.00 95.06 781 LEU A O 1
ATOM 6261 N N . LEU A 1 782 ? 26.524 -1.354 46.062 1.00 96.50 782 LEU A N 1
ATOM 6262 C CA . LEU A 1 782 ? 25.226 -1.268 46.734 1.00 96.50 782 LEU A CA 1
ATOM 6263 C C . LEU A 1 782 ? 25.130 -2.184 47.963 1.00 96.50 782 LEU A C 1
ATOM 6265 O O . LEU A 1 782 ? 25.813 -3.212 48.029 1.00 96.50 782 LEU A O 1
ATOM 6269 N N . PRO A 1 783 ? 24.244 -1.869 48.934 1.00 94.50 783 PRO A N 1
ATOM 6270 C CA . PRO A 1 783 ? 24.065 -2.681 50.134 1.00 94.50 783 PRO A CA 1
ATOM 6271 C C . PRO A 1 783 ? 23.874 -4.170 49.825 1.00 94.50 783 PRO A C 1
ATOM 6273 O O . PRO A 1 783 ? 23.243 -4.558 48.837 1.00 94.50 783 PRO A O 1
ATOM 6276 N N . LYS A 1 784 ? 24.409 -5.045 50.684 1.00 93.06 784 LYS A N 1
ATOM 6277 C CA . LYS A 1 784 ? 24.337 -6.500 50.463 1.00 93.06 784 LYS A CA 1
ATOM 6278 C C . LYS A 1 784 ? 22.894 -7.011 50.404 1.00 93.06 784 LYS A C 1
ATOM 6280 O O . LYS A 1 784 ? 22.633 -7.949 49.656 1.00 93.06 784 LYS A O 1
ATOM 6285 N N . ASP A 1 785 ? 21.982 -6.373 51.134 1.00 94.19 785 ASP A N 1
ATOM 6286 C CA . ASP A 1 785 ? 20.547 -6.664 51.173 1.00 94.19 785 ASP A CA 1
ATOM 6287 C C . ASP A 1 785 ? 19.737 -5.997 50.043 1.00 94.19 785 ASP A C 1
ATOM 6289 O O . ASP A 1 785 ? 18.543 -6.269 49.909 1.00 94.19 785 ASP A O 1
ATOM 6293 N N . ALA A 1 786 ? 20.353 -5.147 49.213 1.00 96.62 786 ALA A N 1
ATOM 6294 C CA . ALA A 1 786 ? 19.689 -4.526 48.072 1.00 96.62 786 ALA A CA 1
ATOM 6295 C C . ALA A 1 786 ? 19.526 -5.512 46.902 1.00 96.62 786 ALA A C 1
ATOM 6297 O O . ALA A 1 786 ? 20.430 -6.281 46.562 1.00 96.62 786 ALA A O 1
ATOM 6298 N N . THR A 1 787 ? 18.375 -5.456 46.228 1.00 97.50 787 THR A N 1
ATOM 6299 C CA . THR A 1 787 ? 18.148 -6.201 44.982 1.00 97.50 787 THR A CA 1
ATOM 6300 C C . THR A 1 787 ? 18.633 -5.381 43.795 1.00 97.50 787 THR A C 1
ATOM 6302 O O . THR A 1 787 ? 18.007 -4.386 43.432 1.00 97.50 787 THR A O 1
ATOM 6305 N N . VAL A 1 788 ? 19.716 -5.824 43.162 1.00 97.56 788 VAL A N 1
ATOM 6306 C CA . VAL A 1 788 ? 20.296 -5.154 41.991 1.00 97.56 788 VAL A CA 1
ATOM 6307 C C . VAL A 1 788 ? 20.063 -5.993 40.741 1.00 97.56 788 VAL A C 1
ATOM 6309 O O . VAL A 1 788 ? 20.223 -7.217 40.763 1.00 97.56 788 VAL A O 1
ATOM 6312 N N . LYS A 1 789 ? 19.649 -5.341 39.657 1.00 97.81 789 LYS A N 1
ATOM 6313 C CA . LYS A 1 789 ? 19.455 -5.946 38.336 1.00 97.81 789 LYS A CA 1
ATOM 6314 C C . LYS A 1 789 ? 20.048 -5.047 37.259 1.00 97.81 789 LYS A C 1
ATOM 6316 O O . LYS A 1 789 ? 20.142 -3.836 37.442 1.00 97.81 789 LYS A O 1
ATOM 6321 N N . CYS A 1 790 ? 20.390 -5.647 36.126 1.00 97.94 790 CYS A N 1
ATOM 6322 C CA . CYS A 1 790 ? 20.891 -4.937 34.958 1.00 97.94 790 CYS A CA 1
ATOM 6323 C C . CYS A 1 790 ? 20.059 -5.300 33.725 1.00 97.94 790 CYS A C 1
ATOM 6325 O O . CYS A 1 790 ? 19.695 -6.462 33.537 1.00 97.94 790 CYS A O 1
ATOM 6327 N N . LEU A 1 791 ? 19.751 -4.305 32.896 1.00 97.62 791 LEU A N 1
ATOM 6328 C CA . LEU A 1 791 ? 18.957 -4.427 31.677 1.00 97.62 791 LEU A CA 1
ATOM 6329 C C . LEU A 1 791 ? 19.679 -3.739 30.515 1.00 97.62 791 LEU A C 1
ATOM 6331 O O . LEU A 1 791 ? 19.555 -2.528 30.312 1.00 97.62 791 LEU A O 1
ATOM 6335 N N . ALA A 1 792 ? 20.407 -4.531 29.736 1.00 97.44 792 ALA A N 1
ATOM 6336 C CA . ALA A 1 792 ? 21.069 -4.072 28.524 1.00 97.44 792 ALA A CA 1
ATOM 6337 C C . ALA A 1 792 ? 20.109 -4.138 27.325 1.00 97.44 792 ALA A C 1
ATOM 6339 O O . ALA A 1 792 ? 19.843 -5.212 26.789 1.00 97.44 792 ALA A O 1
ATOM 6340 N N . ASP A 1 793 ? 19.600 -2.986 26.889 1.00 96.88 793 ASP A N 1
ATOM 6341 C CA . ASP A 1 793 ? 18.777 -2.865 25.684 1.00 96.88 793 ASP A CA 1
ATOM 6342 C C . ASP A 1 793 ? 19.665 -2.612 24.457 1.00 96.88 793 ASP A C 1
ATOM 6344 O O . ASP A 1 793 ? 20.523 -1.728 24.460 1.00 96.88 793 ASP A O 1
ATOM 6348 N N . ALA A 1 794 ? 19.496 -3.411 23.401 1.00 95.38 794 ALA A N 1
ATOM 6349 C CA . ALA A 1 794 ? 20.288 -3.336 22.167 1.00 95.38 794 ALA A CA 1
ATOM 6350 C C . ALA A 1 794 ? 21.823 -3.259 22.383 1.00 95.38 794 ALA A C 1
ATOM 6352 O O . ALA A 1 794 ? 22.536 -2.661 21.577 1.00 95.38 794 ALA A O 1
ATOM 6353 N N . GLY A 1 795 ? 22.325 -3.830 23.487 1.00 94.31 795 GLY A N 1
ATOM 6354 C CA . GLY A 1 795 ? 23.724 -3.737 23.925 1.00 94.31 795 GLY A CA 1
ATOM 6355 C C . GLY A 1 795 ? 24.585 -4.970 23.640 1.00 94.31 795 GLY A C 1
ATOM 6356 O O . GLY A 1 795 ? 25.776 -4.952 23.934 1.00 94.31 795 GLY A O 1
ATOM 6357 N N . PHE A 1 796 ? 23.995 -6.037 23.093 1.00 94.25 796 PHE A N 1
ATOM 6358 C CA . PHE A 1 796 ? 24.685 -7.287 22.777 1.00 94.25 796 PHE A CA 1
ATOM 6359 C C . PHE A 1 796 ? 25.039 -7.338 21.288 1.00 94.25 796 PHE A C 1
ATOM 6361 O O . PHE A 1 796 ? 24.151 -7.365 20.433 1.00 94.25 796 PHE A O 1
ATOM 6368 N N . PHE A 1 797 ? 26.335 -7.347 20.982 1.00 91.00 797 PHE A N 1
ATOM 6369 C CA . PHE A 1 797 ? 26.858 -7.316 19.617 1.00 91.00 797 PHE A CA 1
ATOM 6370 C C . PHE A 1 797 ? 27.555 -8.636 19.290 1.00 91.00 797 PHE A C 1
ATOM 6372 O O . PHE A 1 797 ? 28.373 -9.115 20.070 1.00 91.00 797 PHE A O 1
ATOM 6379 N N . LEU A 1 798 ? 27.220 -9.221 18.138 1.00 92.00 798 LEU A N 1
ATOM 6380 C CA . LEU A 1 798 ? 27.769 -10.504 17.701 1.00 92.00 798 LEU A CA 1
ATOM 6381 C C . LEU A 1 798 ? 29.151 -10.323 17.065 1.00 92.00 798 LEU A C 1
ATOM 6383 O O . LEU A 1 798 ? 29.321 -9.492 16.169 1.00 92.00 798 LEU A O 1
ATOM 6387 N N . ASP A 1 799 ? 30.109 -11.141 17.496 1.00 93.56 799 ASP A N 1
ATOM 6388 C CA . ASP A 1 799 ? 31.423 -11.282 16.866 1.00 93.56 799 ASP A CA 1
ATOM 6389 C C . ASP A 1 799 ? 31.359 -12.309 15.723 1.00 93.56 799 ASP A C 1
ATOM 6391 O O . ASP A 1 799 ? 31.928 -13.396 15.792 1.00 93.56 799 ASP A O 1
ATOM 6395 N N . GLU A 1 800 ? 30.586 -11.968 14.692 1.00 93.81 800 GLU A N 1
ATOM 6396 C CA . GLU A 1 800 ? 30.311 -12.814 13.530 1.00 93.81 800 GLU A CA 1
ATOM 6397 C C . GLU A 1 800 ? 30.632 -12.089 12.223 1.00 93.81 800 GLU A C 1
ATOM 6399 O O . GLU A 1 800 ? 30.677 -10.853 12.157 1.00 93.81 800 GLU A O 1
ATOM 6404 N N . LYS A 1 801 ? 30.818 -12.872 11.157 1.00 93.19 801 LYS A N 1
ATOM 6405 C CA . LYS A 1 801 ? 31.027 -12.329 9.813 1.00 93.19 801 LYS A CA 1
ATOM 6406 C C . LYS A 1 801 ? 29.798 -11.559 9.341 1.00 93.19 801 LYS A C 1
ATOM 6408 O O . LYS A 1 801 ? 28.665 -12.025 9.463 1.00 93.19 801 LYS A O 1
ATOM 6413 N N . ASP A 1 802 ? 30.031 -10.393 8.746 1.00 90.00 802 ASP A N 1
ATOM 6414 C CA . ASP A 1 802 ? 28.984 -9.618 8.091 1.00 90.00 802 ASP A CA 1
ATOM 6415 C C . ASP A 1 802 ? 28.481 -10.315 6.807 1.00 90.00 802 ASP A C 1
ATOM 6417 O O . ASP A 1 802 ? 28.998 -11.344 6.366 1.00 90.00 802 ASP A O 1
ATOM 6421 N N . VAL A 1 803 ? 27.468 -9.735 6.157 1.00 88.62 803 VAL A N 1
ATOM 6422 C CA . VAL A 1 803 ? 26.900 -10.273 4.904 1.00 88.62 803 VAL A CA 1
ATOM 6423 C C . VAL A 1 803 ? 27.893 -10.309 3.729 1.00 88.62 803 VAL A C 1
ATOM 6425 O O . VAL A 1 803 ? 27.593 -10.916 2.702 1.00 88.62 803 VAL A O 1
ATOM 6428 N N . LEU A 1 804 ? 29.051 -9.654 3.856 1.00 91.94 804 LEU A N 1
ATOM 6429 C CA . LEU A 1 804 ? 30.152 -9.661 2.891 1.00 91.94 804 LEU A CA 1
ATOM 6430 C C . LEU A 1 804 ? 31.282 -10.625 3.301 1.00 91.94 804 LEU A C 1
ATOM 6432 O O . LEU A 1 804 ? 32.255 -10.755 2.563 1.00 91.94 804 LEU A O 1
ATOM 6436 N N . GLY A 1 805 ? 31.152 -11.318 4.437 1.00 92.88 805 GLY A N 1
ATOM 6437 C CA . GLY A 1 805 ? 32.140 -12.259 4.961 1.00 92.88 805 GLY A CA 1
ATOM 6438 C C . GLY A 1 805 ? 33.263 -11.624 5.789 1.00 92.88 805 GLY A C 1
ATOM 6439 O O . GLY A 1 805 ? 34.239 -12.319 6.079 1.00 92.88 805 GLY A O 1
ATOM 6440 N N . ASN A 1 806 ? 33.150 -10.345 6.163 1.00 94.56 806 ASN A N 1
ATOM 6441 C CA . ASN A 1 806 ? 34.164 -9.605 6.917 1.00 94.56 806 ASN A CA 1
ATOM 6442 C C . ASN A 1 806 ? 33.877 -9.603 8.424 1.00 94.56 806 ASN A C 1
ATOM 6444 O O . ASN A 1 806 ? 32.731 -9.465 8.845 1.00 94.56 806 ASN A O 1
ATOM 6448 N N . ASP A 1 807 ? 34.929 -9.610 9.244 1.00 95.50 807 ASP A N 1
ATOM 6449 C CA . ASP A 1 807 ? 34.828 -9.466 10.704 1.00 95.50 807 ASP A CA 1
ATOM 6450 C C . ASP A 1 807 ? 34.689 -7.980 11.111 1.00 95.50 807 ASP A C 1
ATOM 6452 O O . ASP A 1 807 ? 35.523 -7.417 11.827 1.00 95.50 807 ASP A O 1
ATOM 6456 N N . THR A 1 808 ? 33.664 -7.287 10.598 1.00 93.25 808 THR A N 1
ATOM 6457 C CA . THR A 1 808 ? 33.514 -5.828 10.760 1.00 93.25 808 THR A CA 1
ATOM 6458 C C . THR A 1 808 ? 33.370 -5.405 12.218 1.00 93.25 808 THR A C 1
ATOM 6460 O O . THR A 1 808 ? 34.045 -4.463 12.633 1.00 93.25 808 THR A O 1
ATOM 6463 N N . MET A 1 809 ? 32.535 -6.092 13.007 1.00 92.88 809 MET A N 1
ATOM 6464 C CA . MET A 1 809 ? 32.348 -5.760 14.426 1.00 92.88 809 MET A CA 1
ATOM 6465 C C . MET A 1 809 ? 33.614 -6.027 15.241 1.00 92.88 809 MET A C 1
ATOM 6467 O O . MET A 1 809 ? 33.998 -5.179 16.046 1.00 92.88 809 MET A O 1
ATOM 6471 N N . ARG A 1 810 ? 34.317 -7.136 14.966 1.00 94.88 810 ARG A N 1
ATOM 6472 C CA . ARG A 1 810 ? 35.620 -7.444 15.569 1.00 94.88 810 ARG A CA 1
ATOM 6473 C C . ARG A 1 810 ? 36.638 -6.347 15.306 1.00 94.88 810 ARG A C 1
ATOM 6475 O O . ARG A 1 810 ? 37.271 -5.859 16.236 1.00 94.88 810 ARG A O 1
ATOM 6482 N N . SER A 1 811 ? 36.795 -5.955 14.038 1.00 94.62 811 SER A N 1
ATOM 6483 C CA . SER A 1 811 ? 37.739 -4.904 13.654 1.00 94.62 811 SER A CA 1
ATOM 6484 C C . SER A 1 811 ? 37.371 -3.583 14.314 1.00 94.62 811 SER A C 1
ATOM 6486 O O . SER A 1 811 ? 38.239 -2.925 14.870 1.00 94.62 811 SER A O 1
ATOM 6488 N N . PHE A 1 812 ? 36.090 -3.216 14.295 1.00 94.38 812 PHE A N 1
ATOM 6489 C CA . PHE A 1 812 ? 35.629 -1.963 14.875 1.00 94.38 812 PHE A CA 1
ATOM 6490 C C . PHE A 1 812 ? 35.888 -1.903 16.386 1.00 94.38 812 PHE A C 1
ATOM 6492 O O . PHE A 1 812 ? 36.467 -0.927 16.855 1.00 94.38 812 PHE A O 1
ATOM 6499 N N . TYR A 1 813 ? 35.527 -2.943 17.148 1.00 92.94 813 TYR A N 1
ATOM 6500 C CA . TYR A 1 813 ? 35.794 -2.974 18.590 1.00 92.94 813 TYR A CA 1
ATOM 6501 C C . TYR A 1 813 ? 37.280 -3.062 18.916 1.00 92.94 813 TYR A C 1
ATOM 6503 O O . TYR A 1 813 ? 37.718 -2.407 19.857 1.00 92.94 813 TYR A O 1
ATOM 6511 N N . ARG A 1 814 ? 38.071 -3.797 18.126 1.00 92.75 814 ARG A N 1
ATOM 6512 C CA . ARG A 1 814 ? 39.531 -3.798 18.267 1.00 92.75 814 ARG A CA 1
ATOM 6513 C C . ARG A 1 814 ? 40.088 -2.380 18.156 1.00 92.75 814 ARG A C 1
ATOM 6515 O O . ARG A 1 814 ? 40.894 -1.995 18.994 1.00 92.75 814 ARG A O 1
ATOM 6522 N N . ASP A 1 815 ? 39.633 -1.604 17.177 1.00 92.25 815 ASP A N 1
ATOM 6523 C CA . ASP A 1 815 ? 40.081 -0.223 16.983 1.00 92.25 815 ASP A CA 1
ATOM 6524 C C . ASP A 1 815 ? 39.622 0.692 18.144 1.00 92.25 815 ASP A C 1
ATOM 6526 O O . ASP A 1 815 ? 40.395 1.516 18.631 1.00 92.25 815 ASP A O 1
ATOM 6530 N N . VAL A 1 816 ? 38.387 0.520 18.641 1.00 90.94 816 VAL A N 1
ATOM 6531 C CA . VAL A 1 816 ? 37.862 1.240 19.822 1.00 90.94 816 VAL A CA 1
ATOM 6532 C C . VAL A 1 816 ? 38.704 0.952 21.069 1.00 90.94 816 VAL A C 1
ATOM 6534 O O . VAL A 1 816 ? 39.078 1.887 21.773 1.00 90.94 816 VAL A O 1
ATOM 6537 N N . VAL A 1 817 ? 39.028 -0.320 21.326 1.00 87.88 817 VAL A N 1
ATOM 6538 C CA . VAL A 1 817 ? 39.856 -0.742 22.466 1.00 87.88 817 VAL A CA 1
ATOM 6539 C C . VAL A 1 817 ? 41.284 -0.226 22.312 1.00 87.88 817 VAL A C 1
ATOM 6541 O O . VAL A 1 817 ? 41.827 0.335 23.255 1.00 87.88 817 VAL A O 1
ATOM 6544 N N . GLN A 1 818 ? 41.886 -0.336 21.125 1.00 85.75 818 GLN A N 1
ATOM 6545 C CA . GLN A 1 818 ? 43.242 0.164 20.883 1.00 85.75 818 GLN A CA 1
ATOM 6546 C C . GLN A 1 818 ? 43.366 1.664 21.151 1.00 85.75 818 GLN A C 1
ATOM 6548 O O . GLN A 1 818 ? 44.346 2.083 21.752 1.00 85.75 818 GLN A O 1
ATOM 6553 N N . LEU A 1 819 ? 42.369 2.475 20.788 1.00 81.81 819 LEU A N 1
ATOM 6554 C CA . LEU A 1 819 ? 42.388 3.909 21.102 1.00 81.81 819 LEU A CA 1
ATOM 6555 C C . LEU A 1 819 ? 42.336 4.230 22.598 1.00 81.81 819 LEU A C 1
ATOM 6557 O O . LEU A 1 819 ? 42.681 5.342 22.984 1.00 81.81 819 LEU A O 1
ATOM 6561 N N . GLN A 1 820 ? 41.872 3.289 23.416 1.00 73.12 820 GLN A N 1
ATOM 6562 C CA . GLN A 1 820 ? 41.688 3.464 24.855 1.00 73.12 820 GLN A CA 1
ATOM 6563 C C . GLN A 1 820 ? 42.747 2.739 25.683 1.00 73.12 820 GLN A C 1
ATOM 6565 O O . GLN A 1 820 ? 42.840 2.998 26.877 1.00 73.12 820 GLN A O 1
ATOM 6570 N N . VAL A 1 821 ? 43.519 1.840 25.065 1.00 62.03 821 VAL A N 1
ATOM 6571 C CA . VAL A 1 821 ? 44.552 1.008 25.704 1.00 62.03 821 VAL A CA 1
ATOM 6572 C C . VAL A 1 821 ? 45.978 1.410 25.260 1.00 62.03 821 VAL A C 1
ATOM 6574 O O . VAL A 1 821 ? 46.940 0.919 25.841 1.00 62.03 821 VAL A O 1
ATOM 6577 N N . ALA A 1 822 ? 46.137 2.300 24.268 1.00 42.72 822 ALA A N 1
ATOM 6578 C CA . ALA A 1 822 ? 47.439 2.674 23.683 1.00 42.72 822 ALA A CA 1
ATOM 6579 C C . ALA A 1 822 ? 48.270 3.698 24.471 1.00 42.72 822 ALA A C 1
ATOM 6581 O O . ALA A 1 822 ? 47.763 4.811 24.727 1.00 42.72 822 ALA A O 1
#

pLDDT: mean 78.26, std 23.2, range [22.05, 98.56]

InterPro domains:
  IPR004963 Pectinacetylesterase/NOTUM [PF03283] (614-820)
  IPR016900 Alpha-2-glucosyltransferase Alg10 [PF04922] (72-508)
  IPR016900 Alpha-2-glucosyltransferase Alg10 [PTHR12989] (51-552)

Foldseek 3Di:
DVLLVVLVVVLVVVVVVPDDDDDDDDDDDDDDDDDDPPPPPVVVVLVVLLVVLLVLLCVCLVVLLVLCCVLPVDADDCSVQVLVVLLCVLLVNPVDDDQAAWAACLLSVLLVVQLCSSCVPVVPPPDSPVSSVSSGQSSLLVSLSVLLSLQLSLQLLLLCLLCVVDDSVVSSLLSNLLSLLQLSVVSSNHNALLSVLQSLLSVLLSCLSVVNLVVSLVSLLSSCNSPVLSLLSLVLSLVVSLLVVLVVVVVVVVVVVVVVVVVPVPDDDDDDDDDDDDDDDDDDDDDDDDDDPPDPDDDDDDDDDDDDDDPVSSVVSSVVSCVVCVVVSCVSNVSSVVSVVVLVVVCVVCVHSTRHPRVLQFFAQQLCLLLVLLLVLCVLLVCQLVPPVLVVVLVVVCVVVVPVSVVVLVVQLVVLLVSLVPRNADRPVLCVDLQDPSVCCVVCQCVVDPCRVSVCSNVSSSSVSSLVVFFPDDPVSVVSLSVSLCSQRRRGRDDDCSSSSNSSSVSVSRGDDDDPVSSVVSSVVSVVSNCVVSCQQRPPWDDDPPDPDIHGGNCVCVVCVVVVVVVVVVPPPPPVCVVVVVVVCVVVVCVVVVPPDDDDDDDDDDDDPDPDPPAWWFKDFQPCLVVLVNAFFQRATWIKTKDAFDDPQNQAEEEEEEADAAALDLVSSVVLCPAQQRHVVHDDRIDGQFACRALDCVRNVDRNRHIYMYGRHGLRQLLPFPQPQPDPPPRSTGNHSVSNVVSVLVVVCVVRNQSHQEYEYEYAASPLLNQVVCQVVSCVSYDPNHHYYYYRHNNDDDQAADPVRDSVVVVRVVSSVVNRVD

Nearest PDB structures (foldseek):
  4wbh-assembly1_B  TM=8.413E-01  e=5.934E-12  Homo sapiens
  4uzl-assembly2_B  TM=8.463E-01  e=8.086E-12  Homo sapiens
  7bnf-assembly1_A  TM=8.525E-01  e=4.148E-11  Homo sapiens
  7bch-assembly1_A  TM=8.515E-01  e=5.174E-11  Homo sapiens
  4uzk-assembly1_B  TM=8.361E-01  e=9.607E-11  Drosophila melanogaster

Mean predicted aligned error: 19.19 Å

Sequence (822 aa):
MNAIVRRTSNFLRWLLSQGVSLVSRGEHQVRQCRGIRVKVRNGNLEQALRIAVAFIVSSWVIPISILVNRIVPEPYMDEIFHIPQAQQYCKANFSSWDPMITTPPGLYYLSLAHVASLFPGMFFIRGVSLFSELCSTPILRSVNGVLAILCSVVVYEIINLLRPNLDERKATFFAVVLALYPLHWFFTFLYYTDVASLTTVLAMYLACLKKKYHLSALLGAFAVFIRQTNIIWMLFVACNGVMDITLTHQREIVKVDNLNTSGKKTDHSVPNSHIIVGSNMRRRKPNGAVDNSKSSRTSTHTYSTSHSSGFLDEIKAICLTSWQMKSKLLFSFSPFFLVLVTFVAFVHWNGSVVLGAKEAHVVSPHFAQLLYFSLVSSLALAPLHFSLDQVVHLFRSFWKKRALCFFQWTVALAASTLFVHSYSIAHAYLLADNRHYTFYLWRKVIQSHWSTKYLLVPLYVYSWFSIFGALARPKIWVLAYFLATAAVLVPAPVIEFRYYTIPFYFLILHSHAVDIQSSVLIGLGYVVTNVLTMFMFLFRPFYWSHEPGTQRQREGEMGNVVGVLLLWWRKLGKKYWGIAAVAFSIILFTLTYVFDSRTDHHSSFTRPLDLTTDNLVGLTLLRNAKDRGALCLDGSLPGYDFQKGFGSGSNSWILHIEGGGWCNTIASCLQRKSTALGSSNYMERQIRFSGILSHHPSQNPDFFNWNKVKIRYCDGASFAGHPQTEFKNGTTLLFRGHLIWEALMDELLSIGLSNAKQALLSGCSAGGLATLIHCDDFRELLPKDATVKCLADAGFFLDEKDVLGNDTMRSFYRDVVQLQVA

Secondary structure (DSSP, 8-state):
-HHHHHHHHHHHHHHHTTS----------------------HHHHHHHHHHHHHHHHHHHHHHHHHHHHHH--S--TTHHHHHHHHHHHHTT-TT---TT--S-THHHHHHHHHHHHH-HHHHSS--HHHHHHH--HHHHHHHHHHHHHHHHHHHHHHHHHH-TTS-HHHHHHHHHHHHT-HHHHHHTTS--HHHHHHHHHHHHHHHHHTT-HHHHHHHHHHHHHH-TTHHHHHHHHHHHHHHHHHHHHHHHHHHHHHHHHHHTTT----------------------------------------S---HHHHHHHHHHHHHHTHHHHHHHHHHHHHHHHHHHHHHHHHSSS-SS-GGGG-----THHHHHHHHHHHHHTHHHHS-HHHHHHHHHHHHHTHHHHHHHHHHHHHHHHHHHHHH----HHHHH-TTSHHHHIIIIIITSSTTHHHHTHHHHHHHHHHHHHHB-S-HHHHHHHHHHHHHHHTT--S--GGGGHHHHHHHHHHB----HHHHHHHHHHHHHHHHHHHHHHHH-EEE-TTSSSEEE--GGGGGTHHHHHHHHTTTS-TTTHHHHHHHHHHHHHHHHHHHS-------------------EEEEEE-GGGTTTT---TTSPPPEEEEE---GGGTTEEEEEE-------SHHHHHHHTTSTTT-GGGS-SEEE--GGG-SSTTT-TTTTTSEEEEEPP-SSSTT---GGG--TTT------HHHHHHHHHHHHHHHTGGG-SEEEEEEETHHHHHHHHHHHHHHHTS-TTSEEEEEEES--------TTS--HHHHHHHHHHHHHH-